Protein AF-0000000084712714 (afdb_homodimer)

Radius of gyration: 28.93 Å; Cα contacts (8 Å, |Δi|>4): 1753; chains: 2; bounding box: 79×85×72 Å

Nearest PDB structures (foldseek):
  6ibz-assembly1_A  TM=9.080E-01  e=1.438E-38  Homo sapiens
  5ajy-assembly1_A  TM=9.072E-01  e=1.438E-38  Homo sapiens
  6iby-assembly1_A  TM=9.035E-01  e=1.216E-38  Homo sapiens
  4d4k-assembly1_A  TM=8.891E-01  e=5.209E-38  Homo sapiens
  5htk-assembly1_B  TM=8.547E-01  e=4.887E-37  Homo sapiens

pLDDT: mean 83.85, std 16.04, range [18.64, 98.19]

Solvent-accessible surface area (backbone atoms only — not comparable to full-atom values): 48810 Å² total; per-residue (Å²): 139,81,71,79,76,70,56,70,51,59,60,43,78,40,30,42,29,92,69,13,61,25,38,35,39,34,30,23,39,62,85,56,32,50,54,68,60,53,50,50,52,50,41,51,54,39,32,48,71,70,42,48,52,48,78,48,43,44,66,59,52,49,62,68,66,47,61,90,86,68,80,73,55,37,64,49,53,26,77,83,32,60,69,36,42,52,49,51,50,50,49,47,50,52,49,49,50,50,50,52,32,36,45,61,35,64,58,74,71,79,73,86,81,78,76,81,62,75,29,41,37,33,39,34,41,46,45,39,62,41,35,65,68,56,48,49,51,51,54,51,50,48,48,51,50,18,64,75,67,76,52,34,61,42,63,33,36,37,32,32,42,58,82,52,64,68,58,36,51,49,37,44,52,47,43,44,72,66,32,79,87,26,70,91,41,60,66,70,59,31,50,52,35,50,50,49,29,49,50,37,45,59,73,59,50,44,79,90,55,81,82,73,74,63,26,32,38,37,28,33,58,53,36,49,28,38,38,37,25,64,53,43,54,42,40,37,54,45,51,46,33,46,54,50,23,48,73,85,65,73,34,47,34,33,49,29,46,39,40,46,31,68,78,31,70,86,51,63,70,51,38,72,76,48,61,66,65,48,64,52,64,40,50,56,23,73,69,11,47,50,40,13,46,52,47,18,53,46,53,54,52,54,49,51,53,48,51,67,67,57,75,61,66,76,83,84,53,70,76,48,35,36,36,38,21,12,64,31,48,21,18,45,54,29,55,60,54,44,88,72,54,51,51,32,61,34,62,67,36,36,54,70,46,39,37,76,48,57,79,49,46,72,69,51,32,43,71,78,34,45,69,62,39,53,49,32,72,73,36,53,34,60,33,51,32,60,45,37,38,19,52,54,48,49,46,62,60,33,47,65,55,51,42,52,57,54,45,48,70,25,34,34,38,38,25,26,30,66,62,38,46,21,50,56,47,20,53,64,68,67,42,64,43,72,53,16,88,73,51,86,74,62,76,53,26,39,39,36,36,31,58,51,95,92,42,58,47,79,46,78,45,81,55,69,131,139,78,71,80,74,72,57,69,50,53,67,40,74,43,30,42,29,96,70,13,62,25,40,36,39,34,32,25,37,62,86,56,34,50,55,68,59,52,50,50,53,50,41,51,53,38,31,46,72,70,42,48,53,49,77,47,43,45,65,58,49,49,62,69,66,48,59,92,85,67,78,74,54,38,64,49,52,26,78,84,32,60,69,37,41,50,49,51,50,49,48,49,50,51,48,49,50,49,51,53,31,35,46,62,34,64,58,75,69,82,73,84,81,79,76,82,61,77,29,41,37,34,39,33,41,45,44,39,60,41,33,66,68,56,48,49,50,52,53,51,49,48,48,50,49,18,64,76,67,75,52,33,61,42,64,34,37,36,33,33,42,59,82,52,62,68,59,36,50,51,37,45,53,48,43,43,72,66,31,79,88,26,69,90,42,60,67,69,58,33,50,52,35,50,51,50,29,49,49,38,45,58,75,61,50,42,77,90,56,83,83,73,74,64,26,32,37,37,29,35,58,52,37,48,27,40,39,39,26,64,53,45,55,42,42,37,54,44,51,47,34,46,53,49,22,47,72,87,66,74,34,48,34,34,50,27,45,39,39,48,32,68,77,30,72,86,52,62,73,53,36,73,76,48,62,62,65,51,63,51,62,41,50,56,25,73,68,10,48,52,40,12,47,53,47,19,53,48,51,54,51,55,48,51,52,50,47,66,70,64,70,63,63,78,84,81,53,70,68,48,35,36,35,37,21,12,65,32,46,21,18,44,55,28,56,60,54,44,87,73,54,50,50,34,61,33,62,68,35,36,54,73,46,39,37,76,49,56,79,47,46,71,69,49,33,44,70,78,34,44,69,61,38,53,48,32,72,72,36,54,32,61,33,53,32,61,43,37,40,20,52,52,47,48,46,63,59,33,47,67,55,52,40,52,58,54,45,47,70,25,32,34,38,38,26,25,30,66,63,38,47,21,49,56,47,19,54,65,69,68,41,64,42,73,53,16,86,74,52,84,72,61,74,53,26,40,39,37,36,32,58,51,97,90,43,58,48,78,47,78,45,79,54,70,129

Secondary structure (DSSP, 8-state):
----TTS--TTGGG-SSTT-SEEEEEEES-TTSSHHHHHHHHHHHHHHTT--EEEEEHHHHHHHHS-TT----GGGG-TT-HHHHHHHHHHHHHHHHHHHHHHHT-S---S--SS-----SEEEEES---SHHHHHHHHHHHHHHHHHHT--EEEEEEEEE---HHHHHHHHHHHHHH-GGGTTS-HHHHHHHHHHHHHHHHHH-----GGG--EEEEEETTTTEEEEES--HHIIIIIHHHHTT-------EEEEE---BTTS-S-HHHHHHS-----TT--B-HHHHHHHHHHHHHHHHHHHHHHHHTT--TTTS--S-EEEE-SSHHHHHHTTT--SSEEEE-GGGSPP--GGGTT--HHHHHHH-HHHHHHHHH-TTTPPPTTS--HHHHHHHHHHHHHHHHH-SS-EEEEE-HHHHHHHHHHHHT--GGGGGG----TTEEEEEEEETTEEEEEEEE---/----TTS--TTGGG-SSTT-SEEEEEEES-TTSSHHHHHHHHHHHHHHTT--EEEEEHHHHHHHHS-TT----GGGG-TT-HHHHHHHHHHHHHHHHHHHHHHHT-S---S--SS-----SEEEEES---SHHHHHHHHHHHHHHHHHHT--EEEEEEEEE---HHHHHHHHHHHHHH-GGGTTS-HHHHHHHHHHHHHHHHHH-----GGG--EEEEEETTTTEEEEES--HHIIIIIHHHHTT-------EEEEE---BTTS-S-HHHHHHS-----TTPPBPHHHHHHHHHHHHHHHHHHHHHHHHTT--TTTS----EEEE-SSHHHHHHTTT--SSEEEE-GGGSPP--GGGTT--HHHHHHH-HHHHHHHHH-TTTPPPTTS--HHHHHHHHHHHHHHHHH-SS-EEEEE-HHHHHHHHHHHHT--GGGGGG----TTEEEEEEEETTEEEEEEEE---

Structure (mmCIF, N/CA/C/O backbone):
data_AF-0000000084712714-model_v1
#
loop_
_entity.id
_entity.type
_entity.pdbx_description
1 polymer '6-phosphofructo-2-kinase domain-containing protein'
#
loop_
_atom_site.group_PDB
_atom_site.id
_atom_site.type_symbol
_atom_site.label_atom_id
_atom_site.label_alt_id
_atom_site.label_comp_id
_atom_site.label_asym_id
_atom_site.label_entity_id
_atom_site.label_seq_id
_atom_site.pdbx_PDB_ins_code
_atom_site.Cartn_x
_atom_site.Cartn_y
_atom_site.Cartn_z
_atom_site.occupancy
_atom_site.B_iso_or_equiv
_atom_site.auth_seq_id
_atom_site.auth_comp_id
_atom_site.auth_asym_id
_atom_site.auth_atom_id
_atom_site.pdbx_PDB_model_num
ATOM 1 N N . MET A 1 1 ? 2.738 -6.891 -39.031 1 18.64 1 MET A N 1
ATOM 2 C CA . MET A 1 1 ? 2.217 -5.738 -38.312 1 18.64 1 MET A CA 1
ATOM 3 C C . MET A 1 1 ? 2.232 -5.992 -36.781 1 18.64 1 MET A C 1
ATOM 5 O O . MET A 1 1 ? 1.25 -6.484 -36.25 1 18.64 1 MET A O 1
ATOM 9 N N . SER A 1 2 ? 3.281 -6.652 -36.188 1 22.25 2 SER A N 1
ATOM 10 C CA . SER A 1 2 ? 3.791 -7.395 -35.031 1 22.25 2 SER A CA 1
ATOM 11 C C . SER A 1 2 ? 3.816 -6.523 -33.781 1 22.25 2 SER A C 1
ATOM 13 O O . SER A 1 2 ? 4.715 -5.695 -33.625 1 22.25 2 SER A O 1
ATOM 15 N N . ARG A 1 3 ? 2.707 -5.766 -33.531 1 28.48 3 ARG A N 1
ATOM 16 C CA . ARG A 1 3 ? 2.557 -4.848 -32.406 1 28.48 3 ARG A CA 1
ATOM 17 C C . ARG A 1 3 ? 3.156 -5.438 -31.141 1 28.48 3 ARG A C 1
ATOM 19 O O . ARG A 1 3 ? 2.939 -6.609 -30.828 1 28.48 3 ARG A O 1
ATOM 26 N N . GLU A 1 4 ? 4.293 -5.004 -30.609 1 30.77 4 GLU A N 1
ATOM 27 C CA . GLU A 1 4 ? 5.266 -5.391 -29.594 1 30.77 4 GLU A CA 1
ATOM 28 C C . GLU A 1 4 ? 4.586 -5.711 -28.266 1 30.77 4 GLU A C 1
ATOM 30 O O . GLU A 1 4 ? 4.035 -4.82 -27.609 1 30.77 4 GLU A O 1
ATOM 35 N N . THR A 1 5 ? 3.844 -6.715 -28.094 1 32.28 5 THR A N 1
ATOM 36 C CA . THR A 1 5 ? 2.973 -7.477 -27.203 1 32.28 5 THR A CA 1
ATOM 37 C C . THR A 1 5 ? 3.5 -7.449 -25.766 1 32.28 5 THR A C 1
ATOM 39 O O . THR A 1 5 ? 2.727 -7.551 -24.812 1 32.28 5 THR A O 1
ATOM 42 N N . ASN A 1 6 ? 4.844 -7.648 -25.594 1 31.47 6 ASN A N 1
ATOM 43 C CA . ASN A 1 6 ? 5.422 -7.949 -24.297 1 31.47 6 ASN A CA 1
ATOM 44 C C . ASN A 1 6 ? 5.727 -6.676 -23.516 1 31.47 6 ASN A C 1
ATOM 46 O O . ASN A 1 6 ? 6.496 -6.703 -22.547 1 31.47 6 ASN A O 1
ATOM 50 N N . CYS A 1 7 ? 5.547 -5.566 -24.266 1 34.66 7 CYS A N 1
ATOM 51 C CA . CYS A 1 7 ? 5.953 -4.418 -23.453 1 34.66 7 CYS A CA 1
ATOM 52 C C . CYS A 1 7 ? 4.961 -4.172 -22.328 1 34.66 7 CYS A C 1
ATOM 54 O O . CYS A 1 7 ? 3.752 -4.102 -22.562 1 34.66 7 CYS A O 1
ATOM 56 N N . PRO A 1 8 ? 5.379 -4.426 -21.188 1 39.91 8 PRO A N 1
ATOM 57 C CA . PRO A 1 8 ? 4.527 -4.098 -20.047 1 39.91 8 PRO A CA 1
ATOM 58 C C . PRO A 1 8 ? 3.807 -2.76 -20.219 1 39.91 8 PRO A C 1
ATOM 60 O O . PRO A 1 8 ? 4.43 -1.761 -20.578 1 39.91 8 PRO A O 1
ATOM 63 N N . LEU A 1 9 ? 2.773 -2.746 -20.891 1 38.09 9 LEU A N 1
ATOM 64 C CA . LEU A 1 9 ? 1.955 -1.538 -20.859 1 38.09 9 LEU A CA 1
ATOM 65 C C . LEU A 1 9 ? 1.921 -0.936 -19.453 1 38.09 9 LEU A C 1
ATOM 67 O O . LEU A 1 9 ? 1.062 -1.29 -18.641 1 38.09 9 LEU A O 1
ATOM 71 N N . PHE A 1 10 ? 3.045 -0.883 -18.828 1 37.44 10 PHE A N 1
ATOM 72 C CA . PHE A 1 10 ? 3.006 -0.144 -17.578 1 37.44 10 PHE A CA 1
ATOM 73 C C . PHE A 1 10 ? 2.23 1.157 -17.734 1 37.44 10 PHE A C 1
ATOM 75 O O . PHE A 1 10 ? 2.666 2.209 -17.25 1 37.44 10 PHE A O 1
ATOM 82 N N . SER A 1 11 ? 1.652 1.302 -18.875 1 35.28 11 SER A N 1
ATOM 83 C CA . SER A 1 11 ? 1 2.6 -19.016 1 35.28 11 SER A CA 1
ATOM 84 C C . SER A 1 11 ? 0.249 2.979 -17.75 1 35.28 11 SER A C 1
ATOM 86 O O . SER A 1 11 ? 0.087 4.164 -17.438 1 35.28 11 SER A O 1
ATOM 88 N N . GLU A 1 12 ? -0.436 2.008 -17.172 1 36.03 12 GLU A N 1
ATOM 89 C CA . GLU A 1 12 ? -1.547 2.314 -16.281 1 36.03 12 GLU A CA 1
ATOM 90 C C . GLU A 1 12 ? -1.043 2.779 -14.922 1 36.03 12 GLU A C 1
ATOM 92 O O . GLU A 1 12 ? -1.785 3.404 -14.156 1 36.03 12 GLU A O 1
ATOM 97 N N . ARG A 1 13 ? 0.186 2.211 -14.484 1 36.03 13 ARG A N 1
ATOM 98 C CA . ARG A 1 13 ? 0.704 2.803 -13.258 1 36.03 13 ARG A CA 1
ATOM 99 C C . ARG A 1 13 ? 0.834 4.316 -13.391 1 36.03 13 ARG A C 1
ATOM 101 O O . ARG A 1 13 ? 1.232 4.996 -12.445 1 36.03 13 ARG A O 1
ATOM 108 N N . GLN A 1 14 ? 0.758 4.656 -14.656 1 37.62 14 GLN A N 1
ATOM 109 C CA . GLN A 1 14 ? 1.109 6.039 -14.961 1 37.62 14 GLN A CA 1
ATOM 110 C C . GLN A 1 14 ? 0.098 7.012 -14.367 1 37.62 14 GLN A C 1
ATOM 112 O O . GLN A 1 14 ? 0.303 8.227 -14.398 1 37.62 14 GLN A O 1
ATOM 117 N N . ARG A 1 15 ? -1.082 6.457 -14.203 1 39.94 15 ARG A N 1
ATOM 118 C CA . ARG A 1 15 ? -1.925 7.57 -13.781 1 39.94 15 ARG A CA 1
ATOM 119 C C . ARG A 1 15 ? -1.866 7.762 -12.273 1 39.94 15 ARG A C 1
ATOM 121 O O . ARG A 1 15 ? -2.133 6.824 -11.516 1 39.94 15 ARG A O 1
ATOM 128 N N . PHE A 1 16 ? -1.003 8.609 -11.867 1 37.84 16 PHE A N 1
ATOM 129 C CA . PHE A 1 16 ? -0.839 9.016 -10.477 1 37.84 16 PHE A CA 1
ATOM 130 C C . PHE A 1 16 ? -2.193 9.172 -9.797 1 37.84 16 PHE A C 1
ATOM 132 O O . PHE A 1 16 ? -2.338 8.859 -8.609 1 37.84 16 PHE A O 1
ATOM 139 N N . THR A 1 17 ? -3.197 9.781 -10.469 1 45.62 17 THR A N 1
ATOM 140 C CA . THR A 1 17 ? -4.625 9.805 -10.172 1 45.62 17 THR A CA 1
ATOM 141 C C . THR A 1 17 ? -5.426 9.164 -11.297 1 45.62 17 THR A C 1
ATOM 143 O O . THR A 1 17 ? -4.906 8.961 -12.398 1 45.62 17 THR A O 1
ATOM 146 N N . PRO A 1 18 ? -6.547 8.43 -11.07 1 45.53 18 PRO A N 1
ATOM 147 C CA . PRO A 1 18 ? -7.332 7.855 -12.164 1 45.53 18 PRO A CA 1
ATOM 148 C C . PRO A 1 18 ? -7.273 8.695 -13.438 1 45.53 18 PRO A C 1
ATOM 150 O O . PRO A 1 18 ? -7.5 8.18 -14.539 1 45.53 18 PRO A O 1
ATOM 153 N N . THR A 1 19 ? -6.684 9.977 -13.234 1 49.09 19 THR A N 1
ATOM 154 C CA . THR A 1 19 ? -6.965 10.812 -14.391 1 49.09 19 THR A CA 1
ATOM 155 C C . THR A 1 19 ? -5.703 11.531 -14.859 1 49.09 19 THR A C 1
ATOM 157 O O . THR A 1 19 ? -5.734 12.273 -15.844 1 49.09 19 THR A O 1
ATOM 160 N N . ALA A 1 20 ? -4.559 11.289 -14.102 1 61.38 20 ALA A N 1
ATOM 161 C CA . ALA A 1 20 ? -3.518 12.227 -14.516 1 61.38 20 ALA A CA 1
ATOM 162 C C . ALA A 1 20 ? -2.326 11.492 -15.125 1 61.38 20 ALA A C 1
ATOM 164 O O . ALA A 1 20 ? -1.829 10.516 -14.547 1 61.38 20 ALA A O 1
ATOM 165 N N . ASP A 1 21 ? -1.88 12.008 -16.219 1 74.75 21 ASP A N 1
ATOM 166 C CA . ASP A 1 21 ? -0.739 11.477 -16.969 1 74.75 21 ASP A CA 1
ATOM 167 C C . ASP A 1 21 ? 0.578 11.867 -16.297 1 74.75 21 ASP A C 1
ATOM 169 O O . ASP A 1 21 ? 1.564 11.133 -16.375 1 74.75 21 ASP A O 1
ATOM 173 N N . LYS A 1 22 ? 0.551 13.047 -15.719 1 89.12 22 LYS A N 1
ATOM 174 C CA . LYS A 1 22 ? 1.75 13.609 -15.109 1 89.12 22 LYS A CA 1
ATOM 175 C C . LYS A 1 22 ? 1.464 14.102 -13.695 1 89.12 22 LYS A C 1
ATOM 177 O O . LYS A 1 22 ? 0.314 14.383 -13.352 1 89.12 22 LYS A O 1
ATOM 182 N N . LEU A 1 23 ? 2.492 14.102 -12.891 1 92.06 23 LEU A N 1
ATOM 183 C CA . LEU A 1 23 ? 2.363 14.547 -11.508 1 92.06 23 LEU A CA 1
ATOM 184 C C . LEU A 1 23 ? 3.354 15.664 -11.195 1 92.06 23 LEU A C 1
ATOM 186 O O . LEU A 1 23 ? 4.523 15.586 -11.578 1 92.06 23 LEU A O 1
ATOM 190 N N . VAL A 1 24 ? 2.855 16.703 -10.648 1 95.19 24 VAL A N 1
ATOM 191 C CA . VAL A 1 24 ? 3.711 17.781 -10.156 1 95.19 24 VAL A CA 1
ATOM 192 C C . VAL A 1 24 ? 3.529 17.938 -8.648 1 95.19 24 VAL A C 1
ATOM 194 O O . VAL A 1 24 ? 2.42 18.188 -8.172 1 95.19 24 VAL A O 1
ATOM 197 N N . LEU A 1 25 ? 4.559 17.688 -7.922 1 96 25 LEU A N 1
ATOM 198 C CA . LEU A 1 25 ? 4.574 17.922 -6.484 1 96 25 LEU A CA 1
ATOM 199 C C . LEU A 1 25 ? 5.207 19.266 -6.156 1 96 25 LEU A C 1
ATOM 201 O O . LEU A 1 25 ? 6.395 19.484 -6.418 1 96 25 LEU A O 1
ATOM 205 N N . VAL A 1 26 ? 4.422 20.156 -5.617 1 96.81 26 VAL A N 1
ATOM 206 C CA . VAL A 1 26 ? 4.891 21.484 -5.285 1 96.81 26 VAL A CA 1
ATOM 207 C C . VAL A 1 26 ? 5.164 21.578 -3.787 1 96.81 26 VAL A C 1
ATOM 209 O O . VAL A 1 26 ? 4.234 21.531 -2.977 1 96.81 26 VAL A O 1
ATOM 212 N N . MET A 1 27 ? 6.391 21.75 -3.443 1 96.5 27 MET A N 1
ATOM 213 C CA . MET A 1 27 ? 6.727 21.891 -2.029 1 96.5 27 MET A CA 1
ATOM 214 C C . MET A 1 27 ? 6.266 23.234 -1.481 1 96.5 27 MET A C 1
ATOM 216 O O . MET A 1 27 ? 6.281 24.234 -2.195 1 96.5 27 MET A O 1
ATOM 220 N N . VAL A 1 28 ? 5.848 23.219 -0.282 1 96.38 28 VAL A N 1
ATOM 221 C CA . VAL A 1 28 ? 5.422 24.406 0.448 1 96.38 28 VAL A CA 1
ATOM 222 C C . VAL A 1 28 ? 5.984 24.375 1.868 1 96.38 28 VAL A C 1
ATOM 224 O O . VAL A 1 28 ? 6.02 23.312 2.502 1 96.38 28 VAL A O 1
ATOM 227 N N . GLY A 1 29 ? 6.461 25.484 2.338 1 93.62 29 GLY A N 1
ATOM 228 C CA . GLY A 1 29 ? 6.926 25.562 3.715 1 93.62 29 GLY A CA 1
ATOM 229 C C . GLY A 1 29 ? 8.078 26.516 3.91 1 93.62 29 GLY A C 1
ATOM 230 O O . GLY A 1 29 ? 8.719 26.938 2.941 1 93.62 29 GLY A O 1
ATOM 231 N N . LEU A 1 30 ? 8.375 26.859 5.129 1 91.19 30 LEU A N 1
ATOM 232 C CA . LEU A 1 30 ? 9.469 27.766 5.5 1 91.19 30 LEU A CA 1
ATOM 233 C C . LEU A 1 30 ? 10.82 27.078 5.324 1 91.19 30 LEU A C 1
ATOM 235 O O . LEU A 1 30 ? 10.898 25.859 5.309 1 91.19 30 LEU A O 1
ATOM 239 N N . PRO A 1 31 ? 11.828 27.906 5.117 1 88.06 31 PRO A N 1
ATOM 240 C CA . PRO A 1 31 ? 13.156 27.312 5.031 1 88.06 31 PRO A CA 1
ATOM 241 C C . PRO A 1 31 ? 13.523 26.5 6.277 1 88.06 31 PRO A C 1
ATOM 243 O O . PRO A 1 31 ? 13.07 26.812 7.379 1 88.06 31 PRO A O 1
ATOM 246 N N . ALA A 1 32 ? 14.289 25.438 6.133 1 87.06 32 ALA A N 1
ATOM 247 C CA . ALA A 1 32 ? 14.828 24.609 7.199 1 87.06 32 ALA A CA 1
ATOM 248 C C . ALA A 1 32 ? 13.734 23.766 7.844 1 87.06 32 ALA A C 1
ATOM 250 O O . ALA A 1 32 ? 13.82 23.406 9.023 1 87.06 32 ALA A O 1
ATOM 251 N N . ARG A 1 33 ? 12.68 23.5 7.125 1 89.38 33 ARG A N 1
ATOM 252 C CA . ARG A 1 33 ? 11.594 22.703 7.672 1 89.38 33 ARG A CA 1
ATOM 253 C C . ARG A 1 33 ? 11.531 21.328 6.996 1 89.38 33 ARG A C 1
ATOM 255 O O . ARG A 1 33 ? 10.562 20.594 7.168 1 89.38 33 ARG A O 1
ATOM 262 N N . GLY A 1 34 ? 12.477 20.953 6.141 1 87.62 34 GLY A N 1
ATOM 263 C CA . GLY A 1 34 ? 12.594 19.594 5.641 1 87.62 34 GLY A CA 1
ATOM 264 C C . GLY A 1 34 ? 12.117 19.438 4.211 1 87.62 34 GLY A C 1
ATOM 265 O O . GLY A 1 34 ? 12.031 18.328 3.699 1 87.62 34 GLY A O 1
ATOM 266 N N . LYS A 1 35 ? 11.844 20.531 3.512 1 90.81 35 LYS A N 1
ATOM 267 C CA . LYS A 1 35 ? 11.32 20.484 2.15 1 90.81 35 LYS A CA 1
ATOM 268 C C . LYS A 1 35 ? 12.281 19.734 1.225 1 90.81 35 LYS A C 1
ATOM 270 O O . LYS A 1 35 ? 11.867 18.828 0.499 1 90.81 35 LYS A O 1
ATOM 275 N N . SER A 1 36 ? 13.531 20.141 1.268 1 87.94 36 SER A N 1
ATOM 276 C CA . SER A 1 36 ? 14.508 19.547 0.36 1 87.94 36 SER A CA 1
ATOM 277 C C . SER A 1 36 ? 14.727 18.062 0.673 1 87.94 36 SER A C 1
ATOM 279 O O . SER A 1 36 ? 14.969 17.266 -0.231 1 87.94 36 SER A O 1
ATOM 281 N N . PHE A 1 37 ? 14.688 17.719 1.92 1 86.81 37 PHE A N 1
ATOM 282 C CA . PHE A 1 37 ? 14.773 16.328 2.328 1 86.81 37 PHE A CA 1
ATOM 283 C C . PHE A 1 37 ? 13.633 15.516 1.725 1 86.81 37 PHE A C 1
ATOM 285 O O . PHE A 1 37 ? 13.859 14.453 1.137 1 86.81 37 PHE A O 1
ATOM 292 N N . ILE A 1 38 ? 12.422 16.031 1.854 1 91.81 38 ILE A N 1
ATOM 293 C CA . ILE A 1 38 ? 11.234 15.367 1.327 1 91.81 38 ILE A CA 1
ATOM 294 C C . ILE A 1 38 ? 11.336 15.242 -0.192 1 91.81 38 ILE A C 1
ATOM 296 O O . ILE A 1 38 ? 11.055 14.188 -0.759 1 91.81 38 ILE A O 1
ATOM 300 N N . ALA A 1 39 ? 11.773 16.297 -0.831 1 93.62 39 ALA A N 1
ATOM 301 C CA . ALA A 1 39 ? 11.914 16.312 -2.285 1 93.62 39 ALA A CA 1
ATOM 302 C C . ALA A 1 39 ? 12.898 15.242 -2.752 1 93.62 39 ALA A C 1
ATOM 304 O O . ALA A 1 39 ? 12.625 14.516 -3.711 1 93.62 39 ALA A O 1
ATOM 305 N N . LYS A 1 40 ? 13.992 15.148 -2.092 1 91.06 40 LYS A N 1
ATOM 306 C CA . LYS A 1 40 ? 15.008 14.164 -2.451 1 91.06 40 LYS A CA 1
ATOM 307 C C . LYS A 1 40 ? 14.484 12.742 -2.26 1 91.06 40 LYS A C 1
ATOM 309 O O . LYS A 1 40 ? 14.719 11.875 -3.102 1 91.06 40 LYS A O 1
ATOM 314 N N . LYS A 1 41 ? 13.844 12.5 -1.153 1 91.81 41 LYS A N 1
ATOM 315 C CA . LYS A 1 41 ? 13.266 11.18 -0.879 1 91.81 41 LYS A CA 1
ATOM 316 C C . LYS A 1 41 ? 12.242 10.797 -1.945 1 91.81 41 LYS A C 1
ATOM 318 O O . LYS A 1 41 ? 12.242 9.664 -2.426 1 91.81 41 LYS A O 1
ATOM 323 N N . LEU A 1 42 ? 11.43 11.75 -2.285 1 94.38 42 LEU A N 1
ATOM 324 C CA . LEU A 1 42 ? 10.414 11.492 -3.297 1 94.38 42 LEU A CA 1
ATOM 325 C C . LEU A 1 42 ? 11.047 11.219 -4.656 1 94.38 42 LEU A C 1
ATOM 327 O O . LEU A 1 42 ? 10.625 10.32 -5.379 1 94.38 42 LEU A O 1
ATOM 331 N N . TRP A 1 43 ? 12.039 12.016 -4.977 1 94.44 43 TRP A N 1
ATOM 332 C CA . TRP A 1 43 ? 12.773 11.805 -6.223 1 94.44 43 TRP A CA 1
ATOM 333 C C . TRP A 1 43 ? 13.336 10.391 -6.285 1 94.44 43 TRP A C 1
ATOM 335 O O . TRP A 1 43 ? 13.164 9.688 -7.285 1 94.44 43 TRP A O 1
ATOM 345 N N . LYS A 1 44 ? 14 9.961 -5.254 1 93.25 44 LYS A N 1
ATOM 346 C CA . LYS A 1 44 ? 14.586 8.625 -5.191 1 93.25 44 LYS A CA 1
ATOM 347 C C . LYS A 1 44 ? 13.516 7.551 -5.352 1 93.25 44 LYS A C 1
ATOM 349 O O . LYS A 1 44 ? 13.711 6.582 -6.09 1 93.25 44 LYS A O 1
ATOM 354 N N . PHE A 1 45 ? 12.445 7.699 -4.656 1 94.75 45 PHE A N 1
ATOM 355 C CA . PHE A 1 45 ? 11.352 6.734 -4.684 1 94.75 45 PHE A CA 1
ATOM 356 C C . PHE A 1 45 ? 10.773 6.613 -6.086 1 94.75 45 PHE A C 1
ATOM 358 O O . PHE A 1 45 ? 10.594 5.508 -6.598 1 94.75 45 PHE A O 1
ATOM 365 N N . PHE A 1 46 ? 10.523 7.773 -6.754 1 94 46 PHE A N 1
ATOM 366 C CA . PHE A 1 46 ? 9.938 7.781 -8.094 1 94 46 PHE A CA 1
ATOM 367 C C . PHE A 1 46 ? 10.906 7.18 -9.109 1 94 46 PHE A C 1
ATOM 369 O O . PHE A 1 46 ? 10.5 6.402 -9.977 1 94 46 PHE A O 1
ATOM 376 N N . CYS A 1 47 ? 12.148 7.5 -8.984 1 93.75 47 CYS A N 1
ATOM 377 C CA . CYS A 1 47 ? 13.141 6.938 -9.891 1 93.75 47 CYS A CA 1
ATOM 378 C C . CYS A 1 47 ? 13.258 5.43 -9.711 1 93.75 47 CYS A C 1
ATOM 380 O O . CYS A 1 47 ? 13.367 4.688 -10.688 1 93.75 47 CYS A O 1
ATOM 382 N N . TRP A 1 48 ? 13.227 5.047 -8.484 1 95.25 48 TRP A N 1
ATOM 383 C CA . TRP A 1 48 ? 13.281 3.615 -8.211 1 95.25 48 TRP A CA 1
ATOM 384 C C . TRP A 1 48 ? 12.086 2.895 -8.812 1 95.25 48 TRP A C 1
ATOM 386 O O . TRP A 1 48 ? 12.188 1.742 -9.234 1 95.25 48 TRP A O 1
ATOM 396 N N . LYS A 1 49 ? 11.008 3.553 -8.883 1 92.38 49 LYS A N 1
ATOM 397 C CA . LYS A 1 49 ? 9.789 2.969 -9.445 1 92.38 49 LYS A CA 1
ATOM 398 C C . LYS A 1 49 ? 9.844 2.973 -10.969 1 92.38 49 LYS A C 1
ATOM 400 O O . LYS A 1 49 ? 8.875 2.574 -11.633 1 92.38 49 LYS A O 1
ATOM 405 N N . GLY A 1 50 ? 10.914 3.475 -11.539 1 88.69 50 GLY A N 1
ATOM 406 C CA . GLY A 1 50 ? 11.086 3.463 -12.984 1 88.69 50 GLY A CA 1
ATOM 407 C C . GLY A 1 50 ? 10.477 4.668 -13.664 1 88.69 50 GLY A C 1
ATOM 408 O O . GLY A 1 50 ? 10.281 4.664 -14.883 1 88.69 50 GLY A O 1
ATOM 409 N N . LEU A 1 51 ? 10.133 5.707 -12.914 1 89.44 51 LEU A N 1
ATOM 410 C CA . LEU A 1 51 ? 9.555 6.93 -13.461 1 89.44 51 LEU A CA 1
ATOM 411 C C . LEU A 1 51 ? 10.641 7.969 -13.719 1 89.44 51 LEU A C 1
ATOM 413 O O . LEU A 1 51 ? 11.648 8.016 -13.016 1 89.44 51 LEU A O 1
ATOM 417 N N . LYS A 1 52 ? 10.359 8.727 -14.727 1 90.81 52 LYS A N 1
ATOM 418 C CA . LYS A 1 52 ? 11.211 9.891 -14.953 1 90.81 52 LYS A CA 1
ATOM 419 C C . LYS A 1 52 ? 10.828 11.039 -14.023 1 90.81 52 LYS A C 1
ATOM 421 O O . LYS A 1 52 ? 9.773 11.656 -14.195 1 90.81 52 LYS A O 1
ATOM 426 N N . CYS A 1 53 ? 11.68 11.273 -13.07 1 93.5 53 CYS A N 1
ATOM 427 C CA . CYS A 1 53 ? 11.406 12.289 -12.062 1 93.5 53 CYS A CA 1
ATOM 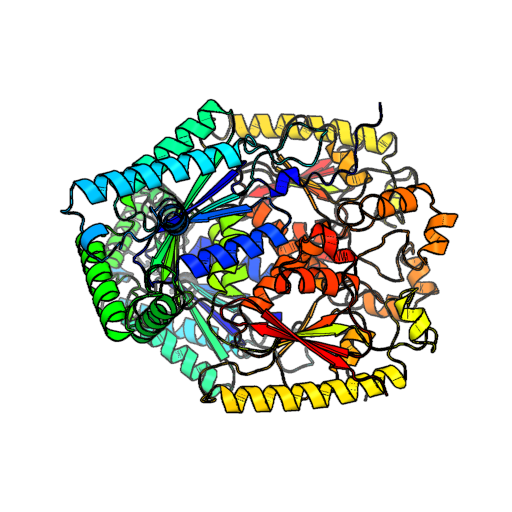428 C C . CYS A 1 53 ? 12.586 13.25 -11.922 1 93.5 53 CYS A C 1
ATOM 430 O O . CYS A 1 53 ? 13.742 12.82 -11.953 1 93.5 53 CYS A O 1
ATOM 432 N N . ARG A 1 54 ? 12.266 14.508 -11.766 1 95.38 54 ARG A N 1
ATOM 433 C CA . ARG A 1 54 ? 13.305 15.516 -11.562 1 95.38 54 ARG A CA 1
ATOM 434 C C . ARG A 1 54 ? 12.875 16.531 -10.508 1 95.38 54 ARG A C 1
ATOM 436 O O . ARG A 1 54 ? 11.695 16.891 -10.43 1 95.38 54 ARG A O 1
ATOM 443 N N . VAL A 1 55 ? 13.852 16.938 -9.688 1 95.5 55 VAL A N 1
ATOM 444 C CA . VAL A 1 55 ? 13.625 17.984 -8.695 1 95.5 55 VAL A CA 1
ATOM 445 C C . VAL A 1 55 ? 14.086 19.328 -9.25 1 95.5 55 VAL A C 1
ATOM 447 O O . VAL A 1 55 ? 15.219 19.469 -9.711 1 95.5 55 VAL A O 1
ATOM 450 N N . PHE A 1 56 ? 13.203 20.234 -9.289 1 94.62 56 PHE A N 1
ATOM 451 C CA . PHE A 1 56 ? 13.516 21.609 -9.688 1 94.62 56 PHE A CA 1
ATOM 452 C C . PHE A 1 56 ? 13.586 22.516 -8.469 1 94.62 56 PHE A C 1
ATOM 454 O O . PHE A 1 56 ? 12.555 22.875 -7.898 1 94.62 56 PHE A O 1
ATOM 461 N N . ASN A 1 57 ? 14.742 22.797 -8.094 1 91.25 57 ASN A N 1
ATOM 462 C CA . ASN A 1 57 ? 14.992 23.609 -6.91 1 91.25 57 ASN A CA 1
ATOM 463 C C . ASN A 1 57 ? 15.289 25.062 -7.281 1 91.25 57 ASN A C 1
ATOM 465 O O . ASN A 1 57 ? 16.312 25.359 -7.891 1 91.25 57 ASN A O 1
ATOM 469 N N . VAL A 1 58 ? 14.523 25.938 -6.84 1 86.38 58 VAL A N 1
ATOM 470 C CA . VAL A 1 58 ? 14.641 27.344 -7.203 1 86.38 58 VAL A CA 1
ATOM 471 C C . VAL A 1 58 ? 15.867 27.938 -6.523 1 86.38 58 VAL A C 1
ATOM 473 O O . VAL A 1 58 ? 16.531 28.812 -7.09 1 86.38 58 VAL A O 1
ATOM 476 N N . GLY A 1 59 ? 16.203 27.5 -5.336 1 81.06 59 GLY A N 1
ATOM 477 C CA . GLY A 1 59 ? 17.406 27.969 -4.668 1 81.06 59 GLY A CA 1
ATOM 478 C C . GLY A 1 59 ? 18.672 27.625 -5.422 1 81.06 59 GLY A C 1
ATOM 479 O O . GLY A 1 59 ? 19.594 28.422 -5.496 1 81.06 59 GLY A O 1
ATOM 480 N N . GLN A 1 60 ? 18.641 26.5 -5.941 1 80.12 60 GLN A N 1
ATOM 481 C CA . GLN A 1 60 ? 19.797 26.078 -6.734 1 80.12 60 GLN A CA 1
ATOM 482 C C . GLN A 1 60 ? 19.922 26.922 -8.008 1 80.12 60 GLN A C 1
ATOM 484 O O . GLN A 1 60 ? 21.016 27.297 -8.406 1 80.12 60 GLN A O 1
ATOM 489 N N . LEU A 1 61 ? 18.844 27.156 -8.602 1 80.75 61 LEU A N 1
ATOM 490 C CA . LEU A 1 61 ? 18.828 28 -9.789 1 80.75 61 LEU A CA 1
ATOM 491 C C . LEU A 1 61 ? 19.328 29.406 -9.461 1 80.75 61 LEU A C 1
ATOM 493 O O . LEU A 1 61 ? 20.109 29.984 -10.219 1 80.75 61 LEU A O 1
ATOM 497 N N . ARG A 1 62 ? 18.922 29.891 -8.375 1 81.5 62 ARG A N 1
ATOM 498 C CA . ARG A 1 62 ? 19.359 31.203 -7.914 1 81.5 62 ARG A CA 1
ATOM 499 C C . ARG A 1 62 ? 20.859 31.25 -7.723 1 81.5 62 ARG A C 1
ATOM 501 O O . ARG A 1 62 ? 21.531 32.188 -8.188 1 81.5 62 ARG A O 1
ATOM 508 N N . ARG A 1 63 ? 21.375 30.234 -7.141 1 78.88 63 ARG A N 1
ATOM 509 C CA . ARG A 1 63 ? 22.812 30.156 -6.863 1 78.88 63 ARG A CA 1
ATOM 510 C C . ARG A 1 63 ? 23.609 30 -8.148 1 78.88 63 ARG A C 1
ATOM 512 O O . ARG A 1 63 ? 24.719 30.516 -8.266 1 78.88 63 ARG A O 1
ATOM 519 N N . ALA A 1 64 ? 23 29.359 -9.047 1 76.19 64 ALA A N 1
ATOM 520 C CA . ALA A 1 64 ? 23.688 29.125 -10.312 1 76.19 64 ALA A CA 1
ATOM 521 C C . ALA A 1 64 ? 23.688 30.375 -11.172 1 76.19 64 ALA A C 1
ATOM 523 O O . ALA A 1 64 ? 24.594 30.578 -11.992 1 76.19 64 ALA A O 1
ATOM 524 N N . THR A 1 65 ? 22.734 31.141 -11.023 1 73.06 65 THR A N 1
ATOM 525 C CA . THR A 1 65 ? 22.594 32.312 -11.883 1 73.06 65 THR A CA 1
ATOM 526 C C . THR A 1 65 ? 23.219 33.531 -11.242 1 73.06 65 THR A C 1
ATOM 528 O O . THR A 1 65 ? 23.391 34.562 -11.898 1 73.06 65 THR A O 1
ATOM 531 N N . LYS A 1 66 ? 23.438 33.375 -9.969 1 68.25 66 LYS A N 1
ATOM 532 C CA . LYS A 1 66 ? 24 34.531 -9.258 1 68.25 66 LYS A CA 1
ATOM 533 C C . LYS A 1 66 ? 25.406 34.844 -9.766 1 68.25 66 LYS A C 1
ATOM 535 O O . LYS A 1 66 ? 26.203 33.938 -10 1 68.25 66 LYS A O 1
ATOM 540 N N . ALA A 1 67 ? 25.5 36.188 -10.172 1 56.03 67 ALA A N 1
ATOM 541 C CA . ALA A 1 67 ? 26.828 36.625 -10.57 1 56.03 67 ALA A CA 1
ATOM 542 C C . ALA A 1 67 ? 27.859 36.281 -9.508 1 56.03 67 ALA A C 1
ATOM 544 O O . ALA A 1 67 ? 27.547 36.25 -8.312 1 56.03 67 ALA A O 1
ATOM 545 N N . ALA A 1 68 ? 29.047 35.781 -9.938 1 51.97 68 ALA A N 1
ATOM 546 C CA . ALA A 1 68 ? 30.188 35.469 -9.102 1 51.97 68 ALA A CA 1
ATOM 547 C C . ALA A 1 68 ? 30.453 36.531 -8.055 1 51.97 68 ALA A C 1
ATOM 549 O O . ALA A 1 68 ? 30.562 37.719 -8.383 1 51.97 68 ALA A O 1
ATOM 550 N N . GLY A 1 69 ? 30.25 36.188 -6.754 1 52.44 69 GLY A N 1
ATOM 551 C CA . GLY A 1 69 ? 30.609 37.125 -5.703 1 52.44 69 GLY A CA 1
ATOM 552 C C . GLY A 1 69 ? 29.422 37.875 -5.105 1 52.44 69 GLY A C 1
ATOM 553 O O . GLY A 1 69 ? 29.547 38.531 -4.086 1 52.44 69 GLY A O 1
ATOM 554 N N . ALA A 1 70 ? 28.219 37.812 -5.66 1 61.12 70 ALA A N 1
ATOM 555 C CA . ALA A 1 70 ? 27.078 38.562 -5.125 1 61.12 70 ALA A CA 1
ATOM 556 C C . ALA A 1 70 ? 26.5 37.844 -3.902 1 61.12 70 ALA A C 1
ATOM 558 O O . ALA A 1 70 ? 26.266 36.625 -3.926 1 61.12 70 ALA A O 1
ATOM 559 N N . ARG A 1 71 ? 26.609 38.562 -2.832 1 64.38 71 ARG A N 1
ATOM 560 C CA . ARG A 1 71 ? 26.078 38.031 -1.572 1 64.38 71 ARG A CA 1
ATOM 561 C C . ARG A 1 71 ? 24.547 38.188 -1.522 1 64.38 71 ARG A C 1
ATOM 563 O O . ARG A 1 71 ? 24.016 39.25 -1.862 1 64.38 71 ARG A O 1
ATOM 570 N N . GLN A 1 72 ? 23.922 37.094 -1.402 1 74.5 72 GLN A N 1
ATOM 571 C CA . GLN A 1 72 ? 22.484 37.156 -1.191 1 74.5 72 GLN A CA 1
ATOM 572 C C . GLN A 1 72 ? 22.125 36.875 0.266 1 74.5 72 GLN A C 1
ATOM 574 O O . GLN A 1 72 ? 21.875 35.719 0.639 1 74.5 72 GLN A O 1
ATOM 579 N N . ASP A 1 73 ? 22.203 37.906 1.012 1 77.44 73 ASP A N 1
ATOM 580 C CA . ASP A 1 73 ? 21.891 37.812 2.436 1 77.44 73 ASP A CA 1
ATOM 581 C C . ASP A 1 73 ? 20.391 37.938 2.68 1 77.44 73 ASP A C 1
ATOM 583 O O . ASP A 1 73 ? 19.594 37.844 1.747 1 77.44 73 ASP A O 1
ATOM 587 N N . HIS A 1 74 ? 20.078 38.062 3.889 1 81.44 74 HIS A N 1
ATOM 588 C CA . HIS A 1 74 ? 18.672 38.094 4.289 1 81.44 74 HIS A CA 1
ATOM 589 C C . HIS A 1 74 ? 17.906 39.188 3.588 1 81.44 74 HIS A C 1
ATOM 591 O O . HIS A 1 74 ? 16.688 39.094 3.424 1 81.44 74 HIS A O 1
ATOM 597 N N . SER A 1 75 ? 18.578 40.219 3.121 1 81.25 75 SER A N 1
ATOM 598 C CA . SER A 1 75 ? 17.922 41.344 2.457 1 81.25 75 SER A CA 1
ATOM 599 C C . SER A 1 75 ? 17.328 40.906 1.111 1 81.25 75 SER A C 1
ATOM 601 O O . SER A 1 75 ? 16.328 41.469 0.662 1 81.25 75 SER A O 1
ATOM 603 N N . PHE A 1 76 ? 17.953 39.969 0.559 1 82.56 76 PHE A N 1
ATOM 604 C CA . PHE A 1 76 ? 17.469 39.438 -0.706 1 82.56 76 PHE A CA 1
ATOM 605 C C . PHE A 1 76 ? 16.125 38.719 -0.519 1 82.56 76 PHE A C 1
ATOM 607 O O . PHE A 1 76 ? 15.312 38.688 -1.442 1 82.56 76 PHE A O 1
ATOM 614 N N . PHE A 1 77 ? 15.867 38.344 0.645 1 84.06 77 PHE A N 1
ATOM 615 C CA . PHE A 1 77 ? 14.672 37.562 0.914 1 84.06 77 PHE A CA 1
ATOM 616 C C . PHE A 1 77 ? 13.633 38.375 1.669 1 84.06 77 PHE A C 1
ATOM 618 O O . PHE A 1 77 ? 12.633 37.844 2.154 1 84.06 77 PHE A O 1
ATOM 625 N N . ASP A 1 78 ? 13.945 39.625 1.814 1 83.25 78 ASP A N 1
ATOM 626 C CA . ASP A 1 78 ? 13 40.562 2.383 1 83.25 78 ASP A CA 1
ATOM 627 C C . ASP A 1 78 ? 11.906 40.906 1.376 1 83.25 78 ASP A C 1
ATOM 629 O O . ASP A 1 78 ? 12.188 41.438 0.297 1 83.25 78 ASP A O 1
ATOM 633 N N . MET A 1 79 ? 10.703 40.656 1.688 1 81.5 79 MET A N 1
ATOM 634 C CA . MET A 1 79 ? 9.57 40.844 0.777 1 81.5 79 MET A CA 1
ATOM 635 C C . MET A 1 79 ? 9.367 42.312 0.442 1 81.5 79 MET A C 1
ATOM 637 O O . MET A 1 79 ? 8.727 42.656 -0.555 1 81.5 79 MET A O 1
ATOM 641 N N . THR A 1 80 ? 9.891 43.188 1.311 1 83 80 THR A N 1
ATOM 642 C CA . THR A 1 80 ? 9.75 44.625 1.093 1 83 80 THR A CA 1
ATOM 643 C C . THR A 1 80 ? 10.805 45.125 0.123 1 83 80 THR A C 1
ATOM 645 O O . THR A 1 80 ? 10.711 46.25 -0.374 1 83 80 THR A O 1
ATOM 648 N N . ASN A 1 81 ? 11.789 44.312 -0.096 1 86.88 81 ASN A N 1
ATOM 649 C CA . ASN A 1 81 ? 12.789 44.625 -1.098 1 86.88 81 ASN A CA 1
ATOM 650 C C . ASN A 1 81 ? 12.273 44.406 -2.514 1 86.88 81 ASN A C 1
ATOM 652 O O . ASN A 1 81 ? 12.289 43.25 -3.002 1 86.88 81 ASN A O 1
ATOM 656 N N . THR A 1 82 ? 11.914 45.375 -3.184 1 87.5 82 THR A N 1
ATOM 657 C CA . THR A 1 82 ? 11.211 45.281 -4.461 1 87.5 82 THR A CA 1
ATOM 658 C C . THR A 1 82 ? 12.102 44.625 -5.52 1 87.5 82 THR A C 1
ATOM 660 O O . THR A 1 82 ? 11.656 43.75 -6.27 1 87.5 82 THR A O 1
ATOM 663 N N . SER A 1 83 ? 13.328 45.094 -5.594 1 86.62 83 SER A N 1
ATOM 664 C CA . SER A 1 83 ? 14.242 44.562 -6.598 1 86.62 83 SER A CA 1
ATOM 665 C C . SER A 1 83 ? 14.492 43.062 -6.375 1 86.62 83 SER A C 1
ATOM 667 O O . SER A 1 83 ? 14.461 42.281 -7.32 1 86.62 83 SER A O 1
ATOM 669 N N . ALA A 1 84 ? 14.719 42.75 -5.172 1 86.06 84 ALA A N 1
ATOM 670 C CA . ALA A 1 84 ? 14.961 41.344 -4.84 1 86.06 84 ALA A CA 1
ATOM 671 C C . ALA A 1 84 ? 13.727 40.5 -5.109 1 86.06 84 ALA A C 1
ATOM 673 O O . ALA A 1 84 ? 13.836 39.344 -5.578 1 86.06 84 ALA A O 1
ATOM 674 N N . SER A 1 85 ? 12.586 41.031 -4.816 1 86.94 85 SER A N 1
ATOM 675 C CA . SER A 1 85 ? 11.328 40.344 -5.047 1 86.94 85 SER A CA 1
ATOM 676 C C . SER A 1 85 ? 11.125 40.031 -6.531 1 86.94 85 SER A C 1
ATOM 678 O O . SER A 1 85 ? 10.672 38.969 -6.895 1 86.94 85 SER A O 1
ATOM 680 N N . GLN A 1 86 ? 11.469 41 -7.312 1 87.12 86 GLN A N 1
ATOM 681 C CA . GLN A 1 86 ? 11.344 40.812 -8.758 1 87.12 86 GLN A CA 1
ATOM 682 C C . GLN A 1 86 ? 12.297 39.719 -9.25 1 87.12 86 GLN A C 1
ATOM 684 O O . GLN A 1 86 ? 11.938 38.906 -10.125 1 87.12 86 GLN A O 1
ATOM 689 N N . GLU A 1 87 ? 13.406 39.781 -8.711 1 86.88 87 GLU A N 1
ATOM 690 C CA . GLU A 1 87 ? 14.383 38.75 -9.102 1 86.88 87 GLU A CA 1
ATOM 691 C C . GLU A 1 87 ? 13.938 37.375 -8.664 1 86.88 87 GLU A C 1
ATOM 693 O O . GLU A 1 87 ? 14.086 36.406 -9.414 1 86.88 87 GLU A O 1
ATOM 698 N N . ARG A 1 88 ? 13.445 37.281 -7.508 1 84.94 88 ARG A N 1
ATOM 699 C CA . ARG A 1 88 ? 12.938 36 -7.02 1 84.94 88 ARG A CA 1
ATOM 700 C C . ARG A 1 88 ? 11.797 35.5 -7.895 1 84.94 88 ARG A C 1
ATOM 702 O O . ARG A 1 88 ? 11.727 34.281 -8.195 1 84.94 88 ARG A O 1
ATOM 709 N N . GLU A 1 89 ? 10.961 36.344 -8.242 1 85.56 89 GLU A N 1
ATOM 710 C CA . GLU A 1 89 ? 9.844 36 -9.109 1 85.56 89 GLU A CA 1
ATOM 711 C C . GLU A 1 89 ? 10.328 35.531 -10.484 1 85.56 89 GLU A C 1
ATOM 713 O O . GLU A 1 89 ? 9.773 34.594 -11.062 1 85.56 89 GLU A O 1
ATOM 718 N N . ARG A 1 90 ? 11.266 36.219 -10.977 1 87.62 90 ARG A N 1
ATOM 719 C CA . ARG A 1 90 ? 11.836 35.844 -12.273 1 87.62 90 ARG A CA 1
ATOM 720 C C . ARG A 1 90 ? 12.438 34.438 -12.211 1 87.62 90 ARG A C 1
ATOM 722 O O . ARG A 1 90 ? 12.227 33.656 -13.117 1 87.62 90 ARG A O 1
ATOM 729 N N . LEU A 1 91 ? 13.164 34.188 -11.219 1 87.75 91 LEU A N 1
ATOM 730 C CA . LEU A 1 91 ? 13.789 32.875 -11.047 1 87.75 91 LEU A CA 1
ATOM 731 C C . LEU A 1 91 ? 12.734 31.797 -10.914 1 87.75 91 LEU A C 1
ATOM 733 O O . LEU A 1 91 ? 12.883 30.703 -11.477 1 87.75 91 LEU A O 1
ATOM 737 N N . ALA A 1 92 ? 11.688 32.094 -10.195 1 87.06 92 ALA A N 1
ATOM 738 C CA . ALA A 1 92 ? 10.594 31.156 -10.031 1 87.06 92 ALA A CA 1
ATOM 739 C C . ALA A 1 92 ? 9.922 30.859 -11.375 1 87.06 92 ALA A C 1
ATOM 741 O O . ALA A 1 92 ? 9.609 29.703 -11.68 1 87.06 92 ALA A O 1
ATOM 742 N N . ARG A 1 93 ? 9.781 31.891 -12.125 1 88.19 93 ARG A N 1
ATOM 743 C CA . ARG A 1 93 ? 9.18 31.734 -13.445 1 88.19 93 ARG A CA 1
ATOM 744 C C . ARG A 1 93 ? 10.07 30.906 -14.359 1 88.19 93 ARG A C 1
ATOM 746 O O . ARG A 1 93 ? 9.578 30.078 -15.141 1 88.19 93 ARG A O 1
ATOM 753 N N . GLU A 1 94 ? 11.297 31.172 -14.266 1 90.81 94 GLU A N 1
ATOM 754 C CA . GLU A 1 94 ? 12.242 30.406 -15.07 1 90.81 94 GLU A CA 1
ATOM 755 C C . GLU A 1 94 ? 12.211 28.922 -14.703 1 90.81 94 GLU A C 1
ATOM 757 O O . GLU A 1 94 ? 12.234 28.062 -15.578 1 90.81 94 GLU A O 1
ATOM 762 N N . ALA A 1 95 ? 12.195 28.688 -13.477 1 91.12 95 ALA A N 1
ATOM 763 C CA . ALA A 1 95 ? 12.109 27.297 -13.008 1 91.12 95 ALA A CA 1
ATOM 764 C C . ALA A 1 95 ? 10.82 26.641 -13.492 1 91.12 95 ALA A C 1
ATOM 766 O O . ALA A 1 95 ? 10.82 25.469 -13.867 1 91.12 95 ALA A O 1
ATOM 767 N N . LEU A 1 96 ? 9.797 27.391 -13.461 1 92.5 96 LEU A N 1
ATOM 768 C CA . LEU A 1 96 ? 8.508 26.875 -13.898 1 92.5 96 LEU A CA 1
ATOM 769 C C . LEU A 1 96 ? 8.531 26.516 -15.375 1 92.5 96 LEU A C 1
ATOM 771 O O . LEU A 1 96 ? 7.953 25.5 -15.781 1 92.5 96 LEU A O 1
ATOM 775 N N . VAL A 1 97 ? 9.172 27.297 -16.109 1 92.81 97 VAL A N 1
ATOM 776 C CA . VAL A 1 97 ? 9.32 27.016 -17.531 1 92.81 97 VAL A CA 1
ATOM 777 C C . VAL A 1 97 ? 10.109 25.734 -17.719 1 92.81 97 VAL A C 1
ATOM 779 O O . VAL A 1 97 ? 9.781 24.906 -18.578 1 92.81 97 VAL A O 1
ATOM 782 N N . GLN A 1 98 ? 11.102 25.578 -16.953 1 92.88 98 GLN A N 1
ATOM 783 C CA . GLN A 1 98 ? 11.906 24.359 -17.031 1 92.88 98 GLN A CA 1
ATOM 784 C C . GLN A 1 98 ? 11.07 23.125 -16.719 1 92.88 98 GLN A C 1
ATOM 786 O O . GLN A 1 98 ? 11.227 22.094 -17.359 1 92.88 98 GLN A O 1
ATOM 791 N N . VAL A 1 99 ? 10.234 23.266 -15.742 1 94.69 99 VAL A N 1
ATOM 792 C CA . VAL A 1 99 ? 9.359 22.156 -15.391 1 94.69 99 VAL A CA 1
ATOM 793 C C . VAL A 1 99 ? 8.461 21.797 -16.578 1 94.69 99 VAL A C 1
ATOM 795 O O . VAL A 1 99 ? 8.312 20.625 -16.922 1 94.69 99 VAL A O 1
ATOM 798 N N . GLN A 1 100 ? 7.902 22.828 -17.141 1 94.5 100 GLN A N 1
ATOM 799 C CA . GLN A 1 100 ? 7.008 22.609 -18.281 1 94.5 100 GLN A CA 1
ATOM 800 C C . GLN A 1 100 ? 7.746 21.953 -19.438 1 94.5 100 GLN A C 1
ATOM 802 O O . GLN A 1 100 ? 7.227 21.031 -20.078 1 94.5 100 GLN A O 1
ATOM 807 N N . GLN A 1 101 ? 8.953 22.406 -19.688 1 93.69 101 GLN A N 1
ATOM 808 C CA . GLN A 1 101 ? 9.766 21.828 -20.75 1 93.69 101 GLN A CA 1
ATOM 809 C C . GLN A 1 101 ? 10.102 20.359 -20.453 1 93.69 101 GLN A C 1
ATOM 811 O O . GLN A 1 101 ? 10.078 19.531 -21.359 1 93.69 101 GLN A O 1
ATOM 816 N N . TRP A 1 102 ? 10.383 20.141 -19.234 1 93.69 102 TRP A N 1
ATOM 817 C CA . TRP A 1 102 ? 10.695 18.781 -18.812 1 93.69 102 TRP A CA 1
ATOM 818 C C . TRP A 1 102 ? 9.492 17.859 -19 1 93.69 102 TRP A C 1
ATOM 820 O O . TRP A 1 102 ? 9.625 16.75 -19.531 1 93.69 102 TRP A O 1
ATOM 830 N N . LEU A 1 103 ? 8.352 18.312 -18.609 1 92.5 103 LEU A N 1
ATOM 831 C CA . LEU A 1 103 ? 7.129 17.531 -18.734 1 92.5 103 LEU A CA 1
ATOM 832 C C . LEU A 1 103 ? 6.785 17.297 -20.203 1 92.5 103 LEU A C 1
ATOM 834 O O . LEU A 1 103 ? 6.238 16.25 -20.562 1 92.5 103 LEU A O 1
ATOM 838 N N . ALA A 1 104 ? 7.164 18.266 -21.031 1 91.62 104 ALA A N 1
ATOM 839 C CA . ALA A 1 104 ? 6.848 18.188 -22.453 1 91.62 104 ALA A CA 1
ATOM 840 C C . ALA A 1 104 ? 7.883 17.359 -23.219 1 91.62 104 ALA A C 1
ATOM 842 O O . ALA A 1 104 ? 7.652 16.953 -24.344 1 91.62 104 ALA A O 1
ATOM 843 N N . GLY A 1 105 ? 9.023 17.125 -22.609 1 88.62 105 GLY A N 1
ATOM 844 C CA . GLY A 1 105 ? 10.094 16.391 -23.266 1 88.62 105 GLY A CA 1
ATOM 845 C C . GLY A 1 105 ? 10.945 17.266 -24.172 1 88.62 105 GLY A C 1
ATOM 846 O O . GLY A 1 105 ? 11.555 16.781 -25.125 1 88.62 105 GLY A O 1
ATOM 847 N N . GLU A 1 106 ? 10.898 18.469 -24.016 1 80.06 106 GLU A N 1
ATOM 848 C CA . GLU A 1 106 ? 11.617 19.422 -24.859 1 80.06 106 GLU A CA 1
ATOM 849 C C . GLU A 1 106 ? 13.062 19.594 -24.406 1 80.06 106 GLU A C 1
ATOM 851 O O . GLU A 1 106 ? 13.875 20.188 -25.125 1 80.06 106 GLU A O 1
ATOM 856 N N . GLU A 1 107 ? 13.32 19.172 -23.172 1 68.12 107 GLU A N 1
ATOM 857 C CA . GLU A 1 107 ? 14.711 19.312 -22.75 1 68.12 107 GLU A CA 1
ATOM 858 C C . GLU A 1 107 ? 15.617 18.344 -23.484 1 68.12 107 GLU A C 1
ATOM 860 O O . GLU A 1 107 ? 15.234 17.203 -23.734 1 68.12 107 GLU A O 1
ATOM 865 N N . GLY A 1 108 ? 16.281 18.625 -24.672 1 52.41 108 GLY A N 1
ATOM 866 C CA . GLY A 1 108 ? 17.281 17.953 -25.484 1 52.41 108 GLY A CA 1
ATOM 867 C C . GLY A 1 108 ? 17.859 16.719 -24.812 1 52.41 108 GLY A C 1
ATOM 868 O O . GLY A 1 108 ? 18.906 16.781 -24.172 1 52.41 108 GLY A O 1
ATOM 869 N N . ASP A 1 109 ? 17.25 16.047 -24.062 1 46.22 109 ASP A N 1
ATOM 870 C CA . ASP A 1 109 ? 18.031 14.875 -23.688 1 46.22 109 ASP A CA 1
ATOM 871 C C . ASP A 1 109 ? 18.688 14.25 -24.922 1 46.22 109 ASP A C 1
ATOM 873 O O . ASP A 1 109 ? 18.047 14.062 -25.953 1 46.22 109 ASP A O 1
ATOM 877 N N . GLU A 1 110 ? 20 14.539 -25.141 1 38.72 110 GLU A N 1
ATOM 878 C CA . GLU A 1 110 ? 20.859 14.023 -26.188 1 38.72 110 GLU A CA 1
ATOM 879 C C . GLU A 1 110 ? 20.484 12.602 -26.578 1 38.72 110 GLU A C 1
ATOM 881 O O . GLU A 1 110 ? 20.875 12.109 -27.641 1 38.72 110 GLU A O 1
ATOM 886 N N . GLY A 1 111 ? 20.453 11.625 -25.625 1 37.53 111 GLY A N 1
ATOM 887 C CA . GLY A 1 111 ? 20.734 10.273 -26.078 1 37.53 111 GLY A CA 1
ATOM 888 C C . GLY A 1 111 ? 19.703 9.742 -27.047 1 37.53 111 GLY A C 1
ATOM 889 O O . GLY A 1 111 ? 20.031 8.984 -27.953 1 37.53 111 GLY A O 1
ATOM 890 N N . GLY A 1 112 ? 18.469 9.062 -26.641 1 37.22 112 GLY A N 1
ATOM 891 C CA . GLY A 1 112 ? 17.953 8 -27.5 1 37.22 112 GLY A CA 1
ATOM 892 C C . GLY A 1 112 ? 17.109 8.516 -28.641 1 37.22 112 GLY A C 1
ATOM 893 O O . GLY A 1 112 ? 16.453 9.555 -28.531 1 37.22 112 GLY A O 1
ATOM 894 N N . GLU A 1 113 ? 17.5 8.445 -29.906 1 36.44 113 GLU A N 1
ATOM 895 C CA . GLU A 1 113 ? 16.953 8.594 -31.234 1 36.44 113 GLU A CA 1
ATOM 896 C C . GLU A 1 113 ? 15.422 8.5 -31.219 1 36.44 113 GLU A C 1
ATOM 898 O O . GLU A 1 113 ? 14.742 9.133 -32.031 1 36.44 113 GLU A O 1
ATOM 903 N N . GLY A 1 114 ? 14.836 7.176 -31.078 1 36.91 114 GLY A N 1
ATOM 904 C CA . GLY A 1 114 ? 13.633 6.672 -31.719 1 36.91 114 GLY A CA 1
ATOM 905 C C . GLY A 1 114 ? 12.375 7.41 -31.297 1 36.91 114 GLY A C 1
ATOM 906 O O . GLY A 1 114 ? 11.836 8.211 -32.062 1 36.91 114 GLY A O 1
ATOM 907 N N . GLU A 1 115 ? 11.43 6.742 -30.469 1 41 115 GLU A N 1
ATOM 908 C CA . GLU A 1 115 ? 10 6.961 -30.25 1 41 115 GLU A CA 1
ATOM 909 C C . GLU A 1 115 ? 9.758 8.305 -29.562 1 41 115 GLU A C 1
ATOM 911 O O . GLU A 1 115 ? 10.641 8.844 -28.891 1 41 115 GLU A O 1
ATOM 916 N N . GLY A 1 116 ? 8.758 9.148 -29.953 1 46.66 116 GLY A N 1
ATOM 917 C CA . GLY A 1 116 ? 8.242 10.406 -29.406 1 46.66 116 GLY A CA 1
ATOM 918 C C . GLY A 1 116 ? 8.617 10.625 -27.953 1 46.66 116 GLY A C 1
ATOM 919 O O . GLY A 1 116 ? 8.516 9.711 -27.141 1 46.66 116 GLY A O 1
ATOM 920 N N . VAL A 1 117 ? 9.578 11.438 -27.656 1 54.12 117 VAL A N 1
ATOM 921 C CA . VAL A 1 117 ? 10.227 11.75 -26.391 1 54.12 117 VAL A CA 1
ATOM 922 C C . VAL A 1 117 ? 9.18 11.844 -25.281 1 54.12 117 VAL A C 1
ATOM 924 O O . VAL A 1 117 ? 8.359 12.766 -25.266 1 54.12 117 VAL A O 1
ATOM 927 N N . ARG A 1 118 ? 8.648 10.773 -24.734 1 71.31 118 ARG A N 1
ATOM 928 C CA . ARG A 1 118 ? 7.785 10.789 -23.562 1 71.31 118 ARG A CA 1
ATOM 929 C C . ARG A 1 118 ? 8.352 11.703 -22.484 1 71.31 118 ARG A C 1
ATOM 931 O O . ARG A 1 118 ? 9.523 11.586 -22.109 1 71.31 118 ARG A O 1
ATOM 938 N N . GLY A 1 119 ? 7.906 12.977 -22.328 1 84.31 119 GLY A N 1
ATOM 939 C CA . GLY A 1 119 ? 8.305 13.93 -21.312 1 84.31 119 GLY A CA 1
ATOM 940 C C . GLY A 1 119 ? 8.383 13.312 -19.922 1 84.31 119 GLY A C 1
ATOM 941 O O . GLY A 1 119 ? 8.203 12.102 -19.766 1 84.31 119 GLY A O 1
ATOM 942 N N . GLY A 1 120 ? 8.969 14.109 -18.984 1 90.44 120 GLY A N 1
ATOM 943 C CA . GLY A 1 120 ? 9.039 13.672 -17.594 1 90.44 120 GLY A CA 1
ATOM 944 C C . GLY A 1 120 ? 7.695 13.234 -17.047 1 90.44 120 GLY A C 1
ATOM 945 O O . GLY A 1 120 ? 6.648 13.695 -17.5 1 90.44 120 GLY A O 1
ATOM 946 N N . ASP A 1 121 ? 7.719 12.273 -16.156 1 90.5 121 ASP A N 1
ATOM 947 C CA . ASP A 1 121 ? 6.504 11.773 -15.531 1 90.5 121 ASP A CA 1
ATOM 948 C C . ASP A 1 121 ? 6.141 12.594 -14.297 1 90.5 121 ASP A C 1
ATOM 950 O O . ASP A 1 121 ? 4.973 12.922 -14.086 1 90.5 121 ASP A O 1
ATOM 954 N N . VAL A 1 122 ? 7.125 12.906 -13.508 1 93.19 122 VAL A N 1
ATOM 955 C CA . VAL A 1 122 ? 6.91 13.578 -12.227 1 93.19 122 VAL A CA 1
ATOM 956 C C . VAL A 1 122 ? 7.902 14.727 -12.078 1 93.19 122 VAL A C 1
ATOM 958 O O . VAL A 1 122 ? 9.094 14.578 -12.367 1 93.19 122 VAL A O 1
ATOM 961 N N . ALA A 1 123 ? 7.438 15.828 -11.703 1 95.94 123 ALA A N 1
ATOM 962 C CA . ALA A 1 123 ? 8.281 16.969 -11.359 1 95.94 123 ALA A CA 1
ATOM 963 C C . ALA A 1 123 ? 8.062 17.406 -9.914 1 95.94 123 ALA A C 1
ATOM 965 O O . ALA A 1 123 ? 6.918 17.516 -9.461 1 95.94 123 ALA A O 1
ATOM 966 N N . VAL A 1 124 ? 9.133 17.531 -9.188 1 96.19 124 VAL A N 1
ATOM 967 C CA . VAL A 1 124 ? 9.078 18.094 -7.844 1 96.19 124 VAL A CA 1
ATOM 968 C C . VAL A 1 124 ? 9.578 19.531 -7.855 1 96.19 124 VAL A C 1
ATOM 970 O O . VAL A 1 124 ? 10.742 19.797 -8.148 1 96.19 124 VAL A O 1
ATOM 973 N N . PHE A 1 125 ? 8.695 20.422 -7.625 1 96.06 125 PHE A N 1
ATOM 974 C CA . PHE A 1 125 ? 9.031 21.844 -7.582 1 96.06 125 PHE A CA 1
ATOM 975 C C . PHE A 1 125 ? 9.375 22.281 -6.16 1 96.06 125 PHE A C 1
ATOM 977 O O . PHE A 1 125 ? 8.484 22.562 -5.359 1 96.06 125 PHE A O 1
ATOM 984 N N . ASP A 1 126 ? 10.656 22.344 -5.871 1 93.94 126 ASP A N 1
ATOM 985 C CA . ASP A 1 126 ? 11.156 22.562 -4.516 1 93.94 126 ASP A CA 1
ATOM 986 C C . ASP A 1 126 ? 11.438 24.047 -4.266 1 93.94 126 ASP A C 1
ATOM 988 O O . ASP A 1 126 ? 12.555 24.516 -4.484 1 93.94 126 ASP A O 1
ATOM 992 N N . ALA A 1 127 ? 10.477 24.719 -3.814 1 91.06 127 ALA A N 1
ATOM 993 C CA . ALA A 1 127 ? 10.523 26.109 -3.389 1 91.06 127 ALA A CA 1
ATOM 994 C C . ALA A 1 127 ? 9.617 26.344 -2.188 1 91.06 127 ALA A C 1
ATOM 996 O O . ALA A 1 127 ? 8.945 25.422 -1.714 1 91.06 127 ALA A O 1
ATOM 997 N N . THR A 1 128 ? 9.602 27.531 -1.65 1 88.56 128 THR A N 1
ATOM 998 C CA . THR A 1 128 ? 8.82 27.828 -0.456 1 88.56 128 THR A CA 1
ATOM 999 C C . THR A 1 128 ? 7.344 27.984 -0.805 1 88.56 128 THR A C 1
ATOM 1001 O O . THR A 1 128 ? 6.469 27.562 -0.042 1 88.56 128 THR A O 1
ATOM 1004 N N . ASN A 1 129 ? 7.055 28.547 -1.996 1 91 129 ASN A N 1
ATOM 1005 C CA . ASN A 1 129 ? 5.688 28.812 -2.434 1 91 129 ASN A CA 1
ATOM 1006 C C . ASN A 1 129 ? 4.832 29.375 -1.303 1 91 129 ASN A C 1
ATOM 1008 O O . ASN A 1 129 ? 3.777 28.812 -0.981 1 91 129 ASN A O 1
ATOM 1012 N N . THR A 1 130 ? 5.145 30.5 -0.859 1 89.06 130 THR A N 1
ATOM 1013 C CA . THR A 1 130 ? 4.832 31.109 0.429 1 89.06 130 THR A CA 1
ATOM 1014 C C . THR A 1 130 ? 3.389 31.609 0.459 1 89.06 130 THR A C 1
ATOM 1016 O O . THR A 1 130 ? 2.73 31.547 1.501 1 89.06 130 THR A O 1
ATOM 1019 N N . THR A 1 131 ? 2.879 32.062 -0.668 1 91.62 131 THR A N 1
ATOM 1020 C CA . THR A 1 131 ? 1.6 32.75 -0.628 1 91.62 131 THR A CA 1
ATOM 1021 C C . THR A 1 131 ? 0.542 32 -1.422 1 91.62 131 THR A C 1
ATOM 1023 O O . THR A 1 131 ? 0.872 31.203 -2.307 1 91.62 131 THR A O 1
ATOM 1026 N N . LYS A 1 132 ? -0.713 32.281 -1.095 1 94.75 132 LYS A N 1
ATOM 1027 C CA . LYS A 1 132 ? -1.852 31.734 -1.813 1 94.75 132 LYS A CA 1
ATOM 1028 C C . LYS A 1 132 ? -1.842 32.156 -3.279 1 94.75 132 LYS A C 1
ATOM 1030 O O . LYS A 1 132 ? -2.158 31.359 -4.164 1 94.75 132 LYS A O 1
ATOM 1035 N N . ALA A 1 133 ? -1.461 33.406 -3.459 1 91.44 133 ALA A N 1
ATOM 1036 C CA . ALA A 1 133 ? -1.414 33.938 -4.816 1 91.44 133 ALA A CA 1
ATOM 1037 C C . ALA A 1 133 ? -0.417 33.188 -5.676 1 91.44 133 ALA A C 1
ATOM 1039 O O . ALA A 1 133 ? -0.712 32.844 -6.824 1 91.44 133 ALA A O 1
ATOM 1040 N N . ARG A 1 134 ? 0.739 32.938 -5.141 1 90.81 134 ARG A N 1
ATOM 1041 C CA . ARG A 1 134 ? 1.764 32.156 -5.848 1 90.81 134 ARG A CA 1
ATOM 1042 C C . ARG A 1 134 ? 1.272 30.766 -6.18 1 90.81 134 ARG A C 1
ATOM 1044 O O . ARG A 1 134 ? 1.471 30.281 -7.293 1 90.81 134 ARG A O 1
ATOM 1051 N N . ARG A 1 135 ? 0.635 30.109 -5.305 1 95.06 135 ARG A N 1
ATOM 1052 C CA . ARG A 1 135 ? 0.142 28.75 -5.496 1 95.06 135 ARG A CA 1
ATOM 1053 C C . ARG A 1 135 ? -0.985 28.719 -6.523 1 95.06 135 ARG A C 1
ATOM 1055 O O . ARG A 1 135 ? -1.102 27.766 -7.293 1 95.06 135 ARG A O 1
ATOM 1062 N N . ARG A 1 136 ? -1.763 29.75 -6.527 1 94.31 136 ARG A N 1
ATOM 1063 C CA . ARG A 1 136 ? -2.797 29.875 -7.551 1 94.31 136 ARG A CA 1
ATOM 1064 C C . ARG A 1 136 ? -2.182 29.969 -8.945 1 94.31 136 ARG A C 1
ATOM 1066 O O . ARG A 1 136 ? -2.66 29.328 -9.883 1 94.31 136 ARG A O 1
ATOM 1073 N N . VAL A 1 137 ? -1.14 30.75 -9.008 1 92.56 137 VAL A N 1
ATOM 1074 C CA . VAL A 1 137 ? -0.455 30.906 -10.281 1 92.56 137 VAL A CA 1
ATOM 1075 C C . VAL A 1 137 ? 0.09 29.562 -10.75 1 92.56 137 VAL A C 1
ATOM 1077 O O . VAL A 1 137 ? 0.004 29.219 -11.938 1 92.56 137 VAL A O 1
ATOM 1080 N N . LEU A 1 138 ? 0.646 28.812 -9.875 1 94.44 138 LEU A N 1
ATOM 1081 C CA . LEU A 1 138 ? 1.185 27.5 -10.211 1 94.44 138 LEU A CA 1
ATOM 1082 C C . LEU A 1 138 ? 0.088 26.578 -10.734 1 94.44 138 LEU A C 1
ATOM 1084 O O . LEU A 1 138 ? 0.264 25.922 -11.766 1 94.44 138 LEU A O 1
ATOM 1088 N N . ARG A 1 139 ? -1.027 26.531 -10.086 1 94.44 139 ARG A N 1
ATOM 1089 C CA . ARG A 1 139 ? -2.143 25.688 -10.516 1 94.44 139 ARG A CA 1
ATOM 1090 C C . ARG A 1 139 ? -2.617 26.078 -11.914 1 94.44 139 ARG A C 1
ATOM 1092 O O . ARG A 1 139 ? -2.842 25.219 -12.758 1 94.44 139 ARG A O 1
ATOM 1099 N N . GLU A 1 140 ? -2.752 27.391 -12.086 1 93.69 140 GLU A N 1
ATOM 1100 C CA . GLU A 1 140 ? -3.219 27.891 -13.375 1 93.69 140 GLU A CA 1
ATOM 1101 C C . GLU A 1 140 ? -2.213 27.594 -14.484 1 93.69 140 GLU A C 1
ATOM 1103 O O . GLU A 1 140 ? -2.598 27.25 -15.609 1 93.69 140 GLU A O 1
ATOM 1108 N N . THR A 1 141 ? -0.998 27.734 -14.141 1 94.69 141 THR A N 1
ATOM 1109 C CA . THR A 1 141 ? 0.059 27.484 -15.117 1 94.69 141 THR A CA 1
ATOM 1110 C C . THR A 1 141 ? 0.032 26.016 -15.57 1 94.69 141 THR A C 1
ATOM 1112 O O . THR A 1 141 ? 0.087 25.734 -16.766 1 94.69 141 THR A O 1
ATOM 1115 N N . PHE A 1 142 ? -0.11 25.094 -14.703 1 94.25 142 PHE A N 1
ATOM 1116 C CA . PHE A 1 142 ? -0.065 23.688 -15.07 1 94.25 142 PHE A CA 1
ATOM 1117 C C . PHE A 1 142 ? -1.382 23.25 -15.695 1 94.25 142 PHE A C 1
ATOM 1119 O O . PHE A 1 142 ? -1.407 22.328 -16.516 1 94.25 142 PHE A O 1
ATOM 1126 N N . ARG A 1 143 ? -2.436 23.938 -15.312 1 92.06 143 ARG A N 1
ATOM 1127 C CA . ARG A 1 143 ? -3.695 23.703 -16.016 1 92.06 143 ARG A CA 1
ATOM 1128 C C . ARG A 1 143 ? -3.586 24.094 -17.484 1 92.06 143 ARG A C 1
ATOM 1130 O O . ARG A 1 143 ? -3.996 23.328 -18.359 1 92.06 143 ARG A O 1
ATOM 1137 N N . ALA A 1 144 ? -3.061 25.266 -17.688 1 93.94 144 ALA A N 1
ATOM 1138 C CA . ALA A 1 144 ? -2.855 25.734 -19.062 1 93.94 144 ALA A CA 1
ATOM 1139 C C . ALA A 1 144 ? -1.918 24.812 -19.828 1 93.94 144 ALA A C 1
ATOM 1141 O O . ALA A 1 144 ? -2.146 24.531 -21 1 93.94 144 ALA A O 1
ATOM 1142 N N . PHE A 1 145 ? -0.892 24.391 -19.172 1 93.88 145 PHE A N 1
ATOM 1143 C CA . PHE A 1 145 ? 0.036 23.438 -19.766 1 93.88 145 PHE A CA 1
ATOM 1144 C C . PHE A 1 145 ? -0.689 22.172 -20.203 1 93.88 145 PHE A C 1
ATOM 1146 O O . PHE A 1 145 ? -0.499 21.688 -21.312 1 93.88 145 PHE A O 1
ATOM 1153 N N . ALA A 1 146 ? -1.491 21.609 -19.312 1 90 146 ALA A N 1
ATOM 1154 C CA . ALA A 1 146 ? -2.227 20.375 -19.578 1 90 146 ALA A CA 1
ATOM 1155 C C . ALA A 1 146 ? -3.15 20.547 -20.781 1 90 146 ALA A C 1
ATOM 1157 O O . ALA A 1 146 ? -3.186 19.688 -21.672 1 90 146 ALA A O 1
ATOM 1158 N N . GLU A 1 147 ? -3.822 21.656 -20.828 1 90.06 147 GLU A N 1
ATOM 1159 C CA . GLU A 1 147 ? -4.734 21.953 -21.922 1 90.06 147 GLU A CA 1
ATOM 1160 C C . GLU A 1 147 ? -3.973 22.125 -23.234 1 90.06 147 GLU A C 1
ATOM 1162 O O . GLU A 1 147 ? -4.387 21.594 -24.281 1 90.06 147 GLU A O 1
ATOM 1167 N N . GLY A 1 148 ? -2.943 22.812 -23.141 1 91.94 148 GLY A N 1
ATOM 1168 C CA . GLY A 1 148 ? -2.16 23.109 -24.328 1 91.94 148 GLY A CA 1
ATOM 1169 C C . GLY A 1 148 ? -1.488 21.891 -24.922 1 91.94 148 GLY A C 1
ATOM 1170 O O . GLY A 1 148 ? -1.253 21.828 -26.141 1 91.94 148 GLY A O 1
ATOM 1171 N N . HIS A 1 149 ? -1.19 20.906 -24.141 1 89.69 149 HIS A N 1
ATOM 1172 C CA . HIS A 1 149 ? -0.453 19.734 -24.609 1 89.69 149 HIS A CA 1
ATOM 1173 C C . HIS A 1 149 ? -1.353 18.516 -24.672 1 89.69 149 HIS A C 1
ATOM 1175 O O . HIS A 1 149 ? -0.879 17.406 -24.938 1 89.69 149 HIS A O 1
ATOM 1181 N N . GLY A 1 150 ? -2.645 18.641 -24.375 1 83.12 150 GLY A N 1
ATOM 1182 C CA . GLY A 1 150 ? -3.574 17.516 -24.422 1 83.12 150 GLY A CA 1
ATOM 1183 C C . GLY A 1 150 ? -3.232 16.406 -23.453 1 83.12 150 GLY A C 1
ATOM 1184 O O . GLY A 1 150 ? -3.27 15.227 -23.797 1 83.12 150 GLY A O 1
ATOM 1185 N N . THR A 1 151 ? -2.68 16.781 -22.344 1 84.5 151 THR A N 1
ATOM 1186 C CA . THR A 1 151 ? -2.348 15.844 -21.281 1 84.5 151 THR A CA 1
ATOM 1187 C C . THR A 1 151 ? -3.055 16.219 -19.984 1 84.5 151 THR A C 1
ATOM 1189 O O . THR A 1 151 ? -3.914 17.109 -19.969 1 84.5 151 THR A O 1
ATOM 1192 N N . SER A 1 152 ? -2.898 15.438 -19.016 1 84.31 152 SER A N 1
ATOM 1193 C CA . SER A 1 152 ? -3.441 15.742 -17.688 1 84.31 152 SER A CA 1
ATOM 1194 C C . SER A 1 152 ? -2.338 15.805 -16.641 1 84.31 152 SER A C 1
ATOM 1196 O O . SER A 1 152 ? -1.406 15 -16.672 1 84.31 152 SER A O 1
ATOM 1198 N N . VAL A 1 153 ? -2.402 16.906 -15.875 1 89.31 153 VAL A N 1
ATOM 1199 C CA . VAL A 1 153 ? -1.41 17.094 -14.82 1 89.31 153 VAL A CA 1
ATOM 1200 C C . VAL A 1 153 ? -2.104 17.172 -13.469 1 89.31 153 VAL A C 1
ATOM 1202 O O . VAL A 1 153 ? -3.061 17.938 -13.289 1 89.31 153 VAL A O 1
ATOM 1205 N N . HIS A 1 154 ? -1.73 16.344 -12.594 1 90.06 154 HIS A N 1
ATOM 1206 C CA . HIS A 1 154 ? -2.186 16.453 -11.211 1 90.06 154 HIS A CA 1
ATOM 1207 C C . HIS A 1 154 ? -1.176 17.203 -10.352 1 90.06 154 HIS A C 1
ATOM 1209 O O . HIS A 1 154 ? -0.042 16.75 -10.18 1 90.06 154 HIS A O 1
ATOM 1215 N N . VAL A 1 155 ? -1.617 18.328 -9.875 1 93.75 155 VAL A N 1
ATOM 1216 C CA . VAL A 1 155 ? -0.755 19.141 -9.039 1 93.75 155 VAL A CA 1
ATOM 1217 C C . VAL A 1 155 ? -1.079 18.906 -7.566 1 93.75 155 VAL A C 1
ATOM 1219 O O . VAL A 1 155 ? -2.225 19.062 -7.137 1 93.75 155 VAL A O 1
ATOM 1222 N N . VAL A 1 156 ? -0.096 18.453 -6.82 1 94.62 156 VAL A N 1
ATOM 1223 C CA . VAL A 1 156 ? -0.257 18.219 -5.387 1 94.62 156 VAL A CA 1
ATOM 1224 C C . VAL A 1 156 ? 0.708 19.109 -4.613 1 94.62 156 VAL A C 1
ATOM 1226 O O . VAL A 1 156 ? 1.922 19.062 -4.828 1 94.62 156 VAL A O 1
ATOM 1229 N N . PHE A 1 157 ? 0.168 19.953 -3.756 1 96.88 157 PHE A N 1
ATOM 1230 C CA . PHE A 1 157 ? 1.008 20.75 -2.879 1 96.88 157 PHE A CA 1
ATOM 1231 C C . PHE A 1 157 ? 1.417 19.969 -1.642 1 96.88 157 PHE A C 1
ATOM 1233 O O . PHE A 1 157 ? 0.574 19.359 -0.981 1 96.88 157 PHE A O 1
ATOM 1240 N N . VAL A 1 158 ? 2.695 19.891 -1.384 1 96.31 158 VAL A N 1
ATOM 1241 C CA . VAL A 1 158 ? 3.229 19.203 -0.22 1 96.31 158 VAL A CA 1
ATOM 1242 C C . VAL A 1 158 ? 3.791 20.203 0.777 1 96.31 158 VAL A C 1
ATOM 1244 O O . VAL A 1 158 ? 4.883 20.75 0.575 1 96.31 158 VAL A O 1
ATOM 1247 N N . GLU A 1 159 ? 3.08 20.422 1.841 1 96.38 159 GLU A N 1
ATOM 1248 C CA . GLU A 1 159 ? 3.518 21.391 2.85 1 96.38 159 GLU A CA 1
ATOM 1249 C C . GLU A 1 159 ? 4.246 20.688 3.996 1 96.38 159 GLU A C 1
ATOM 1251 O O . GLU A 1 159 ? 3.686 19.812 4.648 1 96.38 159 GLU A O 1
ATOM 1256 N N . SER A 1 160 ? 5.438 21.062 4.191 1 94 160 SER A N 1
ATOM 1257 C CA . SER A 1 160 ? 6.238 20.562 5.305 1 94 160 SER A CA 1
ATOM 1258 C C . SER A 1 160 ? 6.172 21.5 6.504 1 94 160 SER A C 1
ATOM 1260 O O . SER A 1 160 ? 6.621 22.641 6.426 1 94 160 SER A O 1
ATOM 1262 N N . ILE A 1 161 ? 5.629 21.031 7.562 1 92.5 161 ILE A N 1
ATOM 1263 C CA . ILE A 1 161 ? 5.488 21.812 8.789 1 92.5 161 ILE A CA 1
ATOM 1264 C C . ILE A 1 161 ? 6.316 21.172 9.906 1 92.5 161 ILE A C 1
ATOM 1266 O O . ILE A 1 161 ? 6.168 19.984 10.195 1 92.5 161 ILE A O 1
ATOM 1270 N N . CYS A 1 162 ? 7.246 21.875 10.438 1 89.44 162 CYS A N 1
ATOM 1271 C CA . CYS A 1 162 ? 8.094 21.406 11.531 1 89.44 162 CYS A CA 1
ATOM 1272 C C . CYS A 1 162 ? 7.969 22.312 12.742 1 89.44 162 CYS A C 1
ATOM 1274 O O . CYS A 1 162 ? 8.273 23.516 12.656 1 89.44 162 CYS A O 1
ATOM 1276 N N . THR A 1 163 ? 7.52 21.734 13.844 1 85.12 163 THR A N 1
ATOM 1277 C CA . THR A 1 163 ? 7.289 22.531 15.047 1 85.12 163 THR A CA 1
ATOM 1278 C C . THR A 1 163 ? 8.359 22.25 16.094 1 85.12 163 THR A C 1
ATOM 1280 O O . THR A 1 163 ? 8.453 22.969 17.094 1 85.12 163 THR A O 1
ATOM 1283 N N . SER A 1 164 ? 9.156 21.312 15.859 1 84.5 164 SER A N 1
ATOM 1284 C CA . SER A 1 164 ? 10.211 20.984 16.812 1 84.5 164 SER A CA 1
ATOM 1285 C C . SER A 1 164 ? 11.383 21.953 16.688 1 84.5 164 SER A C 1
ATOM 1287 O O . SER A 1 164 ? 12.086 21.969 15.672 1 84.5 164 SER A O 1
ATOM 1289 N N . GLU A 1 165 ? 11.648 22.641 17.688 1 85.62 165 GLU A N 1
ATOM 1290 C CA . GLU A 1 165 ? 12.742 23.594 17.703 1 85.62 165 GLU A CA 1
ATOM 1291 C C . GLU A 1 165 ? 14.094 22.906 17.547 1 85.62 165 GLU A C 1
ATOM 1293 O O . GLU A 1 165 ? 15.008 23.438 16.906 1 85.62 165 GLU A O 1
ATOM 1298 N N . ALA A 1 166 ? 14.109 21.75 18.125 1 82.81 166 ALA A N 1
ATOM 1299 C CA . ALA A 1 166 ? 15.352 21 18.047 1 82.81 166 ALA A CA 1
ATOM 1300 C C . ALA A 1 166 ? 15.664 20.609 16.594 1 82.81 166 ALA A C 1
ATOM 1302 O O . ALA A 1 166 ? 16.812 20.75 16.141 1 82.81 166 ALA A O 1
ATOM 1303 N N . VAL A 1 167 ? 14.672 20.156 15.914 1 82.69 167 VAL A N 1
ATOM 1304 C CA . VAL A 1 167 ? 14.844 19.75 14.523 1 82.69 167 VAL A CA 1
ATOM 1305 C C . VAL A 1 167 ? 15.164 20.969 13.664 1 82.69 167 VAL A C 1
ATOM 1307 O O . VAL A 1 167 ? 16.047 20.906 12.797 1 82.69 167 VAL A O 1
ATOM 1310 N N . ILE A 1 168 ? 14.547 22.078 13.922 1 86 168 ILE A N 1
ATOM 1311 C CA . ILE A 1 168 ? 14.766 23.312 13.172 1 86 168 ILE A CA 1
ATOM 1312 C C . ILE A 1 168 ? 16.203 23.797 13.383 1 86 168 ILE A C 1
ATOM 1314 O O . ILE A 1 168 ? 16.891 24.156 12.422 1 86 168 ILE A O 1
ATOM 1318 N N . ARG A 1 169 ? 16.609 23.75 14.57 1 85.62 169 ARG A N 1
ATOM 1319 C CA . ARG A 1 169 ? 17.969 24.188 14.891 1 85.62 169 ARG A CA 1
ATOM 1320 C C . ARG A 1 169 ? 19.016 23.297 14.203 1 85.62 169 ARG A C 1
ATOM 1322 O O . ARG A 1 169 ? 20.016 23.797 13.688 1 85.62 169 ARG A O 1
ATOM 1329 N N . ALA A 1 170 ? 18.688 22.062 14.25 1 82.5 170 ALA A N 1
ATOM 1330 C CA . ALA A 1 170 ? 19.609 21.141 13.586 1 82.5 170 ALA A CA 1
ATOM 1331 C C . ALA A 1 170 ? 19.641 21.391 12.086 1 82.5 170 ALA A C 1
ATOM 1333 O O . ALA A 1 170 ? 20.719 21.344 11.469 1 82.5 170 ALA A O 1
ATOM 1334 N N . ASN A 1 171 ? 18.531 21.641 11.523 1 82.31 171 ASN A N 1
ATOM 1335 C CA . ASN A 1 171 ? 18.453 21.906 10.094 1 82.31 171 ASN A CA 1
ATOM 1336 C C . ASN A 1 171 ? 19.172 23.219 9.734 1 82.31 171 ASN A C 1
ATOM 1338 O O . ASN A 1 171 ? 19.797 23.312 8.688 1 82.31 171 ASN A O 1
ATOM 1342 N N . ILE A 1 172 ? 19.062 24.188 10.586 1 85.38 172 ILE A N 1
ATOM 1343 C CA . ILE A 1 172 ? 19.734 25.453 10.383 1 85.38 172 ILE A CA 1
ATOM 1344 C C . ILE A 1 172 ? 21.234 25.266 10.406 1 85.38 172 ILE A C 1
ATOM 1346 O O . ILE A 1 172 ? 21.953 25.75 9.523 1 85.38 172 ILE A O 1
ATOM 1350 N N . LYS A 1 173 ? 21.625 24.531 11.367 1 82.88 173 LYS A N 1
ATOM 1351 C CA . LYS A 1 173 ? 23.047 24.266 11.477 1 82.88 173 LYS A CA 1
ATOM 1352 C C . LYS A 1 173 ? 23.578 23.547 10.242 1 82.88 173 LYS A C 1
ATOM 1354 O O . LYS A 1 173 ? 24.641 23.891 9.711 1 82.88 173 LYS A O 1
ATOM 1359 N N . GLN A 1 174 ? 22.859 22.641 9.828 1 80.81 174 GLN A N 1
ATOM 1360 C CA . GLN A 1 174 ? 23.25 21.891 8.648 1 80.81 174 GLN A CA 1
ATOM 1361 C C . GLN A 1 174 ? 23.281 22.766 7.41 1 80.81 174 GLN A C 1
ATOM 1363 O O . GLN A 1 174 ? 24.188 22.672 6.586 1 80.81 174 GLN A O 1
ATOM 1368 N N . LYS A 1 175 ? 22.375 23.562 7.254 1 81.69 175 LYS A N 1
ATOM 1369 C CA . LYS A 1 175 ? 22.281 24.438 6.098 1 81.69 175 LYS A CA 1
ATOM 1370 C C . LYS A 1 175 ? 23.438 25.438 6.082 1 81.69 175 LYS A C 1
ATOM 1372 O O . LYS A 1 175 ? 24.016 25.719 5.027 1 81.69 175 LYS A O 1
ATOM 1377 N N . VAL A 1 176 ? 23.734 25.953 7.242 1 82.38 176 VAL A N 1
ATOM 1378 C CA . VAL A 1 176 ? 24.812 26.922 7.348 1 82.38 176 VAL A CA 1
ATOM 1379 C C . VAL A 1 176 ? 26.141 26.266 7 1 82.38 176 VAL A C 1
ATOM 1381 O O . VAL A 1 176 ? 27.016 26.875 6.379 1 82.38 176 VAL A O 1
ATOM 1384 N N . THR A 1 177 ? 26.203 25.031 7.324 1 79.19 177 THR A N 1
ATOM 1385 C CA . THR A 1 177 ? 27.453 24.312 7.117 1 79.19 177 THR A CA 1
ATOM 1386 C C . THR A 1 177 ? 27.578 23.828 5.676 1 79.19 177 THR A C 1
ATOM 1388 O O . THR A 1 177 ? 28.672 23.797 5.121 1 79.19 177 THR A O 1
ATOM 1391 N N . SER A 1 178 ? 26.422 23.594 5.031 1 76.62 178 SER A N 1
ATOM 1392 C CA . SER A 1 178 ? 26.516 22.891 3.756 1 76.62 178 SER A CA 1
ATOM 1393 C C . SER A 1 178 ? 26.094 23.797 2.598 1 76.62 178 SER A C 1
ATOM 1395 O O . SER A 1 178 ? 26.422 23.516 1.442 1 76.62 178 SER A O 1
ATOM 1397 N N . SER A 1 179 ? 25.469 24.812 2.857 1 76.06 179 SER A N 1
ATOM 1398 C CA . SER A 1 179 ? 24.906 25.625 1.776 1 76.06 179 SER A CA 1
ATOM 1399 C C . SER A 1 179 ? 25.969 26.547 1.177 1 76.06 179 SER A C 1
ATOM 1401 O O . SER A 1 179 ? 26.719 27.203 1.907 1 76.06 179 SER A O 1
ATOM 1403 N N . PRO A 1 180 ? 25.938 26.594 -0.109 1 74.19 180 PRO A N 1
ATOM 1404 C CA . PRO A 1 180 ? 26.844 27.516 -0.781 1 74.19 180 PRO A CA 1
ATOM 1405 C C . PRO A 1 180 ? 26.547 28.984 -0.457 1 74.19 180 PRO A C 1
ATOM 1407 O O . PRO A 1 180 ? 27.406 29.844 -0.63 1 74.19 180 PRO A O 1
ATOM 1410 N N . ASP A 1 181 ? 25.375 29.234 0.057 1 74.88 181 ASP A N 1
ATOM 1411 C CA . ASP A 1 181 ? 24.969 30.609 0.375 1 74.88 181 ASP A CA 1
ATOM 1412 C C . ASP A 1 181 ? 25.812 31.172 1.518 1 74.88 181 ASP A C 1
ATOM 1414 O O . ASP A 1 181 ? 25.984 32.375 1.635 1 74.88 181 ASP A O 1
ATOM 1418 N N . TYR A 1 182 ? 26.406 30.219 2.289 1 78 182 TYR A N 1
ATOM 1419 C CA . TYR A 1 182 ? 27.047 30.688 3.512 1 78 182 TYR A CA 1
ATOM 1420 C C . TYR A 1 182 ? 28.5 30.234 3.572 1 78 182 TYR A C 1
ATOM 1422 O O . TYR A 1 182 ? 29.141 30.312 4.625 1 78 182 TYR A O 1
ATOM 1430 N N . CYS A 1 183 ? 29.016 29.734 2.521 1 73.88 183 CYS A N 1
ATOM 1431 C CA . CYS A 1 183 ? 30.359 29.172 2.494 1 73.88 183 CYS A CA 1
ATOM 1432 C C . CYS A 1 183 ? 31.391 30.219 2.924 1 73.88 183 CYS A C 1
ATOM 1434 O O . CYS A 1 183 ? 32.406 29.875 3.518 1 73.88 183 CYS A O 1
ATOM 1436 N N . CYS A 1 184 ? 31.156 31.469 2.746 1 71.81 184 CYS A N 1
ATOM 1437 C CA . CYS A 1 184 ? 32.156 32.469 3.016 1 71.81 184 CYS A CA 1
ATOM 1438 C C . CYS A 1 184 ? 31.766 33.344 4.203 1 71.81 184 CYS A C 1
ATOM 1440 O O . CYS A 1 184 ? 32.219 34.5 4.324 1 71.81 184 CYS A O 1
ATOM 1442 N N . MET A 1 185 ? 30.938 32.781 4.984 1 81.75 185 MET A N 1
ATOM 1443 C CA . MET A 1 185 ? 30.469 33.562 6.145 1 81.75 185 MET A CA 1
ATOM 1444 C C . MET A 1 185 ? 30.781 32.812 7.438 1 81.75 185 MET A C 1
ATOM 1446 O O . MET A 1 185 ? 30.656 31.578 7.492 1 81.75 185 MET A O 1
ATOM 1450 N N . PRO A 1 186 ? 31.328 33.594 8.422 1 85.12 186 PRO A N 1
ATOM 1451 C CA . PRO A 1 186 ? 31.453 32.938 9.727 1 85.12 186 PRO A CA 1
ATOM 1452 C C . PRO A 1 186 ? 30.156 32.312 10.203 1 85.12 186 PRO A C 1
ATOM 1454 O O . PRO A 1 186 ? 29.078 32.844 9.945 1 85.12 186 PRO A O 1
ATOM 1457 N N . GLU A 1 187 ? 30.25 31.203 10.867 1 85.25 187 GLU A N 1
ATOM 1458 C CA . GLU A 1 187 ? 29.109 30.391 11.258 1 85.25 187 GLU A CA 1
ATOM 1459 C C . GLU A 1 187 ? 28.078 31.219 12.031 1 85.25 187 GLU A C 1
ATOM 1461 O O . GLU A 1 187 ? 26.875 31.109 11.773 1 85.25 187 GLU A O 1
ATOM 1466 N N . ASP A 1 188 ? 28.547 32.062 12.898 1 87.38 188 ASP A N 1
ATOM 1467 C CA . ASP A 1 188 ? 27.641 32.875 13.727 1 87.38 188 ASP A CA 1
ATOM 1468 C C . ASP A 1 188 ? 26.875 33.875 12.891 1 87.38 188 ASP A C 1
ATOM 1470 O O . ASP A 1 188 ? 25.672 34.094 13.117 1 87.38 188 ASP A O 1
ATOM 1474 N N . GLU A 1 189 ? 27.578 34.438 12.008 1 88.88 189 GLU A N 1
ATOM 1475 C CA . GLU A 1 189 ? 26.922 35.406 11.109 1 88.88 189 GLU A CA 1
ATOM 1476 C C . GLU A 1 189 ? 25.938 34.688 10.18 1 88.88 189 GLU A C 1
ATOM 1478 O O . GLU A 1 189 ? 24.875 35.219 9.875 1 88.88 189 GLU A O 1
ATOM 1483 N N . ALA A 1 190 ? 26.375 33.562 9.766 1 88.38 190 ALA A N 1
ATOM 1484 C CA . ALA A 1 190 ? 25.531 32.781 8.875 1 88.38 190 ALA A CA 1
ATOM 1485 C C . ALA A 1 190 ? 24.234 32.375 9.57 1 88.38 190 ALA A C 1
ATOM 1487 O O . ALA A 1 190 ? 23.156 32.469 8.984 1 88.38 190 ALA A O 1
ATOM 1488 N N . VAL A 1 191 ? 24.359 31.984 10.758 1 88.81 191 VAL A N 1
ATOM 1489 C CA . VAL A 1 191 ? 23.203 31.578 11.539 1 88.81 191 VAL A CA 1
ATOM 1490 C C . VAL A 1 191 ? 22.266 32.781 11.75 1 8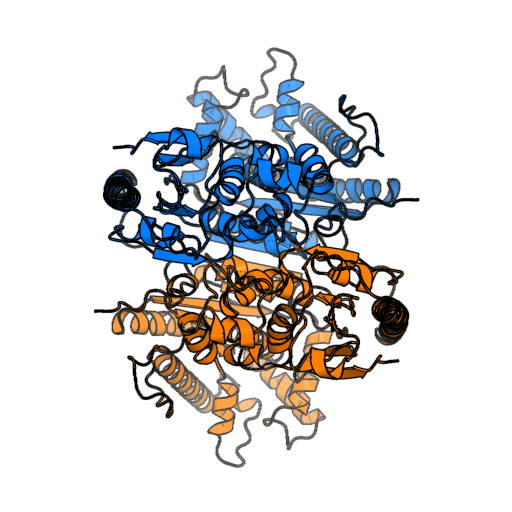8.81 191 VAL A C 1
ATOM 1492 O O . VAL A 1 191 ? 21.047 32.656 11.609 1 88.81 191 VAL A O 1
ATOM 1495 N N . ALA A 1 192 ? 22.875 33.875 12.047 1 88.81 192 ALA A N 1
ATOM 1496 C CA . ALA A 1 192 ? 22.094 35.094 12.25 1 88.81 192 ALA A CA 1
ATOM 1497 C C . ALA A 1 192 ? 21.359 35.5 10.969 1 88.81 192 ALA A C 1
ATOM 1499 O O . ALA A 1 192 ? 20.203 35.938 11.016 1 88.81 192 ALA A O 1
ATOM 1500 N N . ASP A 1 193 ? 22.047 35.406 9.961 1 88.81 193 ASP A N 1
ATOM 1501 C CA . ASP A 1 193 ? 21.453 35.75 8.664 1 88.81 193 ASP A CA 1
ATOM 1502 C C . ASP A 1 193 ? 20.297 34.812 8.336 1 88.81 193 ASP A C 1
ATOM 1504 O O . ASP A 1 193 ? 19.234 35.25 7.898 1 88.81 193 ASP A O 1
ATOM 1508 N N . LEU A 1 194 ? 20.531 33.594 8.492 1 86.12 194 LEU A N 1
ATOM 1509 C CA . LEU A 1 194 ? 19.484 32.594 8.203 1 86.12 194 LEU A CA 1
ATOM 1510 C C . LEU A 1 194 ? 18.281 32.812 9.109 1 86.12 194 LEU A C 1
ATOM 1512 O O . LEU A 1 194 ? 17.125 32.688 8.664 1 86.12 194 LEU A O 1
ATOM 1516 N N . LYS A 1 195 ? 18.516 33.156 10.266 1 87.81 195 LYS A N 1
ATOM 1517 C CA . LYS A 1 195 ? 17.422 33.438 11.188 1 87.81 195 LYS A CA 1
ATOM 1518 C C . LYS A 1 195 ? 16.625 34.656 10.719 1 87.81 195 LYS A C 1
ATOM 1520 O O . LYS A 1 195 ? 15.391 34.656 10.805 1 87.81 195 LYS A O 1
ATOM 1525 N N . GLN A 1 196 ? 17.375 35.625 10.32 1 88.06 196 GLN A N 1
ATOM 1526 C CA . GLN A 1 196 ? 16.688 36.781 9.781 1 88.06 196 GLN A CA 1
ATOM 1527 C C . GLN A 1 196 ? 15.914 36.438 8.516 1 88.06 196 GLN A C 1
ATOM 1529 O O . GLN A 1 196 ? 14.805 36.938 8.305 1 88.06 196 GLN A O 1
ATOM 1534 N N . ARG A 1 197 ? 16.5 35.656 7.75 1 86.75 197 ARG A N 1
ATOM 1535 C CA . ARG A 1 197 ? 15.82 35.156 6.562 1 86.75 197 ARG A CA 1
ATOM 1536 C C . ARG A 1 197 ? 14.531 34.438 6.93 1 86.75 197 ARG A C 1
ATOM 1538 O O . ARG A 1 197 ? 13.5 34.625 6.289 1 86.75 197 ARG A O 1
ATOM 1545 N N . LEU A 1 198 ? 14.594 33.625 7.898 1 87.25 198 LEU A N 1
ATOM 1546 C CA . LEU A 1 198 ? 13.438 32.875 8.375 1 87.25 198 LEU A CA 1
ATOM 1547 C C . LEU A 1 198 ? 12.336 33.812 8.852 1 87.25 198 LEU A C 1
ATOM 1549 O O . LEU A 1 198 ? 11.156 33.562 8.586 1 87.25 198 LEU A O 1
ATOM 1553 N N . LYS A 1 199 ? 12.727 34.844 9.469 1 88.25 199 LYS A N 1
ATOM 1554 C CA . LYS A 1 199 ? 11.766 35.812 9.953 1 88.25 199 LYS A CA 1
ATOM 1555 C C . LYS A 1 199 ? 11.055 36.531 8.789 1 88.25 199 LYS A C 1
ATOM 1557 O O . LYS A 1 199 ? 9.859 36.781 8.859 1 88.25 199 LYS A O 1
ATOM 1562 N N . ASN A 1 200 ? 11.828 36.844 7.816 1 87.44 200 ASN A N 1
ATOM 1563 C CA . ASN A 1 200 ? 11.25 37.469 6.633 1 87.44 200 ASN A CA 1
ATOM 1564 C C . ASN A 1 200 ? 10.211 36.562 5.977 1 87.44 200 ASN A C 1
ATOM 1566 O O . ASN A 1 200 ? 9.125 37.031 5.605 1 87.44 200 ASN A O 1
ATOM 1570 N N . TYR A 1 201 ? 10.484 35.344 5.902 1 88.06 201 TYR A N 1
ATOM 1571 C CA . TYR A 1 201 ? 9.57 34.375 5.301 1 88.06 201 TYR A CA 1
ATOM 1572 C C . TYR A 1 201 ? 8.344 34.156 6.188 1 88.06 201 TYR A C 1
ATOM 1574 O O . TYR A 1 201 ? 7.223 34.062 5.691 1 88.06 201 TYR A O 1
ATOM 1582 N N . GLU A 1 202 ? 8.602 34.094 7.41 1 88.75 202 GLU A N 1
ATOM 1583 C CA . GLU A 1 202 ? 7.504 33.906 8.352 1 88.75 202 GLU A CA 1
ATOM 1584 C C . GLU A 1 202 ? 6.496 35.062 8.266 1 88.75 202 GLU A C 1
ATOM 1586 O O . GLU A 1 202 ? 5.289 34.812 8.359 1 88.75 202 GLU A O 1
ATOM 1591 N N . ALA A 1 203 ? 7.027 36.219 8.07 1 88.12 203 ALA A N 1
ATOM 1592 C CA . ALA A 1 203 ? 6.18 37.406 7.992 1 88.12 203 ALA A CA 1
ATOM 1593 C C . ALA A 1 203 ? 5.277 37.344 6.762 1 88.12 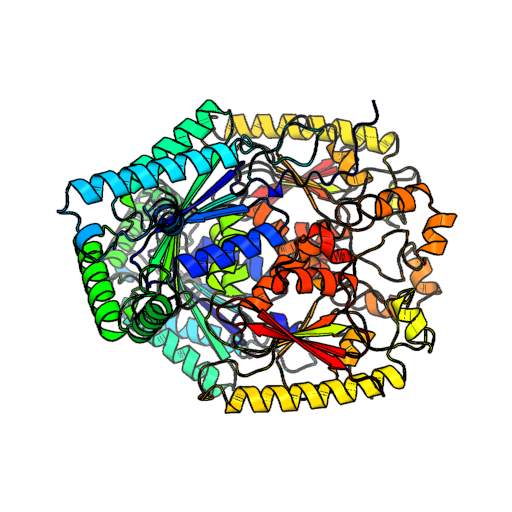203 ALA A C 1
ATOM 1595 O O . ALA A 1 203 ? 4.152 37.844 6.789 1 88.12 203 ALA A O 1
ATOM 1596 N N . ALA A 1 204 ? 5.68 36.688 5.777 1 88.31 204 ALA A N 1
ATOM 1597 C CA . ALA A 1 204 ? 4.945 36.688 4.516 1 88.31 204 ALA A CA 1
ATOM 1598 C C . ALA A 1 204 ? 4.227 35.344 4.312 1 88.31 204 ALA A C 1
ATOM 1600 O O . ALA A 1 204 ? 3.447 35.188 3.369 1 88.31 204 ALA A O 1
ATOM 1601 N N . TYR A 1 205 ? 4.383 34.406 5.164 1 91.06 205 TYR A N 1
ATOM 1602 C CA . TYR A 1 205 ? 3.951 33.031 4.949 1 91.06 205 TYR A CA 1
ATOM 1603 C C . TYR A 1 205 ? 2.445 32.875 5.125 1 91.06 205 TYR A C 1
ATOM 1605 O O . TYR A 1 205 ? 1.895 33.281 6.152 1 91.06 205 TYR A O 1
ATOM 1613 N N . GLU A 1 206 ? 1.793 32.375 4.137 1 92.25 206 GLU A N 1
ATOM 1614 C CA . GLU A 1 206 ? 0.394 31.984 4.199 1 92.25 206 GLU A CA 1
ATOM 1615 C C . GLU A 1 206 ? 0.263 30.453 4.121 1 92.25 206 GLU A C 1
ATOM 1617 O O . GLU A 1 206 ? 0.49 29.859 3.064 1 92.25 206 GLU A O 1
ATOM 1622 N N . ALA A 1 207 ? -0.171 29.875 5.188 1 90.12 207 ALA A N 1
ATOM 1623 C CA . ALA A 1 207 ? -0.298 28.422 5.223 1 90.12 207 ALA A CA 1
ATOM 1624 C C . ALA A 1 207 ? -1.337 27.938 4.215 1 90.12 207 ALA A C 1
ATOM 1626 O O . ALA A 1 207 ? -2.275 28.656 3.883 1 90.12 207 ALA A O 1
ATOM 1627 N N . LEU A 1 208 ? -1.093 26.781 3.732 1 92.88 208 LEU A N 1
ATOM 1628 C CA . LEU A 1 208 ? -2.051 26.156 2.826 1 92.88 208 LEU A CA 1
ATOM 1629 C C . LEU A 1 208 ? -3.375 25.891 3.535 1 92.88 208 LEU A C 1
ATOM 1631 O O . LEU A 1 208 ? -3.393 25.375 4.656 1 92.88 208 LEU A O 1
ATOM 1635 N N . GLU A 1 209 ? -4.441 26.312 2.916 1 90.69 209 GLU A N 1
ATOM 1636 C CA . GLU A 1 209 ? -5.766 26.172 3.518 1 90.69 209 GLU A CA 1
ATOM 1637 C C . GLU A 1 209 ? -6.707 25.406 2.598 1 90.69 209 GLU A C 1
ATOM 1639 O O . GLU A 1 209 ? -6.5 25.359 1.382 1 90.69 209 GLU A O 1
ATOM 1644 N N . ASP A 1 210 ? -7.758 24.859 3.135 1 87.44 210 ASP A N 1
ATOM 1645 C CA . ASP A 1 210 ? -8.742 24.047 2.42 1 87.44 210 ASP A CA 1
ATOM 1646 C C . ASP A 1 210 ? -9.438 24.875 1.336 1 87.44 210 ASP A C 1
ATOM 1648 O O . ASP A 1 210 ? -9.852 24.328 0.31 1 87.44 210 ASP A O 1
ATOM 1652 N N . GLU A 1 211 ? -9.492 26.141 1.526 1 86.44 211 GLU A N 1
ATOM 1653 C CA . GLU A 1 211 ? -10.234 27.016 0.631 1 86.44 211 GLU A CA 1
ATOM 1654 C C . GLU A 1 211 ? -9.539 27.141 -0.718 1 86.44 211 GLU A C 1
ATOM 1656 O O . GLU A 1 211 ? -10.148 27.578 -1.701 1 86.44 211 GLU A O 1
ATOM 1661 N N . GLU A 1 212 ? -8.203 26.969 -0.792 1 89.38 212 GLU A N 1
ATOM 1662 C CA . GLU A 1 212 ? -7.449 27.094 -2.035 1 89.38 212 GLU A CA 1
ATOM 1663 C C . GLU A 1 212 ? -7.871 26.031 -3.043 1 89.38 212 GLU A C 1
ATOM 1665 O O . GLU A 1 212 ? -7.566 26.125 -4.23 1 89.38 212 GLU A O 1
ATOM 1670 N N . GLU A 1 213 ? -8.844 25.188 -2.816 1 81.38 213 GLU A N 1
ATOM 1671 C CA . GLU A 1 213 ? -9.375 24.141 -3.678 1 81.38 213 GLU A CA 1
ATOM 1672 C C . GLU A 1 213 ? -8.25 23.406 -4.406 1 81.38 213 GLU A C 1
ATOM 1674 O O . GLU A 1 213 ? -8.281 23.266 -5.633 1 81.38 213 GLU A O 1
ATOM 1679 N N . CYS A 1 214 ? -7.27 23.047 -3.873 1 89.56 214 CYS A N 1
ATOM 1680 C CA . CYS A 1 214 ? -6.152 22.297 -4.434 1 89.56 214 CYS A CA 1
ATOM 1681 C C . CYS A 1 214 ? -5.918 21.016 -3.658 1 89.56 214 CYS A C 1
ATOM 1683 O O . CYS A 1 214 ? -6.41 20.859 -2.539 1 89.56 214 CYS A O 1
ATOM 1685 N N . SER A 1 215 ? -5.32 20.094 -4.344 1 92.38 215 SER A N 1
ATOM 1686 C CA . SER A 1 215 ? -4.863 18.875 -3.67 1 92.38 215 SER A CA 1
ATOM 1687 C C . SER A 1 215 ? -3.604 19.141 -2.852 1 92.38 215 SER A C 1
ATOM 1689 O O . SER A 1 215 ? -2.695 19.844 -3.307 1 92.38 215 SER A O 1
ATOM 1691 N N . TYR A 1 216 ? -3.627 18.641 -1.607 1 94.81 216 TYR A N 1
ATOM 1692 C CA . TYR A 1 216 ? -2.416 18.875 -0.829 1 94.81 216 TYR A CA 1
ATOM 1693 C C . TYR A 1 216 ? -2.17 17.734 0.15 1 94.81 216 TYR A C 1
ATOM 1695 O O . TYR A 1 216 ? -3.074 16.938 0.433 1 94.81 216 TYR A O 1
ATOM 1703 N N . ILE A 1 217 ? -1.004 17.594 0.541 1 94.88 217 ILE A N 1
ATOM 1704 C CA . ILE A 1 217 ? -0.535 16.781 1.655 1 94.88 217 ILE A CA 1
ATOM 1705 C C . ILE A 1 217 ? 0.261 17.641 2.629 1 94.88 217 ILE A C 1
ATOM 1707 O O . ILE A 1 217 ? 1.259 18.266 2.248 1 94.88 217 ILE A O 1
ATOM 1711 N N . LYS A 1 218 ? -0.218 17.734 3.84 1 95.19 218 LYS A N 1
ATOM 1712 C CA . LYS A 1 218 ? 0.523 18.406 4.902 1 95.19 218 LYS A CA 1
ATOM 1713 C C . LYS A 1 218 ? 1.215 17.391 5.816 1 95.19 218 LYS A C 1
ATOM 1715 O O . LYS A 1 218 ? 0.569 16.5 6.355 1 95.19 218 LYS A O 1
ATOM 1720 N N . LEU A 1 219 ? 2.443 17.547 5.902 1 92.94 219 LEU A N 1
ATOM 1721 C CA . LEU A 1 219 ? 3.225 16.703 6.801 1 92.94 219 LEU A CA 1
ATOM 1722 C C . LEU A 1 219 ? 3.682 17.484 8.023 1 92.94 219 LEU A C 1
ATOM 1724 O O . LEU A 1 219 ? 4.434 18.453 7.898 1 92.94 219 LEU A O 1
ATOM 1728 N N . PHE A 1 220 ? 3.227 17.031 9.188 1 91.25 220 PHE A N 1
ATOM 1729 C CA . PHE A 1 220 ? 3.615 17.672 10.438 1 91.25 220 PHE A CA 1
ATOM 1730 C C . PHE A 1 220 ?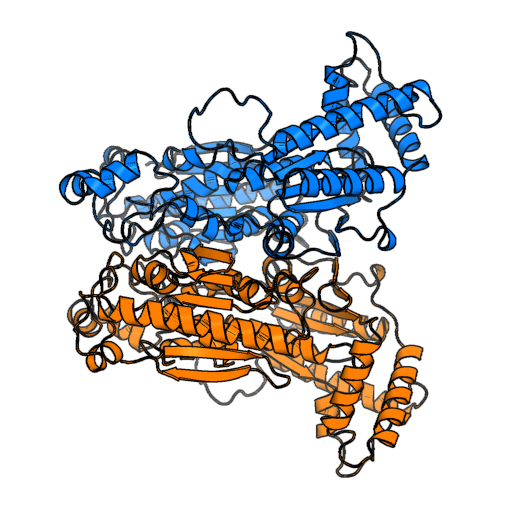 4.711 16.875 11.133 1 91.25 220 PHE A C 1
ATOM 1732 O O . PHE A 1 220 ? 4.516 15.711 11.469 1 91.25 220 PHE A O 1
ATOM 1739 N N . ASP A 1 221 ? 5.797 17.5 11.328 1 86.31 221 ASP A N 1
ATOM 1740 C CA . ASP A 1 221 ? 6.926 16.859 12.008 1 86.31 221 ASP A CA 1
ATOM 1741 C C . ASP A 1 221 ? 7.195 15.469 11.445 1 86.31 221 ASP A C 1
ATOM 1743 O O . ASP A 1 221 ? 7.277 14.5 12.203 1 86.31 221 ASP A O 1
ATOM 1747 N N . MET A 1 222 ? 7.211 15.492 10.102 1 75.75 222 MET A N 1
ATOM 1748 C CA . MET A 1 222 ? 7.484 14.305 9.281 1 75.75 222 MET A CA 1
ATOM 1749 C C . MET A 1 222 ? 6.395 13.258 9.477 1 75.75 222 MET A C 1
ATOM 1751 O O . MET A 1 222 ? 5.41 13.234 8.734 1 75.75 222 MET A O 1
ATOM 1755 N N . GLN A 1 223 ? 6.465 12.453 10.523 1 66.81 223 GLN A N 1
ATOM 1756 C CA . GLN A 1 223 ? 5.57 11.297 10.484 1 66.81 223 GLN A CA 1
ATOM 1757 C C . GLN A 1 223 ? 4.527 11.367 11.594 1 66.81 223 GLN A C 1
ATOM 1759 O O . GLN A 1 223 ? 3.645 10.516 11.68 1 66.81 223 GLN A O 1
ATOM 1764 N N . SER A 1 224 ? 4.434 12.398 12.289 1 77.44 224 SER A N 1
ATOM 1765 C CA . SER A 1 224 ? 3.578 12.391 13.477 1 77.44 224 SER A CA 1
ATOM 1766 C C . SER A 1 224 ? 2.121 12.648 13.102 1 77.44 224 SER A C 1
ATOM 1768 O O . SER A 1 224 ? 1.209 12.125 13.742 1 77.44 224 SER A O 1
ATOM 1770 N N . LYS A 1 225 ? 1.974 13.492 12.031 1 89.38 225 LYS A N 1
ATOM 1771 C CA . LYS A 1 225 ? 0.628 13.891 11.625 1 89.38 225 LYS A CA 1
ATOM 1772 C C . LYS A 1 225 ? 0.588 14.258 10.148 1 89.38 225 LYS A C 1
ATOM 1774 O O . LYS A 1 225 ? 1.519 14.883 9.633 1 89.38 225 LYS A O 1
ATOM 1779 N N . VAL A 1 226 ? -0.542 13.82 9.5 1 93.06 226 VAL A N 1
ATOM 1780 C CA . VAL A 1 226 ? -0.665 14.102 8.078 1 93.06 226 VAL A CA 1
ATOM 1781 C C . VAL A 1 226 ? -2.084 14.57 7.762 1 93.06 226 VAL A C 1
ATOM 1783 O O . VAL A 1 226 ? -3.055 14.047 8.305 1 93.06 226 VAL A O 1
ATOM 1786 N N . HIS A 1 227 ? -2.189 15.641 6.98 1 94.31 227 HIS A N 1
ATOM 1787 C CA . HIS A 1 227 ? -3.439 16.062 6.359 1 94.31 227 HIS A CA 1
ATOM 1788 C C . HIS A 1 227 ? -3.381 15.906 4.844 1 94.31 227 HIS A C 1
ATOM 1790 O O . HIS A 1 227 ? -2.42 16.344 4.207 1 94.31 227 HIS A O 1
ATOM 1796 N N . ALA A 1 228 ? -4.281 15.227 4.316 1 93.31 228 ALA A N 1
ATOM 1797 C CA . ALA A 1 228 ? -4.332 15.047 2.869 1 93.31 228 ALA A CA 1
ATOM 1798 C C . ALA A 1 228 ? -5.711 15.391 2.32 1 93.31 228 ALA A C 1
ATOM 1800 O O . ALA A 1 228 ? -6.73 15.016 2.902 1 93.31 228 ALA A O 1
ATOM 1801 N N . LYS A 1 229 ? -5.727 16.125 1.267 1 92.25 229 LYS A N 1
ATOM 1802 C CA . LYS A 1 229 ? -6.965 16.531 0.605 1 92.25 229 LYS A CA 1
ATOM 1803 C C . LYS A 1 229 ? -6.875 16.312 -0.903 1 92.25 229 LYS A C 1
ATOM 1805 O O . LYS A 1 229 ? -5.859 16.641 -1.523 1 92.25 229 LYS A O 1
ATOM 1810 N N . GLY A 1 230 ? -7.965 15.742 -1.463 1 87.12 230 GLY A N 1
ATOM 1811 C CA . GLY A 1 230 ? -8.023 15.562 -2.904 1 87.12 230 GLY A CA 1
ATOM 1812 C C . GLY A 1 230 ? -6.969 14.602 -3.428 1 87.12 230 GLY A C 1
ATOM 1813 O O . GLY A 1 230 ? -6.402 14.82 -4.5 1 87.12 230 GLY A O 1
ATOM 1814 N N . ILE A 1 231 ? -6.605 13.703 -2.654 1 86.81 231 ILE A N 1
ATOM 1815 C CA . ILE A 1 231 ? -5.582 12.719 -3 1 86.81 231 ILE A CA 1
ATOM 1816 C C . ILE A 1 231 ? -6.238 11.383 -3.344 1 86.81 231 ILE A C 1
ATOM 1818 O O . ILE A 1 231 ? -7.055 10.875 -2.574 1 86.81 231 ILE A O 1
ATOM 1822 N N . TYR A 1 232 ? -5.91 10.805 -4.539 1 80.75 232 TYR A N 1
ATOM 1823 C CA . TYR A 1 232 ? -6.547 9.578 -5.008 1 80.75 232 TYR A CA 1
ATOM 1824 C C . TYR A 1 232 ? -5.547 8.68 -5.723 1 80.75 232 TYR A C 1
ATOM 1826 O O . TYR A 1 232 ? -4.402 9.078 -5.957 1 80.75 232 TYR A O 1
ATOM 1834 N N . GLY A 1 233 ? -5.926 7.461 -5.949 1 80 233 GLY A N 1
ATOM 1835 C CA . GLY A 1 233 ? -5.148 6.543 -6.77 1 80 233 GLY A CA 1
ATOM 1836 C C . GLY A 1 233 ? -3.783 6.234 -6.188 1 80 233 GLY A C 1
ATOM 1837 O O . GLY A 1 233 ? -3.666 5.895 -5.008 1 80 233 GLY A O 1
ATOM 1838 N N . HIS A 1 234 ? -2.805 6.398 -6.996 1 81.81 234 HIS A N 1
ATOM 1839 C CA . HIS A 1 234 ? -1.44 6.031 -6.637 1 81.81 234 HIS A CA 1
ATOM 1840 C C . HIS A 1 234 ? -0.873 6.977 -5.586 1 81.81 234 HIS A C 1
ATOM 1842 O O . HIS A 1 234 ? -0.048 6.578 -4.762 1 81.81 234 HIS A O 1
ATOM 1848 N N . VAL A 1 235 ? -1.32 8.211 -5.648 1 83.31 235 VAL A N 1
ATOM 1849 C CA . VAL A 1 235 ? -0.829 9.172 -4.66 1 83.31 235 VAL A CA 1
ATOM 1850 C C . VAL A 1 235 ? -1.308 8.766 -3.268 1 83.31 235 VAL A C 1
ATOM 1852 O O . VAL A 1 235 ? -0.531 8.773 -2.309 1 83.31 235 VAL A O 1
ATOM 1855 N N . ALA A 1 236 ? -2.516 8.297 -3.191 1 82.19 236 ALA A N 1
ATOM 1856 C CA . ALA A 1 236 ? -3.092 7.906 -1.907 1 82.19 236 ALA A CA 1
ATOM 1857 C C . ALA A 1 236 ? -2.541 6.555 -1.453 1 82.19 236 ALA A C 1
ATOM 1859 O O . ALA A 1 236 ? -2.248 6.363 -0.271 1 82.19 236 ALA A O 1
ATOM 1860 N N . LYS A 1 237 ? -2.332 5.672 -2.326 1 86.5 237 LYS A N 1
ATOM 1861 C CA . LYS A 1 237 ? -2.043 4.285 -1.97 1 86.5 237 LYS A CA 1
ATOM 1862 C C . LYS A 1 237 ? -0.54 4.055 -1.84 1 86.5 237 LYS A C 1
ATOM 1864 O O . LYS A 1 237 ? -0.108 3.111 -1.173 1 86.5 237 LYS A O 1
ATOM 1869 N N . SER A 1 238 ? 0.216 4.918 -2.477 1 89.69 238 SER A N 1
ATOM 1870 C CA . SER A 1 238 ? 1.648 4.645 -2.539 1 89.69 238 SER A CA 1
ATOM 1871 C C . SER A 1 238 ? 2.461 5.824 -2.021 1 89.69 238 SER A C 1
ATOM 1873 O O . SER A 1 238 ? 3.146 5.715 -1.003 1 89.69 238 SER A O 1
ATOM 1875 N N . ILE A 1 239 ? 2.238 6.984 -2.541 1 91 239 ILE A N 1
ATOM 1876 C CA . ILE A 1 239 ? 3.082 8.133 -2.236 1 91 239 ILE A CA 1
ATOM 1877 C C . ILE A 1 239 ? 2.846 8.586 -0.796 1 91 239 ILE A C 1
ATOM 1879 O O . ILE A 1 239 ? 3.797 8.836 -0.053 1 91 239 ILE A O 1
ATOM 1883 N N . LEU A 1 240 ? 1.565 8.625 -0.397 1 91.81 240 LEU A N 1
ATOM 1884 C CA . LEU A 1 240 ? 1.234 9.078 0.948 1 91.81 240 LEU A CA 1
ATOM 1885 C C . LEU A 1 240 ? 1.812 8.141 1.999 1 91.81 240 LEU A C 1
ATOM 1887 O O . LEU A 1 240 ? 2.521 8.578 2.908 1 91.81 240 LEU A O 1
ATOM 1891 N N . PRO A 1 241 ? 1.587 6.824 1.858 1 91.06 241 PRO A N 1
ATOM 1892 C CA . PRO A 1 241 ? 2.203 5.918 2.834 1 91.06 241 PRO A CA 1
ATOM 1893 C C . PRO A 1 241 ? 3.727 6.027 2.855 1 91.06 241 PRO A C 1
ATOM 1895 O O . PRO A 1 241 ? 4.34 5.922 3.92 1 91.06 241 PRO A O 1
ATOM 1898 N N . TYR A 1 242 ? 4.301 6.215 1.705 1 93.62 242 TYR A N 1
ATOM 1899 C CA . TYR A 1 242 ? 5.75 6.387 1.646 1 93.62 242 TYR A CA 1
ATOM 1900 C C . TYR A 1 242 ? 6.18 7.633 2.414 1 93.62 242 TYR A C 1
ATOM 1902 O O . TYR A 1 242 ? 7.141 7.59 3.188 1 93.62 242 TYR A O 1
ATOM 1910 N N . MET A 1 243 ? 5.496 8.719 2.242 1 92.94 243 MET A N 1
ATOM 1911 C CA . MET A 1 243 ? 5.82 9.961 2.936 1 92.94 243 MET A CA 1
ATOM 1912 C C . MET A 1 243 ? 5.648 9.805 4.445 1 92.94 243 MET A C 1
ATOM 1914 O O . MET A 1 243 ? 6.395 10.398 5.223 1 92.94 243 MET A O 1
ATOM 1918 N N . MET A 1 244 ? 4.699 8.992 4.824 1 90.44 244 MET A N 1
ATOM 1919 C CA . MET A 1 244 ? 4.422 8.773 6.242 1 90.44 244 MET A CA 1
ATOM 1920 C C . MET A 1 244 ? 5.477 7.867 6.867 1 90.44 244 MET A C 1
ATOM 1922 O O . MET A 1 244 ? 5.465 7.637 8.078 1 90.44 244 MET A O 1
ATOM 1926 N N . SER A 1 245 ? 6.398 7.344 6.078 1 88.94 245 SER A N 1
ATOM 1927 C CA . SER A 1 245 ? 7.441 6.449 6.574 1 88.94 245 SER A CA 1
ATOM 1928 C C . SER A 1 245 ? 8.719 7.215 6.898 1 88.94 245 SER A C 1
ATOM 1930 O O . SER A 1 245 ? 9.672 6.645 7.426 1 88.94 245 SER A O 1
ATOM 1932 N N . PHE A 1 246 ? 8.719 8.508 6.637 1 86 246 PHE A N 1
ATOM 1933 C CA . PHE A 1 246 ? 9.93 9.297 6.789 1 86 246 PHE A CA 1
ATOM 1934 C C . PHE A 1 246 ? 10.289 9.461 8.266 1 86 246 PHE A C 1
ATOM 1936 O O . PHE A 1 246 ? 9.414 9.727 9.094 1 86 246 PHE A O 1
ATOM 1943 N N . HIS A 1 247 ? 11.5 9.18 8.609 1 80.56 247 HIS A N 1
ATOM 1944 C CA . HIS A 1 247 ? 12.062 9.469 9.93 1 80.56 247 HIS A CA 1
ATOM 1945 C C . HIS A 1 247 ? 13.562 9.719 9.844 1 80.56 247 HIS A C 1
ATOM 1947 O O . HIS A 1 247 ? 14.18 9.469 8.812 1 80.56 247 HIS A O 1
ATOM 1953 N N . LEU A 1 248 ? 14.133 10.211 10.898 1 74.62 248 LEU A N 1
ATOM 1954 C CA . LEU A 1 248 ? 15.531 10.625 10.875 1 74.62 248 LEU A CA 1
ATOM 1955 C C . LEU A 1 248 ? 16.406 9.594 11.578 1 74.62 248 LEU A C 1
ATOM 1957 O O . LEU A 1 248 ? 17.609 9.828 11.773 1 74.62 248 LEU A O 1
ATOM 1961 N N . GLU A 1 249 ? 15.836 8.469 11.906 1 76.56 249 GLU A N 1
ATOM 1962 C CA . GLU A 1 249 ? 16.609 7.477 12.641 1 76.56 249 GLU A CA 1
ATOM 1963 C C . GLU A 1 249 ? 17.703 6.883 11.766 1 76.56 249 GLU A C 1
ATOM 1965 O O . GLU A 1 249 ? 17.484 6.57 10.594 1 76.56 249 GLU A O 1
ATOM 1970 N N . HIS A 1 250 ? 18.906 6.836 12.414 1 83 250 HIS A N 1
ATOM 1971 C CA . HIS A 1 250 ? 20.031 6.188 11.766 1 83 250 HIS A CA 1
ATOM 1972 C C . HIS A 1 250 ? 20.141 4.723 12.18 1 83 250 HIS A C 1
ATOM 1974 O O . HIS A 1 250 ? 20.625 4.41 13.273 1 83 250 HIS A O 1
ATOM 1980 N N . ARG A 1 251 ? 19.641 3.889 11.406 1 88.06 251 ARG A N 1
ATOM 1981 C CA . ARG A 1 251 ? 19.641 2.463 11.719 1 88.06 251 ARG A CA 1
ATOM 1982 C C . ARG A 1 251 ? 20.219 1.653 10.555 1 88.06 251 ARG A C 1
ATOM 1984 O O . ARG A 1 251 ? 20.078 2.041 9.391 1 88.06 251 ARG A O 1
ATOM 1991 N N . PRO A 1 252 ? 20.812 0.559 10.875 1 93.75 252 PRO A N 1
ATOM 1992 C CA . PRO A 1 252 ? 21.359 -0.261 9.789 1 93.75 252 PRO A CA 1
ATOM 1993 C C . PRO A 1 252 ? 20.297 -1.111 9.102 1 93.75 252 PRO A C 1
ATOM 1995 O O . PRO A 1 252 ? 19.375 -1.601 9.758 1 93.75 252 PRO A O 1
ATOM 1998 N N . ILE A 1 253 ? 20.438 -1.236 7.84 1 96.19 253 ILE A N 1
ATOM 1999 C CA . ILE A 1 253 ? 19.688 -2.166 7.012 1 96.19 253 ILE A CA 1
ATOM 2000 C C . ILE A 1 253 ? 20.625 -3.203 6.402 1 96.19 253 ILE A C 1
ATOM 2002 O O . ILE A 1 253 ? 21.609 -2.848 5.754 1 96.19 253 ILE A O 1
ATOM 2006 N N . TRP A 1 254 ? 20.344 -4.457 6.668 1 97.75 254 TRP A N 1
ATOM 2007 C CA . TRP A 1 254 ? 21.188 -5.535 6.164 1 97.75 254 TRP A CA 1
ATOM 2008 C C . TRP A 1 254 ? 20.469 -6.32 5.07 1 97.75 254 TRP A C 1
ATOM 2010 O O . TRP A 1 254 ? 19.359 -6.816 5.277 1 97.75 254 TRP A O 1
ATOM 2020 N N . LEU A 1 255 ? 21.094 -6.379 3.912 1 98.19 255 LEU A N 1
ATOM 2021 C CA . LEU A 1 255 ? 20.656 -7.246 2.826 1 98.19 255 LEU A CA 1
ATOM 2022 C C . LEU A 1 255 ? 21.547 -8.477 2.709 1 98.19 255 LEU A C 1
ATOM 2024 O O . LEU A 1 255 ? 22.766 -8.352 2.555 1 98.19 255 LEU A O 1
ATOM 2028 N N . VAL A 1 256 ? 20.891 -9.625 2.809 1 98 256 VAL A N 1
ATOM 2029 C CA . VAL A 1 256 ? 21.656 -10.867 2.846 1 98 256 VAL A CA 1
ATOM 2030 C C . VAL A 1 256 ? 21.047 -11.883 1.891 1 98 256 VAL A C 1
ATOM 2032 O O . VAL A 1 256 ? 19.828 -12.109 1.914 1 98 256 VAL A O 1
ATOM 2035 N N . ARG A 1 257 ? 21.891 -12.469 1.077 1 95.56 257 ARG A N 1
ATOM 2036 C CA . ARG A 1 257 ? 21.438 -13.578 0.238 1 95.56 257 ARG A CA 1
ATOM 2037 C C . ARG A 1 257 ? 21.281 -14.859 1.056 1 95.56 257 ARG A C 1
ATOM 2039 O O . ARG A 1 257 ? 22.109 -15.141 1.938 1 95.56 257 ARG A O 1
ATOM 2046 N N . ALA A 1 258 ? 20.266 -15.617 0.712 1 95 258 ALA A N 1
ATOM 2047 C CA . ALA A 1 258 ? 20.062 -16.906 1.378 1 95 258 ALA A CA 1
ATOM 2048 C C . ALA A 1 258 ? 21.328 -17.75 1.295 1 95 258 ALA A C 1
ATOM 2050 O O . ALA A 1 258 ? 22.016 -17.766 0.272 1 95 258 ALA A O 1
ATOM 2051 N N . GLY A 1 259 ? 21.594 -18.547 2.273 1 93.31 259 GLY A N 1
ATOM 2052 C CA . GLY A 1 259 ? 22.812 -19.312 2.404 1 93.31 259 GLY A CA 1
ATOM 2053 C C . GLY A 1 259 ? 22.938 -20.438 1.393 1 93.31 259 GLY A C 1
ATOM 2054 O O . GLY A 1 259 ? 21.984 -20.734 0.673 1 93.31 259 GLY A O 1
ATOM 2055 N N . HIS A 1 260 ? 24.047 -21.078 1.385 1 90.75 260 HIS A N 1
ATOM 2056 C CA . HIS A 1 260 ? 24.422 -22.156 0.461 1 90.75 260 HIS A CA 1
ATOM 2057 C C . HIS A 1 260 ? 23.562 -23.406 0.695 1 90.75 260 HIS A C 1
ATOM 2059 O O . HIS A 1 260 ? 23.266 -23.75 1.84 1 90.75 260 HIS A O 1
ATOM 2065 N N . CYS A 1 261 ? 23.188 -24.016 -0.369 1 88.19 261 CYS A N 1
ATOM 2066 C CA . CYS A 1 261 ? 22.516 -25.297 -0.313 1 88.19 261 CYS A CA 1
ATOM 2067 C C . CYS A 1 261 ? 23.312 -26.359 -1.059 1 88.19 261 CYS A C 1
ATOM 2069 O O . CYS A 1 261 ? 24.172 -26.031 -1.879 1 88.19 261 CYS A O 1
ATOM 2071 N N . ILE A 1 262 ? 22.969 -27.609 -0.774 1 78.62 262 ILE A N 1
ATOM 2072 C CA . ILE A 1 262 ? 23.781 -28.719 -1.247 1 78.62 262 ILE A CA 1
ATOM 2073 C C . ILE A 1 262 ? 23.656 -28.844 -2.764 1 78.62 262 ILE A C 1
ATOM 2075 O O . ILE A 1 262 ? 24.562 -29.344 -3.43 1 78.62 262 ILE A O 1
ATOM 2079 N N . GLU A 1 263 ? 22.516 -28.422 -3.244 1 73.81 263 GLU A N 1
ATOM 2080 C CA . GLU A 1 263 ? 22.297 -28.562 -4.68 1 73.81 263 GLU A CA 1
ATOM 2081 C C . GLU A 1 263 ? 23.188 -27.625 -5.477 1 73.81 263 GLU A C 1
ATOM 2083 O O . GLU A 1 263 ? 23.375 -27.797 -6.684 1 73.81 263 GLU A O 1
ATOM 2088 N N . VAL A 1 264 ? 23.688 -26.703 -4.77 1 63.47 264 VAL A N 1
ATOM 2089 C CA . VAL A 1 264 ? 24.578 -25.734 -5.398 1 63.47 264 VAL A CA 1
ATOM 2090 C C . VAL A 1 264 ? 26.016 -26.203 -5.277 1 63.47 264 VAL A C 1
ATOM 2092 O O . VAL A 1 264 ? 26.406 -26.812 -4.273 1 63.47 264 VAL A O 1
ATOM 2095 N N . ARG A 1 265 ? 26.594 -26.203 -6.434 1 60.41 265 ARG A N 1
ATOM 2096 C CA . ARG A 1 265 ? 28 -26.625 -6.438 1 60.41 265 ARG A CA 1
ATOM 2097 C C . ARG A 1 265 ? 28.781 -25.938 -5.324 1 60.41 265 ARG A C 1
ATOM 2099 O O . ARG A 1 265 ? 28.469 -24.797 -4.961 1 60.41 265 ARG A O 1
ATOM 2106 N N . LYS A 1 266 ? 29.625 -26.703 -4.613 1 56.5 266 LYS A N 1
ATOM 2107 C CA . LYS A 1 266 ? 30.438 -26.234 -3.494 1 56.5 266 LYS A CA 1
ATOM 2108 C C . LYS A 1 266 ? 31.391 -25.109 -3.928 1 56.5 266 LYS A C 1
ATOM 2110 O O . LYS A 1 266 ? 31.859 -24.344 -3.094 1 56.5 266 LYS A O 1
ATOM 2115 N N . ASP A 1 267 ? 31.531 -25.016 -5.246 1 54.41 267 ASP A N 1
ATOM 2116 C CA . ASP A 1 267 ? 32.469 -23.969 -5.684 1 54.41 267 ASP A CA 1
ATOM 2117 C C . ASP A 1 267 ? 31.781 -22.609 -5.719 1 54.41 267 ASP A C 1
ATOM 2119 O O . ASP A 1 267 ? 31.016 -22.297 -6.645 1 54.41 267 ASP A O 1
ATOM 2123 N N . PHE A 1 268 ? 31.984 -21.859 -4.738 1 54.78 268 PHE A N 1
ATOM 2124 C CA . PHE A 1 268 ? 31.375 -20.547 -4.535 1 54.78 268 PHE A CA 1
ATOM 2125 C C . PHE A 1 268 ? 31.641 -19.641 -5.73 1 54.78 268 PHE A C 1
ATOM 2127 O O . PHE A 1 268 ? 30.797 -18.797 -6.074 1 54.78 268 PHE A O 1
ATOM 2134 N N . ARG A 1 269 ? 32.781 -19.828 -6.363 1 51.91 269 ARG A N 1
ATOM 2135 C CA . ARG A 1 269 ? 33.125 -18.984 -7.508 1 51.91 269 ARG A CA 1
ATOM 2136 C C . ARG A 1 269 ? 32.188 -19.25 -8.68 1 51.91 269 ARG A C 1
ATOM 2138 O O . ARG A 1 269 ? 31.844 -18.328 -9.43 1 51.91 269 ARG A O 1
ATOM 2145 N N . ALA A 1 270 ? 31.844 -20.453 -8.781 1 50.59 270 ALA A N 1
ATOM 2146 C CA . ALA A 1 270 ? 30.953 -20.844 -9.875 1 50.59 270 ALA A CA 1
ATOM 2147 C C . ALA A 1 270 ? 29.531 -20.344 -9.641 1 50.59 270 ALA A C 1
ATOM 2149 O O . ALA A 1 270 ? 28.812 -20.062 -10.586 1 50.59 270 ALA A O 1
ATOM 2150 N N . ILE A 1 271 ? 29.172 -20.188 -8.406 1 55.59 271 ILE A N 1
ATOM 2151 C CA . ILE A 1 271 ? 27.828 -19.766 -8.039 1 55.59 271 ILE A CA 1
ATOM 2152 C C . ILE A 1 271 ? 27.625 -18.297 -8.438 1 55.59 271 ILE A C 1
ATOM 2154 O O . ILE A 1 271 ? 26.531 -17.906 -8.812 1 55.59 271 ILE A O 1
ATOM 2158 N N . ILE A 1 272 ? 28.75 -17.562 -8.328 1 53.84 272 ILE A N 1
ATOM 2159 C CA . ILE A 1 272 ? 28.688 -16.156 -8.695 1 53.84 272 ILE A CA 1
ATOM 2160 C C . ILE A 1 272 ? 28.375 -16.016 -10.188 1 53.84 272 ILE A C 1
ATOM 2162 O O . ILE A 1 272 ? 27.594 -15.156 -10.594 1 53.84 272 ILE A O 1
ATOM 2166 N N . LYS A 1 273 ? 29.094 -16.859 -10.953 1 50.06 273 LYS A N 1
ATOM 2167 C CA . LYS A 1 273 ? 29 -16.766 -12.406 1 50.06 273 LYS A CA 1
ATOM 2168 C C . LYS A 1 273 ? 27.703 -17.406 -12.914 1 50.06 273 LYS A C 1
ATOM 2170 O O . LYS A 1 273 ? 27.156 -16.969 -13.922 1 50.06 273 LYS A O 1
ATOM 2175 N N . ASP A 1 274 ? 27.453 -18.516 -12.336 1 52.53 274 ASP A N 1
ATOM 2176 C CA . ASP A 1 274 ? 26.25 -19.219 -12.75 1 52.53 274 ASP A CA 1
ATOM 2177 C C . ASP A 1 274 ? 25.281 -19.406 -11.586 1 52.53 274 ASP A C 1
ATOM 2179 O O . ASP A 1 274 ? 25.328 -20.422 -10.883 1 52.53 274 ASP A O 1
ATOM 2183 N N . PRO A 1 275 ? 24.703 -18.266 -11.297 1 53.81 275 PRO A N 1
ATOM 2184 C CA . PRO A 1 275 ? 23.859 -18.391 -10.109 1 53.81 275 PRO A CA 1
ATOM 2185 C C . PRO A 1 275 ? 23 -19.656 -10.133 1 53.81 275 PRO A C 1
ATOM 2187 O O . PRO A 1 275 ? 22.703 -20.188 -11.211 1 53.81 275 PRO A O 1
ATOM 2190 N N . CYS A 1 276 ? 22.891 -20.297 -8.883 1 54.03 276 CYS A N 1
ATOM 2191 C CA . CYS A 1 276 ? 22.422 -21.625 -8.492 1 54.03 276 CYS A CA 1
ATOM 2192 C C . CYS A 1 276 ? 21.016 -21.875 -9.016 1 54.03 276 CYS A C 1
ATOM 2194 O O . CYS A 1 276 ? 20.172 -20.969 -9.016 1 54.03 276 CYS A O 1
ATOM 2196 N N . VAL A 1 277 ? 20.906 -22.812 -9.969 1 65.44 277 VAL A N 1
ATOM 2197 C CA . VAL A 1 277 ? 19.641 -23.453 -10.289 1 65.44 277 VAL A CA 1
ATOM 2198 C C . VAL A 1 277 ? 19.219 -24.375 -9.148 1 65.44 277 VAL A C 1
ATOM 2200 O O . VAL A 1 277 ? 19.375 -25.594 -9.25 1 65.44 277 VAL A O 1
ATOM 2203 N N . ALA A 1 278 ? 19.188 -23.844 -7.891 1 74.31 278 ALA A N 1
ATOM 2204 C CA . ALA A 1 278 ? 18.688 -24.641 -6.77 1 74.31 278 ALA A CA 1
ATOM 2205 C C . ALA A 1 278 ? 17.156 -24.672 -6.754 1 74.31 278 ALA A C 1
ATOM 2207 O O . ALA A 1 278 ? 16.516 -23.672 -7.07 1 74.31 278 ALA A O 1
ATOM 2208 N N . PRO A 1 279 ? 16.781 -25.938 -6.496 1 83.5 279 PRO A N 1
ATOM 2209 C CA . PRO A 1 279 ? 15.32 -25.984 -6.316 1 83.5 279 PRO A CA 1
ATOM 2210 C C . PRO A 1 279 ? 14.836 -25 -5.25 1 83.5 279 PRO A C 1
ATOM 2212 O O . PRO A 1 279 ? 15.57 -24.688 -4.316 1 83.5 279 PRO A O 1
ATOM 2215 N N . ARG A 1 280 ? 13.734 -24.453 -5.426 1 88 280 ARG A N 1
ATOM 2216 C CA . ARG A 1 280 ? 13.164 -23.484 -4.508 1 88 280 ARG A CA 1
ATOM 2217 C C . ARG A 1 280 ? 12.906 -24.094 -3.137 1 88 280 ARG A C 1
ATOM 2219 O O . ARG A 1 280 ? 12.773 -23.375 -2.143 1 88 280 ARG A O 1
ATOM 2226 N N . SER A 1 281 ? 12.906 -25.469 -3.082 1 88.19 281 SER A N 1
ATOM 2227 C CA . SER A 1 281 ? 12.648 -26.156 -1.817 1 88.19 281 SER A CA 1
ATOM 2228 C C . SER A 1 281 ? 13.945 -26.609 -1.153 1 88.19 281 SER A C 1
ATOM 2230 O O . SER A 1 281 ? 13.922 -27.312 -0.142 1 88.19 281 SER A O 1
ATOM 2232 N N . ALA A 1 282 ? 15.047 -26.172 -1.677 1 89.62 282 ALA A N 1
ATOM 2233 C CA . ALA A 1 282 ? 16.344 -26.594 -1.158 1 89.62 282 ALA A CA 1
ATOM 2234 C C . ALA A 1 282 ? 16.562 -26.094 0.265 1 89.62 282 ALA A C 1
ATOM 2236 O O . ALA A 1 282 ? 16.094 -25.016 0.627 1 89.62 282 ALA A O 1
ATOM 2237 N N . HIS A 1 283 ? 17.25 -26.891 1.051 1 92.38 283 HIS A N 1
ATOM 2238 C CA . HIS A 1 283 ? 17.656 -26.531 2.408 1 92.38 283 HIS A CA 1
ATOM 2239 C C . HIS A 1 283 ? 19.141 -26.172 2.471 1 92.38 283 HIS A C 1
ATOM 2241 O O . HIS A 1 283 ? 19.891 -26.453 1.538 1 92.38 283 HIS A O 1
ATOM 2247 N N . LEU A 1 284 ? 19.516 -25.609 3.547 1 93.75 284 LEU A N 1
ATOM 2248 C CA . LEU A 1 284 ? 20.891 -25.156 3.691 1 93.75 284 LEU A CA 1
ATOM 2249 C C . LEU A 1 284 ? 21.844 -26.359 3.781 1 93.75 284 LEU A C 1
ATOM 2251 O O . LEU A 1 284 ? 21.516 -27.375 4.398 1 93.75 284 LEU A O 1
ATOM 2255 N N . SER A 1 285 ? 23.016 -26.25 3.184 1 92.12 285 SER A N 1
ATOM 2256 C CA . SER A 1 285 ? 24.125 -27.156 3.406 1 92.12 285 SER A CA 1
ATOM 2257 C C . SER A 1 285 ? 24.828 -26.859 4.734 1 92.12 285 SER A C 1
ATOM 2259 O O . SER A 1 285 ? 24.5 -25.875 5.402 1 92.12 285 SER A O 1
ATOM 2261 N N . PRO A 1 286 ? 25.75 -27.688 5.133 1 92.25 286 PRO A N 1
ATOM 2262 C CA . PRO A 1 286 ? 26.516 -27.375 6.336 1 92.25 286 PRO A CA 1
ATOM 2263 C C . PRO A 1 286 ? 27.219 -26.016 6.242 1 92.25 286 PRO A C 1
ATOM 2265 O O . PRO A 1 286 ? 27.281 -25.281 7.23 1 92.25 286 PRO A O 1
ATOM 2268 N N . LEU A 1 287 ? 27.688 -25.688 5.078 1 91.06 287 LEU A N 1
ATOM 2269 C CA . LEU A 1 287 ? 28.297 -24.375 4.863 1 91.06 287 LEU A CA 1
ATOM 2270 C C . LEU A 1 287 ? 27.281 -23.266 5.07 1 91.06 287 LEU A C 1
ATOM 2272 O O . LEU A 1 287 ? 27.594 -22.219 5.645 1 91.06 287 LEU A O 1
ATOM 2276 N N . GLY A 1 288 ? 26.094 -23.484 4.527 1 93.81 288 GLY A N 1
ATOM 2277 C CA . GLY A 1 288 ? 25.016 -22.531 4.711 1 93.81 288 GLY A CA 1
ATOM 2278 C C . GLY A 1 288 ? 24.609 -22.359 6.164 1 93.81 288 GLY A C 1
ATOM 2279 O O . GLY A 1 288 ? 24.297 -21.25 6.598 1 93.81 288 GLY A O 1
ATOM 2280 N N . LEU A 1 289 ? 24.656 -23.453 6.895 1 95.38 289 LEU A N 1
ATOM 2281 C CA . LEU A 1 289 ? 24.312 -23.406 8.312 1 95.38 289 LEU A CA 1
ATOM 2282 C C . LEU A 1 289 ? 25.359 -22.641 9.102 1 95.38 289 LEU A C 1
ATOM 2284 O O . LEU A 1 289 ? 25.016 -21.891 10.023 1 95.38 289 LEU A O 1
ATOM 2288 N N . ASP A 1 290 ? 26.578 -22.859 8.719 1 95.5 290 ASP A N 1
ATOM 2289 C CA . ASP A 1 290 ? 27.656 -22.109 9.344 1 95.5 290 ASP A CA 1
ATOM 2290 C C . ASP A 1 290 ? 27.5 -20.609 9.109 1 95.5 290 ASP A C 1
ATOM 2292 O O . ASP A 1 290 ? 27.688 -19.812 10.023 1 95.5 290 ASP A O 1
ATOM 2296 N N . PHE A 1 291 ? 27.188 -20.297 7.93 1 95.94 291 PHE A N 1
ATOM 2297 C CA . PHE A 1 291 ? 26.938 -18.891 7.594 1 95.94 291 PHE A CA 1
ATOM 2298 C C . PHE A 1 291 ? 25.781 -18.344 8.414 1 95.94 291 PHE A C 1
ATOM 2300 O O . PHE A 1 291 ? 25.859 -17.234 8.938 1 95.94 291 PHE A O 1
ATOM 2307 N N . ALA A 1 292 ? 24.703 -19.109 8.492 1 97.19 292 ALA A N 1
ATOM 2308 C CA . ALA A 1 292 ? 23.516 -18.688 9.25 1 97.19 292 ALA A CA 1
ATOM 2309 C C . ALA A 1 292 ? 23.875 -18.391 10.703 1 97.19 292 ALA A C 1
ATOM 2311 O O . ALA A 1 292 ? 23.406 -17.406 11.273 1 97.19 292 ALA A O 1
ATOM 2312 N N . TYR A 1 293 ? 24.703 -19.234 11.25 1 96.75 293 TYR A N 1
ATOM 2313 C CA . TYR A 1 293 ? 25.141 -19.016 12.625 1 96.75 293 TYR A CA 1
ATOM 2314 C C . TYR A 1 293 ? 25.922 -17.719 12.758 1 96.75 293 TYR A C 1
ATOM 2316 O O . TYR A 1 293 ? 25.656 -16.922 13.664 1 96.75 293 TYR A O 1
ATOM 2324 N N . ARG A 1 294 ? 26.891 -17.516 11.867 1 97.25 294 ARG A N 1
ATOM 2325 C CA . ARG A 1 294 ? 27.688 -16.297 11.898 1 97.25 294 ARG A CA 1
ATOM 2326 C C . ARG A 1 294 ? 26.812 -15.055 11.711 1 97.25 294 ARG A C 1
ATOM 2328 O O . ARG A 1 294 ? 27.062 -14.016 12.32 1 97.25 294 ARG A O 1
ATOM 2335 N N . LEU A 1 295 ? 25.859 -15.164 10.852 1 97.44 295 LEU A N 1
ATOM 2336 C CA . LEU A 1 295 ? 24.938 -14.062 10.633 1 97.44 295 LEU A CA 1
ATOM 2337 C C . LEU A 1 295 ? 24.188 -13.719 11.914 1 97.44 295 LEU A C 1
ATOM 2339 O O . LEU A 1 295 ? 24.016 -12.539 12.242 1 97.44 295 LEU A O 1
ATOM 2343 N N . GLY A 1 296 ? 23.688 -14.773 12.594 1 96.31 296 GLY A N 1
ATOM 2344 C CA . GLY A 1 296 ? 23 -14.555 13.859 1 96.31 296 GLY A CA 1
ATOM 2345 C C . GLY A 1 296 ? 23.844 -13.789 14.859 1 96.31 296 GLY A C 1
ATOM 2346 O O . GLY A 1 296 ? 23.359 -12.844 15.492 1 96.31 296 GLY A O 1
ATOM 2347 N N . VAL A 1 297 ? 25.109 -14.172 14.969 1 95.5 297 VAL A N 1
ATOM 2348 C CA . VAL A 1 297 ? 26.031 -13.516 15.883 1 95.5 297 VAL A CA 1
ATOM 2349 C C . VAL A 1 297 ? 26.266 -12.078 15.445 1 95.5 297 VAL A C 1
ATOM 2351 O O . VAL A 1 297 ? 26.25 -11.156 16.266 1 95.5 297 VAL A O 1
ATOM 2354 N N . PHE A 1 298 ? 26.469 -11.906 14.203 1 96.19 298 PHE A N 1
ATOM 2355 C CA . PHE A 1 298 ? 26.734 -10.594 13.625 1 96.19 298 PHE A CA 1
ATOM 2356 C C . PHE A 1 298 ? 25.594 -9.625 13.93 1 96.19 298 PHE A C 1
ATOM 2358 O O . PHE A 1 298 ? 25.828 -8.516 14.406 1 96.19 298 PHE A O 1
ATOM 2365 N N . VAL A 1 299 ? 24.391 -9.984 13.609 1 95.12 299 VAL A N 1
ATOM 2366 C CA . VAL A 1 299 ? 23.219 -9.125 13.766 1 95.1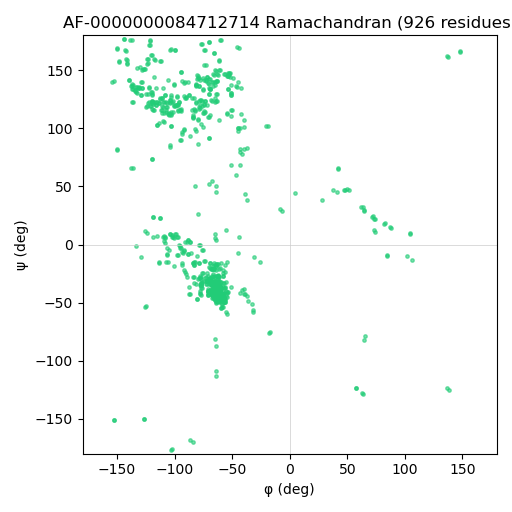2 299 VAL A CA 1
ATOM 2367 C C . VAL A 1 299 ? 23.031 -8.773 15.242 1 95.12 299 VAL A C 1
ATOM 2369 O O . VAL A 1 299 ? 22.719 -7.629 15.586 1 95.12 299 VAL A O 1
ATOM 2372 N N . LYS A 1 300 ? 23.219 -9.781 16.094 1 93 300 LYS A N 1
ATOM 2373 C CA . LYS A 1 300 ? 23.109 -9.539 17.531 1 93 300 LYS A CA 1
ATOM 2374 C C . LYS A 1 300 ? 24.109 -8.477 17.984 1 93 300 LYS A C 1
ATOM 2376 O O . LYS A 1 300 ? 23.734 -7.527 18.672 1 93 300 LYS A O 1
ATOM 2381 N N . GLN A 1 301 ? 25.344 -8.617 17.547 1 93.06 301 GLN A N 1
ATOM 2382 C CA . GLN A 1 301 ? 26.391 -7.695 17.938 1 93.06 301 GLN A CA 1
ATOM 2383 C C . GLN A 1 301 ? 26.156 -6.301 17.359 1 93.06 301 GLN A C 1
ATOM 2385 O O . GLN A 1 301 ? 26.266 -5.301 18.078 1 93.06 301 GLN A O 1
ATOM 2390 N N . ARG A 1 302 ? 25.828 -6.27 16.125 1 92.19 302 ARG A N 1
ATOM 2391 C CA . ARG A 1 302 ? 25.609 -4.988 15.453 1 92.19 302 ARG A CA 1
ATOM 2392 C C . ARG A 1 302 ? 24.406 -4.258 16.047 1 92.19 302 ARG A C 1
ATOM 2394 O O . ARG A 1 302 ? 24.406 -3.027 16.141 1 92.19 302 ARG A O 1
ATOM 2401 N N . THR A 1 303 ? 23.375 -5.004 16.391 1 90.75 303 THR A N 1
ATOM 2402 C CA . THR A 1 303 ? 22.203 -4.422 17.016 1 90.75 303 THR A CA 1
ATOM 2403 C C . THR A 1 303 ? 22.531 -3.854 18.391 1 90.75 303 THR A C 1
ATOM 2405 O O . THR A 1 303 ? 22.078 -2.764 18.75 1 90.75 303 THR A O 1
ATOM 2408 N N . ALA A 1 304 ? 23.328 -4.586 19.125 1 87.81 304 ALA A N 1
ATOM 2409 C CA . ALA A 1 304 ? 23.75 -4.117 20.453 1 87.81 304 ALA A CA 1
ATOM 2410 C C . ALA A 1 304 ? 24.531 -2.812 20.344 1 87.81 304 ALA A C 1
ATOM 2412 O O . ALA A 1 304 ? 24.328 -1.893 21.141 1 87.81 304 ALA A O 1
ATOM 2413 N N . VAL A 1 305 ? 25.406 -2.771 19.391 1 89.38 305 VAL A N 1
ATOM 2414 C CA . VAL A 1 305 ? 26.203 -1.569 19.172 1 89.38 305 VAL A CA 1
ATOM 2415 C C . VAL A 1 305 ? 25.297 -0.399 18.812 1 89.38 305 VAL A C 1
ATOM 2417 O O . VAL A 1 305 ? 25.5 0.723 19.281 1 89.38 305 VAL A O 1
ATOM 2420 N N . TRP A 1 306 ? 24.328 -0.624 17.969 1 87.94 306 TRP A N 1
ATOM 2421 C CA . TRP A 1 306 ? 23.375 0.411 17.578 1 87.94 306 TRP A CA 1
ATOM 2422 C C . TRP A 1 306 ? 22.594 0.923 18.766 1 87.94 306 TRP A C 1
ATOM 2424 O O . TRP A 1 306 ? 22.391 2.133 18.922 1 87.94 306 TRP A O 1
ATOM 2434 N N . ILE A 1 307 ? 22.141 0.034 19.625 1 83.75 307 ILE A N 1
ATOM 2435 C CA . ILE A 1 307 ? 21.359 0.397 20.812 1 83.75 307 ILE A CA 1
ATOM 2436 C C . ILE A 1 307 ? 22.219 1.273 21.734 1 83.75 307 ILE A C 1
ATOM 2438 O O . ILE A 1 307 ? 21.719 2.254 22.297 1 83.75 307 ILE A O 1
ATOM 2442 N N . GLU A 1 308 ? 23.422 0.959 21.859 1 83 308 GLU A N 1
ATOM 2443 C CA . GLU A 1 308 ? 24.344 1.699 22.734 1 83 308 GLU A CA 1
ATOM 2444 C C . GLU A 1 308 ? 24.578 3.115 22.203 1 83 308 GLU A C 1
ATOM 2446 O O . GLU A 1 308 ? 24.703 4.059 22.984 1 83 308 GLU A O 1
ATOM 2451 N N . ASN A 1 309 ? 24.625 3.219 20.953 1 79.5 309 ASN A N 1
ATOM 2452 C CA . ASN A 1 309 ? 24.906 4.508 20.328 1 79.5 309 ASN A CA 1
ATOM 2453 C C . ASN A 1 309 ? 23.688 5.418 20.328 1 79.5 309 ASN A C 1
ATOM 2455 O O . ASN A 1 309 ? 23.812 6.641 20.312 1 79.5 309 ASN A O 1
ATOM 2459 N N . GLU A 1 310 ? 22.484 4.91 20.078 1 69.25 310 GLU A N 1
ATOM 2460 C CA . GLU A 1 310 ? 21.266 5.699 19.953 1 69.25 310 GLU A CA 1
ATOM 2461 C C . GLU A 1 310 ? 20.672 6.012 21.312 1 69.25 310 GLU A C 1
ATOM 2463 O O . GLU A 1 310 ? 19.875 6.941 21.453 1 69.25 310 GLU A O 1
ATOM 2468 N N . ASP A 1 311 ? 21.5 6.559 22.297 1 57.31 311 ASP A N 1
ATOM 2469 C CA . ASP A 1 311 ? 20.969 6.871 23.609 1 57.31 311 ASP A CA 1
ATOM 2470 C C . ASP A 1 311 ? 19.516 6.418 23.734 1 57.31 311 ASP A C 1
ATOM 2472 O O . ASP A 1 311 ? 18.641 7.195 24.156 1 57.31 311 ASP A O 1
ATOM 2476 N N . PHE A 1 312 ? 19.219 5.266 23.297 1 53.16 312 PHE A N 1
ATOM 2477 C CA . PHE A 1 312 ? 17.859 4.754 23.172 1 53.16 312 PHE A CA 1
ATOM 2478 C C . PHE A 1 312 ? 17.266 4.473 24.547 1 53.16 312 PHE A C 1
ATOM 2480 O O . PHE A 1 312 ? 17.938 3.896 25.422 1 53.16 312 PHE A O 1
ATOM 2487 N N . THR A 1 313 ? 16.328 5.238 24.969 1 47.31 313 THR A N 1
ATOM 2488 C CA . THR A 1 313 ? 15.477 4.852 26.094 1 47.31 313 THR A CA 1
ATOM 2489 C C . THR A 1 313 ? 14.484 3.77 25.688 1 47.31 313 THR A C 1
ATOM 2491 O O . THR A 1 313 ? 13.805 3.904 24.672 1 47.31 313 THR A O 1
ATOM 2494 N N . PRO A 1 314 ? 14.586 2.525 26.234 1 44.84 314 PRO A N 1
ATOM 2495 C CA . PRO A 1 314 ? 13.781 1.347 25.906 1 44.84 314 PRO A CA 1
ATOM 2496 C C . PRO A 1 314 ? 12.312 1.681 25.672 1 44.84 314 PRO A C 1
ATOM 2498 O O . PRO A 1 314 ? 11.578 0.893 25.062 1 44.84 314 PRO A O 1
ATOM 2501 N N . LYS A 1 315 ? 11.797 2.527 26.375 1 41.84 315 LYS A N 1
ATOM 2502 C CA . LYS A 1 315 ? 10.352 2.57 26.547 1 41.84 315 LYS A CA 1
ATOM 2503 C C . LYS A 1 315 ? 9.633 2.664 25.219 1 41.84 315 LYS A C 1
ATOM 2505 O O . LYS A 1 315 ? 8.531 2.125 25.047 1 41.84 315 LYS A O 1
ATOM 2510 N N . ASP A 1 316 ? 9.805 3.617 24.328 1 44.28 316 ASP A N 1
ATOM 2511 C CA . ASP A 1 316 ? 8.789 3.91 23.312 1 44.28 316 ASP A CA 1
ATOM 2512 C C . ASP A 1 316 ? 9.156 3.295 21.969 1 44.28 316 ASP A C 1
ATOM 2514 O O . ASP A 1 316 ? 8.375 3.377 21.016 1 44.28 316 ASP A O 1
ATOM 2518 N N . ASP A 1 317 ? 10.445 2.857 21.594 1 50.97 317 ASP A N 1
ATOM 2519 C CA . ASP A 1 317 ? 10.781 2.678 20.172 1 50.97 317 ASP A CA 1
ATOM 2520 C C . ASP A 1 317 ? 11.18 1.232 19.891 1 50.97 317 ASP A C 1
ATOM 2522 O O . ASP A 1 317 ? 11.875 0.602 20.688 1 50.97 317 ASP A O 1
ATOM 2526 N N . PRO A 1 318 ? 10.32 0.576 19.016 1 53.34 318 PRO A N 1
ATOM 2527 C CA . PRO A 1 318 ? 10.727 -0.787 18.656 1 53.34 318 PRO A CA 1
ATOM 2528 C C . PRO A 1 318 ? 12.219 -0.9 18.359 1 53.34 318 PRO A C 1
ATOM 2530 O O . PRO A 1 318 ? 12.719 -0.279 17.422 1 53.34 318 PRO A O 1
ATOM 2533 N N . THR A 1 319 ? 13.047 -1.021 19.391 1 60.09 319 THR A N 1
ATOM 2534 C CA . THR A 1 319 ? 14.469 -1.304 19.312 1 60.09 319 THR A CA 1
ATOM 2535 C C . THR A 1 319 ? 14.719 -2.695 18.734 1 60.09 319 THR A C 1
ATOM 2537 O O . THR A 1 319 ? 15.867 -3.076 18.484 1 60.09 319 THR A O 1
ATOM 2540 N N . GLU A 1 320 ? 13.469 -3.25 18.234 1 79.19 320 GLU A N 1
ATOM 2541 C CA . GLU A 1 320 ? 13.719 -4.633 17.828 1 79.19 320 GLU A CA 1
ATOM 2542 C C . GLU A 1 320 ? 14.047 -4.723 16.344 1 79.19 320 GLU A C 1
ATOM 2544 O O . GLU A 1 320 ? 13.523 -3.953 15.539 1 79.19 320 GLU A O 1
ATOM 2549 N N . CYS A 1 321 ? 14.953 -5.562 16.094 1 88.5 321 CYS A N 1
ATOM 2550 C CA . CYS A 1 321 ? 15.359 -5.82 14.719 1 88.5 321 CYS A CA 1
ATOM 2551 C C . CYS A 1 321 ? 14.219 -6.445 13.922 1 88.5 321 CYS A C 1
ATOM 2553 O O . CYS A 1 321 ? 13.578 -7.395 14.391 1 88.5 321 CYS A O 1
ATOM 2555 N N . LEU A 1 322 ? 13.836 -5.805 12.836 1 90.75 322 LEU A N 1
ATOM 2556 C CA . LEU A 1 322 ? 12.875 -6.391 11.906 1 90.75 322 LEU A CA 1
ATOM 2557 C C . LEU A 1 322 ? 13.555 -7.363 10.953 1 90.75 322 LEU A C 1
ATOM 2559 O O . LEU A 1 322 ? 14.445 -6.977 10.188 1 90.75 322 LEU A O 1
ATOM 2563 N N . VAL A 1 323 ? 13.188 -8.664 11.07 1 93.81 323 VAL A N 1
ATOM 2564 C CA . VAL A 1 323 ? 13.773 -9.703 10.234 1 93.81 323 VAL A CA 1
ATOM 2565 C C . VAL A 1 323 ? 12.766 -10.133 9.164 1 93.81 323 VAL A C 1
ATOM 2567 O O . VAL A 1 323 ? 11.734 -10.734 9.477 1 93.81 323 VAL A O 1
ATOM 2570 N N . MET A 1 324 ? 13.086 -9.828 7.906 1 94.88 324 MET A N 1
ATOM 2571 C CA . MET A 1 324 ? 12.234 -10.188 6.781 1 94.88 324 MET A CA 1
ATOM 2572 C C . MET A 1 324 ? 12.891 -11.258 5.914 1 94.88 324 MET A C 1
ATOM 2574 O O . MET A 1 324 ? 14.039 -11.094 5.488 1 94.88 324 MET A O 1
ATOM 2578 N N . THR A 1 325 ? 12.188 -12.344 5.68 1 96.12 325 THR A N 1
ATOM 2579 C CA . THR A 1 325 ? 12.727 -13.398 4.828 1 96.12 325 THR A CA 1
ATOM 2580 C C . THR A 1 325 ? 11.742 -13.75 3.717 1 96.12 325 THR A C 1
ATOM 2582 O O . THR A 1 325 ? 10.539 -13.523 3.855 1 96.12 325 THR A O 1
ATOM 2585 N N . SER A 1 326 ? 12.297 -14.203 2.574 1 96 326 SER A N 1
ATOM 2586 C CA . SER A 1 326 ? 11.422 -14.906 1.64 1 96 326 SER A CA 1
ATOM 2587 C C . SER A 1 326 ? 10.812 -16.141 2.279 1 96 326 SER A C 1
ATOM 2589 O O . SER A 1 326 ? 11.094 -16.453 3.438 1 96 326 SER A O 1
ATOM 2591 N N . THR A 1 327 ? 9.945 -16.812 1.576 1 93.5 327 THR A N 1
ATOM 2592 C CA . THR A 1 327 ? 9.281 -17.984 2.133 1 93.5 327 THR A CA 1
ATOM 2593 C C . THR A 1 327 ? 10.055 -19.266 1.807 1 93.5 327 THR A C 1
ATOM 2595 O O . THR A 1 327 ? 9.688 -20.344 2.254 1 93.5 327 THR A O 1
ATOM 2598 N N . LEU A 1 328 ? 11.117 -19.141 1.015 1 93.88 328 LEU A N 1
ATOM 2599 C CA . LEU A 1 328 ? 11.883 -20.328 0.643 1 93.88 328 LEU A CA 1
ATOM 2600 C C . LEU A 1 328 ? 12.703 -20.844 1.822 1 93.88 328 LEU A C 1
ATOM 2602 O O . LEU A 1 328 ? 13.266 -20.047 2.584 1 93.88 328 LEU A O 1
ATOM 2606 N N . PRO A 1 329 ? 12.797 -22.141 1.97 1 92.44 329 PRO A N 1
ATOM 2607 C CA . PRO A 1 329 ? 13.414 -22.734 3.16 1 92.44 329 PRO A CA 1
ATOM 2608 C C . PRO A 1 329 ? 14.828 -22.234 3.406 1 92.44 329 PRO A C 1
ATOM 2610 O O . PRO A 1 329 ? 15.203 -21.969 4.551 1 92.44 329 PRO A O 1
ATOM 2613 N N . ARG A 1 330 ? 15.625 -22.062 2.422 1 93.25 330 ARG A N 1
ATOM 2614 C CA . ARG A 1 330 ? 17.016 -21.641 2.609 1 93.25 330 ARG A CA 1
ATOM 2615 C C . ARG A 1 330 ? 17.078 -20.25 3.24 1 93.25 330 ARG A C 1
ATOM 2617 O O . ARG A 1 330 ? 17.969 -19.984 4.066 1 93.25 330 ARG A O 1
ATOM 2624 N N . ALA A 1 331 ? 16.203 -19.391 2.797 1 95.44 331 ALA A N 1
ATOM 2625 C CA . ALA A 1 331 ? 16.188 -18.031 3.348 1 95.44 331 ALA A CA 1
ATOM 2626 C C . ALA A 1 331 ? 15.719 -18.047 4.801 1 95.44 331 ALA A C 1
ATOM 2628 O O . ALA A 1 331 ? 16.297 -17.375 5.652 1 95.44 331 ALA A O 1
ATOM 2629 N N . VAL A 1 332 ? 14.688 -18.828 5.078 1 94.56 332 VAL A N 1
ATOM 2630 C CA . VAL A 1 332 ? 14.156 -18.938 6.434 1 94.56 332 VAL A CA 1
ATOM 2631 C C . VAL A 1 332 ? 15.227 -19.516 7.359 1 94.56 332 VAL A C 1
ATOM 2633 O O . VAL A 1 332 ? 15.469 -18.984 8.445 1 94.56 332 VAL A O 1
ATOM 2636 N N . GLN A 1 333 ? 15.883 -20.531 6.887 1 95.75 333 GLN A N 1
ATOM 2637 C CA . GLN A 1 333 ? 16.922 -21.203 7.668 1 95.75 333 GLN A CA 1
ATOM 2638 C C . GLN A 1 333 ? 18.109 -20.281 7.91 1 95.75 333 GLN A C 1
ATOM 2640 O O . GLN A 1 333 ? 18.75 -20.359 8.961 1 95.75 333 GLN A O 1
ATOM 2645 N N . THR A 1 334 ? 18.406 -19.469 6.926 1 97 334 THR A N 1
ATOM 2646 C CA . THR A 1 334 ? 19.531 -18.531 7.059 1 97 334 THR A CA 1
ATOM 2647 C C . THR A 1 334 ? 19.297 -17.562 8.219 1 97 334 THR A C 1
ATOM 2649 O O . THR A 1 334 ? 20.25 -17.109 8.852 1 97 334 THR A O 1
ATOM 2652 N N . ALA A 1 335 ? 18.062 -17.25 8.578 1 96 335 ALA A N 1
ATOM 2653 C CA . ALA A 1 335 ? 17.719 -16.312 9.641 1 96 335 ALA A CA 1
ATOM 2654 C C . ALA A 1 335 ? 17.391 -17.031 10.945 1 96 335 ALA A C 1
ATOM 2656 O O . ALA A 1 335 ? 17 -16.422 11.93 1 96 335 ALA A O 1
ATOM 2657 N N . ASN A 1 336 ? 17.562 -18.312 11.039 1 94.06 336 ASN A N 1
ATOM 2658 C CA . ASN A 1 336 ? 17.062 -19.125 12.141 1 94.06 336 ASN A CA 1
ATOM 2659 C C . ASN A 1 336 ? 17.828 -18.844 13.438 1 94.06 336 ASN A C 1
ATOM 2661 O O . ASN A 1 336 ? 17.281 -18.984 14.531 1 94.06 336 ASN A O 1
ATOM 2665 N N . PHE A 1 337 ? 19.047 -18.469 13.359 1 92.19 337 PHE A N 1
ATOM 2666 C CA . PHE A 1 337 ? 19.891 -18.359 14.555 1 92.19 337 PHE A CA 1
ATOM 2667 C C . PHE A 1 337 ? 19.797 -16.938 15.133 1 92.19 337 PHE A C 1
ATOM 2669 O O . PHE A 1 337 ? 20.5 -16.625 16.094 1 92.19 337 PHE A O 1
ATOM 2676 N N . LEU A 1 338 ? 19 -16.125 14.539 1 90.06 338 LEU A N 1
ATOM 2677 C CA . LEU A 1 338 ? 18.75 -14.82 15.133 1 90.06 338 LEU A CA 1
ATOM 2678 C C . LEU A 1 338 ? 17.969 -14.945 16.438 1 90.06 338 LEU A C 1
ATOM 2680 O O . LEU A 1 338 ? 16.969 -15.656 16.5 1 90.06 338 LEU A O 1
ATOM 2684 N N . SER A 1 339 ? 18.453 -14.445 17.5 1 75.81 339 SER A N 1
ATOM 2685 C CA . SER A 1 339 ? 17.922 -14.641 18.844 1 75.81 339 SER A CA 1
ATOM 2686 C C . SER A 1 339 ? 16.672 -13.781 19.078 1 75.81 339 SER A C 1
ATOM 2688 O O . SER A 1 339 ? 15.812 -14.133 19.875 1 75.81 339 SER A O 1
ATOM 2690 N N . SER A 1 340 ? 16.641 -12.633 18.531 1 72.62 340 SER A N 1
ATOM 2691 C CA . SER A 1 340 ? 15.555 -11.703 18.797 1 72.62 340 SER A CA 1
ATOM 2692 C C . SER A 1 340 ? 15.156 -10.945 17.531 1 72.62 340 SER A C 1
ATOM 2694 O O . SER A 1 340 ? 15.844 -11.023 16.5 1 72.62 340 SER A O 1
ATOM 2696 N N . GLY A 1 341 ? 13.922 -10.508 17.578 1 73.19 341 GLY A N 1
ATOM 2697 C CA . GLY A 1 341 ? 13.438 -9.672 16.484 1 73.19 341 GLY A CA 1
ATOM 2698 C C . GLY A 1 341 ? 12.039 -10.039 16.031 1 73.19 341 GLY A C 1
ATOM 2699 O O . GLY A 1 341 ? 11.523 -11.109 16.375 1 73.19 341 GLY A O 1
ATOM 2700 N N . GLN A 1 342 ? 11.562 -9.086 15.367 1 79.5 342 GLN A N 1
ATOM 2701 C CA . GLN A 1 342 ? 10.273 -9.312 14.727 1 79.5 342 GLN A CA 1
ATOM 2702 C C . GLN A 1 342 ? 10.445 -9.992 13.367 1 79.5 342 GLN A C 1
ATOM 2704 O O . GLN A 1 342 ? 11.078 -9.43 12.469 1 79.5 342 GLN A O 1
ATOM 2709 N N . ARG A 1 343 ? 9.938 -11.18 13.25 1 86.19 343 ARG A N 1
ATOM 2710 C CA . ARG A 1 343 ? 10.148 -11.945 12.023 1 86.19 343 ARG A CA 1
ATOM 2711 C C . ARG A 1 343 ? 8.93 -11.875 11.117 1 86.19 343 ARG A C 1
ATOM 2713 O O . ARG A 1 343 ? 7.789 -11.93 11.586 1 86.19 343 ARG A O 1
ATOM 2720 N N . MET A 1 344 ? 9.25 -11.711 9.898 1 86.81 344 MET A N 1
ATOM 2721 C CA . MET A 1 344 ? 8.219 -11.703 8.859 1 86.81 344 MET A CA 1
ATOM 2722 C C . MET A 1 344 ? 8.672 -12.523 7.652 1 86.81 344 MET A C 1
ATOM 2724 O O . MET A 1 344 ? 9.758 -12.297 7.117 1 86.81 344 MET A O 1
ATOM 2728 N N . GLN A 1 345 ? 7.859 -13.531 7.301 1 90.25 345 GLN A N 1
ATOM 2729 C CA . GLN A 1 345 ? 8.07 -14.297 6.078 1 90.25 345 GLN A CA 1
ATOM 2730 C C . GLN A 1 345 ? 7.07 -13.898 4.996 1 90.25 345 GLN A C 1
ATOM 2732 O O . GLN A 1 345 ? 5.859 -13.867 5.242 1 90.25 345 GLN A O 1
ATOM 2737 N N . MET A 1 346 ? 7.59 -13.508 3.832 1 91.31 346 MET A N 1
ATOM 2738 C CA . MET A 1 346 ? 6.688 -13.016 2.795 1 91.31 346 MET A CA 1
ATOM 2739 C C . MET A 1 346 ? 7.078 -13.562 1.428 1 91.31 346 MET A C 1
ATOM 2741 O O . MET A 1 346 ? 8.25 -13.539 1.055 1 91.31 346 MET A O 1
ATOM 2745 N N . ALA A 1 347 ? 6.086 -13.977 0.677 1 93.25 347 ALA A N 1
ATOM 2746 C CA . ALA A 1 347 ? 6.316 -14.461 -0.681 1 93.25 347 ALA A CA 1
ATOM 2747 C C . ALA A 1 347 ? 6.734 -13.32 -1.606 1 93.25 347 ALA A C 1
ATOM 2749 O O . ALA A 1 347 ? 7.348 -13.555 -2.652 1 93.25 347 ALA A O 1
ATOM 2750 N N . THR A 1 348 ? 6.422 -12.102 -1.18 1 92.81 348 THR A N 1
ATOM 2751 C CA . THR A 1 348 ? 6.816 -10.914 -1.933 1 92.81 348 THR A CA 1
ATOM 2752 C C . THR A 1 348 ? 8.336 -10.828 -2.051 1 92.81 348 THR A C 1
ATOM 2754 O O . THR A 1 348 ? 8.859 -10.195 -2.971 1 92.81 348 THR A O 1
ATOM 2757 N N . LEU A 1 349 ? 9.039 -11.516 -1.17 1 96.38 349 LEU A N 1
ATOM 2758 C CA . LEU A 1 349 ? 10.5 -11.492 -1.154 1 96.38 349 LEU A CA 1
ATOM 2759 C C . LEU A 1 349 ? 11.07 -12.688 -1.909 1 96.38 349 LEU A C 1
ATOM 2761 O O . LEU A 1 349 ? 12.289 -12.828 -2.014 1 96.38 349 LEU A O 1
ATOM 2765 N N . ASN A 1 350 ? 10.211 -13.555 -2.438 1 94.94 350 ASN A N 1
ATOM 2766 C CA . ASN A 1 350 ? 10.703 -14.656 -3.254 1 94.94 350 ASN A CA 1
ATOM 2767 C C . ASN A 1 350 ? 11.43 -14.156 -4.496 1 94.94 350 ASN A C 1
ATOM 2769 O O . ASN A 1 350 ? 11.25 -13.008 -4.906 1 94.94 350 ASN A O 1
ATOM 2773 N N . PRO A 1 351 ? 12.273 -14.984 -5.062 1 93.19 351 PRO A N 1
ATOM 2774 C CA . PRO A 1 351 ? 13 -14.547 -6.258 1 93.19 351 PRO A CA 1
ATOM 2775 C C . PRO A 1 351 ? 12.086 -14.312 -7.457 1 93.19 351 PRO A C 1
ATOM 2777 O O . PRO A 1 351 ? 10.914 -14.719 -7.434 1 93.19 351 PRO A O 1
ATOM 2780 N N . LEU A 1 352 ? 12.664 -13.641 -8.375 1 93.25 352 LEU A N 1
ATOM 2781 C CA . LEU A 1 352 ? 11.977 -13.391 -9.633 1 93.25 352 LEU A CA 1
ATOM 2782 C C . LEU A 1 352 ? 11.438 -14.688 -10.219 1 93.25 352 LEU A C 1
ATOM 2784 O O . LEU A 1 352 ? 12.133 -15.703 -10.242 1 93.25 352 LEU A O 1
ATOM 2788 N N . ASP A 1 353 ? 10.156 -14.688 -10.602 1 90.62 353 ASP A N 1
ATOM 2789 C CA . ASP A 1 353 ? 9.531 -15.852 -11.234 1 90.62 353 ASP A CA 1
ATOM 2790 C C . ASP A 1 353 ? 9.984 -15.992 -12.68 1 90.62 353 ASP A C 1
ATOM 2792 O O . ASP A 1 353 ? 9.602 -15.203 -13.539 1 90.62 353 ASP A O 1
ATOM 2796 N N . LYS A 1 354 ? 10.711 -17 -12.984 1 89 354 LYS A N 1
ATOM 2797 C CA . LYS A 1 354 ? 11.25 -17.188 -14.328 1 89 354 LYS A CA 1
ATOM 2798 C C . LYS A 1 354 ? 10.273 -17.953 -15.211 1 89 354 LYS A C 1
ATOM 2800 O O . LYS A 1 354 ? 10.609 -18.328 -16.344 1 89 354 LYS A O 1
ATOM 2805 N N . GLY A 1 355 ? 9.109 -18.234 -14.648 1 87.44 355 GLY A N 1
ATOM 2806 C CA . GLY A 1 355 ? 8.102 -18.922 -15.438 1 87.44 355 GLY A CA 1
ATOM 2807 C C . GLY A 1 355 ? 8.578 -20.25 -15.992 1 87.44 355 GLY A C 1
ATOM 2808 O O . GLY A 1 355 ? 9.07 -21.094 -15.25 1 87.44 355 GLY A O 1
ATOM 2809 N N . GLU A 1 356 ? 8.523 -20.422 -17.266 1 86.88 356 GLU A N 1
ATOM 2810 C CA . GLU A 1 356 ? 8.867 -21.672 -17.938 1 86.88 356 GLU A CA 1
ATOM 2811 C C . GLU A 1 356 ? 10.375 -21.891 -17.953 1 86.88 356 GLU A C 1
ATOM 2813 O O . GLU A 1 356 ? 10.844 -23 -18.234 1 86.88 356 GLU A O 1
ATOM 2818 N N . CYS A 1 357 ? 11.102 -20.859 -17.656 1 86.44 357 CYS A N 1
ATOM 2819 C CA . CYS A 1 357 ? 12.555 -20.984 -17.609 1 86.44 357 CYS A CA 1
ATOM 2820 C C . CYS A 1 357 ? 13.023 -21.453 -16.25 1 86.44 357 CYS A C 1
ATOM 2822 O O . CYS A 1 357 ? 14.219 -21.578 -16 1 86.44 357 CYS A O 1
ATOM 2824 N N . TYR A 1 358 ? 12.047 -21.703 -15.406 1 82.44 358 TYR A N 1
ATOM 2825 C CA . TYR A 1 358 ? 12.398 -22.188 -14.07 1 82.44 358 TYR A CA 1
ATOM 2826 C C . TYR A 1 358 ? 13.289 -23.406 -14.156 1 82.44 358 TYR A C 1
ATOM 2828 O O . TYR A 1 358 ? 13.039 -24.312 -14.953 1 82.44 358 TYR A O 1
ATOM 2836 N N . GLY A 1 359 ? 14.367 -23.391 -13.344 1 78 359 GLY A N 1
ATOM 2837 C CA . GLY A 1 359 ? 15.258 -24.531 -13.273 1 78 359 GLY A CA 1
ATOM 2838 C C . GLY A 1 359 ? 16.312 -24.531 -14.359 1 78 359 GLY A C 1
ATOM 2839 O O . GLY A 1 359 ? 17.234 -25.359 -14.336 1 78 359 GLY A O 1
ATOM 2840 N N . MET A 1 360 ? 16.172 -23.641 -15.305 1 82.56 360 MET A N 1
ATOM 2841 C CA . MET A 1 360 ? 17.156 -23.562 -16.391 1 82.56 360 MET A CA 1
ATOM 2842 C C . MET A 1 360 ? 18.281 -22.594 -16.047 1 82.56 360 MET A C 1
ATOM 2844 O O . MET A 1 360 ? 18.031 -21.531 -15.445 1 82.56 360 MET A O 1
ATOM 2848 N N . THR A 1 361 ? 19.438 -23 -16.406 1 82.12 361 THR A N 1
ATOM 2849 C CA . THR A 1 361 ? 20.531 -22.031 -16.406 1 82.12 361 THR A CA 1
ATOM 2850 C C . THR A 1 361 ? 20.391 -21.078 -17.609 1 82.12 361 THR A C 1
ATOM 2852 O O . THR A 1 361 ? 19.641 -21.359 -18.547 1 82.12 361 THR A O 1
ATOM 2855 N N . MET A 1 362 ? 21.141 -20.047 -17.547 1 83.56 362 MET A N 1
ATOM 2856 C CA . MET A 1 362 ? 21.094 -19.109 -18.656 1 83.56 362 MET A CA 1
ATOM 2857 C C . MET A 1 362 ? 21.562 -19.766 -19.953 1 83.56 362 MET A C 1
ATOM 2859 O O . MET A 1 362 ? 21.031 -19.5 -21.031 1 83.56 362 MET A O 1
ATOM 2863 N N . SER A 1 363 ? 22.531 -20.625 -19.797 1 86.12 363 SER A N 1
ATOM 2864 C CA . SER A 1 363 ? 23.031 -21.359 -20.953 1 86.12 363 SER A CA 1
ATOM 2865 C C . SER A 1 363 ? 21.953 -22.281 -21.531 1 86.12 363 SER A C 1
ATOM 2867 O O . SER A 1 363 ? 21.797 -22.375 -22.75 1 86.12 363 SER A O 1
ATOM 2869 N N . GLN A 1 364 ? 21.25 -22.953 -20.641 1 88.19 364 GLN A N 1
ATOM 2870 C CA . GLN A 1 364 ? 20.172 -23.828 -21.062 1 88.19 364 GLN A CA 1
ATOM 2871 C C . GLN A 1 364 ? 19.047 -23.016 -21.719 1 88.19 364 GLN A C 1
ATOM 2873 O O . GLN A 1 364 ? 18.469 -23.469 -22.719 1 88.19 364 GLN A O 1
ATOM 2878 N N . MET A 1 365 ? 18.797 -21.859 -21.156 1 89.31 365 MET A N 1
ATOM 2879 C CA . MET A 1 365 ? 17.781 -21 -21.75 1 89.31 365 MET A CA 1
ATOM 2880 C C . MET A 1 365 ? 18.188 -20.578 -23.156 1 89.31 365 MET A C 1
ATOM 2882 O O . MET A 1 365 ? 17.359 -20.562 -24.078 1 89.31 365 MET A O 1
ATOM 2886 N N . LYS A 1 366 ? 19.438 -20.203 -23.359 1 92.31 366 LYS A N 1
ATOM 2887 C CA . LYS A 1 366 ? 19.953 -19.797 -24.672 1 92.31 366 LYS A CA 1
ATOM 2888 C C . LYS A 1 366 ? 19.766 -20.906 -25.703 1 92.31 366 LYS A C 1
ATOM 2890 O O . LYS A 1 366 ? 19.438 -20.625 -26.859 1 92.31 366 LYS A O 1
ATOM 2895 N N . GLU A 1 367 ? 19.922 -22.125 -25.281 1 94.75 367 GLU A N 1
ATOM 2896 C CA . GLU A 1 367 ? 19.828 -23.281 -26.188 1 94.75 367 GLU A CA 1
ATOM 2897 C C . GLU A 1 367 ? 18.375 -23.656 -26.438 1 94.75 367 GLU A C 1
ATOM 2899 O O . GLU A 1 367 ? 17.984 -23.891 -27.594 1 94.75 367 GLU A O 1
ATOM 2904 N N . LEU A 1 368 ? 17.578 -23.734 -25.391 1 93.31 368 LEU A N 1
ATOM 2905 C CA . LEU A 1 368 ? 16.234 -24.328 -25.469 1 93.31 368 LEU A CA 1
ATOM 2906 C C . LEU A 1 368 ? 15.211 -23.266 -25.844 1 93.31 368 LEU A C 1
ATOM 2908 O O . LEU A 1 368 ? 14.164 -23.578 -26.422 1 93.31 368 LEU A O 1
ATOM 2912 N N . MET A 1 369 ? 15.484 -22 -25.484 1 93.06 369 MET A N 1
ATOM 2913 C CA . MET A 1 369 ? 14.57 -20.891 -25.75 1 93.06 369 MET A CA 1
ATOM 2914 C C . MET A 1 369 ? 15.336 -19.672 -26.266 1 93.06 369 MET A C 1
ATOM 2916 O O . MET A 1 369 ? 15.305 -18.609 -25.641 1 93.06 369 MET A O 1
ATOM 2920 N N . PRO A 1 370 ? 15.906 -19.797 -27.438 1 95.38 370 PRO A N 1
ATOM 2921 C CA . PRO A 1 370 ? 16.812 -18.75 -27.938 1 95.38 370 PRO A CA 1
ATOM 2922 C C . PRO A 1 370 ? 16.125 -17.391 -28.078 1 95.38 370 PRO A C 1
ATOM 2924 O O . PRO A 1 370 ? 16.75 -16.359 -27.812 1 95.38 370 PRO A O 1
ATOM 2927 N N . GLU A 1 371 ? 14.867 -17.391 -28.469 1 94.25 371 GLU A N 1
ATOM 2928 C CA . GLU A 1 371 ? 14.156 -16.125 -28.641 1 94.25 371 GLU A CA 1
ATOM 2929 C C . GLU A 1 371 ? 13.945 -15.438 -27.297 1 94.25 371 GLU A C 1
ATOM 2931 O O . GLU A 1 371 ? 14.156 -14.227 -27.188 1 94.25 371 GLU A O 1
ATOM 2936 N N . ALA A 1 372 ? 13.562 -16.234 -26.344 1 92.19 372 ALA A N 1
ATOM 2937 C CA . ALA A 1 372 ? 13.367 -15.68 -25 1 92.19 372 ALA A CA 1
ATOM 2938 C C . ALA A 1 372 ? 14.68 -15.156 -24.422 1 92.19 372 ALA A C 1
ATOM 2940 O O . ALA A 1 372 ? 14.711 -14.094 -23.797 1 92.19 372 ALA A O 1
ATOM 2941 N N . TYR A 1 373 ? 15.688 -15.898 -24.656 1 94 373 TYR A N 1
ATOM 2942 C CA . TYR A 1 373 ? 17 -15.516 -24.172 1 94 373 TYR A CA 1
ATOM 2943 C C . TYR A 1 373 ? 17.453 -14.195 -24.797 1 94 373 TYR A C 1
ATOM 2945 O O . TYR A 1 373 ? 17.922 -13.297 -24.094 1 94 373 TYR A O 1
ATOM 2953 N N . ALA A 1 374 ? 17.312 -14.086 -26.094 1 95.81 374 ALA A N 1
ATOM 2954 C CA . ALA A 1 374 ? 17.734 -12.883 -26.812 1 95.81 374 ALA A CA 1
ATOM 2955 C C . ALA A 1 374 ? 16.938 -11.664 -26.344 1 95.81 374 ALA A C 1
ATOM 2957 O O . ALA A 1 374 ? 17.516 -10.578 -26.172 1 95.81 374 ALA A O 1
ATOM 2958 N N . ALA A 1 375 ? 15.68 -11.852 -26.125 1 94.19 375 ALA A N 1
ATOM 2959 C CA . ALA A 1 375 ? 14.836 -10.766 -25.625 1 94.19 375 ALA A CA 1
ATOM 2960 C C . ALA A 1 375 ? 15.289 -10.305 -24.25 1 94.19 375 ALA A C 1
ATOM 2962 O O . ALA A 1 375 ? 15.375 -9.102 -23.984 1 94.19 375 ALA A O 1
ATOM 2963 N N . TYR A 1 376 ? 15.562 -11.242 -23.406 1 92.94 376 TYR A N 1
ATOM 2964 C CA . TYR A 1 376 ? 16.016 -10.93 -22.047 1 92.94 376 TYR A CA 1
ATOM 2965 C C . TYR A 1 376 ? 17.344 -10.203 -22.078 1 92.94 376 TYR A C 1
ATOM 2967 O O . TYR A 1 376 ? 17.531 -9.211 -21.359 1 92.94 376 TYR A O 1
ATOM 2975 N N . GLU A 1 377 ? 18.234 -10.656 -22.891 1 93.25 377 GLU A N 1
ATOM 2976 C CA . GLU A 1 377 ? 19.562 -10.047 -22.984 1 93.25 377 GLU A CA 1
ATOM 2977 C C . GLU A 1 377 ? 19.469 -8.602 -23.453 1 93.25 377 GLU A C 1
ATOM 2979 O O . GLU A 1 377 ? 20.25 -7.75 -23 1 93.25 377 GLU A O 1
ATOM 2984 N N . LYS A 1 378 ? 18.578 -8.391 -24.25 1 94.19 378 LYS A N 1
ATOM 2985 C CA . LYS A 1 378 ? 18.422 -7.051 -24.812 1 94.19 378 LYS A CA 1
ATOM 2986 C C . LYS A 1 378 ? 17.891 -6.074 -23.766 1 94.19 378 LYS A C 1
ATOM 2988 O O . LYS A 1 378 ? 18.312 -4.922 -23.719 1 94.19 378 LYS A O 1
ATOM 2993 N N . ASP A 1 379 ? 16.984 -6.469 -22.953 1 94.62 379 ASP A N 1
ATOM 2994 C CA . ASP A 1 379 ? 16.375 -5.605 -21.953 1 94.62 379 ASP A CA 1
ATOM 2995 C C . ASP A 1 379 ? 15.945 -6.406 -20.734 1 94.62 379 ASP A C 1
ATOM 2997 O O . ASP A 1 379 ? 14.75 -6.668 -20.531 1 94.62 379 ASP A O 1
ATOM 3001 N N . PRO A 1 380 ? 16.859 -6.688 -19.875 1 93 380 PRO A N 1
ATOM 3002 C CA . PRO A 1 380 ? 16.562 -7.5 -18.688 1 93 380 PRO A CA 1
ATOM 3003 C C . PRO A 1 380 ? 15.555 -6.836 -17.75 1 93 380 PRO A C 1
ATOM 3005 O O . PRO A 1 380 ? 14.828 -7.523 -17.031 1 93 380 PRO A O 1
ATOM 3008 N N . TRP A 1 381 ? 15.492 -5.566 -17.75 1 93.94 381 TRP A N 1
ATOM 3009 C CA . TRP A 1 381 ? 14.641 -4.816 -16.844 1 93.94 381 TRP A CA 1
ATOM 3010 C C . TRP A 1 381 ? 13.164 -4.988 -17.203 1 93.94 381 TRP A C 1
ATOM 3012 O O . TRP A 1 381 ? 12.344 -5.316 -16.344 1 93.94 381 TRP A O 1
ATOM 3022 N N . ARG A 1 382 ? 12.852 -4.969 -18.516 1 92.12 382 ARG A N 1
ATOM 3023 C CA . ARG A 1 382 ? 11.453 -4.906 -18.922 1 92.12 382 ARG A CA 1
ATOM 3024 C C . ARG A 1 382 ? 10.992 -6.246 -19.484 1 92.12 382 ARG A C 1
ATOM 3026 O O . ARG A 1 382 ? 9.789 -6.484 -19.609 1 92.12 382 ARG A O 1
ATOM 3033 N N . THR A 1 383 ? 11.883 -7.066 -19.781 1 93.62 383 THR A N 1
ATOM 3034 C CA . THR A 1 383 ? 11.516 -8.312 -20.438 1 93.62 383 THR A CA 1
ATOM 3035 C C . THR A 1 383 ? 11.016 -9.336 -19.422 1 93.62 383 THR A C 1
ATOM 3037 O O . THR A 1 383 ? 11.727 -9.68 -18.484 1 93.62 383 THR A O 1
ATOM 3040 N N . ARG A 1 384 ? 9.797 -9.773 -19.656 1 93.5 384 ARG A N 1
ATOM 3041 C CA . ARG A 1 384 ? 9.266 -10.859 -18.828 1 93.5 384 ARG A CA 1
ATOM 3042 C C . ARG A 1 384 ? 9.758 -12.211 -19.328 1 93.5 384 ARG A C 1
ATOM 3044 O O . ARG A 1 384 ? 9.805 -12.453 -20.531 1 93.5 384 ARG A O 1
ATOM 3051 N N . PHE A 1 385 ? 10.125 -13.07 -18.406 1 92.5 385 PHE A N 1
ATOM 3052 C CA . PHE A 1 385 ? 10.328 -14.461 -18.781 1 92.5 385 PHE A CA 1
ATOM 3053 C C . PHE A 1 385 ? 9.023 -15.086 -19.281 1 92.5 385 PHE A C 1
ATOM 3055 O O . PHE A 1 385 ? 7.938 -14.703 -18.828 1 92.5 385 PHE A O 1
ATOM 3062 N N . PRO A 1 386 ? 9.164 -16 -20.234 1 90.5 386 PRO A N 1
ATOM 3063 C CA . PRO A 1 386 ? 7.93 -16.641 -20.688 1 90.5 386 PRO A CA 1
ATOM 3064 C C . PRO A 1 386 ? 7.09 -17.188 -19.547 1 90.5 386 PRO A C 1
ATOM 3066 O O . PRO A 1 386 ? 7.531 -18.094 -18.828 1 90.5 386 PRO A O 1
ATOM 3069 N N . GLY A 1 387 ? 5.914 -16.609 -19.391 1 88.12 387 GLY A N 1
ATOM 3070 C CA . GLY A 1 387 ? 5.023 -17.031 -18.328 1 88.12 387 GLY A CA 1
ATOM 3071 C C . GLY A 1 387 ? 5.477 -16.578 -16.953 1 88.12 387 GLY A C 1
ATOM 3072 O O . GLY A 1 387 ? 5 -17.094 -15.938 1 88.12 387 GLY A O 1
ATOM 3073 N N . GLY A 1 388 ? 6.426 -15.695 -16.906 1 91.12 388 GLY A N 1
ATOM 3074 C CA . GLY A 1 388 ? 6.977 -15.273 -15.625 1 91.12 388 GLY A CA 1
ATOM 3075 C C . GLY A 1 388 ? 6.961 -13.766 -15.438 1 91.12 388 GLY A C 1
ATOM 3076 O O . GLY A 1 388 ? 6.02 -13.094 -15.867 1 91.12 388 GLY A O 1
ATOM 3077 N N . GLU A 1 389 ? 7.922 -13.289 -14.68 1 93.25 389 GLU A N 1
ATOM 3078 C CA . GLU A 1 389 ? 8.008 -11.883 -14.289 1 93.25 389 GLU A CA 1
ATOM 3079 C C . GLU A 1 389 ? 9.211 -11.211 -14.93 1 93.25 389 GLU A C 1
ATOM 3081 O O . GLU A 1 389 ? 10.125 -11.883 -15.422 1 93.25 389 GLU A O 1
ATOM 3086 N N . SER A 1 390 ? 9.148 -9.914 -15.031 1 94.56 390 SER A N 1
ATOM 3087 C CA . SER A 1 390 ? 10.305 -9.062 -15.289 1 94.56 390 SER A CA 1
ATOM 3088 C C . SER A 1 390 ? 10.828 -8.43 -14.008 1 94.56 390 SER A C 1
ATOM 3090 O O . SER A 1 390 ? 10.18 -8.516 -12.961 1 94.56 390 SER A O 1
ATOM 3092 N N . TYR A 1 391 ? 12.016 -7.844 -14.047 1 96.06 391 TYR A N 1
ATOM 3093 C CA . TYR A 1 391 ? 12.523 -7.09 -12.906 1 96.06 391 TYR A CA 1
ATOM 3094 C C . TYR A 1 391 ? 11.594 -5.93 -12.57 1 96.06 391 TYR A C 1
ATOM 3096 O O . TYR A 1 391 ? 11.445 -5.562 -11.398 1 96.06 391 TYR A O 1
ATOM 3104 N N . GLN A 1 392 ? 10.977 -5.402 -13.562 1 94.69 392 GLN A N 1
ATOM 3105 C CA . GLN A 1 392 ? 10.008 -4.336 -13.32 1 94.69 392 GLN A CA 1
ATOM 3106 C C . GLN A 1 392 ? 8.812 -4.848 -12.516 1 94.69 392 GLN A C 1
ATOM 3108 O O . GLN A 1 392 ? 8.344 -4.176 -11.602 1 94.69 392 GLN A O 1
ATOM 3113 N N . ASP A 1 393 ? 8.32 -6.008 -12.883 1 94.12 393 ASP A N 1
ATOM 3114 C CA . ASP A 1 393 ? 7.246 -6.633 -12.117 1 94.12 393 ASP A CA 1
ATOM 3115 C C . ASP A 1 393 ? 7.676 -6.867 -10.672 1 94.12 393 ASP A C 1
ATOM 3117 O O . ASP A 1 393 ? 6.891 -6.664 -9.742 1 94.12 393 ASP A O 1
ATOM 3121 N N . LEU A 1 394 ? 8.898 -7.348 -10.547 1 95.56 394 LEU A N 1
ATOM 3122 C CA . LEU A 1 394 ? 9.461 -7.602 -9.227 1 95.56 394 LEU A CA 1
ATOM 3123 C C . LEU A 1 394 ? 9.508 -6.316 -8.398 1 95.56 394 LEU A C 1
ATOM 3125 O O . LEU A 1 394 ? 9.141 -6.32 -7.223 1 95.56 394 LEU A O 1
ATOM 3129 N N . MET A 1 395 ? 9.93 -5.262 -9.008 1 95.44 395 MET A N 1
ATOM 3130 C CA . MET A 1 395 ? 9.969 -3.969 -8.336 1 95.44 395 MET A CA 1
ATOM 3131 C C . MET A 1 395 ? 8.586 -3.568 -7.836 1 95.44 395 MET A C 1
ATOM 3133 O O . MET A 1 395 ? 8.438 -3.133 -6.691 1 95.44 395 MET A O 1
ATOM 3137 N N . LEU A 1 396 ? 7.617 -3.766 -8.625 1 91.62 396 LEU A N 1
ATOM 3138 C CA . LEU A 1 396 ? 6.25 -3.387 -8.273 1 91.62 396 LEU A CA 1
ATOM 3139 C C . LEU A 1 396 ? 5.773 -4.148 -7.043 1 91.62 396 LEU A C 1
ATOM 3141 O O . LEU A 1 396 ? 5.164 -3.566 -6.145 1 91.62 396 LEU A O 1
ATOM 3145 N N . ARG A 1 397 ? 6.059 -5.395 -6.98 1 91.81 397 ARG A N 1
ATOM 3146 C CA . ARG A 1 397 ? 5.559 -6.156 -5.84 1 91.81 397 ARG A CA 1
ATOM 3147 C C . ARG A 1 397 ? 6.414 -5.906 -4.602 1 91.81 397 ARG A C 1
ATOM 3149 O O . ARG A 1 397 ? 6.004 -6.234 -3.482 1 91.81 397 ARG A O 1
ATOM 3156 N N . LEU A 1 398 ? 7.625 -5.34 -4.75 1 95.31 398 LEU A N 1
ATOM 3157 C CA . LEU A 1 398 ? 8.5 -5.098 -3.609 1 95.31 398 LEU A CA 1
ATOM 3158 C C . LEU A 1 398 ? 8.219 -3.734 -2.988 1 95.31 398 LEU A C 1
ATOM 3160 O O . LEU A 1 398 ? 8.711 -3.43 -1.9 1 95.31 398 LEU A O 1
ATOM 3164 N N . GLU A 1 399 ? 7.43 -2.947 -3.6 1 92.81 399 GLU A N 1
ATOM 3165 C CA . GLU A 1 399 ? 7.172 -1.587 -3.135 1 92.81 399 GLU A CA 1
ATOM 3166 C C . GLU A 1 399 ? 6.668 -1.581 -1.693 1 92.81 399 GLU A C 1
ATOM 3168 O O . GLU A 1 399 ? 7.191 -0.849 -0.851 1 92.81 399 GLU A O 1
ATOM 3173 N N . PRO A 1 400 ? 5.699 -2.424 -1.368 1 90.44 400 PRO A N 1
ATOM 3174 C CA . PRO A 1 400 ? 5.25 -2.412 0.026 1 90.44 400 PRO A CA 1
ATOM 3175 C C . PRO A 1 400 ? 6.348 -2.822 1.003 1 90.44 400 PRO A C 1
ATOM 3177 O O . PRO A 1 400 ? 6.395 -2.322 2.131 1 90.44 400 PRO A O 1
ATOM 3180 N N . VAL A 1 401 ? 7.195 -3.717 0.62 1 93.38 401 VAL A N 1
ATOM 3181 C CA . VAL A 1 401 ? 8.305 -4.152 1.463 1 93.38 401 VAL A CA 1
ATOM 3182 C C . VAL A 1 401 ? 9.266 -2.99 1.694 1 93.38 401 VAL A C 1
ATOM 3184 O O . VAL A 1 401 ? 9.734 -2.779 2.814 1 93.38 401 VAL A O 1
ATOM 3187 N N . LEU A 1 402 ? 9.531 -2.291 0.616 1 95.31 402 LEU A N 1
ATOM 3188 C CA . LEU A 1 402 ? 10.406 -1.131 0.738 1 95.31 402 LEU A CA 1
ATOM 3189 C C . LEU A 1 402 ? 9.844 -0.122 1.729 1 95.31 402 LEU A C 1
ATOM 3191 O O . LEU A 1 402 ? 10.578 0.428 2.553 1 95.31 402 LEU A O 1
ATOM 3195 N N . ILE A 1 403 ? 8.57 0.116 1.68 1 92.38 403 ILE A N 1
ATOM 3196 C CA . ILE A 1 403 ? 7.91 1.062 2.576 1 92.38 403 ILE A CA 1
ATOM 3197 C C . ILE A 1 403 ? 8.008 0.563 4.016 1 92.38 403 ILE A C 1
ATOM 3199 O O . ILE A 1 403 ? 8.258 1.348 4.938 1 92.38 403 ILE A O 1
ATOM 3203 N N . ASP A 1 404 ? 7.883 -0.763 4.211 1 91 404 ASP A N 1
ATOM 3204 C CA . ASP A 1 404 ? 8.055 -1.346 5.539 1 91 404 ASP A CA 1
ATOM 3205 C C . ASP A 1 404 ? 9.461 -1.101 6.066 1 91 404 ASP A C 1
ATOM 3207 O O . ASP A 1 404 ? 9.641 -0.754 7.238 1 91 404 ASP A O 1
ATOM 3211 N N . ILE A 1 405 ? 10.398 -1.299 5.211 1 92.81 405 ILE A N 1
ATOM 3212 C CA . ILE A 1 405 ? 11.797 -1.108 5.59 1 92.81 405 ILE A CA 1
ATOM 3213 C C . ILE A 1 405 ? 12.023 0.35 5.98 1 92.81 405 ILE A C 1
ATOM 3215 O O . ILE A 1 405 ? 12.617 0.634 7.023 1 92.81 405 ILE A O 1
ATOM 3219 N N . GLU A 1 406 ? 11.5 1.271 5.176 1 90 406 GLU A N 1
ATOM 3220 C CA . GLU A 1 406 ? 11.688 2.701 5.41 1 90 406 GLU A CA 1
ATOM 3221 C C . GLU A 1 406 ? 10.984 3.146 6.688 1 90 406 GLU A C 1
ATOM 3223 O O . GLU A 1 406 ? 11.477 4.027 7.395 1 90 406 GLU A O 1
ATOM 3228 N N . GLN A 1 407 ? 9.938 2.537 6.969 1 86.88 407 GLN A N 1
ATOM 3229 C CA . GLN A 1 407 ? 9.125 2.963 8.102 1 86.88 407 GLN A CA 1
ATOM 3230 C C . GLN A 1 407 ? 9.719 2.473 9.422 1 86.88 407 GLN A C 1
ATOM 3232 O O . GLN A 1 407 ? 9.523 3.094 10.469 1 86.88 407 GLN A O 1
ATOM 3237 N N . HIS A 1 408 ? 10.414 1.374 9.406 1 87.69 408 HIS A N 1
ATOM 3238 C CA . HIS A 1 408 ? 10.93 0.788 10.641 1 87.69 408 HIS A CA 1
ATOM 3239 C C . HIS A 1 408 ? 12.047 1.641 11.227 1 87.69 408 HIS A C 1
ATOM 3241 O O . HIS A 1 408 ? 12.945 2.084 10.508 1 87.69 408 HIS A O 1
ATOM 3247 N N . THR A 1 409 ? 12.016 1.885 12.5 1 84.31 409 THR A N 1
ATOM 3248 C CA . THR A 1 409 ? 12.945 2.816 13.117 1 84.31 409 THR A CA 1
ATOM 3249 C C . THR A 1 409 ? 14.125 2.07 13.75 1 84.31 409 THR A C 1
ATOM 3251 O O . THR A 1 409 ? 15.102 2.686 14.172 1 84.31 409 THR A O 1
ATOM 3254 N N . GLY A 1 410 ? 14.039 0.709 13.812 1 86.19 410 GLY A N 1
ATOM 3255 C CA . GLY A 1 410 ? 15.148 -0.117 14.242 1 86.19 410 GLY A CA 1
ATOM 3256 C C . GLY A 1 410 ? 15.875 -0.793 13.094 1 86.19 410 GLY A C 1
ATOM 3257 O O . GLY A 1 410 ? 15.609 -0.506 11.93 1 86.19 410 GLY A O 1
ATOM 3258 N N . PRO A 1 411 ? 16.844 -1.614 13.484 1 92.12 411 PRO A N 1
ATOM 3259 C CA . PRO A 1 411 ? 17.578 -2.332 12.43 1 92.12 411 PRO A CA 1
ATOM 3260 C C . PRO A 1 411 ? 16.672 -3.248 11.609 1 92.12 411 PRO A C 1
ATOM 3262 O O . PRO A 1 411 ? 15.648 -3.725 12.109 1 92.12 411 PRO A O 1
ATOM 3265 N N . VAL A 1 412 ? 17.016 -3.436 10.391 1 94.56 412 VAL A N 1
ATOM 3266 C CA . VAL A 1 412 ? 16.234 -4.297 9.5 1 94.56 412 VAL A CA 1
ATOM 3267 C C . VAL A 1 412 ? 17.172 -5.301 8.82 1 94.56 412 VAL A C 1
ATOM 3269 O O . VAL A 1 412 ? 18.234 -4.93 8.32 1 94.56 412 VAL A O 1
ATOM 3272 N N . LEU A 1 413 ? 16.828 -6.559 8.898 1 96.94 413 LEU A N 1
ATOM 3273 C CA . LEU A 1 413 ? 17.516 -7.613 8.156 1 96.94 413 LEU A CA 1
ATOM 3274 C C . LEU A 1 413 ? 16.594 -8.219 7.105 1 96.94 413 LEU A C 1
ATOM 3276 O O . LEU A 1 413 ? 15.5 -8.695 7.426 1 96.94 413 LEU A O 1
ATOM 3280 N N . VAL A 1 414 ? 17.016 -8.156 5.867 1 97.81 414 VAL A N 1
ATOM 3281 C CA . VAL A 1 414 ? 16.297 -8.805 4.777 1 97.81 414 VAL A CA 1
ATOM 3282 C C . VAL A 1 414 ? 17.109 -9.969 4.23 1 97.81 414 VAL A C 1
ATOM 3284 O O . VAL A 1 414 ? 18.234 -9.789 3.764 1 97.81 414 VAL A O 1
ATOM 3287 N N . VAL A 1 415 ? 16.594 -11.164 4.375 1 98.06 415 VAL A N 1
ATOM 3288 C CA . VAL A 1 415 ? 17.203 -12.359 3.799 1 98.06 415 VAL A CA 1
ATOM 3289 C C . VAL A 1 415 ? 16.375 -12.844 2.609 1 98.06 415 VAL A C 1
ATOM 3291 O O . VAL A 1 415 ? 15.227 -13.266 2.775 1 98.06 415 VAL A O 1
ATOM 3294 N N . SER A 1 416 ? 16.938 -12.781 1.491 1 97.38 416 SER A N 1
ATOM 3295 C CA . SER A 1 416 ? 16.219 -13.117 0.264 1 97.38 416 SER A CA 1
ATOM 3296 C C . SER A 1 416 ? 17.172 -13.625 -0.809 1 97.38 416 SER A C 1
ATOM 3298 O O . SER A 1 416 ? 18.141 -14.344 -0.506 1 97.38 416 SER A O 1
ATOM 3300 N N . HIS A 1 417 ? 16.875 -13.438 -2.041 1 94.56 417 HIS A N 1
ATOM 3301 C CA . HIS A 1 417 ? 17.609 -14 -3.174 1 94.56 417 HIS A CA 1
ATOM 3302 C C . HIS A 1 417 ? 18.125 -12.898 -4.098 1 94.56 417 HIS A C 1
ATOM 3304 O O . HIS A 1 417 ? 17.781 -11.719 -3.91 1 94.56 417 HIS A O 1
ATOM 3310 N N . ILE A 1 418 ? 18.906 -13.297 -4.992 1 93.25 418 ILE A N 1
ATOM 3311 C CA . ILE A 1 418 ? 19.719 -12.352 -5.738 1 93.25 418 ILE A CA 1
ATOM 3312 C C . ILE A 1 418 ? 18.828 -11.352 -6.465 1 93.25 418 ILE A C 1
ATOM 3314 O O . ILE A 1 418 ? 19 -10.133 -6.324 1 93.25 418 ILE A O 1
ATOM 3318 N N . SER A 1 419 ? 17.859 -11.805 -7.285 1 94.75 419 SER A N 1
ATOM 3319 C CA . SER A 1 419 ? 17.031 -10.898 -8.078 1 94.75 419 SER A CA 1
ATOM 3320 C C . SER A 1 419 ? 16.312 -9.891 -7.184 1 94.75 419 SER A C 1
ATOM 3322 O O . SER A 1 419 ? 16.312 -8.688 -7.465 1 94.75 419 SER A O 1
ATOM 3324 N N . THR A 1 420 ? 15.742 -10.352 -6.109 1 97.25 420 THR A N 1
ATOM 3325 C CA . THR A 1 420 ? 14.977 -9.531 -5.184 1 97.25 420 THR A CA 1
ATOM 3326 C C . THR A 1 420 ? 15.875 -8.516 -4.484 1 97.25 420 THR A C 1
ATOM 3328 O O . THR A 1 420 ? 15.539 -7.336 -4.395 1 97.25 420 THR A O 1
ATOM 3331 N N . LEU A 1 421 ? 17.016 -8.961 -4.027 1 97.88 421 LEU A N 1
ATOM 3332 C CA . LEU A 1 421 ? 17.938 -8.086 -3.322 1 97.88 421 LEU A CA 1
ATOM 3333 C C . LEU A 1 421 ? 18.516 -7.035 -4.262 1 97.88 421 LEU A C 1
ATOM 3335 O O . LEU A 1 421 ? 18.797 -5.906 -3.848 1 97.88 421 LEU A O 1
ATOM 3339 N N . GLN A 1 422 ? 18.703 -7.406 -5.527 1 97.44 422 GLN A N 1
ATOM 3340 C CA . GLN A 1 422 ? 19.188 -6.445 -6.516 1 97.44 422 GLN A CA 1
ATOM 3341 C C . GLN A 1 422 ? 18.234 -5.273 -6.66 1 97.44 422 GLN A C 1
ATOM 3343 O O . GLN A 1 422 ? 18.656 -4.117 -6.711 1 97.44 422 GLN A O 1
ATOM 3348 N N . VAL A 1 423 ? 16.953 -5.59 -6.699 1 97.88 423 VAL A N 1
ATOM 3349 C CA . VAL A 1 423 ? 15.938 -4.551 -6.84 1 97.88 423 VAL A CA 1
ATOM 3350 C C . VAL A 1 423 ? 15.938 -3.66 -5.602 1 97.88 423 VAL A C 1
ATOM 3352 O O . VAL A 1 423 ? 15.961 -2.432 -5.711 1 97.88 423 VAL A O 1
ATOM 3355 N N . LEU A 1 424 ? 15.969 -4.238 -4.406 1 97.69 424 LEU A N 1
ATOM 3356 C CA . LEU A 1 424 ? 15.969 -3.461 -3.172 1 97.69 424 LEU A CA 1
ATOM 3357 C C . LEU A 1 424 ? 17.25 -2.643 -3.041 1 97.69 424 LEU A C 1
ATOM 3359 O O . LEU A 1 424 ? 17.203 -1.467 -2.67 1 97.69 424 LEU A O 1
ATOM 3363 N N . TYR A 1 425 ? 18.359 -3.291 -3.385 1 97.19 425 TYR A N 1
ATOM 3364 C CA . TYR A 1 425 ? 19.672 -2.654 -3.27 1 97.19 425 TYR A CA 1
ATOM 3365 C C . TYR A 1 425 ? 19.75 -1.422 -4.164 1 97.19 425 TYR A C 1
ATOM 3367 O O . TYR A 1 425 ? 20.359 -0.413 -3.781 1 97.19 425 TYR A O 1
ATOM 3375 N N . SER A 1 426 ? 19.172 -1.469 -5.293 1 96.5 426 SER A N 1
ATOM 3376 C CA . SER A 1 426 ? 19.219 -0.346 -6.223 1 96.5 426 SER A CA 1
ATOM 3377 C C . SER A 1 426 ? 18.594 0.901 -5.617 1 96.5 426 SER A C 1
ATOM 3379 O O . SER A 1 426 ? 19.047 2.02 -5.875 1 96.5 426 SER A O 1
ATOM 3381 N N . TYR A 1 427 ? 17.562 0.729 -4.805 1 95.44 427 TYR A N 1
ATOM 3382 C CA . TYR A 1 427 ? 16.922 1.853 -4.125 1 95.44 427 TYR A CA 1
ATOM 3383 C C . TYR A 1 427 ? 17.906 2.547 -3.186 1 95.44 427 TYR A C 1
ATOM 3385 O O . TYR A 1 427 ? 18.047 3.771 -3.225 1 95.44 427 TYR A O 1
ATOM 3393 N N . PHE A 1 428 ? 18.547 1.777 -2.42 1 93.06 428 PHE A N 1
ATOM 3394 C CA . PHE A 1 428 ? 19.406 2.344 -1.398 1 93.06 428 PHE A CA 1
ATOM 3395 C C . PHE A 1 428 ? 20.656 2.949 -2.025 1 93.06 428 PHE A C 1
ATOM 3397 O O . PHE A 1 428 ? 21.188 3.953 -1.538 1 93.06 428 PHE A O 1
ATOM 3404 N N . LEU A 1 429 ? 21.078 2.369 -3.109 1 89.56 429 LEU A N 1
ATOM 3405 C CA . LEU A 1 429 ? 22.25 2.867 -3.816 1 89.56 429 LEU A CA 1
ATOM 3406 C C . LEU A 1 429 ? 21.922 4.137 -4.598 1 89.56 429 LEU A C 1
ATOM 3408 O O . LEU A 1 429 ? 22.828 4.922 -4.922 1 89.56 429 LEU A O 1
ATOM 3412 N N . GLY A 1 430 ? 20.719 4.316 -4.941 1 88.56 430 GLY A N 1
ATOM 3413 C CA . GLY A 1 430 ? 20.328 5.383 -5.855 1 88.56 430 GLY A CA 1
ATOM 3414 C C . GLY A 1 430 ? 20.719 5.105 -7.293 1 88.56 430 GLY A C 1
ATOM 3415 O O . GLY A 1 430 ? 20.969 6.035 -8.062 1 88.56 430 GLY A O 1
ATOM 3416 N N . ALA A 1 431 ? 20.906 3.861 -7.582 1 90.81 431 ALA A N 1
ATOM 3417 C CA . ALA A 1 431 ? 21.234 3.451 -8.945 1 90.81 431 ALA A CA 1
ATOM 3418 C C . ALA A 1 431 ? 19.984 3.402 -9.82 1 90.81 431 ALA A C 1
ATOM 3420 O O . ALA A 1 431 ? 18.891 3.107 -9.336 1 90.81 431 ALA A O 1
ATOM 3421 N N . PRO A 1 432 ? 20.203 3.77 -11.094 1 92.38 432 PRO A N 1
ATOM 3422 C CA . PRO A 1 432 ? 19.062 3.602 -11.992 1 92.38 432 PRO A CA 1
ATOM 3423 C C . PRO A 1 432 ? 18.453 2.203 -11.922 1 92.38 432 PRO A C 1
ATOM 3425 O O . PRO A 1 432 ? 19.172 1.207 -12.008 1 92.38 432 PRO A O 1
ATOM 3428 N N . ILE A 1 433 ? 17.219 2.111 -11.742 1 94.06 433 ILE A N 1
ATOM 3429 C CA . ILE A 1 433 ? 16.531 0.852 -11.484 1 94.06 433 ILE A CA 1
ATOM 3430 C C . ILE A 1 433 ? 16.703 -0.084 -12.68 1 94.06 433 ILE A C 1
ATOM 3432 O O . ILE A 1 433 ? 16.766 -1.306 -12.516 1 94.06 433 ILE A O 1
ATOM 3436 N N . GLU A 1 434 ? 16.906 0.441 -13.898 1 93.44 434 GLU A N 1
ATOM 3437 C CA . GLU A 1 434 ? 17.062 -0.359 -15.109 1 93.44 434 GLU A CA 1
ATOM 3438 C C . GLU A 1 434 ? 18.359 -1.17 -15.062 1 93.44 434 GLU A C 1
ATOM 3440 O O . GLU A 1 434 ? 18.484 -2.174 -15.766 1 93.44 434 GLU A O 1
ATOM 3445 N N . SER A 1 435 ? 19.25 -0.777 -14.211 1 94.94 435 SER A N 1
ATOM 3446 C CA . SER A 1 435 ? 20.547 -1.453 -14.133 1 94.94 435 SER A CA 1
ATOM 3447 C C . SER A 1 435 ? 20.578 -2.42 -12.953 1 94.94 435 SER A C 1
ATOM 3449 O O . SER A 1 435 ? 21.609 -3.055 -12.703 1 94.94 435 SER A O 1
ATOM 3451 N N . CYS A 1 436 ? 19.453 -2.607 -12.266 1 95.88 436 CYS A N 1
ATOM 3452 C CA . CYS A 1 436 ? 19.453 -3.373 -11.023 1 95.88 436 CYS A CA 1
ATOM 3453 C C . CYS A 1 436 ? 19.859 -4.82 -11.273 1 95.88 436 CYS A C 1
ATOM 3455 O O . CYS A 1 436 ? 20.547 -5.426 -10.453 1 95.88 436 CYS A O 1
ATOM 3457 N N . PRO A 1 437 ? 19.547 -5.41 -12.484 1 93.88 437 PRO A N 1
ATOM 3458 C CA . PRO A 1 437 ? 19.938 -6.805 -12.695 1 93.88 437 PRO A CA 1
ATOM 3459 C C . PRO A 1 437 ? 21.453 -6.992 -12.695 1 93.88 437 PRO A C 1
ATOM 3461 O O . PRO A 1 437 ? 21.938 -8.109 -12.5 1 93.88 437 PRO A O 1
ATOM 3464 N N . ASP A 1 438 ? 22.188 -5.965 -12.875 1 93.56 438 ASP A N 1
ATOM 3465 C CA . ASP A 1 438 ? 23.641 -6.055 -12.992 1 93.56 438 ASP A CA 1
ATOM 3466 C C . ASP A 1 438 ? 24.312 -5.852 -11.641 1 93.56 438 ASP A C 1
ATOM 3468 O O . ASP A 1 438 ? 25.531 -6.02 -11.523 1 93.56 438 ASP A O 1
ATOM 3472 N N . LEU A 1 439 ? 23.562 -5.508 -10.648 1 94.25 439 LEU A N 1
ATOM 3473 C CA . LEU A 1 439 ? 24.156 -5.23 -9.344 1 94.25 439 LEU A CA 1
ATOM 3474 C C . LEU A 1 439 ? 24.656 -6.512 -8.695 1 94.25 439 LEU A C 1
ATOM 3476 O O . LEU A 1 439 ? 24 -7.551 -8.766 1 94.25 439 LEU A O 1
ATOM 3480 N N . GLU A 1 440 ? 25.766 -6.449 -8.109 1 91.69 440 GLU A N 1
ATOM 3481 C CA . GLU A 1 440 ? 26.359 -7.605 -7.434 1 91.69 440 GLU A CA 1
ATOM 3482 C C . GLU A 1 440 ? 25.875 -7.711 -5.992 1 91.69 440 GLU A C 1
ATOM 3484 O O . GLU A 1 440 ? 25.875 -6.719 -5.258 1 91.69 440 GLU A O 1
ATOM 3489 N N . ILE A 1 441 ? 25.406 -8.844 -5.652 1 93.12 441 ILE A N 1
ATOM 3490 C CA . ILE A 1 441 ? 25.078 -9.203 -4.281 1 93.12 441 ILE A CA 1
ATOM 3491 C C . ILE A 1 441 ? 25.984 -10.328 -3.799 1 93.12 441 ILE A C 1
ATOM 3493 O O . ILE A 1 441 ? 25.781 -11.492 -4.141 1 93.12 441 ILE A O 1
ATOM 3497 N N . PRO A 1 442 ? 26.938 -10 -3.033 1 90.88 442 PRO A N 1
ATOM 3498 C CA . PRO A 1 442 ? 27.922 -11.008 -2.652 1 90.88 442 PRO A CA 1
ATOM 3499 C C . PRO A 1 442 ? 27.328 -12.148 -1.84 1 90.88 442 PRO A C 1
ATOM 3501 O O . PRO A 1 442 ? 26.438 -11.922 -1.018 1 90.88 442 PRO A O 1
ATOM 3504 N N . PHE A 1 443 ? 27.812 -13.328 -2.156 1 89.88 443 PHE A N 1
ATOM 3505 C CA . PHE A 1 443 ? 27.375 -14.531 -1.455 1 89.88 443 PHE A CA 1
ATOM 3506 C C . PHE A 1 443 ? 28.047 -14.648 -0.096 1 89.88 443 PHE A C 1
ATOM 3508 O O . PHE A 1 443 ? 29.219 -14.312 0.047 1 89.88 443 PHE A O 1
ATOM 3515 N N . HIS A 1 444 ? 27.281 -15.102 0.871 1 92.94 444 HIS A N 1
ATOM 3516 C CA . HIS A 1 444 ? 27.766 -15.281 2.236 1 92.94 444 HIS A CA 1
ATOM 3517 C C . HIS A 1 444 ? 28.438 -14.016 2.754 1 92.94 444 HIS A C 1
ATOM 3519 O O . HIS A 1 444 ? 29.562 -14.07 3.26 1 92.94 444 HIS A O 1
ATOM 3525 N N . SER A 1 445 ? 27.812 -12.945 2.562 1 95.5 445 SER A N 1
ATOM 3526 C CA . SER A 1 445 ? 28.188 -11.617 3.025 1 95.5 445 SER A CA 1
ATOM 3527 C C . SER A 1 445 ? 26.969 -10.812 3.479 1 95.5 445 SER A C 1
ATOM 3529 O O . SER A 1 445 ? 25.844 -11.164 3.156 1 95.5 445 SER A O 1
ATOM 3531 N N . VAL A 1 446 ? 27.281 -9.844 4.273 1 97.44 446 VAL A N 1
ATOM 3532 C CA . VAL A 1 446 ? 26.234 -8.922 4.703 1 97.44 446 VAL A CA 1
ATOM 3533 C C . VAL A 1 446 ? 26.453 -7.551 4.07 1 97.44 446 VAL A C 1
ATOM 3535 O O . VAL A 1 446 ? 27.531 -6.961 4.211 1 97.44 446 VAL A O 1
ATOM 3538 N N . LEU A 1 447 ? 25.531 -7.109 3.295 1 97.19 447 LEU A N 1
ATOM 3539 C CA . LEU A 1 447 ? 25.516 -5.727 2.832 1 97.19 447 LEU A CA 1
ATOM 3540 C C . LEU A 1 447 ? 24.859 -4.816 3.857 1 97.19 447 LEU A C 1
ATOM 3542 O O . LEU A 1 447 ? 23.641 -4.902 4.078 1 97.19 447 LEU A O 1
ATOM 3546 N N . GLU A 1 448 ? 25.609 -4.004 4.477 1 96.5 448 GLU A N 1
ATOM 3547 C CA . GLU A 1 448 ? 25.078 -3.064 5.461 1 96.5 448 GLU A CA 1
ATOM 3548 C C . GLU A 1 448 ? 24.875 -1.683 4.848 1 96.5 448 GLU A C 1
ATOM 3550 O O . GLU A 1 448 ? 25.781 -1.127 4.238 1 96.5 448 GLU A O 1
ATOM 3555 N N . LEU A 1 449 ? 23.703 -1.188 5.008 1 95.25 449 LEU A N 1
ATOM 3556 C CA . LEU A 1 449 ? 23.328 0.146 4.551 1 95.25 449 LEU A CA 1
ATOM 3557 C C . LEU A 1 449 ? 22.922 1.025 5.723 1 95.25 449 LEU A C 1
ATOM 3559 O O . LEU A 1 449 ? 22 0.675 6.473 1 95.25 449 LEU A O 1
ATOM 3563 N N . VAL A 1 450 ? 23.547 2.145 5.922 1 90.44 450 VAL A N 1
ATOM 3564 C CA . VAL A 1 450 ? 23.234 3.086 6.988 1 90.44 450 VAL A CA 1
ATOM 3565 C C . VAL A 1 450 ? 22.922 4.457 6.395 1 90.44 450 VAL A C 1
ATOM 3567 O O . VAL A 1 450 ? 23.719 5.008 5.633 1 90.44 450 VAL A O 1
ATOM 3570 N N . PRO A 1 451 ? 21.703 4.914 6.715 1 82.44 451 PRO A N 1
ATOM 3571 C CA . PRO A 1 451 ? 21.344 6.234 6.195 1 82.44 451 PRO A CA 1
ATOM 3572 C C . PRO A 1 451 ? 22.219 7.352 6.762 1 82.44 451 PRO A C 1
ATOM 3574 O O . PRO A 1 451 ? 22.609 7.297 7.926 1 82.44 451 PRO A O 1
ATOM 3577 N N . ASN A 1 452 ? 22.562 8.297 5.879 1 73 452 ASN A N 1
ATOM 3578 C CA . ASN A 1 452 ? 23.281 9.5 6.281 1 73 452 ASN A CA 1
ATOM 3579 C C . ASN A 1 452 ? 22.734 10.742 5.578 1 73 452 ASN A C 1
ATOM 3581 O O . ASN A 1 452 ? 21.781 10.648 4.809 1 73 452 ASN A O 1
ATOM 3585 N N . GLN A 1 453 ? 23.203 11.891 5.867 1 63.16 453 GLN A N 1
ATOM 3586 C CA . GLN A 1 453 ? 22.719 13.156 5.324 1 63.16 453 GLN A CA 1
ATOM 3587 C C . GLN A 1 453 ? 22.797 13.164 3.799 1 63.16 453 GLN A C 1
ATOM 3589 O O . GLN A 1 453 ? 21.953 13.758 3.131 1 63.16 453 GLN A O 1
ATOM 3594 N N . ASP A 1 454 ? 23.766 12.516 3.309 1 62.88 454 ASP A N 1
ATOM 3595 C CA . ASP A 1 454 ? 24.016 12.578 1.872 1 62.88 454 ASP A CA 1
ATOM 3596 C C . ASP A 1 454 ? 23.516 11.32 1.167 1 62.88 454 ASP A C 1
ATOM 3598 O O . ASP A 1 454 ? 23.844 11.094 -0.002 1 62.88 454 ASP A O 1
ATOM 3602 N N . GLY A 1 455 ? 22.812 10.531 2.002 1 74.19 455 GLY A N 1
ATOM 3603 C CA . GLY A 1 455 ? 22.359 9.305 1.359 1 74.19 455 GLY A CA 1
ATOM 3604 C C . GLY A 1 455 ? 22.547 8.07 2.23 1 74.19 455 GLY A C 1
ATOM 3605 O O . GLY A 1 455 ? 22.031 8.016 3.346 1 74.19 455 GLY A O 1
ATOM 3606 N N . TRP A 1 456 ? 23.328 7.059 1.615 1 81.81 456 TRP A N 1
ATOM 3607 C CA . TRP A 1 456 ? 23.516 5.797 2.326 1 81.81 456 TRP A CA 1
ATOM 3608 C C . TRP A 1 456 ? 24.984 5.398 2.344 1 81.81 456 TRP A C 1
ATOM 3610 O O . TRP A 1 456 ? 25.688 5.562 1.348 1 81.81 456 TRP A O 1
ATOM 3620 N N . ILE A 1 457 ? 25.5 4.969 3.492 1 85.81 457 ILE A N 1
ATOM 3621 C CA . ILE A 1 457 ? 26.812 4.352 3.605 1 85.81 457 ILE A CA 1
ATOM 3622 C C . ILE A 1 457 ? 26.688 2.838 3.432 1 85.81 457 ILE A C 1
ATOM 3624 O O . ILE A 1 457 ? 25.891 2.191 4.105 1 85.81 457 ILE A O 1
ATOM 3628 N N . LYS A 1 458 ? 27.5 2.385 2.498 1 91.62 458 LYS A N 1
ATOM 3629 C CA . LYS A 1 458 ? 27.484 0.958 2.189 1 91.62 458 LYS A CA 1
ATOM 3630 C C . LYS A 1 458 ? 28.75 0.265 2.697 1 91.62 458 LYS A C 1
ATOM 3632 O O . LYS A 1 458 ? 29.859 0.75 2.477 1 91.62 458 LYS A O 1
ATOM 3637 N N . THR A 1 459 ? 28.578 -0.833 3.441 1 94.06 459 THR A N 1
ATOM 3638 C CA . THR A 1 459 ? 29.672 -1.681 3.896 1 94.06 459 THR A CA 1
ATOM 3639 C C . THR A 1 459 ? 29.375 -3.15 3.607 1 94.06 459 THR A C 1
ATOM 3641 O O . THR A 1 459 ? 28.25 -3.607 3.791 1 94.06 459 THR A O 1
ATOM 3644 N N . VAL A 1 460 ? 30.359 -3.836 3.098 1 95.62 460 VAL A N 1
ATOM 3645 C CA . VAL A 1 460 ? 30.219 -5.266 2.846 1 95.62 460 VAL A CA 1
ATOM 3646 C C . VAL A 1 460 ? 31.031 -6.051 3.867 1 95.62 460 VAL A C 1
ATOM 3648 O O . VAL A 1 460 ? 32.25 -5.824 4.016 1 95.62 460 VAL A O 1
ATOM 3651 N N . PHE A 1 461 ? 30.391 -6.914 4.59 1 96.31 461 PHE A N 1
ATOM 3652 C CA . PHE A 1 461 ? 31.062 -7.801 5.531 1 96.31 461 PHE A CA 1
ATOM 3653 C C . PHE A 1 461 ? 31.141 -9.219 4.98 1 96.31 461 PHE A C 1
ATOM 3655 O O . PHE A 1 461 ? 30.125 -9.906 4.875 1 96.31 461 PHE A O 1
ATOM 3662 N N . ASN A 1 462 ? 32.281 -9.633 4.676 1 93.38 462 ASN A N 1
ATOM 3663 C CA . ASN A 1 462 ? 32.5 -10.984 4.18 1 93.38 462 ASN A CA 1
ATOM 3664 C C . ASN A 1 462 ? 32.469 -12.008 5.312 1 93.38 462 ASN A C 1
ATOM 3666 O O . ASN A 1 462 ? 33.219 -11.859 6.289 1 93.38 462 ASN A O 1
ATOM 3670 N N . MET A 1 463 ? 31.625 -12.977 5.172 1 90.56 463 MET A N 1
ATOM 3671 C CA . MET A 1 463 ? 31.484 -13.984 6.219 1 90.56 463 MET A CA 1
ATOM 3672 C C . MET A 1 463 ? 31.828 -15.367 5.684 1 90.56 463 MET A C 1
ATOM 3674 O O . MET A 1 463 ? 31.359 -16.375 6.219 1 90.56 463 MET A O 1
ATOM 3678 N N . ARG A 1 464 ? 32.625 -15.352 4.621 1 78.94 464 ARG A N 1
ATOM 3679 C CA . ARG A 1 464 ? 33.031 -16.625 4.035 1 78.94 464 ARG A CA 1
ATOM 3680 C C . ARG A 1 464 ? 34.062 -17.328 4.914 1 78.94 464 ARG A C 1
ATOM 3682 O O . ARG A 1 464 ? 34.906 -16.672 5.527 1 78.94 464 ARG A O 1
ATOM 3689 N N . ALA A 1 465 ? 33.75 -18.656 5.359 1 63.16 465 ALA A N 1
ATOM 3690 C CA . ALA A 1 465 ? 34.75 -19.406 6.102 1 63.16 465 ALA A CA 1
ATOM 3691 C C . ALA A 1 465 ? 36.031 -19.594 5.266 1 63.16 465 ALA A C 1
ATOM 3693 O O . ALA A 1 465 ? 35.969 -19.672 4.039 1 63.16 465 ALA A O 1
ATOM 3694 N N . MET B 1 1 ? 10.711 -34.375 16.812 1 18.83 1 MET B N 1
ATOM 3695 C CA . MET B 1 1 ? 10.555 -33.156 17.594 1 18.83 1 MET B CA 1
ATOM 3696 C C . MET B 1 1 ? 10.336 -31.953 16.688 1 18.83 1 MET B C 1
ATOM 3698 O O . MET B 1 1 ? 11.297 -31.312 16.234 1 18.83 1 MET B O 1
ATOM 3702 N N . SER B 1 2 ? 9.477 -32.062 15.555 1 22.06 2 SER B N 1
ATOM 3703 C CA . SER B 1 2 ? 9.031 -31.609 14.234 1 22.06 2 SER B CA 1
ATOM 3704 C C . SER B 1 2 ? 8.461 -30.203 14.281 1 22.06 2 SER B C 1
ATOM 3706 O O . SER B 1 2 ? 7.348 -29.984 14.766 1 22.06 2 SER B O 1
ATOM 3708 N N . ARG B 1 3 ? 9.219 -29.266 14.898 1 28.5 3 ARG B N 1
ATOM 3709 C CA . ARG B 1 3 ? 8.812 -27.875 15.047 1 28.5 3 ARG B CA 1
ATOM 3710 C C . ARG B 1 3 ? 8.109 -27.359 13.789 1 28.5 3 ARG B C 1
ATOM 3712 O O . ARG B 1 3 ? 8.594 -27.562 12.68 1 28.5 3 ARG B O 1
ATOM 3719 N N . GLU B 1 4 ? 6.816 -27.266 13.734 1 30.55 4 GLU B N 1
ATOM 3720 C CA . GLU B 1 4 ? 5.805 -26.969 12.727 1 30.55 4 GLU B CA 1
ATOM 3721 C C . GLU B 1 4 ? 6.188 -25.734 11.914 1 30.55 4 GLU B C 1
ATOM 3723 O O . GLU B 1 4 ? 6.117 -24.609 12.406 1 30.55 4 GLU B O 1
ATOM 3728 N N . THR B 1 5 ? 7.285 -25.688 11.219 1 31.58 5 THR B N 1
ATOM 3729 C CA . THR B 1 5 ? 8.133 -24.891 10.336 1 31.58 5 THR B CA 1
ATOM 3730 C C . THR B 1 5 ? 7.285 -24.031 9.398 1 31.58 5 THR B C 1
ATOM 3732 O O . THR B 1 5 ? 7.699 -22.953 9 1 31.58 5 THR B O 1
ATOM 3735 N N . ASN B 1 6 ? 6.258 -24.703 8.742 1 30.81 6 ASN B N 1
ATOM 3736 C CA . ASN B 1 6 ? 5.582 -24.094 7.602 1 30.81 6 ASN B CA 1
ATOM 3737 C C . ASN B 1 6 ? 4.516 -23.094 8.039 1 30.81 6 ASN B C 1
ATOM 3739 O O . ASN B 1 6 ? 3.594 -22.797 7.281 1 30.81 6 ASN B O 1
ATOM 3743 N N . CYS B 1 7 ? 4.293 -23.156 9.391 1 34.34 7 CYS B N 1
ATOM 3744 C CA . CYS B 1 7 ? 3.176 -22.266 9.672 1 34.34 7 CYS B CA 1
ATOM 3745 C C . CYS B 1 7 ? 3.516 -20.828 9.297 1 34.34 7 CYS B C 1
ATOM 3747 O O . CYS B 1 7 ? 4.547 -20.297 9.719 1 34.34 7 CYS B O 1
ATOM 3749 N N . PRO B 1 8 ? 2.947 -20.406 8.266 1 38.59 8 PRO B N 1
ATOM 3750 C CA . PRO B 1 8 ? 3.131 -19.016 7.887 1 38.59 8 PRO B CA 1
ATOM 3751 C C . PRO B 1 8 ? 3.18 -18.078 9.094 1 38.59 8 PRO B C 1
ATOM 3753 O O . PRO B 1 8 ? 2.32 -18.141 9.977 1 38.59 8 PRO B O 1
ATOM 3756 N N . LEU B 1 9 ? 4.273 -17.969 9.68 1 37.19 9 LEU B N 1
ATOM 3757 C CA . LEU B 1 9 ? 4.531 -16.953 10.711 1 37.19 9 LEU B CA 1
ATOM 3758 C C . LEU B 1 9 ? 3.834 -15.648 10.367 1 37.19 9 LEU B C 1
ATOM 3760 O O . LEU B 1 9 ? 4.422 -14.773 9.727 1 37.19 9 LEU B O 1
ATOM 3764 N N . PHE B 1 10 ? 2.656 -15.766 9.844 1 37.88 10 PHE B N 1
ATOM 3765 C CA . PHE B 1 10 ? 1.931 -14.5 9.742 1 37.88 10 PHE B CA 1
ATOM 3766 C C . PHE B 1 10 ? 2.061 -13.695 11.031 1 37.88 10 PHE B C 1
ATOM 3768 O O . PHE B 1 10 ? 1.303 -12.75 11.258 1 37.88 10 PHE B O 1
ATOM 3775 N N . SER B 1 11 ? 2.666 -14.383 12 1 35.75 11 SER B N 1
ATOM 3776 C CA . SER B 1 11 ? 2.723 -13.578 13.219 1 35.75 11 SER B CA 1
ATOM 3777 C C . SER B 1 11 ? 3.016 -12.117 12.898 1 35.75 11 SER B C 1
ATOM 3779 O O . SER B 1 11 ? 2.582 -11.219 13.625 1 35.75 11 SER B O 1
ATOM 3781 N N . GLU B 1 12 ? 3.922 -11.906 12 1 35.69 12 GLU B N 1
ATOM 3782 C CA . GLU B 1 12 ? 4.59 -10.625 11.82 1 35.69 12 GLU B CA 1
ATOM 3783 C C . GLU B 1 12 ? 3.646 -9.586 11.227 1 35.69 12 GLU B C 1
ATOM 3785 O O . GLU B 1 12 ? 3.805 -8.383 11.461 1 35.69 12 GLU B O 1
ATOM 3790 N N . ARG B 1 13 ? 2.773 -10.055 10.258 1 36.62 13 ARG B N 1
ATOM 3791 C CA . ARG B 1 13 ? 1.82 -9.086 9.719 1 36.62 13 ARG B CA 1
ATOM 3792 C C . ARG B 1 13 ? 0.964 -8.484 10.828 1 36.62 13 ARG B C 1
ATOM 3794 O O . ARG B 1 13 ? 0.181 -7.562 10.586 1 36.62 13 ARG B O 1
ATOM 3801 N N . GLN B 1 14 ? 0.886 -9.273 11.883 1 38.38 14 GLN B N 1
ATOM 3802 C CA . GLN B 1 14 ? -0.104 -8.914 12.891 1 38.38 14 GLN B CA 1
ATOM 3803 C C . GLN B 1 14 ? 0.23 -7.574 13.539 1 38.38 14 GLN B C 1
ATOM 3805 O O . GLN B 1 14 ? -0.521 -7.086 14.391 1 38.38 14 GLN B O 1
ATOM 3810 N N . ARG B 1 15 ? 1.467 -7.262 13.43 1 40.53 15 ARG B N 1
ATOM 3811 C CA . ARG B 1 15 ? 1.567 -6.066 14.266 1 40.53 15 ARG B CA 1
ATOM 3812 C C . ARG B 1 15 ? 1.06 -4.836 13.523 1 40.53 15 ARG B C 1
ATOM 3814 O O . ARG B 1 15 ? 1.588 -4.477 12.469 1 40.53 15 ARG B O 1
ATOM 3821 N N . PHE B 1 16 ? -0.252 -4.621 13.609 1 38.06 16 PHE B N 1
ATOM 3822 C CA . PHE B 1 16 ? -0.908 -3.445 13.055 1 38.06 16 PHE B CA 1
ATOM 3823 C C . PHE B 1 16 ? 0.012 -2.232 13.117 1 38.06 16 PHE B C 1
ATOM 3825 O O . PHE B 1 16 ? 0.029 -1.41 12.195 1 38.06 16 PHE B O 1
ATOM 3832 N N . THR B 1 17 ? 0.626 -1.891 14.312 1 45.56 17 THR B N 1
ATOM 3833 C CA . THR B 1 17 ? 1.771 -1.015 14.539 1 45.56 17 THR B CA 1
ATOM 3834 C C . THR B 1 17 ? 3.02 -1.828 14.867 1 45.56 17 THR B C 1
ATOM 3836 O O . THR B 1 17 ? 2.926 -3.012 15.195 1 45.56 17 THR B O 1
ATOM 3839 N N . PRO B 1 18 ? 4.312 -1.435 14.352 1 45.28 18 PRO B N 1
ATOM 3840 C CA . PRO B 1 18 ? 5.504 -2.158 14.797 1 45.28 18 PRO B CA 1
ATOM 3841 C C . PRO B 1 18 ? 5.332 -2.799 16.172 1 45.28 18 PRO B C 1
ATOM 3843 O O . PRO B 1 18 ? 6.008 -3.781 16.484 1 45.28 18 PRO B O 1
ATOM 3846 N N . THR B 1 19 ? 4.199 -2.303 16.891 1 49.5 19 THR B N 1
ATOM 3847 C CA . THR B 1 19 ? 4.328 -2.646 18.312 1 49.5 19 THR B CA 1
ATOM 3848 C C . THR B 1 19 ? 3.049 -3.307 18.812 1 49.5 19 THR B C 1
ATOM 3850 O O . THR B 1 19 ? 3.016 -3.816 19.938 1 49.5 19 THR B O 1
ATOM 3853 N N . ALA B 1 20 ? 1.962 -3.248 17.938 1 61.78 20 ALA B N 1
ATOM 3854 C CA . ALA B 1 20 ? 0.785 -3.645 18.719 1 61.78 20 ALA B CA 1
ATOM 3855 C C . ALA B 1 20 ? 0.274 -5.012 18.266 1 61.78 20 ALA B C 1
ATOM 3857 O O . ALA B 1 20 ? 0.139 -5.27 17.062 1 61.78 20 ALA B O 1
ATOM 3858 N N . ASP B 1 21 ? -0.02 -5.84 19.203 1 75.06 21 ASP B N 1
ATOM 3859 C CA . ASP B 1 21 ? -0.543 -7.188 19 1 75.06 21 ASP B CA 1
ATOM 3860 C C . ASP B 1 21 ? -2.008 -7.152 18.578 1 75.06 21 ASP B C 1
ATOM 3862 O O . ASP B 1 21 ? -2.469 -8.039 17.844 1 75.06 21 ASP B O 1
ATOM 3866 N N . LYS B 1 22 ? -2.689 -6.16 19.062 1 89.31 22 LYS B N 1
ATOM 3867 C CA . LYS B 1 22 ? -4.121 -6.023 18.812 1 89.31 22 LYS B CA 1
ATOM 3868 C C . LYS B 1 22 ? -4.469 -4.605 18.375 1 89.31 22 LYS B C 1
ATOM 3870 O O . LYS B 1 22 ? -3.729 -3.66 18.672 1 89.31 22 LYS B O 1
ATOM 3875 N N . LEU B 1 23 ? -5.527 -4.5 17.609 1 91.94 23 LEU B N 1
ATOM 3876 C CA . LEU B 1 23 ? -5.98 -3.203 17.125 1 91.94 23 LEU B CA 1
ATOM 3877 C C . LEU B 1 23 ? -7.43 -2.947 17.531 1 91.94 23 LEU B C 1
ATOM 3879 O O . LEU B 1 23 ? -8.273 -3.834 17.406 1 91.94 23 LEU B O 1
ATOM 3883 N N . VAL B 1 24 ? -7.652 -1.819 18.094 1 95.06 24 VAL B N 1
ATOM 3884 C CA . VAL B 1 24 ? -9.016 -1.384 18.391 1 95.06 24 VAL B CA 1
ATOM 3885 C C . VAL B 1 24 ? -9.32 -0.093 17.625 1 95.06 24 VAL B C 1
ATOM 3887 O O . VAL B 1 24 ? -8.633 0.915 17.812 1 95.06 24 VAL B O 1
ATOM 3890 N N . LEU B 1 25 ? -10.25 -0.157 16.734 1 96 25 LEU B N 1
ATOM 3891 C CA . LEU B 1 25 ? -10.734 1.021 16.031 1 96 25 LEU B CA 1
ATOM 3892 C C . LEU B 1 25 ? -12.008 1.56 16.688 1 96 25 LEU B C 1
ATOM 3894 O O . LEU B 1 25 ? -13.031 0.88 16.703 1 96 25 LEU B O 1
ATOM 3898 N N . VAL B 1 26 ? -11.922 2.742 17.203 1 96.81 26 VAL B N 1
ATOM 3899 C CA . VAL B 1 26 ? -13.055 3.361 17.891 1 96.81 26 VAL B CA 1
ATOM 3900 C C . VAL B 1 26 ? -13.711 4.395 16.984 1 96.81 26 VAL B C 1
ATOM 3902 O O . VAL B 1 26 ? -13.109 5.43 16.672 1 96.81 26 VAL B O 1
ATOM 3905 N N . MET B 1 27 ? -14.906 4.133 16.594 1 96.5 27 MET B N 1
ATOM 3906 C CA . MET B 1 27 ? -15.617 5.086 15.742 1 96.5 27 MET B CA 1
ATOM 3907 C C . MET B 1 27 ? -16.031 6.324 16.547 1 96.5 27 MET B C 1
ATOM 3909 O O . MET B 1 27 ? -16.359 6.223 17.719 1 96.5 27 MET B O 1
ATOM 3913 N N . VAL B 1 28 ? -15.969 7.426 15.891 1 96.38 28 VAL B N 1
ATOM 3914 C CA . VAL B 1 28 ? -16.375 8.711 16.453 1 96.38 28 VAL B CA 1
ATOM 3915 C C . VAL B 1 28 ? -17.188 9.484 15.414 1 96.38 28 VAL B C 1
ATOM 3917 O O . VAL B 1 28 ? -16.859 9.477 14.227 1 96.38 28 VAL B O 1
ATOM 3920 N N . GLY B 1 29 ? -18.25 10.102 15.852 1 93.56 29 GLY B N 1
ATOM 3921 C CA . GLY B 1 29 ? -19.016 10.938 14.945 1 93.56 29 GLY B CA 1
ATOM 3922 C C . GLY B 1 29 ? -20.5 10.945 15.258 1 93.56 29 GLY B C 1
ATOM 3923 O O . GLY B 1 29 ? -21 10.086 15.992 1 93.56 29 GLY B O 1
ATOM 3924 N N . LEU B 1 30 ? -21.234 11.859 14.68 1 91.06 30 LEU B N 1
ATOM 3925 C CA . LEU B 1 30 ? -22.672 12.008 14.859 1 91.06 30 LEU B CA 1
ATOM 3926 C C . LEU B 1 30 ? -23.422 10.914 14.109 1 91.06 30 LEU B C 1
ATOM 3928 O O . LEU B 1 30 ? -22.891 10.32 13.164 1 91.06 30 LEU B O 1
ATOM 3932 N N . PRO B 1 31 ? -24.609 10.625 14.594 1 87.81 31 PRO B N 1
ATOM 3933 C CA . PRO B 1 31 ? -25.422 9.648 13.859 1 87.81 31 PRO B CA 1
ATOM 3934 C C . PRO B 1 31 ? -25.656 10.047 12.406 1 87.81 31 PRO B C 1
ATOM 3936 O O . PRO B 1 31 ? -25.703 11.234 12.086 1 87.81 31 PRO B O 1
ATOM 3939 N N . ALA B 1 32 ? -25.75 9.086 11.516 1 86.88 32 ALA B N 1
ATOM 3940 C CA . ALA B 1 32 ? -26.062 9.258 10.102 1 86.88 32 ALA B CA 1
ATOM 3941 C C . ALA B 1 32 ? -24.906 9.898 9.344 1 86.88 32 ALA B C 1
ATOM 3943 O O . ALA B 1 32 ? -25.109 10.586 8.344 1 86.88 32 ALA B O 1
ATOM 3944 N N . ARG B 1 33 ? -23.719 9.766 9.859 1 89.44 33 ARG B N 1
ATOM 3945 C CA . ARG B 1 33 ? -22.547 10.352 9.195 1 89.44 33 ARG B CA 1
ATOM 3946 C C . ARG B 1 33 ? -21.656 9.273 8.602 1 89.44 33 ARG B C 1
ATOM 3948 O O . ARG B 1 33 ? -20.531 9.547 8.195 1 89.44 33 ARG B O 1
ATOM 3955 N N . GLY B 1 34 ? -22.047 8.008 8.594 1 87.62 34 GLY B N 1
ATOM 3956 C CA . GLY B 1 34 ? -21.344 6.969 7.852 1 87.62 34 GLY B CA 1
ATOM 3957 C C . GLY B 1 34 ? -20.516 6.055 8.727 1 87.62 34 GLY B C 1
ATOM 3958 O O . GLY B 1 34 ? -19.766 5.211 8.227 1 87.62 34 GLY B O 1
ATOM 3959 N N . LYS B 1 35 ? -20.641 6.145 10.047 1 90.88 35 LYS B N 1
ATOM 3960 C CA . LYS B 1 35 ? -19.828 5.355 10.969 1 90.88 35 LYS B CA 1
ATOM 3961 C C . LYS B 1 35 ? -20.031 3.859 10.734 1 90.88 35 LYS B C 1
ATOM 3963 O O . LYS B 1 35 ? -19.062 3.111 10.602 1 90.88 35 LYS B O 1
ATOM 3968 N N . SER B 1 36 ? -21.281 3.459 10.688 1 88 36 SER B N 1
ATOM 3969 C CA . SER B 1 36 ? -21.578 2.037 10.547 1 88 36 SER B CA 1
ATOM 3970 C C . SER B 1 36 ? -21.109 1.508 9.195 1 88 36 SER B C 1
ATOM 3972 O O . SER B 1 36 ? -20.672 0.359 9.086 1 88 36 SER B O 1
ATOM 3974 N N . PHE B 1 37 ? -21.219 2.311 8.195 1 86.75 37 PHE B N 1
ATOM 3975 C CA . PHE B 1 37 ? -20.719 1.952 6.875 1 86.75 37 PHE B CA 1
ATOM 3976 C C . 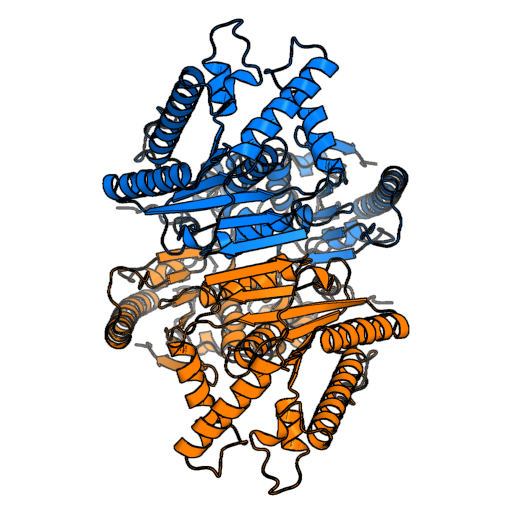PHE B 1 37 ? -19.219 1.694 6.918 1 86.75 37 PHE B C 1
ATOM 3978 O O . PHE B 1 37 ? -18.75 0.669 6.426 1 86.75 37 PHE B O 1
ATOM 3985 N N . ILE B 1 38 ? -18.5 2.611 7.535 1 91.88 38 ILE B N 1
ATOM 3986 C CA . ILE B 1 38 ? -17.047 2.5 7.66 1 91.88 38 ILE B CA 1
ATOM 3987 C C . ILE B 1 38 ? -16.688 1.256 8.469 1 91.88 38 ILE B C 1
ATOM 3989 O O . ILE B 1 38 ? -15.797 0.495 8.094 1 91.88 38 ILE B O 1
ATOM 3993 N N . ALA B 1 39 ? -17.406 1.032 9.531 1 93.69 39 ALA B N 1
ATOM 3994 C CA . ALA B 1 39 ? -17.156 -0.121 10.391 1 93.69 39 ALA B CA 1
ATOM 3995 C C . ALA B 1 39 ? -17.344 -1.428 9.625 1 93.69 39 ALA B C 1
ATOM 3997 O O . ALA B 1 39 ? -16.516 -2.336 9.734 1 93.69 39 ALA B O 1
ATOM 3998 N N . LYS B 1 40 ? -18.375 -1.51 8.883 1 91.06 40 LYS B N 1
ATOM 3999 C CA . LYS B 1 40 ? -18.656 -2.713 8.109 1 91.06 40 LYS B CA 1
ATOM 4000 C C . LYS B 1 40 ? -17.578 -2.951 7.055 1 91.06 40 LYS B C 1
ATOM 4002 O O . LYS B 1 40 ? -17.141 -4.086 6.855 1 91.06 40 LYS B O 1
ATOM 4007 N N . LYS B 1 41 ? -17.203 -1.912 6.359 1 91.81 41 LYS B N 1
ATOM 4008 C CA . LYS B 1 41 ? -16.141 -2.01 5.352 1 91.81 41 LYS B CA 1
ATOM 4009 C C . LYS B 1 41 ? -14.836 -2.486 5.969 1 91.81 41 LYS B C 1
ATOM 4011 O O . LYS B 1 41 ? -14.156 -3.355 5.414 1 91.81 41 LYS B O 1
ATOM 4016 N N . LEU B 1 42 ? -14.539 -1.915 7.098 1 94.38 42 LEU B N 1
ATOM 4017 C CA . LEU B 1 42 ? -13.305 -2.295 7.773 1 94.38 42 LEU B CA 1
ATOM 4018 C C . LEU B 1 42 ? -13.359 -3.746 8.242 1 94.38 42 LEU B C 1
ATOM 4020 O O . LEU B 1 42 ? -12.383 -4.484 8.109 1 94.38 42 LEU B O 1
ATOM 4024 N N . TRP B 1 43 ? -14.492 -4.117 8.781 1 94.5 43 TRP B N 1
ATOM 4025 C CA . TRP B 1 43 ? -14.68 -5.504 9.195 1 94.5 43 TRP B CA 1
ATOM 4026 C C . TRP B 1 43 ? -14.453 -6.461 8.023 1 94.5 43 TRP B C 1
ATOM 4028 O O . TRP B 1 43 ? -13.711 -7.434 8.156 1 94.5 43 TRP B O 1
ATOM 4038 N N . LYS B 1 44 ? -15.062 -6.199 6.914 1 93.25 44 LYS B N 1
ATOM 4039 C CA . LYS B 1 44 ? -14.922 -7.035 5.723 1 93.25 44 LYS B CA 1
ATOM 4040 C C . LYS B 1 44 ? -13.461 -7.117 5.281 1 93.25 44 LYS B C 1
ATOM 4042 O O . LYS B 1 44 ? -12.969 -8.203 4.957 1 93.25 44 LYS B O 1
ATOM 4047 N N . PHE B 1 45 ? -12.812 -6.004 5.242 1 94.75 45 PHE B N 1
ATOM 4048 C CA . PHE B 1 45 ? -11.422 -5.922 4.812 1 94.75 45 PHE B CA 1
ATOM 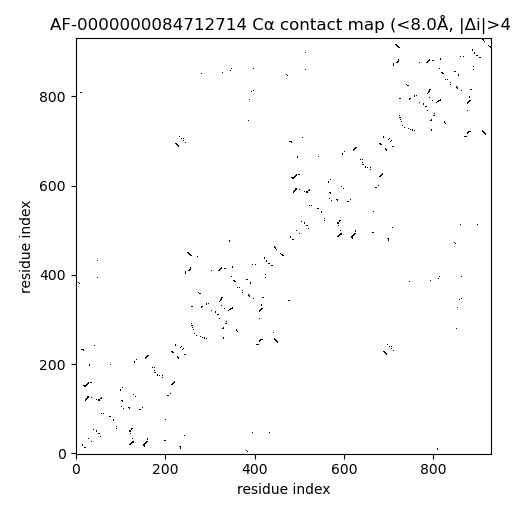4049 C C . PHE B 1 45 ? -10.516 -6.746 5.727 1 94.75 45 PHE B C 1
ATOM 4051 O O . PHE B 1 45 ? -9.703 -7.539 5.25 1 94.75 45 PHE B O 1
ATOM 4058 N N . PHE B 1 46 ? -10.711 -6.609 7.062 1 93.94 46 PHE B N 1
ATOM 4059 C CA . PHE B 1 46 ? -9.891 -7.324 8.031 1 93.94 46 PHE B CA 1
ATOM 4060 C C . PHE B 1 46 ? -10.148 -8.828 7.957 1 93.94 46 PHE B C 1
ATOM 4062 O O . PHE B 1 46 ? -9.211 -9.625 8.008 1 93.94 46 PHE B O 1
ATOM 4069 N N . CYS B 1 47 ? -11.375 -9.195 7.809 1 93.62 47 CYS B N 1
ATOM 4070 C CA . CYS B 1 47 ? -11.703 -10.609 7.691 1 93.62 47 CYS B CA 1
ATOM 4071 C C . CYS B 1 47 ? -11.109 -11.203 6.414 1 93.62 47 CYS B C 1
ATOM 4073 O O . CYS B 1 47 ? -10.594 -12.32 6.422 1 93.62 47 CYS B O 1
ATOM 4075 N N . TRP B 1 48 ? -11.203 -10.445 5.395 1 95.19 48 TRP B N 1
ATOM 4076 C CA . TRP B 1 48 ? -10.625 -10.898 4.133 1 95.19 48 TRP B CA 1
ATOM 4077 C C . TRP B 1 48 ? -9.117 -11.086 4.266 1 95.19 48 TRP B C 1
ATOM 4079 O O . TRP B 1 48 ? -8.539 -11.969 3.631 1 95.19 48 TRP B O 1
ATOM 4089 N N . LYS B 1 49 ? -8.516 -10.32 5.07 1 92.25 49 LYS B N 1
ATOM 4090 C CA . LYS B 1 49 ? -7.078 -10.414 5.285 1 92.25 49 LYS B CA 1
ATOM 4091 C C . LYS B 1 49 ? -6.73 -11.586 6.207 1 92.25 49 LYS B C 1
ATOM 4093 O O . LYS B 1 49 ? -5.566 -11.781 6.559 1 92.25 49 LYS B O 1
ATOM 4098 N N . GLY B 1 50 ? -7.73 -12.305 6.66 1 88.5 50 GLY B N 1
ATOM 4099 C CA . GLY B 1 50 ? -7.508 -13.477 7.488 1 88.5 50 GLY B CA 1
ATOM 4100 C C . GLY B 1 50 ? -7.41 -13.156 8.969 1 88.5 50 GLY B C 1
ATOM 4101 O O . GLY B 1 50 ? -6.938 -13.977 9.758 1 88.5 50 GLY B O 1
ATOM 4102 N N . LEU B 1 51 ? -7.828 -11.969 9.383 1 89.31 51 LEU B N 1
ATOM 4103 C CA . LEU B 1 51 ? -7.805 -11.562 10.781 1 89.31 51 LEU B CA 1
ATOM 4104 C C . LEU B 1 51 ? -9.148 -11.82 11.453 1 89.31 51 LEU B C 1
ATOM 4106 O O . LEU B 1 51 ? -10.195 -11.773 10.789 1 89.31 51 LEU B O 1
ATOM 4110 N N . LYS B 1 52 ? -9.023 -12.109 12.703 1 90.69 52 LYS B N 1
ATOM 4111 C CA . LYS B 1 52 ? -10.242 -12.172 13.5 1 90.69 52 LYS B CA 1
ATOM 4112 C C . LYS B 1 52 ? -10.719 -10.773 13.891 1 90.69 52 LYS B C 1
ATOM 4114 O O . LYS B 1 52 ? -10.102 -10.117 14.742 1 90.69 52 LYS B O 1
ATOM 4119 N N . CYS B 1 53 ? -11.773 -10.367 13.258 1 93.38 53 CYS B N 1
ATOM 4120 C CA . CYS B 1 53 ? -12.297 -9.023 13.477 1 93.38 53 CYS B CA 1
ATOM 4121 C C . CYS B 1 53 ? -13.781 -9.055 13.812 1 93.38 53 CYS B C 1
ATOM 4123 O O . CYS B 1 53 ? -14.531 -9.836 13.219 1 93.38 53 CYS B O 1
ATOM 4125 N N . ARG B 1 54 ? -14.172 -8.227 14.742 1 95.38 54 ARG B N 1
ATOM 4126 C CA . ARG B 1 54 ? -15.586 -8.125 15.109 1 95.38 54 ARG B CA 1
ATOM 4127 C C . ARG B 1 54 ? -15.984 -6.668 15.344 1 95.38 54 ARG B C 1
ATOM 4129 O O . ARG B 1 54 ? -15.195 -5.879 15.859 1 95.38 54 ARG B O 1
ATOM 4136 N N . VAL B 1 55 ? -17.219 -6.348 14.898 1 95.5 55 VAL B N 1
ATOM 4137 C CA . VAL B 1 55 ? -17.781 -5.027 15.133 1 95.5 55 VAL B CA 1
ATOM 4138 C C . VAL B 1 55 ? -18.688 -5.062 16.375 1 95.5 55 VAL B C 1
ATOM 4140 O O . VAL B 1 55 ? -19.578 -5.902 16.469 1 95.5 55 VAL B O 1
ATOM 4143 N N . PHE B 1 56 ? -18.391 -4.262 17.297 1 94.62 56 PHE B N 1
ATOM 4144 C CA . PHE B 1 56 ? -19.219 -4.098 18.484 1 94.62 56 PHE B CA 1
ATOM 4145 C C . PHE B 1 56 ? -20.031 -2.811 18.406 1 94.62 56 PHE B C 1
ATOM 4147 O O . PHE B 1 56 ? -19.5 -1.719 18.594 1 94.62 56 PHE B O 1
ATOM 4154 N N . ASN B 1 57 ? -21.219 -2.967 18.094 1 91.12 57 ASN B N 1
ATOM 4155 C CA . ASN B 1 57 ? -22.125 -1.836 17.922 1 91.12 57 ASN B CA 1
ATOM 4156 C C . ASN B 1 57 ? -22.984 -1.613 19.156 1 91.12 57 ASN B C 1
ATOM 4158 O O . ASN B 1 57 ? -23.844 -2.445 19.484 1 91.12 57 ASN B O 1
ATOM 4162 N N . VAL B 1 58 ? -22.891 -0.526 19.734 1 86.19 58 VAL B N 1
ATOM 4163 C CA . VAL B 1 58 ? -23.594 -0.228 20.984 1 86.19 58 VAL B CA 1
ATOM 4164 C C . VAL B 1 58 ? -25.078 -0.049 20.719 1 86.19 58 VAL B C 1
ATOM 4166 O O . VAL B 1 58 ? -25.922 -0.407 21.547 1 86.19 58 VAL B O 1
ATOM 4169 N N . GLY B 1 59 ? -25.453 0.483 19.578 1 80.88 59 GLY B N 1
ATOM 4170 C CA . GLY B 1 59 ? -26.859 0.601 19.203 1 80.88 59 GLY B CA 1
ATOM 4171 C C . GLY B 1 59 ? -27.547 -0.74 19.094 1 80.88 59 GLY B C 1
ATOM 4172 O O . GLY B 1 59 ? -28.703 -0.886 19.5 1 80.88 59 GLY B O 1
ATOM 4173 N N . GLN B 1 60 ? -26.844 -1.604 18.562 1 79.94 60 GLN B N 1
ATOM 4174 C CA . GLN B 1 60 ? -27.391 -2.949 18.453 1 79.94 60 GLN B CA 1
ATOM 4175 C C . GLN B 1 60 ? -27.578 -3.588 19.828 1 79.94 60 GLN B C 1
ATOM 4177 O O . GLN B 1 60 ? -28.594 -4.258 20.062 1 79.94 60 GLN B O 1
ATOM 4182 N N . LEU B 1 61 ? -26.656 -3.396 20.625 1 80.31 61 LEU B N 1
ATOM 4183 C CA . LEU B 1 61 ? -26.75 -3.904 21.984 1 80.31 61 LEU B CA 1
ATOM 4184 C C . LEU B 1 61 ? -27.938 -3.273 22.703 1 80.31 61 LEU B C 1
ATOM 4186 O O . LEU B 1 61 ? -28.688 -3.965 23.406 1 80.31 61 LEU B O 1
ATOM 4190 N N . ARG B 1 62 ? -28.125 -2.051 22.531 1 80.94 62 ARG B N 1
ATOM 4191 C CA . ARG B 1 62 ? -29.25 -1.336 23.125 1 80.94 62 ARG B CA 1
ATOM 4192 C C . ARG B 1 62 ? -30.578 -1.917 22.641 1 80.94 62 ARG B C 1
ATOM 4194 O O . ARG B 1 62 ? -31.469 -2.18 23.453 1 80.94 62 ARG B O 1
ATOM 4201 N N . ARG B 1 63 ? -30.641 -2.172 21.406 1 78.62 63 ARG B N 1
ATOM 4202 C CA . ARG B 1 63 ? -31.875 -2.697 20.812 1 78.62 63 ARG B CA 1
ATOM 4203 C C . ARG B 1 63 ? -32.125 -4.125 21.266 1 78.62 63 ARG B C 1
ATOM 4205 O O . ARG B 1 63 ? -33.281 -4.52 21.453 1 78.62 63 ARG B O 1
ATOM 4212 N N . ALA B 1 64 ? -31.078 -4.773 21.516 1 76.19 64 ALA B N 1
ATOM 4213 C CA . ALA B 1 64 ? -31.219 -6.164 21.938 1 76.19 64 ALA B CA 1
ATOM 4214 C C . ALA B 1 64 ? -31.625 -6.242 23.406 1 76.19 64 ALA B C 1
ATOM 4216 O O . ALA B 1 64 ? -32.281 -7.207 23.828 1 76.19 64 ALA B O 1
ATOM 4217 N N . THR B 1 65 ? -31.25 -5.312 24.125 1 73.12 65 THR B N 1
ATOM 4218 C CA . THR B 1 65 ? -31.484 -5.355 25.578 1 73.12 65 THR B CA 1
ATOM 4219 C C . THR B 1 65 ? -32.781 -4.641 25.922 1 73.12 65 THR B C 1
ATOM 4221 O O . THR B 1 65 ? -33.281 -4.75 27.062 1 73.12 65 THR B O 1
ATOM 4224 N N . LYS B 1 66 ? -33.219 -3.865 25 1 69.44 66 LYS B N 1
ATOM 4225 C CA . LYS B 1 66 ? -34.438 -3.102 25.266 1 69.44 66 LYS B CA 1
ATOM 4226 C C . LYS B 1 66 ? -35.625 -4.027 25.453 1 69.44 66 LYS B C 1
ATOM 4228 O O . LYS B 1 66 ? -35.812 -5 24.719 1 69.44 66 LYS B O 1
ATOM 4233 N N . ALA B 1 67 ? -36.25 -3.85 26.625 1 57.81 67 ALA B N 1
ATOM 4234 C CA . ALA B 1 67 ? -37.469 -4.59 26.844 1 57.81 67 ALA B CA 1
ATOM 4235 C C . ALA B 1 67 ? -38.406 -4.434 25.641 1 57.81 67 ALA B C 1
ATOM 4237 O O . ALA B 1 67 ? -38.469 -3.377 25.016 1 57.81 67 ALA B O 1
ATOM 4238 N N . ALA B 1 68 ? -39.094 -5.535 25.359 1 49.06 68 ALA B N 1
ATOM 4239 C CA . ALA B 1 68 ? -40.094 -5.605 24.297 1 49.06 68 ALA B CA 1
ATOM 4240 C C . ALA B 1 68 ? -41.094 -4.469 24.406 1 49.06 68 ALA B C 1
ATOM 4242 O O . ALA B 1 68 ? -41.688 -4.266 25.484 1 49.06 68 ALA B O 1
ATOM 4243 N N . GLY B 1 69 ? -41.062 -3.449 23.391 1 53.41 69 GLY B N 1
ATOM 4244 C CA . GLY B 1 69 ? -42.094 -2.416 23.359 1 53.41 69 GLY B CA 1
ATOM 4245 C C . GLY B 1 69 ? -41.594 -1.065 23.828 1 53.41 69 GLY B C 1
ATOM 4246 O O . GLY B 1 69 ? -42.281 -0.055 23.688 1 53.41 69 GLY B O 1
ATOM 4247 N N . ALA B 1 70 ? -40.469 -1.004 24.438 1 60.12 70 ALA B N 1
ATOM 4248 C CA . ALA B 1 70 ? -40 0.287 24.938 1 60.12 70 ALA B CA 1
ATOM 4249 C C . ALA B 1 70 ? -39.5 1.169 23.812 1 60.12 70 ALA B C 1
ATOM 4251 O O . ALA B 1 70 ? -38.656 0.728 23 1 60.12 70 ALA B O 1
ATOM 4252 N N . ARG B 1 71 ? -40.25 2.184 23.719 1 62.28 71 ARG B N 1
ATOM 4253 C CA . ARG B 1 71 ? -39.875 3.168 22.703 1 62.28 71 ARG B CA 1
ATOM 4254 C C . ARG B 1 71 ? -38.688 4.016 23.156 1 62.28 71 ARG B C 1
ATOM 4256 O O . ARG B 1 71 ? -38.656 4.484 24.297 1 62.28 71 ARG B O 1
ATOM 4263 N N . GLN B 1 72 ? -37.594 3.953 22.406 1 75.06 72 GLN B N 1
ATOM 4264 C CA . GLN B 1 72 ? -36.469 4.836 22.688 1 75.06 72 GLN B CA 1
ATOM 4265 C C . GLN B 1 72 ? -36.406 5.973 21.672 1 75.06 72 GLN B C 1
ATOM 4267 O O . GLN B 1 72 ? -35.719 5.863 20.656 1 75.06 72 GLN B O 1
ATOM 4272 N N . ASP B 1 73 ? -37.156 6.973 22.016 1 77.31 73 ASP B N 1
ATOM 4273 C CA . ASP B 1 73 ? -37.188 8.148 21.141 1 77.31 73 ASP B CA 1
ATOM 4274 C C . ASP B 1 73 ? -36.062 9.117 21.469 1 77.31 73 ASP B C 1
ATOM 4276 O O . ASP B 1 73 ? -35.125 8.758 22.156 1 77.31 73 ASP B O 1
ATOM 4280 N N . HIS B 1 74 ? -36.188 10.227 20.906 1 81.19 74 HIS B N 1
ATOM 4281 C CA . HIS B 1 74 ? -35.125 11.219 21.016 1 81.19 74 HIS B CA 1
ATOM 4282 C C . HIS B 1 74 ? -34.844 11.57 22.469 1 81.19 74 HIS B C 1
ATOM 4284 O O . HIS B 1 74 ? -33.75 12.008 22.812 1 81.19 74 HIS B O 1
ATOM 4290 N N . SER B 1 75 ? -35.781 11.336 23.344 1 80.94 75 SER B N 1
ATOM 4291 C CA . SER B 1 75 ? -35.594 11.656 24.766 1 80.94 75 SER B CA 1
ATOM 4292 C C . SER B 1 75 ? -34.562 10.742 25.406 1 80.94 75 SER B C 1
ATOM 4294 O O . SER B 1 75 ? -33.875 11.148 26.344 1 80.94 75 SER B O 1
ATOM 4296 N N . PHE B 1 76 ? -34.469 9.617 24.891 1 82.31 76 PHE B N 1
ATOM 4297 C CA . PHE B 1 76 ? -33.5 8.664 25.391 1 82.31 76 PHE B CA 1
ATOM 4298 C C . PHE B 1 76 ? -32.062 9.148 25.078 1 82.31 76 PHE B C 1
ATOM 4300 O O . PHE B 1 76 ? -31.141 8.836 25.812 1 82.31 76 PHE B O 1
ATOM 4307 N N . PHE B 1 77 ? -31.969 9.977 24.141 1 83.75 77 PHE B N 1
ATOM 4308 C CA . PHE B 1 77 ? -30.656 10.406 23.688 1 83.75 77 PHE B CA 1
ATOM 4309 C C . PHE B 1 77 ? -30.375 11.844 24.109 1 83.75 77 PHE B C 1
ATOM 4311 O O . PHE B 1 77 ? -29.406 12.453 23.656 1 83.75 77 PHE B O 1
ATOM 4318 N N . ASP B 1 78 ? -31.266 12.359 24.859 1 82.94 78 ASP B N 1
ATOM 4319 C CA . ASP B 1 78 ? -31.078 13.68 25.469 1 82.94 78 ASP B CA 1
ATOM 4320 C C . ASP B 1 78 ? -30.094 13.609 26.625 1 82.94 78 ASP B C 1
ATOM 4322 O O . ASP B 1 78 ? -30.312 12.898 27.594 1 82.94 78 ASP B O 1
ATOM 4326 N N . MET B 1 79 ? -29.047 14.305 26.547 1 81.31 79 MET B N 1
ATOM 4327 C CA . MET B 1 79 ? -27.969 14.25 27.516 1 81.31 79 MET B CA 1
ATOM 4328 C C . MET B 1 79 ? -28.422 14.766 28.875 1 81.31 79 MET B C 1
ATOM 4330 O O . MET B 1 79 ? -27.797 14.484 29.906 1 81.31 79 MET B O 1
ATOM 4334 N N . THR B 1 80 ? -29.5 15.547 28.859 1 83 80 THR B N 1
ATOM 4335 C CA . THR B 1 80 ? -30.016 16.109 30.094 1 83 80 THR B CA 1
ATOM 4336 C C . THR B 1 80 ? -30.906 15.094 30.812 1 83 80 THR B C 1
ATOM 4338 O O . THR B 1 80 ? -31.25 15.273 31.984 1 83 80 THR B O 1
ATOM 4341 N N . ASN B 1 81 ? -31.281 14.086 30.094 1 86.75 81 ASN B N 1
ATOM 4342 C CA . ASN B 1 81 ? -32.031 12.992 30.719 1 86.75 81 ASN B CA 1
ATOM 4343 C C . ASN B 1 81 ? -31.125 12.078 31.531 1 86.75 81 ASN B C 1
ATOM 4345 O O . ASN B 1 81 ? -30.453 11.195 30.969 1 86.75 81 ASN B O 1
ATOM 4349 N N . THR B 1 82 ? -31.125 12.172 32.75 1 87.44 82 THR B N 1
ATOM 4350 C CA . THR B 1 82 ? -30.172 11.516 33.656 1 87.44 82 THR B CA 1
ATOM 4351 C C . THR B 1 82 ? -30.328 10 33.594 1 87.44 82 THR B C 1
ATOM 4353 O O . THR B 1 82 ? -29.344 9.266 33.5 1 87.44 82 THR B O 1
ATOM 4356 N N . SER B 1 83 ? -31.547 9.57 33.688 1 86.5 83 SER B N 1
ATOM 4357 C CA . SER B 1 83 ? -31.797 8.133 33.656 1 86.5 83 SER B CA 1
ATOM 4358 C C . SER B 1 83 ? -31.344 7.512 32.344 1 86.5 83 SER B C 1
ATOM 4360 O O . SER B 1 83 ? -30.688 6.465 32.344 1 86.5 83 SER B O 1
ATOM 4362 N N . ALA B 1 84 ? -31.688 8.148 31.297 1 85.94 84 ALA B N 1
ATOM 4363 C CA . ALA B 1 84 ? -31.297 7.66 29.984 1 85.94 84 ALA B CA 1
ATOM 4364 C C . ALA B 1 84 ? -29.781 7.68 29.812 1 85.94 84 ALA B C 1
ATOM 4366 O O . ALA B 1 84 ? -29.203 6.766 29.234 1 85.94 84 ALA B O 1
ATOM 4367 N N . SER B 1 85 ? -29.172 8.695 30.328 1 86.94 85 SER B N 1
ATOM 4368 C CA . SER B 1 85 ? -27.719 8.828 30.266 1 86.94 85 SER B CA 1
ATOM 4369 C C . SER B 1 85 ? -27.031 7.684 31 1 86.94 85 SER B C 1
ATOM 4371 O O . SER B 1 85 ? -26.031 7.141 30.516 1 86.94 85 SER B O 1
ATOM 4373 N N . GLN B 1 86 ? -27.562 7.352 32.094 1 87 86 GLN B N 1
ATOM 4374 C CA . GLN B 1 86 ? -27.016 6.246 32.875 1 87 86 GLN B CA 1
ATOM 4375 C C . GLN B 1 86 ? -27.156 4.926 32.125 1 87 86 GLN B C 1
ATOM 4377 O O . GLN B 1 86 ? -26.234 4.094 32.156 1 87 86 GLN B O 1
ATOM 4382 N N . GLU B 1 87 ? -28.25 4.816 31.562 1 86.69 87 GLU B N 1
ATOM 4383 C CA . GLU B 1 87 ? -28.469 3.596 30.797 1 86.69 87 GLU B CA 1
ATOM 4384 C C . GLU B 1 87 ? -27.531 3.52 29.594 1 86.69 87 GLU B C 1
ATOM 4386 O O . GLU B 1 87 ? -26.984 2.455 29.297 1 86.69 87 GLU B O 1
ATOM 4391 N N . ARG B 1 88 ? -27.359 4.578 28.938 1 84.75 88 ARG B N 1
ATOM 4392 C CA . ARG B 1 88 ? -26.438 4.621 27.812 1 84.75 88 ARG B CA 1
ATOM 4393 C C . ARG B 1 88 ? -25.016 4.293 28.25 1 84.75 88 ARG B C 1
ATOM 4395 O O . ARG B 1 88 ? -24.297 3.568 27.562 1 84.75 88 ARG B O 1
ATOM 4402 N N . GLU B 1 89 ? -24.656 4.82 29.328 1 85.56 89 GLU B N 1
ATOM 4403 C CA . GLU B 1 89 ? -23.328 4.555 29.859 1 85.56 89 GLU B CA 1
ATOM 4404 C C . GLU B 1 89 ? -23.172 3.084 30.234 1 85.56 89 GLU B C 1
ATOM 4406 O O . GLU B 1 89 ? -22.094 2.504 30.016 1 85.56 89 GLU B O 1
ATOM 4411 N N . ARG B 1 90 ? -24.141 2.568 30.812 1 87.62 90 ARG B N 1
ATOM 4412 C CA . ARG B 1 90 ? -24.109 1.155 31.188 1 87.62 90 ARG B CA 1
ATOM 4413 C C . ARG B 1 90 ? -23.953 0.276 29.953 1 87.62 90 ARG B C 1
ATOM 4415 O O . ARG B 1 90 ? -23.141 -0.66 29.953 1 87.62 90 ARG B O 1
ATOM 4422 N N . LEU B 1 91 ? -24.688 0.556 28.969 1 87.69 91 LEU B N 1
ATOM 4423 C CA . LEU B 1 91 ? -24.609 -0.202 27.719 1 87.69 91 LEU B CA 1
ATOM 4424 C C . LEU B 1 91 ? -23.234 -0.071 27.078 1 87.69 91 LEU B C 1
ATOM 4426 O O . LEU B 1 91 ? -22.688 -1.049 26.562 1 87.69 91 LEU B O 1
ATOM 4430 N N . ALA B 1 92 ? -22.703 1.109 27.141 1 87.06 92 ALA B N 1
ATOM 4431 C CA . ALA B 1 92 ? -21.359 1.344 26.609 1 87.06 92 ALA B CA 1
ATOM 4432 C C . ALA B 1 92 ? -20.328 0.529 27.375 1 87.06 92 ALA B C 1
ATOM 4434 O O . ALA B 1 92 ? -19.422 -0.058 26.766 1 87.06 92 ALA B O 1
ATOM 4435 N N . ARG B 1 93 ? -20.5 0.497 28.625 1 88.19 93 ARG B N 1
ATOM 4436 C CA . ARG B 1 93 ? -19.594 -0.269 29.469 1 88.19 93 ARG B CA 1
ATOM 4437 C C . ARG B 1 93 ? -19.703 -1.763 29.188 1 88.19 93 ARG B C 1
ATOM 4439 O O . ARG B 1 93 ? -18.688 -2.473 29.156 1 88.19 93 ARG B O 1
ATOM 4446 N N . GLU B 1 94 ? -20.875 -2.17 29.031 1 90.75 94 GLU B N 1
ATOM 4447 C CA . GLU B 1 94 ? -21.094 -3.578 28.703 1 90.75 94 GLU B CA 1
ATOM 4448 C C . GLU B 1 94 ? -20.438 -3.943 27.375 1 90.75 94 GLU B C 1
ATOM 4450 O O . GLU B 1 94 ? -19.812 -5 27.25 1 90.75 94 GLU B O 1
ATOM 4455 N N . ALA B 1 95 ? -20.609 -3.131 26.453 1 91 95 ALA B N 1
ATOM 4456 C CA . ALA B 1 95 ? -19.984 -3.352 25.156 1 91 95 ALA B CA 1
ATOM 4457 C C . ALA B 1 95 ? -18.469 -3.377 25.281 1 91 95 ALA B C 1
ATOM 4459 O O . ALA B 1 95 ? -17.797 -4.188 24.625 1 91 95 ALA B O 1
ATOM 4460 N N . LEU B 1 96 ? -18 -2.525 26.078 1 92.44 96 LEU B N 1
ATOM 4461 C CA . LEU B 1 96 ? -16.547 -2.443 26.281 1 92.44 96 LEU B CA 1
ATOM 4462 C C . LEU B 1 96 ? -16.016 -3.73 26.906 1 92.44 96 LEU B C 1
ATOM 4464 O O . LEU B 1 96 ? -14.945 -4.203 26.531 1 92.44 96 LEU B O 1
ATOM 4468 N N . VAL B 1 97 ? -16.75 -4.234 27.781 1 92.75 97 VAL B N 1
ATOM 4469 C CA . VAL B 1 97 ? -16.375 -5.5 28.406 1 92.75 97 VAL B CA 1
ATOM 4470 C C . VAL B 1 97 ? -16.359 -6.609 27.359 1 92.75 97 VAL B C 1
ATOM 4472 O O . VAL B 1 97 ? -15.469 -7.457 27.344 1 92.75 97 VAL B O 1
ATOM 4475 N N . GLN B 1 98 ? -17.312 -6.578 26.531 1 92.81 98 GLN B N 1
ATOM 4476 C CA . GLN B 1 98 ? -17.375 -7.57 25.453 1 92.81 98 GLN B CA 1
ATOM 4477 C C . GLN B 1 98 ? -16.156 -7.484 24.547 1 92.81 98 GLN B C 1
ATOM 4479 O O . GLN B 1 98 ? -15.609 -8.508 24.125 1 92.81 98 GLN B O 1
ATOM 4484 N N . VAL B 1 99 ? -15.758 -6.289 24.266 1 94.69 99 VAL B N 1
ATOM 4485 C CA . VAL B 1 99 ? -14.57 -6.098 23.438 1 94.69 99 VAL B CA 1
ATOM 4486 C C . VAL B 1 99 ? -13.352 -6.707 24.125 1 94.69 99 VAL B C 1
ATOM 4488 O O . VAL B 1 99 ? -12.57 -7.418 23.484 1 94.69 99 VAL B O 1
ATOM 4491 N N . GLN B 1 100 ? -13.242 -6.402 25.391 1 94.5 100 GLN B N 1
ATOM 4492 C CA . GLN B 1 100 ? -12.102 -6.91 26.141 1 94.5 100 GLN B CA 1
ATOM 4493 C C . GLN B 1 100 ? -12.109 -8.438 26.188 1 94.5 100 GLN B C 1
ATOM 4495 O O . GLN B 1 100 ? -11.062 -9.07 26 1 94.5 100 GLN B O 1
ATOM 4500 N N . GLN B 1 101 ? -13.273 -9.008 26.359 1 93.62 101 GLN B N 1
ATOM 4501 C CA . GLN B 1 101 ? -13.406 -10.461 26.375 1 93.62 101 GLN B CA 1
ATOM 4502 C C . GLN B 1 101 ? -13.055 -11.055 25.016 1 93.62 101 GLN B C 1
ATOM 4504 O O . GLN B 1 101 ? -12.398 -12.094 24.938 1 93.62 101 GLN B O 1
ATOM 4509 N N . TRP B 1 102 ? -13.484 -10.398 24.016 1 93.62 102 TRP B N 1
ATOM 4510 C CA . TRP B 1 102 ? -13.188 -10.836 22.656 1 93.62 102 TRP B CA 1
ATOM 4511 C C . TRP B 1 102 ? -11.688 -10.805 22.391 1 93.62 102 TRP B C 1
ATOM 4513 O O . TRP B 1 102 ? -11.125 -11.766 21.859 1 93.62 102 TRP B O 1
ATOM 4523 N N . LEU B 1 103 ? -11.055 -9.75 22.781 1 92.5 103 LEU B N 1
ATOM 4524 C CA . LEU B 1 103 ? -9.617 -9.602 22.578 1 92.5 103 LEU B CA 1
ATOM 4525 C C . LEU B 1 103 ? -8.844 -10.641 23.391 1 92.5 103 LEU B C 1
ATOM 4527 O O . LEU B 1 103 ? -7.789 -11.109 22.953 1 92.5 103 LEU B O 1
ATOM 4531 N N . ALA B 1 104 ? -9.422 -11.008 24.531 1 91.44 104 ALA B N 1
ATOM 4532 C CA . ALA B 1 104 ? -8.758 -11.953 25.438 1 91.44 104 ALA B CA 1
ATOM 4533 C C . ALA B 1 104 ? -9.031 -13.391 25.016 1 91.44 104 ALA B C 1
ATOM 4535 O O . ALA B 1 104 ? -8.344 -14.312 25.453 1 91.44 104 ALA B O 1
ATOM 4536 N N . GLY B 1 105 ? -10.008 -13.617 24.172 1 88.56 105 GLY B N 1
ATOM 4537 C CA . GLY B 1 105 ? -10.391 -14.953 23.766 1 88.56 105 GLY B CA 1
ATOM 4538 C C . GLY B 1 105 ? -11.305 -15.648 24.75 1 88.56 105 GLY B C 1
ATOM 4539 O O . GLY B 1 105 ? -11.328 -16.875 24.828 1 88.56 105 GLY B O 1
ATOM 4540 N N . GLU B 1 106 ? -11.883 -14.984 25.578 1 79.62 106 GLU B N 1
ATOM 4541 C CA . GLU B 1 106 ? -12.734 -15.539 26.625 1 79.62 106 GLU B CA 1
ATOM 4542 C C . GLU B 1 106 ? -14.141 -15.82 26.109 1 79.62 106 GLU B C 1
ATOM 4544 O O . GLU B 1 106 ? -14.938 -16.469 26.797 1 79.62 106 GLU B O 1
ATOM 4549 N N . GLU B 1 107 ? -14.461 -15.203 24.984 1 67.81 107 GLU B N 1
ATOM 4550 C CA . GLU B 1 107 ? -15.805 -15.477 24.484 1 67.81 107 GLU B CA 1
ATOM 4551 C C . GLU B 1 107 ? -15.922 -16.922 23.969 1 67.81 107 GLU B C 1
ATOM 4553 O O . GLU B 1 107 ? -14.984 -17.453 23.375 1 67.81 107 GLU B O 1
ATOM 4558 N N . GLY B 1 108 ? -16.328 -18.016 24.75 1 52.28 108 GLY B N 1
ATOM 4559 C CA . GLY B 1 108 ? -16.672 -19.406 24.484 1 52.28 108 GLY B CA 1
ATOM 4560 C C . GLY B 1 108 ? -16.734 -19.734 23 1 52.28 108 GLY B C 1
ATOM 4561 O O . GLY B 1 108 ? -17.812 -19.734 22.422 1 52.28 108 GLY B O 1
ATOM 4562 N N . ASP B 1 109 ? -16.094 -19.172 22.188 1 46.31 109 ASP B N 1
ATOM 4563 C CA . ASP B 1 109 ? -16.297 -19.797 20.891 1 46.31 109 ASP B CA 1
ATOM 4564 C C . ASP B 1 109 ? -16.266 -21.328 21 1 46.31 109 ASP B C 1
ATOM 4566 O O . ASP B 1 109 ? -15.367 -21.891 21.625 1 46.31 109 ASP B O 1
ATOM 4570 N N . GLU B 1 110 ? -17.453 -21.969 21.016 1 38.97 110 GLU B N 1
ATOM 4571 C CA . GLU B 1 110 ? -17.688 -23.406 21.047 1 38.97 110 GLU B CA 1
ATOM 4572 C C . GLU B 1 110 ? -16.594 -24.172 20.312 1 38.97 110 GLU B C 1
ATOM 4574 O O . GLU B 1 110 ? -16.422 -25.375 20.516 1 38.97 110 GLU B O 1
ATOM 4579 N N . GLY B 1 111 ? -16.359 -23.906 19 1 37.69 111 GLY B N 1
ATOM 4580 C CA . GLY B 1 111 ? -15.859 -25 18.188 1 37.69 111 GLY B CA 1
ATOM 4581 C C . GLY B 1 111 ? -14.484 -25.469 18.594 1 37.69 111 GLY B C 1
ATOM 4582 O O . GLY B 1 111 ? -14.141 -26.641 18.422 1 37.69 111 GLY B O 1
ATOM 4583 N N . GLY B 1 112 ? -13.242 -24.828 18.203 1 37.44 112 GLY B N 1
ATOM 4584 C CA . GLY B 1 112 ? -12.07 -25.672 18.047 1 37.44 112 GLY B CA 1
ATOM 4585 C C . GLY B 1 112 ? -11.344 -25.938 19.359 1 37.44 112 GLY B C 1
ATOM 4586 O O . GLY B 1 112 ? -11.312 -25.078 20.25 1 37.44 112 GLY B O 1
ATOM 4587 N N . GLU B 1 113 ? -11.359 -27.109 19.953 1 36.53 113 GLU B N 1
ATOM 4588 C CA . GLU B 1 113 ? -10.648 -27.812 21.016 1 36.53 113 GLU B CA 1
ATOM 4589 C C . GLU B 1 113 ? -9.32 -27.125 21.328 1 36.53 113 GLU B C 1
ATOM 4591 O O . GLU B 1 113 ? -8.828 -27.188 22.469 1 36.53 113 GLU B O 1
ATOM 4596 N N . GLY B 1 114 ? -8.234 -27.312 20.391 1 37.03 114 GLY B N 1
ATOM 4597 C CA . GLY B 1 114 ? -6.82 -27.453 20.688 1 37.03 114 GLY B CA 1
ATOM 4598 C C . GLY B 1 114 ? -6.227 -26.203 21.328 1 37.03 114 GLY B C 1
ATOM 4599 O O . GLY B 1 114 ? -6.113 -26.125 22.547 1 37.03 114 GLY B O 1
ATOM 4600 N N . GLU B 1 115 ? -5.254 -25.453 20.594 1 40.94 115 GLU B N 1
ATOM 4601 C CA . GLU B 1 115 ? -4.215 -24.516 21 1 40.94 115 GLU B CA 1
ATOM 4602 C C . GLU B 1 115 ? -4.812 -23.266 21.625 1 40.94 115 GLU B C 1
ATOM 4604 O O . GLU B 1 115 ? -5.973 -22.922 21.375 1 40.94 115 GLU B O 1
ATOM 4609 N N . GLY B 1 116 ? -4.273 -22.703 22.75 1 46.72 116 GLY B N 1
ATOM 4610 C CA . GLY B 1 116 ? -4.574 -21.484 23.484 1 46.72 116 GLY B CA 1
ATOM 4611 C C . GLY B 1 116 ? -5.324 -20.453 22.641 1 46.72 116 GLY B C 1
ATOM 4612 O O . GLY B 1 116 ? -4.945 -20.188 21.5 1 46.72 116 GLY B O 1
ATOM 4613 N N . VAL B 1 117 ? -6.586 -20.297 22.781 1 54.16 117 VAL B N 1
ATOM 4614 C CA . VAL B 1 117 ? -7.57 -19.516 22.047 1 54.16 117 VAL B CA 1
ATOM 4615 C C . VAL B 1 117 ? -7.004 -18.125 21.734 1 54.16 117 VAL B C 1
ATOM 4617 O O . VAL B 1 117 ? -6.789 -17.328 22.641 1 54.16 117 VAL B O 1
ATOM 4620 N N . ARG B 1 118 ? -6.18 -17.938 20.734 1 71.06 118 ARG B N 1
ATOM 4621 C CA . ARG B 1 118 ? -5.746 -16.641 20.266 1 71.06 118 ARG B CA 1
ATOM 4622 C C . ARG B 1 118 ? -6.926 -15.672 20.156 1 71.06 118 ARG B C 1
ATOM 4624 O O . ARG B 1 118 ? -7.953 -16 19.562 1 71.06 118 ARG B O 1
ATOM 4631 N N . GLY B 1 119 ? -7.16 -14.742 21.141 1 84.25 119 GLY B N 1
ATOM 4632 C CA . GLY B 1 119 ? -8.203 -13.727 21.125 1 84.25 119 GLY B CA 1
ATOM 4633 C C . GLY B 1 119 ? -8.32 -13 19.812 1 84.25 119 GLY B C 1
ATOM 4634 O O . GLY B 1 119 ? -7.629 -13.336 18.844 1 84.25 119 GLY B O 1
ATOM 4635 N N . GLY B 1 120 ? -9.43 -12.203 19.703 1 90.38 120 GLY B N 1
ATOM 4636 C CA . GLY B 1 120 ? -9.625 -11.398 18.516 1 90.38 120 GLY B CA 1
ATOM 4637 C C . GLY B 1 120 ? -8.422 -10.523 18.188 1 90.38 120 GLY B C 1
ATOM 4638 O O . GLY B 1 120 ? -7.652 -10.156 19.078 1 90.38 120 GLY B O 1
ATOM 4639 N N . ASP B 1 121 ? -8.195 -10.312 16.906 1 90.44 121 ASP B N 1
ATOM 4640 C CA . ASP B 1 121 ? -7.086 -9.477 16.453 1 90.44 121 ASP B CA 1
ATOM 4641 C C . ASP B 1 121 ? -7.488 -8.008 16.406 1 90.44 121 ASP B C 1
ATOM 4643 O O . ASP B 1 121 ? -6.719 -7.133 16.812 1 90.44 121 ASP B O 1
ATOM 4647 N N . VAL B 1 122 ? -8.664 -7.75 15.914 1 93.25 122 VAL B N 1
ATOM 4648 C CA . VAL B 1 122 ? -9.125 -6.387 15.688 1 93.25 122 VAL B CA 1
ATOM 4649 C C . VAL B 1 122 ? -10.555 -6.234 16.203 1 93.25 122 VAL B C 1
ATOM 4651 O O . VAL B 1 122 ? -11.406 -7.098 15.977 1 93.25 122 VAL B O 1
ATOM 4654 N N . ALA B 1 123 ? -10.805 -5.23 16.922 1 95.88 123 ALA B N 1
ATOM 4655 C CA . ALA B 1 123 ? -12.156 -4.871 17.344 1 95.88 123 ALA B CA 1
ATOM 4656 C C . ALA B 1 123 ? -12.539 -3.484 16.844 1 95.88 123 ALA B C 1
ATOM 4658 O O . ALA B 1 123 ? -11.75 -2.541 16.938 1 95.88 123 ALA B O 1
ATOM 4659 N N . VAL B 1 124 ? -13.688 -3.404 16.234 1 96.19 124 VAL B N 1
ATOM 4660 C CA . VAL B 1 124 ? -14.25 -2.115 15.844 1 96.19 124 VAL B CA 1
ATOM 4661 C C . VAL B 1 124 ? -15.359 -1.725 16.812 1 96.19 124 VAL B C 1
ATOM 4663 O O . VAL B 1 124 ? -16.391 -2.4 16.891 1 96.19 124 VAL B O 1
ATOM 4666 N N . PHE B 1 125 ? -15.125 -0.725 17.562 1 96 125 PHE B N 1
ATOM 4667 C CA . PHE B 1 125 ? -16.109 -0.223 18.516 1 96 125 PHE B CA 1
ATOM 4668 C C . PHE B 1 125 ? -16.969 0.868 17.875 1 96 125 PHE B C 1
ATOM 4670 O O . PHE B 1 125 ? -16.562 2.031 17.828 1 96 125 PHE B O 1
ATOM 4677 N N . ASP B 1 126 ? -18.141 0.486 17.438 1 93.88 126 ASP B N 1
ATOM 4678 C CA . ASP B 1 126 ? -19.016 1.356 16.656 1 93.88 126 ASP B CA 1
ATOM 4679 C C . ASP B 1 126 ? -20.031 2.066 17.547 1 93.88 126 ASP B C 1
ATOM 4681 O O . ASP B 1 126 ? -21.125 1.559 17.766 1 93.88 126 ASP B O 1
ATOM 4685 N N . ALA B 1 127 ? -19.672 3.176 18.016 1 90.94 127 ALA B N 1
ATOM 4686 C CA . ALA B 1 127 ? -20.5 4.094 18.797 1 90.94 127 ALA B CA 1
ATOM 4687 C C . ALA B 1 127 ? -20.172 5.547 18.453 1 90.94 127 ALA B C 1
ATOM 4689 O O . ALA B 1 127 ? -19.297 5.816 17.641 1 90.94 127 ALA B O 1
ATOM 4690 N N . THR B 1 128 ? -20.875 6.484 19.031 1 88.56 128 THR B N 1
ATOM 4691 C CA . THR B 1 128 ? -20.672 7.895 18.719 1 88.56 128 THR B CA 1
ATOM 4692 C C . THR B 1 128 ? -19.422 8.43 19.422 1 88.56 128 THR B C 1
ATOM 4694 O O . THR B 1 128 ? -18.688 9.242 18.875 1 88.56 128 THR B O 1
ATOM 4697 N N . ASN B 1 129 ? -19.156 7.922 20.641 1 91 129 ASN B N 1
ATOM 4698 C CA . ASN B 1 129 ? -18.031 8.375 21.453 1 91 129 ASN B CA 1
ATOM 4699 C C . ASN B 1 129 ? -17.875 9.898 21.391 1 91 129 ASN B C 1
ATOM 4701 O O . ASN B 1 129 ? -16.812 10.406 21.062 1 91 129 ASN B O 1
ATOM 4705 N N . THR B 1 130 ? -18.797 10.594 21.891 1 89.12 130 THR B N 1
ATOM 4706 C CA . THR B 1 130 ? -19.172 11.984 21.641 1 89.12 130 THR B CA 1
ATOM 4707 C C . THR B 1 130 ? -18.203 12.93 22.359 1 89.12 130 THR B C 1
ATOM 4709 O O . THR B 1 130 ? -17.891 14 21.844 1 89.12 130 THR B O 1
ATOM 4712 N N . THR B 1 131 ? -17.703 12.523 23.516 1 91.62 131 THR B N 1
ATOM 4713 C CA . THR B 1 131 ? -16.984 13.492 24.328 1 91.62 131 THR B CA 1
ATOM 4714 C C . THR B 1 131 ? -15.531 13.07 24.516 1 91.62 131 THR B C 1
ATOM 4716 O O . THR B 1 131 ? -15.195 11.891 24.375 1 91.62 131 THR B O 1
ATOM 4719 N N . LYS B 1 132 ? -14.703 14.062 24.859 1 94.81 132 LYS B N 1
ATOM 4720 C CA . LYS B 1 132 ? -13.297 13.82 25.172 1 94.81 132 LYS B CA 1
ATOM 4721 C C . LYS B 1 132 ? -13.148 12.906 26.375 1 94.81 132 LYS B C 1
ATOM 4723 O O . LYS B 1 132 ? -12.273 12.039 26.406 1 94.81 132 LYS B O 1
ATOM 4728 N N . ALA B 1 133 ? -14.031 13.141 27.328 1 91.62 133 ALA B N 1
ATOM 4729 C CA . ALA B 1 133 ? -13.992 12.344 28.547 1 91.62 133 ALA B CA 1
ATOM 4730 C C . ALA B 1 133 ? -14.227 10.867 28.25 1 91.62 133 ALA B C 1
ATOM 4732 O O . ALA B 1 133 ? -13.523 9.992 28.766 1 91.62 133 ALA B O 1
ATOM 4733 N N . ARG B 1 134 ? -15.203 10.609 27.438 1 90.88 134 ARG B N 1
ATOM 4734 C CA . ARG B 1 134 ? -15.516 9.234 27.031 1 90.88 134 ARG B CA 1
ATOM 4735 C C . ARG B 1 134 ? -14.336 8.602 26.312 1 90.88 134 ARG B C 1
ATOM 4737 O O . ARG B 1 134 ? -13.984 7.449 26.578 1 90.88 134 ARG B O 1
ATOM 4744 N N . ARG B 1 135 ? -13.711 9.273 25.438 1 95.06 135 ARG B N 1
ATOM 4745 C CA . ARG B 1 135 ? -12.586 8.758 24.656 1 95.06 135 ARG B CA 1
ATOM 4746 C C . ARG B 1 135 ? -11.367 8.523 25.547 1 95.06 135 ARG B C 1
ATOM 4748 O O . ARG B 1 135 ? -10.609 7.578 25.328 1 95.06 135 ARG B O 1
ATOM 4755 N N . ARG B 1 136 ? -11.227 9.359 26.531 1 94.5 136 ARG B N 1
ATOM 4756 C CA . ARG B 1 136 ? -10.156 9.148 27.5 1 94.5 136 ARG B CA 1
ATOM 4757 C C . ARG B 1 136 ? -10.367 7.844 28.281 1 94.5 136 ARG B C 1
ATOM 4759 O O . ARG B 1 136 ? -9.422 7.09 28.5 1 94.5 136 ARG B O 1
ATOM 4766 N N . VAL B 1 137 ? -11.602 7.637 28.625 1 92.69 137 VAL B N 1
ATOM 4767 C CA . VAL B 1 137 ? -11.93 6.414 29.359 1 92.69 137 VAL B CA 1
ATOM 4768 C C . VAL B 1 137 ? -11.609 5.195 28.5 1 92.69 137 VAL B C 1
ATOM 4770 O O . VAL B 1 137 ? -11.07 4.203 28.984 1 92.69 137 VAL B O 1
ATOM 4773 N N . LEU B 1 138 ? -11.938 5.266 27.266 1 94.5 138 LEU B N 1
ATOM 4774 C CA . LEU B 1 138 ? -11.664 4.164 26.359 1 94.5 138 LEU B CA 1
ATOM 4775 C C . LEU B 1 138 ? -10.164 3.895 26.266 1 94.5 138 LEU B C 1
ATOM 4777 O O . LEU B 1 138 ? -9.727 2.744 26.359 1 94.5 138 LEU B O 1
ATOM 4781 N N . ARG B 1 139 ? -9.367 4.898 26.094 1 94.5 139 ARG B N 1
ATOM 4782 C CA . ARG B 1 139 ? -7.918 4.75 26.016 1 94.5 139 ARG B CA 1
ATOM 4783 C C . ARG B 1 139 ? -7.355 4.109 27.281 1 94.5 139 ARG B C 1
ATOM 4785 O O . ARG B 1 139 ? -6.535 3.193 27.203 1 94.5 139 ARG B O 1
ATOM 4792 N N . GLU B 1 140 ? -7.832 4.625 28.406 1 93.94 140 GLU B N 1
ATOM 4793 C CA . GLU B 1 140 ? -7.355 4.109 29.688 1 93.94 140 GLU B CA 1
ATOM 4794 C C . GLU B 1 140 ? -7.77 2.654 29.891 1 93.94 140 GLU B C 1
ATOM 4796 O O . GLU B 1 140 ? -7 1.851 30.406 1 93.94 140 GLU B O 1
ATOM 4801 N N . THR B 1 141 ? -8.938 2.377 29.484 1 94.81 141 THR B N 1
ATOM 4802 C CA . THR B 1 141 ? -9.445 1.019 29.625 1 94.81 141 THR B CA 1
ATOM 4803 C C . THR B 1 141 ? -8.602 0.038 28.812 1 94.81 141 THR B C 1
ATOM 4805 O O . THR B 1 141 ? -8.203 -1.013 29.312 1 94.81 141 THR B O 1
ATOM 4808 N N . PHE B 1 142 ? -8.273 0.353 27.625 1 94.25 142 PHE B N 1
ATOM 4809 C CA . PHE B 1 142 ? -7.527 -0.569 26.781 1 94.25 142 PHE B CA 1
ATOM 4810 C C . PHE B 1 142 ? -6.055 -0.593 27.172 1 94.25 142 PHE B C 1
ATOM 4812 O O . PHE B 1 142 ? -5.375 -1.605 26.984 1 94.25 142 PHE B O 1
ATOM 4819 N N . ARG B 1 143 ? -5.605 0.522 27.719 1 92.31 143 ARG B N 1
ATOM 4820 C CA . ARG B 1 143 ? -4.258 0.505 28.281 1 92.31 143 ARG B CA 1
ATOM 4821 C C . ARG B 1 143 ? -4.164 -0.479 29.453 1 92.31 143 ARG B C 1
ATOM 4823 O O . ARG B 1 143 ? -3.229 -1.277 29.516 1 92.31 143 ARG B O 1
ATOM 4830 N N . ALA B 1 144 ? -5.121 -0.366 30.312 1 94 144 ALA B N 1
ATOM 4831 C CA . ALA B 1 144 ? -5.176 -1.277 31.453 1 94 144 ALA B CA 1
ATOM 4832 C C . ALA B 1 144 ? -5.316 -2.725 30.984 1 94 144 ALA B C 1
ATOM 4834 O O . ALA B 1 144 ? -4.684 -3.625 31.547 1 94 144 ALA B O 1
ATOM 4835 N N . PHE B 1 145 ? -6.129 -2.928 30.016 1 93.88 145 PHE B N 1
ATOM 4836 C CA . PHE B 1 145 ? -6.289 -4.258 29.438 1 93.88 145 PHE B CA 1
ATOM 4837 C C . PHE B 1 145 ? -4.957 -4.793 28.938 1 93.88 145 PHE B C 1
ATOM 4839 O O . PHE B 1 145 ? -4.594 -5.938 29.203 1 93.88 145 PHE B O 1
ATOM 4846 N N . ALA B 1 146 ? -4.254 -3.986 28.172 1 89.88 146 ALA B N 1
ATOM 4847 C CA . ALA B 1 146 ? -2.969 -4.383 27.594 1 89.88 146 ALA B CA 1
ATOM 4848 C C . ALA B 1 146 ? -1.973 -4.754 28.688 1 89.88 146 ALA B C 1
ATOM 4850 O O . ALA B 1 146 ? -1.3 -5.781 28.609 1 89.88 146 ALA B O 1
ATOM 4851 N N . GLU B 1 147 ? -1.942 -3.949 29.719 1 90.31 147 GLU B N 1
ATOM 4852 C CA . GLU B 1 147 ? -1.049 -4.199 30.844 1 90.31 147 GLU B CA 1
ATOM 4853 C C . GLU B 1 147 ? -1.433 -5.48 31.578 1 90.31 147 GLU B C 1
ATOM 4855 O O . GLU B 1 147 ? -0.568 -6.289 31.922 1 90.31 147 GLU B O 1
ATOM 4860 N N . GLY B 1 148 ? -2.656 -5.617 31.781 1 92.12 148 GLY B N 1
ATOM 4861 C CA . GLY B 1 148 ? -3.154 -6.762 32.531 1 92.12 148 GLY B CA 1
ATOM 4862 C C . GLY B 1 148 ? -2.959 -8.078 31.797 1 92.12 148 GLY B C 1
ATOM 4863 O O . GLY B 1 148 ? -2.809 -9.125 32.438 1 92.12 148 GLY B O 1
ATOM 4864 N N . HIS B 1 149 ? -2.936 -8.07 30.516 1 89.44 149 HIS B N 1
ATOM 4865 C CA . HIS B 1 149 ? -2.855 -9.305 29.734 1 89.44 149 HIS B CA 1
ATOM 4866 C C . HIS B 1 149 ? -1.485 -9.453 29.094 1 89.44 149 HIS B C 1
ATOM 4868 O O . HIS B 1 149 ? -1.266 -10.375 28.297 1 89.44 149 HIS B O 1
ATOM 4874 N N . GLY B 1 150 ? -0.545 -8.539 29.312 1 82.94 150 GLY B N 1
ATOM 4875 C CA . GLY B 1 150 ? 0.791 -8.609 28.75 1 82.94 150 GLY B CA 1
ATOM 4876 C C . GLY B 1 150 ? 0.801 -8.531 27.234 1 82.94 150 GLY B C 1
ATOM 4877 O O . GLY B 1 150 ? 1.508 -9.297 26.578 1 82.94 150 GLY B O 1
ATOM 4878 N N . THR B 1 151 ? -0.133 -7.809 26.703 1 84.69 151 THR B N 1
ATOM 4879 C CA . THR B 1 151 ? -0.219 -7.594 25.266 1 84.69 151 THR B CA 1
ATOM 4880 C C . THR B 1 151 ? -0.144 -6.105 24.938 1 84.69 151 THR B C 1
ATOM 4882 O O . THR B 1 151 ? 0.131 -5.285 25.812 1 84.69 151 THR B O 1
ATOM 4885 N N . SER B 1 152 ? -0.122 -5.828 23.719 1 83.81 152 SER B N 1
ATOM 4886 C CA . SER B 1 152 ? -0.147 -4.438 23.266 1 83.81 152 SER B CA 1
ATOM 4887 C C . SER B 1 152 ? -1.368 -4.16 22.391 1 83.81 152 SER B C 1
ATOM 4889 O O . SER B 1 152 ? -1.753 -4.992 21.578 1 83.81 152 SER B O 1
ATOM 4891 N N . VAL B 1 153 ? -2.041 -3.045 22.766 1 89.31 153 VAL B N 1
ATOM 4892 C CA . VAL B 1 153 ? -3.232 -2.656 22.031 1 89.31 153 VAL B CA 1
ATOM 4893 C C . VAL B 1 153 ? -3.035 -1.268 21.422 1 89.31 153 VAL B C 1
ATOM 4895 O O . VAL B 1 153 ? -2.664 -0.325 22.125 1 89.31 153 VAL B O 1
ATOM 4898 N N . HIS B 1 154 ? -3.148 -1.184 20.156 1 90 154 HIS B N 1
ATOM 4899 C CA . HIS B 1 154 ? -3.166 0.118 19.5 1 90 154 HIS B CA 1
ATOM 4900 C C . HIS B 1 154 ? -4.594 0.61 19.281 1 90 154 HIS B C 1
ATOM 4902 O O . HIS B 1 154 ? -5.363 -0 18.547 1 90 154 HIS B O 1
ATOM 4908 N N . VAL B 1 155 ? -4.902 1.68 19.953 1 93.69 155 VAL B N 1
ATOM 4909 C CA . VAL B 1 155 ? -6.238 2.26 19.859 1 93.69 155 VAL B CA 1
ATOM 4910 C C . VAL B 1 155 ? -6.219 3.414 18.844 1 93.69 155 VAL B C 1
ATOM 4912 O O . VAL B 1 155 ? -5.453 4.367 19 1 93.69 155 VAL B O 1
ATOM 4915 N N . VAL B 1 156 ? -7.02 3.295 17.812 1 94.62 156 VAL B N 1
ATOM 4916 C CA . VAL B 1 156 ? -7.137 4.348 16.812 1 94.62 156 VAL B CA 1
ATOM 4917 C C . VAL B 1 156 ? -8.578 4.859 16.766 1 94.62 156 VAL B C 1
ATOM 4919 O O . VAL B 1 156 ? -9.508 4.082 16.547 1 94.62 156 VAL B O 1
ATOM 4922 N N . PHE B 1 157 ? -8.75 6.137 16.984 1 96.94 157 PHE B N 1
ATOM 4923 C CA . PHE B 1 157 ? -10.07 6.746 16.859 1 96.94 157 PHE B CA 1
ATOM 4924 C C . PHE B 1 157 ? -10.344 7.121 15.398 1 96.94 157 PHE B C 1
ATOM 4926 O O . PHE B 1 157 ? -9.508 7.754 14.75 1 96.94 157 PHE B O 1
ATOM 4933 N N . VAL B 1 158 ? -11.438 6.66 14.875 1 96.44 158 VAL B N 1
ATOM 4934 C CA . VAL B 1 158 ? -11.836 6.961 13.508 1 96.44 158 VAL B CA 1
ATOM 4935 C C . VAL B 1 158 ? -13.047 7.887 13.516 1 96.44 158 VAL B C 1
ATOM 4937 O O . VAL B 1 158 ? -14.172 7.441 13.766 1 96.44 158 VAL B O 1
ATOM 4940 N N . GLU B 1 159 ? -12.844 9.133 13.195 1 96.38 159 GLU B N 1
ATOM 4941 C CA . GLU B 1 159 ? -13.93 10.102 13.195 1 96.38 159 GLU B CA 1
ATOM 4942 C C . GLU B 1 159 ? -14.492 10.297 11.789 1 96.38 159 GLU B C 1
ATOM 4944 O O . GLU B 1 159 ? -13.758 10.664 10.867 1 96.38 159 GLU B O 1
ATOM 4949 N N . SER B 1 160 ? -15.719 10.023 11.641 1 94 160 SER B N 1
ATOM 4950 C CA . SER B 1 160 ? -16.422 10.242 10.383 1 94 160 SER B CA 1
ATOM 4951 C C . SER B 1 160 ? -17.125 11.594 10.375 1 94 160 SER B C 1
ATOM 4953 O O . SER B 1 160 ? -18.047 11.828 11.164 1 94 160 SER B O 1
ATOM 4955 N N . ILE B 1 161 ? -16.719 12.445 9.508 1 92.44 161 ILE B N 1
ATOM 4956 C CA . ILE B 1 161 ? -17.297 13.781 9.383 1 92.44 161 ILE B CA 1
ATOM 4957 C C . ILE B 1 161 ? -17.953 13.93 8.016 1 92.44 161 ILE B C 1
ATOM 4959 O O . ILE B 1 161 ? -17.312 13.688 6.98 1 92.44 161 ILE B O 1
ATOM 4963 N N . CYS B 1 162 ? -19.203 14.188 7.98 1 89.44 162 CYS B N 1
ATOM 4964 C CA . CYS B 1 162 ? -19.969 14.383 6.75 1 89.44 162 CYS B CA 1
ATOM 4965 C C . CYS B 1 162 ? -20.609 15.766 6.727 1 89.44 162 CYS B C 1
ATOM 4967 O O . CYS B 1 162 ? -21.438 16.078 7.59 1 89.44 162 CYS B O 1
ATOM 4969 N N . THR B 1 163 ? -20.234 16.562 5.727 1 85.06 163 THR B N 1
ATOM 4970 C CA . THR B 1 163 ? -20.734 17.922 5.652 1 85.06 163 THR B CA 1
ATOM 4971 C C . THR B 1 163 ? -21.766 18.062 4.531 1 85.06 163 THR B C 1
ATOM 4973 O O . THR B 1 163 ? -22.438 19.094 4.426 1 85.06 163 THR B O 1
ATOM 4976 N N . SER B 1 164 ? -21.906 17.094 3.764 1 84.38 164 SER B N 1
ATOM 4977 C CA . SER B 1 164 ? -22.859 17.125 2.67 1 84.38 164 SER B CA 1
ATOM 4978 C C . SER B 1 164 ? -24.281 16.891 3.178 1 84.38 164 SER B C 1
ATOM 4980 O O . SER B 1 164 ? -24.609 15.805 3.641 1 84.38 164 SER B O 1
ATOM 4982 N N . GLU B 1 165 ? -25.094 17.828 3.01 1 85.56 165 GLU B N 1
ATOM 4983 C CA . GLU B 1 165 ? -26.484 17.719 3.451 1 85.56 165 GLU B CA 1
ATOM 4984 C C . GLU B 1 165 ? -27.219 16.641 2.68 1 85.56 165 GLU B C 1
ATOM 4986 O O . GLU B 1 165 ? -28.078 15.953 3.236 1 85.56 165 GLU B O 1
ATOM 4991 N N . ALA B 1 166 ? -26.828 16.562 1.468 1 82.19 166 ALA B N 1
ATOM 4992 C CA . ALA B 1 166 ? -27.484 15.547 0.636 1 82.19 166 ALA B CA 1
ATOM 4993 C C . ALA B 1 166 ? -27.188 14.141 1.146 1 82.19 166 ALA B C 1
ATOM 4995 O O . ALA B 1 166 ? -28.094 13.305 1.238 1 82.19 166 ALA B O 1
ATOM 4996 N N . VAL B 1 167 ? -25.969 13.906 1.474 1 82.25 167 VAL B N 1
ATOM 4997 C CA . VAL B 1 167 ? -25.562 12.602 1.971 1 82.25 167 VAL B CA 1
ATOM 4998 C C . VAL B 1 167 ? -26.203 12.344 3.332 1 82.25 167 VAL B C 1
ATOM 5000 O O . VAL B 1 167 ? -26.688 11.242 3.598 1 82.25 167 VAL B O 1
ATOM 5003 N N . ILE B 1 168 ? -26.281 13.336 4.164 1 85.94 168 ILE B N 1
ATOM 5004 C CA . ILE B 1 168 ? -26.875 13.211 5.496 1 85.94 168 ILE B CA 1
ATOM 5005 C C . ILE B 1 168 ? -28.359 12.891 5.375 1 85.94 168 ILE B C 1
ATOM 5007 O O . ILE B 1 168 ? -28.859 11.992 6.055 1 85.94 168 ILE B O 1
ATOM 5011 N N . ARG B 1 169 ? -28.984 13.547 4.5 1 85.5 169 ARG B N 1
ATOM 5012 C CA . ARG B 1 169 ? -30.422 13.32 4.289 1 85.5 169 ARG B CA 1
ATOM 5013 C C . ARG B 1 169 ? -30.672 11.906 3.787 1 85.5 169 ARG B C 1
ATOM 5015 O O . ARG B 1 169 ? -31.625 11.25 4.227 1 85.5 169 ARG B O 1
ATOM 5022 N N . ALA B 1 170 ? -29.828 11.539 2.9 1 82.31 170 ALA B N 1
ATOM 5023 C CA . ALA B 1 170 ? -29.969 10.18 2.377 1 82.31 170 ALA B CA 1
ATOM 5024 C C . ALA B 1 170 ? -29.75 9.141 3.475 1 82.31 170 ALA B C 1
ATOM 5026 O O . ALA B 1 170 ? -30.469 8.141 3.547 1 82.31 170 ALA B O 1
ATOM 5027 N N . ASN B 1 171 ? -28.812 9.375 4.281 1 82.19 171 ASN B N 1
ATOM 5028 C CA . ASN B 1 171 ? -28.516 8.469 5.387 1 82.19 171 ASN B CA 1
ATOM 5029 C C . ASN B 1 171 ? -29.641 8.438 6.406 1 82.19 171 ASN B C 1
ATOM 5031 O O . ASN B 1 171 ? -29.953 7.383 6.961 1 82.19 171 ASN B O 1
ATOM 5035 N N . ILE B 1 172 ? -30.234 9.562 6.637 1 85.19 172 ILE B N 1
ATOM 5036 C CA . ILE B 1 172 ? -31.375 9.648 7.551 1 85.19 172 ILE B CA 1
ATOM 5037 C C . ILE B 1 172 ? -32.531 8.836 7.008 1 85.19 172 ILE B C 1
ATOM 5039 O O . ILE B 1 172 ? -33.156 8.047 7.734 1 85.19 172 ILE B O 1
ATOM 5043 N N . LYS B 1 173 ? -32.75 9.039 5.781 1 82.69 173 LYS B N 1
ATOM 5044 C CA . LYS B 1 173 ? -33.844 8.305 5.152 1 82.69 173 LYS B CA 1
ATOM 5045 C C . LYS B 1 173 ? -33.625 6.801 5.238 1 82.69 173 LYS B C 1
ATOM 5047 O O . LYS B 1 173 ? -34.531 6.047 5.562 1 82.69 173 LYS B O 1
ATOM 5052 N N . GLN B 1 174 ? -32.469 6.438 4.992 1 80.31 174 GLN B N 1
ATOM 5053 C CA . GLN B 1 174 ? -32.125 5.02 5.047 1 80.31 174 GLN B CA 1
ATOM 5054 C C . GLN B 1 174 ? -32.281 4.473 6.465 1 80.31 174 GLN B C 1
ATOM 5056 O O . GLN B 1 174 ? -32.781 3.363 6.656 1 80.31 174 GLN B O 1
ATOM 5061 N N . LYS B 1 175 ? -31.859 5.152 7.367 1 81.56 175 LYS B N 1
ATOM 5062 C CA . LYS B 1 175 ? -31.922 4.723 8.766 1 81.56 175 LYS B CA 1
ATOM 5063 C C . LYS B 1 175 ? -33.375 4.594 9.227 1 81.56 175 LYS B C 1
ATOM 5065 O O . LYS B 1 175 ? -33.719 3.645 9.938 1 81.56 175 LYS B O 1
ATOM 5070 N N . VAL B 1 176 ? -34.156 5.555 8.836 1 82.19 176 VAL B N 1
ATOM 5071 C CA . VAL B 1 176 ? -35.562 5.539 9.234 1 82.19 176 VAL B CA 1
ATOM 5072 C C . VAL B 1 176 ? -36.25 4.336 8.609 1 82.19 176 VAL B C 1
ATOM 5074 O O . VAL B 1 176 ? -37.125 3.727 9.234 1 82.19 176 VAL B O 1
ATOM 5077 N N . THR B 1 177 ? -35.781 3.99 7.477 1 79.12 177 THR B N 1
ATOM 5078 C CA . THR B 1 177 ? -36.438 2.906 6.75 1 79.12 177 THR B CA 1
ATOM 5079 C C . THR B 1 177 ? -35.938 1.55 7.238 1 79.12 177 THR B C 1
ATOM 5081 O O . THR B 1 177 ? -36.688 0.58 7.277 1 79.12 177 THR B O 1
ATOM 5084 N N . SER B 1 178 ? -34.688 1.516 7.738 1 76.44 178 SER B N 1
ATOM 5085 C CA . SER B 1 178 ? -34.125 0.199 7.965 1 76.44 178 SER B CA 1
ATOM 5086 C C . SER B 1 178 ? -33.906 -0.061 9.453 1 76.44 178 SER B C 1
ATOM 5088 O O . SER B 1 178 ? -33.75 -1.211 9.875 1 76.44 178 SER B O 1
ATOM 5090 N N . SER B 1 179 ? -33.938 0.901 10.219 1 75.88 179 SER B N 1
ATOM 5091 C CA . SER B 1 179 ? -33.594 0.725 11.625 1 75.88 179 SER B CA 1
ATOM 5092 C C . SER B 1 179 ? -34.781 0.17 12.414 1 75.88 179 SER B C 1
ATOM 5094 O O . SER B 1 179 ? -35.906 0.638 12.266 1 75.88 179 SER B O 1
ATOM 5096 N N . PRO B 1 180 ? -34.438 -0.75 13.242 1 74.06 180 PRO B N 1
ATOM 5097 C CA . PRO B 1 180 ? -35.5 -1.28 14.117 1 74.06 180 PRO B CA 1
ATOM 5098 C C . PRO B 1 180 ? -36.031 -0.234 15.094 1 74.06 180 PRO B C 1
ATOM 5100 O O . PRO B 1 180 ? -37.125 -0.397 15.633 1 74.06 180 PRO B O 1
ATOM 5103 N N . ASP B 1 181 ? -35.312 0.826 15.266 1 74.75 181 ASP B N 1
ATOM 5104 C CA . ASP B 1 181 ? -35.75 1.869 16.203 1 74.75 181 ASP B CA 1
ATOM 5105 C C . ASP B 1 181 ? -37 2.561 15.711 1 74.75 181 ASP B C 1
ATOM 5107 O O . ASP B 1 181 ? -37.75 3.111 16.516 1 74.75 181 ASP B O 1
ATOM 5111 N N . TYR B 1 182 ? -37.219 2.438 14.375 1 77.62 182 TYR B N 1
ATOM 5112 C CA . TYR B 1 182 ? -38.281 3.244 13.812 1 77.62 182 TYR B CA 1
ATOM 5113 C C . TYR B 1 182 ? -39.312 2.373 13.07 1 77.62 182 TYR B C 1
ATOM 5115 O O . TYR B 1 182 ? -40.125 2.881 12.328 1 77.62 182 TYR B O 1
ATOM 5123 N N . CYS B 1 183 ? -39.219 1.109 13.219 1 73.75 183 CYS B N 1
ATOM 5124 C CA . CYS B 1 183 ? -40.062 0.178 12.469 1 73.75 183 CYS B CA 1
ATOM 5125 C C . CYS B 1 183 ? -41.531 0.458 12.719 1 73.75 183 CYS B C 1
ATOM 5127 O O . CYS B 1 183 ? -42.375 0.252 11.836 1 73.75 183 CYS B O 1
ATOM 5129 N N . CYS B 1 184 ? -41.906 0.995 13.828 1 71.69 184 CYS B N 1
ATOM 5130 C CA . CYS B 1 184 ? -43.312 1.151 14.156 1 71.69 184 CYS B CA 1
ATOM 5131 C C . CYS B 1 184 ? -43.719 2.623 14.18 1 71.69 184 CYS B C 1
ATOM 5133 O O . CYS B 1 184 ? -44.688 3.002 14.844 1 71.69 184 CYS B O 1
ATOM 5135 N N . MET B 1 185 ? -42.938 3.371 13.492 1 81.5 185 MET B N 1
ATOM 5136 C CA . MET B 1 185 ? -43.219 4.805 13.469 1 81.5 185 MET B CA 1
ATOM 5137 C C . MET B 1 185 ? -43.438 5.293 12.039 1 81.5 185 MET B C 1
ATOM 5139 O O . MET B 1 185 ? -42.75 4.84 11.117 1 81.5 185 MET B O 1
ATOM 5143 N N . PRO B 1 186 ? -44.5 6.117 11.891 1 85.12 186 PRO B N 1
ATOM 5144 C CA . PRO B 1 186 ? -44.625 6.738 10.57 1 85.12 186 PRO B CA 1
ATOM 5145 C C . PRO B 1 186 ? -43.344 7.461 10.148 1 85.12 186 PRO B C 1
ATOM 5147 O O . PRO B 1 186 ? -42.656 8.023 10.984 1 85.12 186 PRO B O 1
ATOM 5150 N N . GLU B 1 187 ? -43.062 7.418 8.891 1 85.31 187 GLU B N 1
ATOM 5151 C CA . GLU B 1 187 ? -41.812 7.906 8.328 1 85.31 187 GLU B CA 1
ATOM 5152 C C . GLU B 1 187 ? -41.562 9.352 8.742 1 85.31 187 GLU B C 1
ATOM 5154 O O . GLU B 1 187 ? -40.438 9.703 9.133 1 85.31 187 GLU B O 1
ATOM 5159 N N . ASP B 1 188 ? -42.594 10.156 8.727 1 87.31 188 ASP B N 1
ATOM 5160 C CA . ASP B 1 188 ? -42.406 11.57 9.039 1 87.31 188 ASP B CA 1
ATOM 5161 C C . ASP B 1 188 ? -42.062 11.773 10.508 1 87.31 188 ASP B C 1
ATOM 5163 O O . ASP B 1 188 ? -41.219 12.625 10.836 1 87.31 188 ASP B O 1
ATOM 5167 N N . GLU B 1 189 ? -42.719 11.039 11.289 1 88.81 189 GLU B N 1
ATOM 5168 C CA . GLU B 1 189 ? -42.406 11.109 12.719 1 88.81 189 GLU B CA 1
ATOM 5169 C C . GLU B 1 189 ? -41 10.578 13.016 1 88.81 189 GLU B C 1
ATOM 5171 O O . GLU B 1 189 ? -40.312 11.117 13.875 1 88.81 189 GLU B O 1
ATOM 5176 N N . ALA B 1 190 ? -40.719 9.531 12.312 1 88.31 190 ALA B N 1
ATOM 5177 C CA . ALA B 1 190 ? -39.406 8.93 12.492 1 88.31 190 ALA B CA 1
ATOM 5178 C C . ALA B 1 190 ? -38.312 9.898 12.086 1 88.31 190 ALA B C 1
ATOM 5180 O O . ALA B 1 190 ? -37.312 10.039 12.797 1 88.31 190 ALA B O 1
ATOM 5181 N N . VAL B 1 191 ? -38.531 10.57 11.039 1 88.81 191 VAL B N 1
ATOM 5182 C CA . VAL B 1 191 ? -37.562 11.539 10.547 1 88.81 191 VAL B CA 1
ATOM 5183 C C . VAL B 1 191 ? -37.406 12.688 11.547 1 88.81 191 VAL B C 1
ATOM 5185 O O . VAL B 1 191 ? -36.312 13.125 11.859 1 88.81 191 VAL B O 1
ATOM 5188 N N . ALA B 1 192 ? -38.5 13.117 12.039 1 88.69 192 ALA B N 1
ATOM 5189 C CA . ALA B 1 192 ? -38.5 14.203 13.023 1 88.69 192 ALA B CA 1
ATOM 5190 C C . ALA B 1 192 ? -37.781 13.781 14.297 1 88.69 192 ALA B C 1
ATOM 5192 O O . ALA B 1 192 ? -37.031 14.562 14.883 1 88.69 192 ALA B O 1
ATOM 5193 N N . ASP B 1 193 ? -38.062 12.641 14.664 1 88.75 193 ASP B N 1
ATOM 5194 C CA . ASP B 1 193 ? -37.406 12.109 15.859 1 88.75 193 ASP B CA 1
ATOM 5195 C C . ASP B 1 193 ? -35.875 12.016 15.664 1 88.75 193 ASP B C 1
ATOM 5197 O O . ASP B 1 193 ? -35.125 12.406 16.547 1 88.75 193 ASP B O 1
ATOM 5201 N N . LEU B 1 194 ? -35.531 11.461 14.602 1 86 194 LEU B N 1
ATOM 5202 C CA . LEU B 1 194 ? -34.094 11.32 14.312 1 86 194 LEU B CA 1
ATOM 5203 C C . LEU B 1 194 ? -33.438 12.68 14.227 1 86 194 LEU B C 1
ATOM 5205 O O . LEU B 1 194 ? -32.281 12.844 14.688 1 86 194 LEU B O 1
ATOM 5209 N N . LYS B 1 195 ? -34.094 13.578 13.695 1 87.81 195 LYS B N 1
ATOM 5210 C CA . LYS B 1 195 ? -33.562 14.93 13.633 1 87.81 195 LYS B CA 1
ATOM 5211 C C . LYS B 1 195 ? -33.344 15.508 15.023 1 87.81 195 LYS B C 1
ATOM 5213 O O . LYS B 1 195 ? -32.344 16.172 15.281 1 87.81 195 LYS B O 1
ATOM 5218 N N . GLN B 1 196 ? -34.344 15.289 15.812 1 88 196 GLN B N 1
ATOM 5219 C CA . GLN B 1 196 ? -34.219 15.742 17.188 1 88 196 GLN B CA 1
ATOM 5220 C C . GLN B 1 196 ? -33.062 15.016 17.906 1 88 196 GLN B C 1
ATOM 5222 O O . GLN B 1 196 ? -32.344 15.617 18.688 1 88 196 GLN B O 1
ATOM 5227 N N . ARG B 1 197 ? -32.969 13.805 17.641 1 86.69 197 ARG B N 1
ATOM 5228 C CA . ARG B 1 197 ? -31.859 13.016 18.156 1 86.69 197 ARG B CA 1
ATOM 5229 C C . ARG B 1 197 ? -30.531 13.594 17.703 1 86.69 197 ARG B C 1
ATOM 5231 O O . ARG B 1 197 ? -29.594 13.711 18.5 1 86.69 197 ARG B O 1
ATOM 5238 N N . LEU B 1 198 ? -30.438 13.93 16.484 1 87.19 198 LEU B N 1
ATOM 5239 C CA . LEU B 1 198 ? -29.219 14.516 15.922 1 87.19 198 LEU B CA 1
ATOM 5240 C C . LEU B 1 198 ? -28.875 15.836 16.609 1 87.19 198 LEU B C 1
ATOM 5242 O O . LEU B 1 198 ? -27.719 16.109 16.891 1 87.19 198 LEU B O 1
ATOM 5246 N N . LYS B 1 199 ? -29.859 16.562 16.906 1 88.06 199 LYS B N 1
ATOM 5247 C CA . LYS B 1 199 ? -29.656 17.844 17.594 1 88.06 199 LYS B CA 1
ATOM 5248 C C . LYS B 1 199 ? -29.109 17.625 19 1 88.06 199 LYS B C 1
ATOM 5250 O O . LYS B 1 199 ? -28.25 18.375 19.453 1 88.06 199 LYS B O 1
ATOM 5255 N N . ASN B 1 200 ? -29.672 16.672 19.656 1 87.31 200 ASN B N 1
ATOM 5256 C CA . ASN B 1 200 ? -29.188 16.344 20.984 1 87.31 200 ASN B CA 1
ATOM 5257 C C . ASN B 1 200 ? -27.703 15.961 20.984 1 87.31 200 ASN B C 1
ATOM 5259 O O . ASN B 1 200 ? -26.938 16.422 21.812 1 87.31 200 ASN B O 1
ATOM 5263 N N . TYR B 1 201 ? -27.328 15.203 20.031 1 87.81 201 TYR B N 1
ATOM 5264 C CA . TYR B 1 201 ? -25.938 14.781 19.922 1 87.81 201 TYR B CA 1
ATOM 5265 C C . TYR B 1 201 ? -25.047 15.945 19.516 1 87.81 201 TYR B C 1
ATOM 5267 O O . TYR B 1 201 ? -23.922 16.078 20.031 1 87.81 201 TYR B O 1
ATOM 5275 N N . GLU B 1 202 ? -25.531 16.703 18.656 1 88.62 202 GLU B N 1
ATOM 5276 C CA . GLU B 1 202 ? -24.766 17.859 18.219 1 88.62 202 GLU B CA 1
ATOM 5277 C C . GLU B 1 202 ? -24.453 18.797 19.375 1 88.62 202 GLU B C 1
ATOM 5279 O O . GLU B 1 202 ? -23.359 19.359 19.453 1 88.62 202 GLU B O 1
ATOM 5284 N N . ALA B 1 203 ? -25.406 18.922 20.219 1 88.06 203 ALA B N 1
ATOM 5285 C CA . ALA B 1 203 ? -25.266 19.812 21.375 1 88.06 203 ALA B CA 1
ATOM 5286 C C . ALA B 1 203 ? -24.172 19.297 22.312 1 88.06 203 ALA B C 1
ATOM 5288 O O . ALA B 1 203 ? -23.484 20.094 22.969 1 88.06 203 ALA B O 1
ATOM 5289 N N . ALA B 1 204 ? -23.953 18.078 22.328 1 88.19 204 ALA B N 1
ATOM 5290 C CA . ALA B 1 204 ? -23.016 17.484 23.281 1 88.19 204 ALA B CA 1
ATOM 5291 C C . ALA B 1 204 ? -21.703 17.094 22.594 1 88.19 204 ALA B C 1
ATOM 5293 O O . ALA B 1 204 ? -20.734 16.688 23.25 1 88.19 204 ALA B O 1
ATOM 5294 N N . TYR B 1 205 ? -21.594 17.219 21.328 1 91 205 TYR B N 1
ATOM 5295 C CA . TYR B 1 205 ? -20.5 16.641 20.531 1 91 205 TYR B CA 1
ATOM 5296 C C . TYR B 1 205 ? -19.219 17.453 20.703 1 91 205 TYR B C 1
ATOM 5298 O O . TYR B 1 205 ? -19.219 18.672 20.531 1 91 205 TYR B O 1
ATOM 5306 N N . GLU B 1 206 ? -18.188 16.812 21.109 1 92.25 206 GLU B N 1
ATOM 5307 C CA . GLU B 1 206 ? -16.844 17.359 21.109 1 92.25 206 GLU B CA 1
ATOM 5308 C C . GLU B 1 206 ? -15.969 16.688 20.047 1 92.25 206 GLU B C 1
ATOM 5310 O O . GLU B 1 206 ? -15.602 15.516 20.203 1 92.25 206 GLU B O 1
ATOM 5315 N N . ALA B 1 207 ? -15.586 17.422 19.078 1 90.06 207 ALA B N 1
ATOM 5316 C CA . ALA B 1 207 ? -14.781 16.859 18 1 90.06 207 ALA B CA 1
ATOM 5317 C C . ALA B 1 207 ? -13.422 16.406 18.516 1 90.06 207 ALA B C 1
ATOM 5319 O O . ALA B 1 207 ? -12.906 16.938 19.5 1 90.06 207 ALA B O 1
ATOM 5320 N N . LEU B 1 208 ? -12.938 15.414 17.859 1 92.81 208 LEU B N 1
ATOM 5321 C CA . LEU B 1 208 ? -11.602 14.922 18.188 1 92.81 208 LEU B CA 1
ATOM 5322 C C . LEU B 1 208 ? -10.547 15.984 17.906 1 92.81 208 LEU B C 1
ATOM 5324 O O . LEU B 1 208 ? -10.562 16.609 16.828 1 92.81 208 LEU B O 1
ATOM 5328 N N . GLU B 1 209 ? -9.695 16.234 18.875 1 90.62 209 GLU B N 1
ATOM 5329 C CA . GLU B 1 209 ? -8.672 17.266 18.734 1 90.62 209 GLU B CA 1
ATOM 5330 C C . GLU B 1 209 ? -7.277 16.688 18.953 1 90.62 209 GLU B C 1
ATOM 5332 O O . GLU B 1 209 ? -7.121 15.656 19.609 1 90.62 209 GLU B O 1
ATOM 5337 N N . ASP B 1 210 ? -6.277 17.359 18.484 1 87.5 210 ASP B N 1
ATOM 5338 C CA . ASP B 1 210 ? -4.879 16.953 18.562 1 87.5 210 ASP B CA 1
ATOM 5339 C C . ASP B 1 210 ? -4.422 16.844 20.016 1 87.5 210 ASP B C 1
ATOM 5341 O O . ASP B 1 210 ? -3.547 16.031 20.344 1 87.5 210 ASP B O 1
ATOM 5345 N N . GLU B 1 211 ? -5.039 17.578 20.859 1 86.62 211 GLU B N 1
ATOM 5346 C CA . GLU B 1 211 ? -4.613 17.656 22.25 1 86.62 211 GLU B CA 1
ATOM 5347 C C . GLU B 1 211 ? -4.926 16.375 23 1 86.62 211 GLU B C 1
ATOM 5349 O O . GLU B 1 211 ? -4.371 16.109 24.062 1 86.62 211 GLU B O 1
ATOM 5354 N N . GLU B 1 212 ? -5.926 15.57 22.578 1 89.38 212 GLU B N 1
ATOM 5355 C CA . GLU B 1 212 ? -6.305 14.32 23.234 1 89.38 212 GLU B CA 1
ATOM 5356 C C . GLU B 1 212 ? -5.188 13.289 23.156 1 89.38 212 GLU B C 1
ATOM 5358 O O . GLU B 1 212 ? -5.195 12.297 23.891 1 89.38 212 GLU B O 1
ATOM 5363 N N . GLU B 1 213 ? -4.023 13.562 22.672 1 81.5 213 GLU B N 1
ATOM 5364 C CA . GLU B 1 213 ? -2.857 12.695 22.531 1 81.5 213 GLU B CA 1
ATOM 5365 C C . GLU B 1 213 ? -3.264 11.281 22.141 1 81.5 213 GLU B C 1
ATOM 5367 O O . GLU B 1 213 ? -2.873 10.312 22.781 1 81.5 213 GLU B O 1
ATOM 5372 N N . CYS B 1 214 ? -4.039 11.055 21.281 1 89.69 214 CYS B N 1
ATOM 5373 C CA . CYS B 1 214 ? -4.469 9.758 20.781 1 89.69 214 CYS B CA 1
ATOM 5374 C C . CYS B 1 214 ? -4.223 9.656 19.281 1 89.69 214 CYS B C 1
ATOM 5376 O O . CYS B 1 214 ? -4.02 10.664 18.609 1 89.69 214 CYS B O 1
ATOM 5378 N N . SER B 1 215 ? -4.09 8.43 18.844 1 92.38 215 SER B N 1
ATOM 5379 C CA . SER B 1 215 ? -4.051 8.18 17.406 1 92.38 215 SER B CA 1
ATOM 5380 C C . SER B 1 215 ? -5.438 8.297 16.797 1 92.38 215 SER B C 1
ATOM 5382 O O . SER B 1 215 ? -6.422 7.82 17.359 1 92.38 215 SER B O 1
ATOM 5384 N N . TYR B 1 216 ? -5.488 9.031 15.656 1 95 216 TYR B N 1
ATOM 5385 C CA . TYR B 1 216 ? -6.812 9.133 15.047 1 95 216 TYR B CA 1
ATOM 5386 C C . TYR B 1 216 ? -6.711 9.234 13.531 1 95 216 TYR B C 1
ATOM 5388 O O . TYR B 1 216 ? -5.641 9.531 12.992 1 95 216 TYR B O 1
ATOM 5396 N N . ILE B 1 217 ? -7.719 8.891 12.906 1 95 217 ILE B N 1
ATOM 5397 C CA . ILE B 1 217 ? -7.996 9.141 11.5 1 95 217 ILE B CA 1
ATOM 5398 C C . ILE B 1 217 ? -9.328 9.867 11.352 1 95 217 ILE B C 1
ATOM 5400 O O . ILE B 1 217 ? -10.367 9.367 11.797 1 95 217 ILE B O 1
ATOM 5404 N N . LYS B 1 218 ? -9.281 11.047 10.789 1 95.31 218 LYS B N 1
ATOM 5405 C CA . LYS B 1 218 ? -10.5 11.789 10.461 1 95.31 218 LYS B CA 1
ATOM 5406 C C . LYS B 1 218 ? -10.812 11.688 8.969 1 95.31 218 LYS B C 1
ATOM 5408 O O . LYS B 1 218 ? -9.969 12 8.125 1 95.31 218 LYS B O 1
ATOM 5413 N N . LEU B 1 219 ? -11.93 11.211 8.719 1 93 219 LEU B N 1
ATOM 5414 C CA . LEU B 1 219 ? -12.398 11.125 7.34 1 93 219 LEU B CA 1
ATOM 5415 C C . LEU B 1 219 ? -13.477 12.172 7.066 1 93 219 LEU B C 1
ATOM 5417 O O . LEU B 1 219 ? -14.547 12.141 7.676 1 93 219 LEU B O 1
ATOM 5421 N N . PHE B 1 220 ? -13.172 13.062 6.137 1 91.44 220 PHE B N 1
ATOM 5422 C CA . PHE B 1 220 ? -14.125 14.102 5.754 1 91.44 220 PHE B CA 1
ATOM 5423 C C . PHE B 1 220 ? -14.828 13.734 4.453 1 91.44 220 PHE B C 1
ATOM 5425 O O . PHE B 1 220 ? -14.18 13.555 3.418 1 91.44 220 PHE B O 1
ATOM 5432 N N . ASP B 1 221 ? -16.094 13.609 4.52 1 86.44 221 ASP B N 1
ATOM 5433 C CA . ASP B 1 221 ? -16.891 13.289 3.348 1 86.44 221 ASP B CA 1
ATOM 5434 C C . ASP B 1 221 ? -16.297 12.109 2.58 1 86.44 221 ASP B C 1
ATOM 5436 O O . ASP B 1 221 ? -16.078 12.195 1.37 1 86.44 221 ASP B O 1
ATOM 5440 N N . MET B 1 222 ? -15.977 11.102 3.416 1 76 222 MET B N 1
ATOM 5441 C CA . MET B 1 222 ? -15.43 9.82 2.967 1 76 222 MET B CA 1
ATOM 5442 C C . MET B 1 222 ? -14.047 10.016 2.346 1 76 222 MET B C 1
ATOM 5444 O O . MET B 1 222 ? -13.031 9.773 2.998 1 76 222 MET B O 1
ATOM 5448 N N . GLN B 1 223 ? -13.969 10.484 1.099 1 68.12 223 GLN B N 1
ATOM 5449 C CA . GLN B 1 223 ? -12.641 10.375 0.49 1 68.12 223 GLN B CA 1
ATOM 5450 C C . GLN B 1 223 ? -12.094 11.75 0.122 1 68.12 223 GLN B C 1
ATOM 5452 O O . GLN B 1 223 ? -10.961 11.867 -0.349 1 68.12 223 GLN B O 1
ATOM 5457 N N . SER B 1 224 ? -12.703 12.766 0.46 1 78.12 224 SER B N 1
ATOM 5458 C CA . SER B 1 224 ? -12.281 14.062 -0.056 1 78.12 224 SER B CA 1
ATOM 5459 C C . SER B 1 224 ? -11.094 14.609 0.73 1 78.12 224 SER B C 1
ATOM 5461 O O . SER B 1 224 ? -10.234 15.289 0.17 1 78.12 224 SER B O 1
ATOM 5463 N N . LYS B 1 225 ? -11.125 14.273 2.062 1 89.62 225 LYS B N 1
ATOM 5464 C CA . LYS B 1 225 ? -10.086 14.797 2.947 1 89.62 225 LYS B CA 1
ATOM 5465 C C . LYS B 1 225 ? -9.859 13.875 4.137 1 89.62 225 LYS B C 1
ATOM 5467 O O . LYS B 1 225 ? -10.812 13.312 4.684 1 89.62 225 LYS B O 1
ATOM 5472 N N . VAL B 1 226 ? -8.547 13.742 4.488 1 93.19 226 VAL B N 1
ATOM 5473 C CA . VAL B 1 226 ? -8.211 12.852 5.598 1 93.19 226 VAL B CA 1
ATOM 5474 C C . VAL B 1 226 ? -7.176 13.516 6.5 1 93.19 226 VAL B C 1
ATOM 5476 O O . VAL B 1 226 ? -6.246 14.164 6.016 1 93.19 226 VAL B O 1
ATOM 5479 N N . HIS B 1 227 ? -7.418 13.453 7.805 1 94.44 227 HIS B N 1
ATOM 5480 C CA . HIS B 1 227 ? -6.418 13.781 8.812 1 94.44 227 HIS B CA 1
ATOM 5481 C C . HIS B 1 227 ? -6.008 12.547 9.609 1 94.44 227 HIS B C 1
ATOM 5483 O O . HIS B 1 227 ? -6.863 11.789 10.078 1 94.44 227 HIS B O 1
ATOM 5489 N N . ALA B 1 228 ? -4.789 12.297 9.648 1 93.38 228 ALA B N 1
ATOM 5490 C CA . ALA B 1 228 ? -4.289 11.148 10.406 1 93.38 228 ALA B CA 1
ATOM 5491 C C . ALA B 1 228 ? -3.164 11.57 11.352 1 93.38 228 ALA B C 1
ATOM 5493 O O . ALA B 1 228 ? -2.281 12.344 10.969 1 93.38 228 ALA B O 1
ATOM 5494 N N . LYS B 1 229 ? -3.244 11.102 12.547 1 92.31 229 LYS B N 1
ATOM 5495 C CA . LYS B 1 229 ? -2.232 11.383 13.562 1 92.31 229 LYS B CA 1
ATOM 5496 C C . LYS B 1 229 ? -1.825 10.117 14.305 1 92.31 229 LYS B C 1
ATOM 5498 O O . LYS B 1 229 ? -2.678 9.305 14.68 1 92.31 229 LYS B O 1
ATOM 5503 N N . GLY B 1 230 ? -0.499 9.969 14.5 1 87 230 GLY B N 1
ATOM 5504 C CA . GLY B 1 230 ? 0.001 8.836 15.266 1 87 230 GLY B CA 1
ATOM 5505 C C . GLY B 1 230 ? -0.277 7.5 14.609 1 87 230 GLY B C 1
ATOM 5506 O O . GLY B 1 230 ? -0.579 6.516 15.289 1 87 230 GLY B O 1
ATOM 5507 N N . ILE B 1 231 ? -0.348 7.5 13.367 1 86.69 231 ILE B N 1
ATOM 5508 C CA . ILE B 1 231 ? -0.632 6.297 12.594 1 86.69 231 ILE B CA 1
ATOM 5509 C C . ILE B 1 231 ? 0.656 5.77 11.969 1 86.69 231 ILE B C 1
ATOM 5511 O O . ILE B 1 231 ? 1.39 6.516 11.32 1 86.69 231 ILE B O 1
ATOM 5515 N N . TYR B 1 232 ? 0.978 4.445 12.164 1 80.62 232 TYR B N 1
ATOM 5516 C CA . TYR B 1 232 ? 2.225 3.859 11.68 1 80.62 232 TYR B CA 1
ATOM 5517 C C . TYR B 1 232 ? 2.004 2.432 11.195 1 80.62 232 TYR B C 1
ATOM 5519 O O . TYR B 1 232 ? 0.917 1.875 11.359 1 80.62 232 TYR B O 1
ATOM 5527 N N . GLY B 1 233 ? 2.98 1.908 10.516 1 80.06 233 GLY B N 1
ATOM 5528 C CA . GLY B 1 233 ? 2.98 0.507 10.125 1 80.06 233 GLY B CA 1
ATOM 5529 C C . GLY B 1 233 ? 1.841 0.148 9.195 1 80.06 233 GLY B C 1
ATOM 5530 O O . GLY B 1 233 ? 1.619 0.824 8.188 1 80.06 233 GLY B O 1
ATOM 5531 N N . HIS B 1 234 ? 1.117 -0.852 9.555 1 82.12 234 HIS B N 1
ATOM 5532 C CA . HIS B 1 234 ? 0.064 -1.403 8.703 1 82.12 234 HIS B CA 1
ATOM 5533 C C . HIS B 1 234 ? -1.132 -0.461 8.633 1 82.12 234 HIS B C 1
ATOM 5535 O O . HIS B 1 234 ? -1.829 -0.417 7.613 1 82.12 234 HIS B O 1
ATOM 5541 N N . VAL B 1 235 ? -1.333 0.257 9.719 1 83.81 235 VAL B N 1
ATOM 5542 C CA . VAL B 1 235 ? -2.455 1.189 9.703 1 83.81 235 VAL B CA 1
ATOM 5543 C C . VAL B 1 235 ? -2.205 2.285 8.672 1 83.81 235 VAL B C 1
ATOM 5545 O O . VAL B 1 235 ? -3.1 2.629 7.895 1 83.81 235 VAL B O 1
ATOM 5548 N N . ALA B 1 236 ? -0.986 2.725 8.594 1 83.19 236 ALA B N 1
ATOM 5549 C CA . ALA B 1 236 ? -0.632 3.787 7.656 1 83.19 236 ALA B CA 1
ATOM 5550 C C . ALA B 1 236 ? -0.546 3.256 6.23 1 83.19 236 ALA B C 1
ATOM 5552 O O . ALA B 1 236 ? -0.99 3.914 5.285 1 83.19 236 ALA B O 1
ATOM 5553 N N . LYS B 1 237 ? -0.075 2.102 6.043 1 86.88 237 LYS B N 1
ATOM 5554 C CA . LYS B 1 237 ? 0.273 1.604 4.719 1 86.88 237 LYS B CA 1
ATOM 5555 C C . LYS B 1 237 ? -0.904 0.871 4.078 1 86.88 237 LYS B C 1
ATOM 5557 O O . LYS B 1 237 ? -0.981 0.758 2.854 1 86.88 237 LYS B O 1
ATOM 5562 N N . SER B 1 238 ? -1.792 0.395 4.926 1 89.56 238 SER B N 1
ATOM 5563 C CA . SER B 1 238 ? -2.836 -0.474 4.391 1 89.56 238 SER B CA 1
ATOM 5564 C C . SER B 1 238 ? -4.223 0.046 4.754 1 89.56 238 SER B C 1
ATOM 5566 O O . SER B 1 238 ? -5.004 0.412 3.871 1 89.56 238 SER B O 1
ATOM 5568 N N . ILE B 1 239 ? -4.477 0.284 5.992 1 90.94 239 ILE B N 1
ATOM 5569 C CA . ILE B 1 239 ? -5.82 0.61 6.449 1 90.94 239 ILE B CA 1
ATOM 5570 C C . ILE B 1 239 ? -6.207 2.006 5.969 1 90.94 239 ILE B C 1
ATOM 5572 O O . ILE B 1 239 ? -7.312 2.211 5.461 1 90.94 239 ILE B O 1
ATOM 5576 N N . LEU B 1 240 ? -5.262 2.949 6.082 1 91.69 240 LEU B N 1
ATOM 5577 C CA . LEU B 1 240 ? -5.551 4.324 5.684 1 91.69 240 LEU B CA 1
ATOM 5578 C C . LEU B 1 240 ? -5.844 4.406 4.191 1 91.69 240 LEU B C 1
ATOM 5580 O O . LEU B 1 240 ? -6.883 4.934 3.787 1 91.69 240 LEU B O 1
ATOM 5584 N N . PRO B 1 241 ? -4.977 3.824 3.342 1 91 241 PRO B N 1
ATOM 5585 C CA . PRO B 1 241 ? -5.301 3.852 1.913 1 91 241 PRO B CA 1
ATOM 5586 C C . PRO B 1 241 ? -6.629 3.168 1.596 1 91 241 PRO B C 1
ATOM 5588 O O . PRO B 1 241 ? -7.363 3.615 0.709 1 91 241 PRO B O 1
ATOM 5591 N N . TYR B 1 242 ? -6.902 2.104 2.295 1 93.5 242 TYR B N 1
ATOM 5592 C CA . TYR B 1 242 ? -8.18 1.43 2.098 1 93.5 242 TYR B CA 1
ATOM 5593 C C . TYR B 1 242 ? -9.344 2.35 2.453 1 93.5 242 TYR B C 1
ATOM 5595 O O . TYR B 1 242 ? -10.32 2.443 1.707 1 93.5 242 TYR B O 1
ATOM 5603 N N . MET B 1 243 ? -9.266 3.035 3.545 1 92.88 243 MET B N 1
ATOM 5604 C CA . MET B 1 243 ? -10.312 3.951 3.977 1 92.88 243 MET B CA 1
ATOM 5605 C C . MET B 1 243 ? -10.477 5.098 2.984 1 92.88 243 MET B C 1
ATOM 5607 O O . MET B 1 243 ? -11.594 5.582 2.766 1 92.88 243 MET B O 1
ATOM 5611 N N . MET B 1 244 ? -9.383 5.492 2.383 1 90.56 244 MET B N 1
ATOM 5612 C CA . MET B 1 244 ? -9.406 6.594 1.424 1 90.56 244 MET B CA 1
ATOM 5613 C C . MET B 1 244 ? -10.008 6.148 0.095 1 90.56 244 MET B C 1
ATOM 5615 O O . MET B 1 244 ? -10.188 6.961 -0.814 1 90.56 244 MET B O 1
ATOM 5619 N N . SER B 1 245 ? -10.328 4.871 -0.053 1 88.94 245 SER B N 1
ATOM 5620 C CA . SER B 1 245 ? -10.883 4.336 -1.291 1 88.94 245 SER B CA 1
ATOM 5621 C C . SER B 1 245 ? -12.406 4.293 -1.232 1 88.94 245 SER B C 1
ATOM 5623 O O . SER B 1 245 ? -13.062 3.967 -2.225 1 88.94 245 SER B O 1
ATOM 5625 N N . PHE B 1 246 ? -12.969 4.668 -0.099 1 86 246 PHE B N 1
ATOM 5626 C CA . PHE B 1 246 ? -14.406 4.539 0.098 1 86 246 PHE B CA 1
ATOM 5627 C C . PHE B 1 246 ? -15.164 5.543 -0.764 1 86 246 PHE B C 1
ATOM 5629 O O . PHE B 1 246 ? -14.781 6.711 -0.848 1 86 246 PHE B O 1
ATOM 5636 N N . HIS B 1 247 ? -16.125 5.082 -1.491 1 80.38 247 HIS B N 1
ATOM 5637 C CA . HIS B 1 247 ? -17.078 5.926 -2.215 1 80.38 247 HIS B CA 1
ATOM 5638 C C . HIS B 1 247 ? -18.438 5.242 -2.354 1 80.38 247 HIS B C 1
ATOM 5640 O O . HIS B 1 247 ? -18.562 4.051 -2.057 1 80.38 247 HIS B O 1
ATOM 5646 N N . LEU B 1 248 ? -19.422 5.973 -2.775 1 74.19 248 LEU B N 1
ATOM 5647 C CA . LEU B 1 248 ? -20.781 5.453 -2.799 1 74.19 248 LEU B CA 1
ATOM 5648 C C . LEU B 1 248 ? -21.203 5.086 -4.219 1 74.19 248 LEU B C 1
ATOM 5650 O O . LEU B 1 248 ? -22.359 4.754 -4.461 1 74.19 248 LEU B O 1
ATOM 5654 N N . GLU B 1 249 ? -20.25 5.109 -5.117 1 76.31 249 GLU B N 1
ATOM 5655 C CA . GLU B 1 249 ? -20.609 4.836 -6.508 1 76.31 249 GLU B CA 1
ATOM 5656 C C . GLU B 1 249 ? -21.016 3.373 -6.695 1 76.31 249 GLU B C 1
ATOM 5658 O O . GLU B 1 249 ? -20.375 2.473 -6.156 1 76.31 249 GLU B O 1
ATOM 5663 N N . HIS B 1 250 ? -22.156 3.254 -7.43 1 82.44 250 HIS B N 1
ATOM 5664 C CA . HIS B 1 250 ? -22.609 1.92 -7.797 1 82.44 250 HIS B CA 1
ATOM 5665 C C . HIS B 1 250 ? -22.094 1.521 -9.18 1 82.44 250 HIS B C 1
ATOM 5667 O O . HIS B 1 250 ? -22.656 1.933 -10.195 1 82.44 250 HIS B O 1
ATOM 5673 N N . ARG B 1 251 ? -21.047 0.847 -9.211 1 87.62 251 ARG B N 1
ATOM 5674 C CA . ARG B 1 251 ? -20.453 0.439 -10.477 1 87.62 251 ARG B CA 1
ATOM 5675 C C . ARG B 1 251 ? -20.25 -1.071 -10.523 1 87.62 251 ARG B C 1
ATOM 5677 O O . ARG B 1 251 ? -20.016 -1.706 -9.492 1 87.62 251 ARG B O 1
ATOM 5684 N N . PRO B 1 252 ? -20.297 -1.613 -11.695 1 93.62 252 PRO B N 1
ATOM 5685 C CA . PRO B 1 252 ? -20.062 -3.059 -11.789 1 93.62 252 PRO B CA 1
ATOM 5686 C C . PRO B 1 252 ? -18.594 -3.434 -11.742 1 93.62 252 PRO B C 1
ATOM 5688 O O . PRO B 1 252 ? -17.75 -2.709 -12.273 1 93.62 252 PRO B O 1
ATOM 5691 N N . ILE B 1 253 ? -18.344 -4.512 -11.109 1 96.06 253 ILE B N 1
ATOM 5692 C CA . ILE B 1 253 ? -17.047 -5.176 -11.109 1 96.06 253 ILE B CA 1
ATOM 5693 C C . ILE B 1 253 ? -17.172 -6.555 -11.758 1 96.06 253 ILE B C 1
ATOM 5695 O O . ILE B 1 253 ? -18 -7.363 -11.344 1 96.06 253 ILE B O 1
ATOM 5699 N N . TRP B 1 254 ? -16.375 -6.77 -12.797 1 97.62 254 TRP B N 1
ATOM 5700 C CA . TRP B 1 254 ? -16.438 -8.039 -13.516 1 97.62 254 TRP B CA 1
ATOM 5701 C C . TRP B 1 254 ? -15.172 -8.859 -13.258 1 97.62 254 TRP B C 1
ATOM 5703 O O . TRP B 1 254 ? -14.055 -8.383 -13.477 1 97.62 254 TRP B O 1
ATOM 5713 N N . LEU B 1 255 ? -15.367 -10.062 -12.75 1 98.19 255 LEU B N 1
ATOM 5714 C CA . LEU B 1 255 ? -14.297 -11.047 -12.625 1 98.19 255 LEU B CA 1
ATOM 5715 C C . LEU B 1 255 ? -14.414 -12.117 -13.703 1 98.19 255 LEU B C 1
ATOM 5717 O O . LEU B 1 255 ? -15.453 -12.773 -13.828 1 98.19 255 LEU B O 1
ATOM 5721 N N . VAL B 1 256 ? -13.336 -12.227 -14.477 1 98 256 VAL B N 1
ATOM 5722 C CA . VAL B 1 256 ? -13.383 -13.125 -15.625 1 98 256 VAL B CA 1
ATOM 5723 C C . VAL B 1 256 ? -12.125 -13.992 -15.648 1 98 256 VAL B C 1
ATOM 5725 O O . VAL B 1 256 ? -11.008 -13.484 -15.523 1 98 256 VAL B O 1
ATOM 5728 N N . ARG B 1 257 ? -12.336 -15.273 -15.797 1 95.62 257 ARG B N 1
ATOM 5729 C CA . ARG B 1 257 ? -11.211 -16.188 -16.016 1 95.62 257 ARG B CA 1
ATOM 5730 C C . ARG B 1 257 ? -10.672 -16.062 -17.438 1 95.62 257 ARG B C 1
ATOM 5732 O O . ARG B 1 257 ? -11.438 -15.93 -18.391 1 95.62 257 ARG B O 1
ATOM 5739 N N . ALA B 1 258 ? -9.352 -16.141 -17.531 1 94.94 258 ALA B N 1
ATOM 5740 C CA . ALA B 1 258 ? -8.734 -16.125 -18.859 1 94.94 258 ALA B CA 1
ATOM 5741 C C . ALA B 1 258 ? -9.344 -17.188 -19.766 1 94.94 258 ALA B C 1
ATOM 5743 O O . ALA B 1 258 ? -9.656 -18.281 -19.328 1 94.94 258 ALA B O 1
ATOM 5744 N N . GLY B 1 259 ? -9.422 -16.922 -21.031 1 93.31 259 GLY B N 1
ATOM 5745 C CA . GLY B 1 259 ? -10.109 -17.766 -21.984 1 93.31 259 GLY B CA 1
ATOM 5746 C C . GLY B 1 259 ? -9.398 -19.078 -22.25 1 93.31 259 GLY B C 1
ATOM 5747 O O . GLY B 1 259 ? -8.273 -19.281 -21.797 1 93.31 259 GLY B O 1
ATOM 5748 N N . HIS B 1 260 ? -10.008 -19.922 -23 1 90.69 260 HIS B N 1
ATOM 5749 C CA . HIS B 1 260 ? -9.555 -21.266 -23.344 1 90.69 260 HIS B CA 1
ATOM 5750 C C . HIS B 1 260 ? -8.297 -21.219 -24.203 1 90.69 260 HIS B C 1
ATOM 5752 O O . HIS B 1 260 ? -8.172 -20.359 -25.078 1 90.69 260 HIS B O 1
ATOM 5758 N N . CYS B 1 261 ? -7.391 -22.109 -23.922 1 87.88 261 CYS B N 1
ATOM 5759 C CA . CYS B 1 261 ? -6.207 -22.297 -24.75 1 87.88 261 CYS B CA 1
ATOM 5760 C C . CYS B 1 261 ? -6.156 -23.703 -25.312 1 87.88 261 CYS B C 1
ATOM 5762 O O . CYS B 1 261 ? -6.82 -24.609 -24.797 1 87.88 261 CYS B O 1
ATOM 5764 N N . ILE B 1 262 ? -5.328 -23.859 -26.344 1 77.44 262 ILE B N 1
ATOM 5765 C CA . ILE B 1 262 ? -5.316 -25.109 -27.109 1 77.44 262 ILE B CA 1
ATOM 5766 C C . ILE B 1 262 ? -4.77 -26.234 -26.25 1 77.44 262 ILE B C 1
ATOM 5768 O O . ILE B 1 262 ? -5.121 -27.406 -26.453 1 77.44 262 ILE B O 1
ATOM 5772 N N . GLU B 1 263 ? -3.895 -25.859 -25.359 1 72.31 263 GLU B N 1
ATOM 5773 C CA . GLU B 1 263 ? -3.266 -26.906 -24.547 1 72.31 263 GLU B CA 1
ATOM 5774 C C . GLU B 1 263 ? -4.266 -27.531 -23.578 1 72.31 263 GLU B C 1
ATOM 5776 O O . GLU B 1 263 ? -4.012 -28.609 -23.031 1 72.31 263 GLU B O 1
ATOM 5781 N N . VAL B 1 264 ? -5.301 -26.844 -23.438 1 62.34 264 VAL B N 1
ATOM 5782 C CA . VAL B 1 264 ? -6.352 -27.328 -22.547 1 62.34 264 VAL B CA 1
ATOM 5783 C C . VAL B 1 264 ? -7.348 -28.172 -23.344 1 62.34 264 VAL B C 1
ATOM 5785 O O . VAL B 1 264 ? -7.625 -27.875 -24.516 1 62.34 264 VAL B O 1
ATOM 5788 N N . ARG B 1 265 ? -7.508 -29.391 -22.797 1 58.34 265 ARG B N 1
ATOM 5789 C CA . ARG B 1 265 ? -8.445 -30.266 -23.484 1 58.34 265 ARG B CA 1
ATOM 5790 C C . ARG B 1 265 ? -9.734 -29.531 -23.844 1 58.34 265 ARG B C 1
ATOM 5792 O O . ARG B 1 265 ? -10.141 -28.609 -23.141 1 58.34 265 ARG B O 1
ATOM 5799 N N . LYS B 1 266 ? -10.234 -29.719 -25.094 1 53.75 266 LYS B N 1
ATOM 5800 C CA . LYS B 1 266 ? -11.438 -29.094 -25.641 1 53.75 266 LYS B CA 1
ATOM 5801 C C . LYS B 1 266 ? -12.656 -29.391 -24.766 1 53.75 266 LYS B C 1
ATOM 5803 O O . LYS B 1 266 ? -13.672 -28.703 -24.844 1 53.75 266 LYS B O 1
ATOM 5808 N N . ASP B 1 267 ? -12.484 -30.453 -23.906 1 49.88 267 ASP B N 1
ATOM 5809 C CA . ASP B 1 267 ? -13.664 -30.797 -23.125 1 49.88 267 ASP B CA 1
ATOM 5810 C C . ASP B 1 267 ? -13.789 -29.859 -21.906 1 49.88 267 ASP B C 1
ATOM 5812 O O . ASP B 1 267 ? -13.07 -30.031 -20.922 1 49.88 267 ASP B O 1
ATOM 5816 N N . PHE B 1 268 ? -14.555 -28.859 -21.984 1 53.44 268 PHE B N 1
ATOM 5817 C CA . PHE B 1 268 ? -14.789 -27.828 -20.984 1 53.44 268 PHE B CA 1
ATOM 5818 C C . PHE B 1 268 ? -15.133 -28.438 -19.641 1 53.44 268 PHE B C 1
ATOM 5820 O O . PHE B 1 268 ? -14.758 -27.906 -18.594 1 53.44 268 PHE B O 1
ATOM 5827 N N . ARG B 1 269 ? -15.883 -29.562 -19.672 1 50.91 269 ARG B N 1
ATOM 5828 C CA . ARG B 1 269 ? -16.297 -30.219 -18.422 1 50.91 269 ARG B CA 1
ATOM 5829 C C . ARG B 1 269 ? -15.086 -30.734 -17.641 1 50.91 269 ARG B C 1
ATOM 5831 O O . ARG B 1 269 ? -15.086 -30.719 -16.422 1 50.91 269 ARG B O 1
ATOM 5838 N N . ALA B 1 270 ? -14.148 -31.172 -18.375 1 49.75 270 ALA B N 1
ATOM 5839 C CA . ALA B 1 270 ? -12.953 -31.719 -17.75 1 49.75 270 ALA B CA 1
ATOM 5840 C C . ALA B 1 270 ? -12.086 -30.609 -17.156 1 49.75 270 ALA B C 1
ATOM 5842 O O . ALA B 1 270 ? -11.398 -30.828 -16.156 1 49.75 270 ALA B O 1
ATOM 5843 N N . ILE B 1 271 ? -12.156 -29.438 -17.734 1 54.34 271 ILE B N 1
ATOM 5844 C CA . ILE B 1 271 ? -11.352 -28.297 -17.297 1 54.34 271 ILE B CA 1
ATOM 5845 C C . ILE B 1 271 ? -11.812 -27.828 -15.914 1 54.34 271 ILE B C 1
ATOM 5847 O O . ILE B 1 271 ? -11 -27.391 -15.102 1 54.34 271 ILE B O 1
ATOM 5851 N N . ILE B 1 272 ? -13.117 -27.984 -15.742 1 52.06 272 ILE B N 1
ATOM 5852 C CA . ILE B 1 272 ? -13.672 -27.578 -14.461 1 52.06 272 ILE B CA 1
ATOM 5853 C C . ILE B 1 272 ? -13.109 -28.469 -13.352 1 52.06 272 ILE B C 1
ATOM 5855 O O . ILE B 1 272 ? -12.789 -27.984 -12.266 1 52.06 272 ILE B O 1
ATOM 5859 N N . LYS B 1 273 ? -13.078 -29.797 -13.664 1 48.28 273 LYS B N 1
ATOM 5860 C CA . LYS B 1 273 ? -12.68 -30.766 -12.656 1 48.28 273 LYS B CA 1
ATOM 5861 C C . LYS B 1 273 ? -11.164 -30.781 -12.477 1 48.28 273 LYS B C 1
ATOM 5863 O O . LYS B 1 273 ? -10.664 -31.062 -11.383 1 48.28 273 LYS B O 1
ATOM 5868 N N . ASP B 1 274 ? -10.547 -30.734 -13.602 1 50.97 274 ASP B N 1
ATOM 5869 C CA . ASP B 1 274 ? -9.086 -30.766 -13.547 1 50.97 274 ASP B CA 1
ATOM 5870 C C . ASP B 1 274 ? -8.484 -29.5 -14.156 1 50.97 274 ASP B C 1
ATOM 5872 O O . ASP B 1 274 ? -8.195 -29.453 -15.352 1 50.97 274 ASP B O 1
ATOM 5876 N N . PRO B 1 275 ? -8.656 -28.484 -13.359 1 52.69 275 PRO B N 1
ATOM 5877 C CA . PRO B 1 275 ? -8.172 -27.234 -13.953 1 52.69 275 PRO B CA 1
ATOM 5878 C C . PRO B 1 275 ? -6.832 -27.406 -14.672 1 52.69 275 PRO B C 1
ATOM 5880 O O . PRO B 1 275 ? -6.051 -28.297 -14.32 1 52.69 275 PRO B O 1
ATOM 5883 N N . CYS B 1 276 ? -6.77 -26.797 -15.93 1 53.16 276 CYS B N 1
ATOM 5884 C CA . CYS B 1 276 ? -5.82 -26.922 -17.031 1 53.16 276 CYS B CA 1
ATOM 5885 C C . CYS B 1 276 ? -4.395 -26.656 -16.547 1 53.16 276 CYS B C 1
ATOM 5887 O O . CYS B 1 276 ? -4.168 -25.797 -15.703 1 53.16 276 CYS B O 1
ATOM 5889 N N . VAL B 1 277 ? -3.576 -27.719 -16.578 1 64.94 277 VAL B N 1
ATOM 5890 C CA . VAL B 1 277 ? -2.125 -27.578 -16.547 1 64.94 277 VAL B CA 1
ATOM 5891 C C . VAL B 1 277 ? -1.637 -26.922 -17.828 1 64.94 277 VAL B C 1
ATOM 5893 O O . VAL B 1 277 ? -1.166 -27.625 -18.734 1 64.94 277 VAL B O 1
ATOM 5896 N N . ALA B 1 278 ? -2.184 -25.719 -18.172 1 73.12 278 ALA B N 1
ATOM 5897 C CA . ALA B 1 278 ? -1.676 -24.984 -19.328 1 73.12 278 ALA B CA 1
ATOM 5898 C C . ALA B 1 278 ? -0.387 -24.25 -18.984 1 73.12 278 ALA B C 1
ATOM 5900 O O . ALA B 1 278 ? -0.236 -23.734 -17.859 1 73.12 278 ALA B O 1
ATOM 5901 N N . PRO B 1 279 ? 0.474 -24.438 -20.016 1 82.94 279 PRO B N 1
ATOM 5902 C CA . PRO B 1 279 ? 1.661 -23.609 -19.812 1 82.94 279 PRO B CA 1
ATOM 5903 C C . PRO B 1 279 ? 1.319 -22.141 -19.594 1 82.94 279 PRO B C 1
ATOM 5905 O O . PRO B 1 279 ? 0.303 -21.656 -20.094 1 82.94 279 PRO B O 1
ATOM 5908 N N . ARG B 1 280 ? 2.02 -21.484 -18.812 1 87.81 280 ARG B N 1
ATOM 5909 C CA . ARG B 1 280 ? 1.786 -20.078 -18.484 1 87.81 280 ARG B CA 1
ATOM 5910 C C . ARG B 1 280 ? 1.945 -19.203 -19.719 1 87.81 280 ARG B C 1
ATOM 5912 O O . ARG B 1 280 ? 1.443 -18.078 -19.75 1 87.81 280 ARG B O 1
ATOM 5919 N N . SER B 1 281 ? 2.605 -19.766 -20.797 1 87.94 281 SER B N 1
ATOM 5920 C CA . SER B 1 281 ? 2.828 -19 -22.016 1 87.94 281 SER B CA 1
ATOM 5921 C C . SER B 1 281 ? 1.788 -19.328 -23.078 1 87.94 281 SER B C 1
ATOM 5923 O O . SER B 1 281 ? 1.889 -18.875 -24.219 1 87.94 281 SER B O 1
ATOM 5925 N N . ALA B 1 282 ? 0.787 -20.062 -22.703 1 89.38 282 ALA B N 1
ATOM 5926 C CA . ALA B 1 282 ? -0.215 -20.516 -23.672 1 89.38 282 ALA B CA 1
ATOM 5927 C C . ALA B 1 282 ? -1.009 -19.328 -24.203 1 89.38 282 ALA B C 1
ATOM 5929 O O . ALA B 1 282 ? -1.235 -18.344 -23.5 1 89.38 282 ALA B O 1
ATOM 5930 N N . HIS B 1 283 ? -1.403 -19.422 -25.469 1 92.12 283 HIS B N 1
ATOM 5931 C CA . HIS B 1 283 ? -2.258 -18.438 -26.125 1 92.12 283 HIS B CA 1
ATOM 5932 C C . HIS B 1 283 ? -3.688 -18.953 -26.25 1 92.12 283 HIS B C 1
ATOM 5934 O O . HIS B 1 283 ? -3.943 -20.141 -26.078 1 92.12 283 HIS B O 1
ATOM 5940 N N . LEU B 1 284 ? -4.562 -18.078 -26.594 1 93.56 284 LEU B N 1
ATOM 5941 C CA . LEU B 1 284 ? -5.969 -18.453 -26.688 1 93.56 284 LEU B CA 1
ATOM 5942 C C . LEU B 1 284 ? -6.203 -19.375 -27.875 1 93.56 284 LEU B C 1
ATOM 5944 O O . LEU B 1 284 ? -5.594 -19.203 -28.938 1 93.56 284 LEU B O 1
ATOM 5948 N N . SER B 1 285 ? -7.082 -20.359 -27.719 1 92 285 SER B N 1
ATOM 5949 C CA . SER B 1 285 ? -7.637 -21.141 -28.828 1 92 285 SER B CA 1
ATOM 5950 C C . SER B 1 285 ? -8.695 -20.344 -29.578 1 92 285 SER B C 1
ATOM 5952 O O . SER B 1 285 ? -9.078 -19.25 -29.172 1 92 285 SER B O 1
ATOM 5954 N N . PRO B 1 286 ? -9.164 -20.859 -30.688 1 92.12 286 PRO B N 1
ATOM 5955 C CA . PRO B 1 286 ? -10.273 -20.188 -31.375 1 92.12 286 PRO B CA 1
ATOM 5956 C C . PRO B 1 286 ? -11.492 -20 -30.469 1 92.12 286 PRO B C 1
ATOM 5958 O O . PRO B 1 286 ? -12.156 -18.953 -30.531 1 92.12 286 PRO B O 1
ATOM 5961 N N . LEU B 1 287 ? -11.75 -20.969 -29.641 1 91 287 LEU B N 1
ATOM 5962 C CA . LEU B 1 287 ? -12.844 -20.844 -28.688 1 91 287 LEU B CA 1
ATOM 5963 C C . LEU B 1 287 ? -12.586 -19.688 -27.719 1 91 287 LEU B C 1
ATOM 5965 O O . LEU B 1 287 ? -13.508 -18.953 -27.359 1 91 287 LEU B O 1
ATOM 5969 N N . GLY B 1 288 ? -11.344 -19.625 -27.25 1 93.81 288 GLY B N 1
ATOM 5970 C CA . GLY B 1 288 ? -10.953 -18.531 -26.375 1 93.81 288 GLY B CA 1
ATOM 5971 C C . GLY B 1 288 ? -11.078 -17.172 -27.016 1 93.81 288 GLY B C 1
ATOM 5972 O O . GLY B 1 288 ? -11.461 -16.203 -26.375 1 93.81 288 GLY B O 1
ATOM 5973 N N . LEU B 1 289 ? -10.758 -17.125 -28.297 1 95.25 289 LEU B N 1
ATOM 5974 C CA . LEU B 1 289 ? -10.852 -15.859 -29.031 1 95.25 289 LEU B CA 1
ATOM 5975 C C . LEU B 1 289 ? -12.312 -15.445 -29.203 1 95.25 289 LEU B C 1
ATOM 5977 O O . LEU B 1 289 ? -12.633 -14.258 -29.109 1 95.25 289 LEU B O 1
ATOM 5981 N N . ASP B 1 290 ? -13.125 -16.438 -29.453 1 95.44 290 ASP B N 1
ATOM 5982 C CA . ASP B 1 290 ? -14.555 -16.156 -29.547 1 95.44 290 ASP B CA 1
ATOM 5983 C C . ASP B 1 290 ? -15.086 -15.594 -28.234 1 95.44 290 ASP B C 1
ATOM 5985 O O . ASP B 1 290 ? -15.867 -14.641 -28.234 1 95.44 290 ASP B O 1
ATOM 5989 N N . PHE B 1 291 ? -14.703 -16.203 -27.188 1 95.94 291 PHE B N 1
ATOM 5990 C CA . PHE B 1 291 ? -15.086 -15.711 -25.875 1 95.94 291 PHE B CA 1
ATOM 5991 C C . PHE B 1 291 ? -14.594 -14.281 -25.656 1 95.94 291 PHE B C 1
ATOM 5993 O O . PHE B 1 291 ? -15.336 -13.43 -25.172 1 95.94 291 PHE B O 1
ATOM 6000 N N . ALA B 1 292 ? -13.336 -14.023 -26.016 1 97.06 292 ALA B N 1
ATOM 6001 C CA . ALA B 1 292 ? -12.75 -12.695 -25.859 1 97.06 292 ALA B CA 1
ATOM 6002 C C . ALA B 1 292 ? -13.562 -11.641 -26.609 1 97.06 292 ALA B C 1
ATOM 6004 O O . ALA B 1 292 ? -13.789 -10.539 -26.094 1 97.06 292 ALA B O 1
ATOM 6005 N N . TYR B 1 293 ? -13.984 -12.016 -27.781 1 96.62 293 TYR B N 1
ATOM 6006 C CA . TYR B 1 293 ? -14.805 -11.102 -28.578 1 96.62 293 TYR B CA 1
ATOM 6007 C C . TYR B 1 293 ? -16.125 -10.805 -27.875 1 96.62 293 TYR B C 1
ATOM 6009 O O . TYR B 1 293 ? -16.531 -9.648 -27.75 1 96.62 293 TYR B O 1
ATOM 6017 N N . ARG B 1 294 ? -16.797 -11.852 -27.422 1 97.19 294 ARG B N 1
ATOM 6018 C CA . ARG B 1 294 ? -18.078 -11.688 -26.719 1 97.19 294 ARG B CA 1
ATOM 6019 C C . ARG B 1 294 ? -17.906 -10.852 -25.453 1 97.19 294 ARG B C 1
ATOM 6021 O O . ARG B 1 294 ? -18.766 -10.047 -25.109 1 97.19 294 ARG B O 1
ATOM 6028 N N . LEU B 1 295 ? -16.828 -11.07 -24.766 1 97.31 295 LEU B N 1
ATOM 6029 C CA . LEU B 1 295 ? -16.547 -10.297 -23.578 1 97.31 295 LEU B CA 1
ATOM 6030 C C . LEU B 1 295 ? -16.422 -8.812 -23.906 1 97.31 295 LEU B C 1
ATOM 6032 O O . LEU B 1 295 ? -16.938 -7.965 -23.172 1 97.31 295 LEU B O 1
ATOM 6036 N N . GLY B 1 296 ? -15.648 -8.523 -24.984 1 96.19 296 GLY B N 1
ATOM 6037 C CA . GLY B 1 296 ? -15.508 -7.145 -25.422 1 96.19 296 GLY B CA 1
ATOM 6038 C C . GLY B 1 296 ? -16.844 -6.465 -25.672 1 96.19 296 GLY B C 1
ATOM 6039 O O . GLY B 1 296 ? -17.062 -5.336 -25.219 1 96.19 296 GLY B O 1
ATOM 6040 N N . VAL B 1 297 ? -17.734 -7.164 -26.344 1 95.44 297 VAL B N 1
ATOM 6041 C CA . VAL B 1 297 ? -19.062 -6.641 -26.641 1 95.44 297 VAL B CA 1
ATOM 6042 C C . VAL B 1 297 ? -19.859 -6.453 -25.344 1 95.44 297 VAL B C 1
ATOM 6044 O O . VAL B 1 297 ? -20.5 -5.418 -25.156 1 95.44 297 VAL B O 1
ATOM 6047 N N . PHE B 1 298 ? -19.781 -7.398 -24.516 1 96.12 298 PHE B N 1
ATOM 6048 C CA . PHE B 1 298 ? -20.5 -7.387 -23.25 1 96.12 298 PHE B CA 1
ATOM 6049 C C . PHE B 1 298 ? -20.109 -6.172 -22.406 1 96.12 298 PHE B C 1
ATOM 6051 O O . PHE B 1 298 ? -20.969 -5.434 -21.938 1 96.12 298 PHE B O 1
ATOM 6058 N N . VAL B 1 299 ? -18.828 -5.984 -22.172 1 95.06 299 VAL B N 1
ATOM 6059 C CA . VAL B 1 299 ? -18.328 -4.91 -21.344 1 95.06 299 VAL B CA 1
ATOM 6060 C C . VAL B 1 299 ? -18.719 -3.559 -21.922 1 95.06 299 VAL B C 1
ATOM 6062 O O . VAL B 1 299 ? -19.094 -2.645 -21.188 1 95.06 299 VAL B O 1
ATOM 6065 N N . LYS B 1 300 ? -18.594 -3.451 -23.234 1 93 300 LYS B N 1
ATOM 6066 C CA . LYS B 1 300 ? -19 -2.217 -23.906 1 93 300 LYS B CA 1
ATOM 6067 C C . LYS B 1 300 ? -20.453 -1.893 -23.625 1 93 300 LYS B C 1
ATOM 6069 O O . LYS B 1 300 ? -20.797 -0.768 -23.25 1 93 300 LYS B O 1
ATOM 6074 N N . GLN B 1 301 ? -21.297 -2.891 -23.781 1 93.06 301 GLN B N 1
ATOM 6075 C CA . GLN B 1 301 ? -22.734 -2.701 -23.594 1 93.06 301 GLN B CA 1
ATOM 6076 C C . GLN B 1 301 ? -23.062 -2.396 -22.141 1 93.06 301 GLN B C 1
ATOM 6078 O O . GLN B 1 301 ? -23.844 -1.48 -21.844 1 93.06 301 GLN B O 1
ATOM 6083 N N . ARG B 1 302 ? -22.484 -3.156 -21.266 1 92.12 302 ARG B N 1
ATOM 6084 C CA . ARG B 1 302 ? -22.766 -2.984 -19.844 1 92.12 302 ARG B CA 1
ATOM 6085 C C . ARG B 1 302 ? -22.266 -1.625 -19.359 1 92.12 302 ARG B C 1
ATOM 6087 O O . ARG B 1 302 ? -22.891 -1.01 -18.484 1 92.12 302 ARG B O 1
ATOM 6094 N N . THR B 1 303 ? -21.141 -1.195 -19.859 1 90.56 303 THR B N 1
ATOM 6095 C CA . THR B 1 303 ? -20.594 0.11 -19.5 1 90.56 303 THR B CA 1
ATOM 6096 C C . THR B 1 303 ? -21.516 1.23 -20 1 90.56 303 THR B C 1
ATOM 6098 O O . THR B 1 303 ? -21.75 2.201 -19.281 1 90.56 303 THR B O 1
ATOM 6101 N N . ALA B 1 304 ? -22 1.075 -21.203 1 87.69 304 ALA B N 1
ATOM 6102 C CA . ALA B 1 304 ? -22.922 2.066 -21.75 1 87.69 304 ALA B CA 1
ATOM 6103 C C . ALA B 1 304 ? -24.188 2.184 -20.906 1 87.69 304 ALA B C 1
ATOM 6105 O O . ALA B 1 304 ? -24.656 3.289 -20.656 1 87.69 304 ALA B O 1
ATOM 6106 N N . VAL B 1 305 ? -24.672 1.062 -20.531 1 89.31 305 VAL B N 1
ATOM 6107 C CA . VAL B 1 305 ? -25.875 1.042 -19.703 1 89.31 305 VAL B CA 1
ATOM 6108 C C . VAL B 1 305 ? -25.609 1.731 -18.359 1 89.31 305 VAL B C 1
ATOM 6110 O O . VAL B 1 305 ? -26.438 2.486 -17.859 1 89.31 305 VAL B O 1
ATOM 6113 N N . TRP B 1 306 ? -24.484 1.479 -17.766 1 87.5 306 TRP B N 1
ATOM 6114 C CA . TRP B 1 306 ? -24.094 2.096 -16.5 1 87.5 306 TRP B CA 1
ATOM 6115 C C . TRP B 1 306 ? -24 3.609 -16.641 1 87.5 306 TRP B C 1
ATOM 6117 O O . TRP B 1 306 ? -24.469 4.355 -15.773 1 87.5 306 TRP B O 1
ATOM 6127 N N . ILE B 1 307 ? -23.391 4.074 -17.719 1 83.31 307 ILE B N 1
ATOM 6128 C CA . ILE B 1 307 ? -23.219 5.5 -17.969 1 83.31 307 ILE B CA 1
ATOM 6129 C C . ILE B 1 307 ? -24.594 6.164 -18.078 1 83.31 307 ILE B C 1
ATOM 6131 O O . ILE B 1 307 ? -24.812 7.258 -17.547 1 83.31 307 ILE B O 1
ATOM 6135 N N . GLU B 1 308 ? -25.484 5.547 -18.719 1 82.75 308 GLU B N 1
ATOM 6136 C CA . GLU B 1 308 ? -26.828 6.078 -18.922 1 82.75 308 GLU B CA 1
ATOM 6137 C C . GLU B 1 308 ? -27.578 6.195 -17.594 1 82.75 308 GLU B C 1
ATOM 6139 O O . GLU B 1 308 ? -28.328 7.148 -17.391 1 82.75 308 GLU B O 1
ATOM 6144 N N . ASN B 1 309 ? -27.359 5.277 -16.766 1 79.5 309 ASN B N 1
ATOM 6145 C CA . ASN B 1 309 ? -28.078 5.242 -15.492 1 79.5 309 ASN B CA 1
ATOM 6146 C C . ASN B 1 309 ? -27.5 6.246 -14.492 1 79.5 309 ASN B C 1
ATOM 6148 O O . ASN B 1 309 ? -28.219 6.734 -13.617 1 79.5 309 ASN B O 1
ATOM 6152 N N . GLU B 1 310 ? -26.219 6.438 -14.344 1 68.75 310 GLU B N 1
ATOM 6153 C CA . GLU B 1 310 ? -25.578 7.293 -13.352 1 68.75 310 GLU B CA 1
ATOM 6154 C C . GLU B 1 310 ? -25.625 8.758 -13.781 1 68.75 310 GLU B C 1
ATOM 6156 O O . GLU B 1 310 ? -25.328 9.648 -12.977 1 68.75 310 GLU B O 1
ATOM 6161 N N . ASP B 1 311 ? -26.609 9.164 -14.602 1 57.25 311 ASP B N 1
ATOM 6162 C CA . ASP B 1 311 ? -26.688 10.539 -15.078 1 57.25 311 ASP B CA 1
ATOM 6163 C C . ASP B 1 311 ? -25.312 11.188 -15.141 1 57.25 311 ASP B C 1
ATOM 6165 O O . ASP B 1 311 ? -25.109 12.289 -14.625 1 57.25 311 ASP B O 1
ATOM 6169 N N . PHE B 1 312 ? -24.297 10.531 -15.508 1 53.97 312 PHE B N 1
ATOM 6170 C CA . PHE B 1 312 ? -22.906 10.969 -15.484 1 53.97 312 PHE B CA 1
ATOM 6171 C C . PHE B 1 312 ? -22.656 12.055 -16.516 1 53.97 312 PHE B C 1
ATOM 6173 O O . PHE B 1 312 ? -23.141 11.961 -17.656 1 53.97 312 PHE B O 1
ATOM 6180 N N . THR B 1 313 ? -22.391 13.289 -16.062 1 46.75 313 THR B N 1
ATOM 6181 C CA . THR B 1 313 ? -21.828 14.289 -16.953 1 46.75 313 THR B CA 1
ATOM 6182 C C . THR B 1 313 ? -20.359 13.977 -17.266 1 46.75 313 THR B C 1
ATOM 6184 O O . THR B 1 313 ? -19.594 13.633 -16.375 1 46.75 313 THR B O 1
ATOM 6187 N N . PRO B 1 314 ? -19.984 13.773 -18.547 1 44.88 314 PRO B N 1
ATOM 6188 C CA . PRO B 1 314 ? -18.656 13.398 -19.016 1 44.88 314 PRO B CA 1
ATOM 6189 C C . PRO B 1 314 ? -17.531 14.148 -18.297 1 44.88 314 PRO B C 1
ATOM 6191 O O . PRO B 1 314 ? -16.391 13.68 -18.281 1 44.88 314 PRO B O 1
ATOM 6194 N N . LYS B 1 315 ? -17.734 15.328 -18.047 1 41.16 315 LYS B N 1
ATOM 6195 C CA . LYS B 1 315 ? -16.609 16.203 -17.688 1 41.16 315 LYS B CA 1
ATOM 6196 C C . LYS B 1 315 ? -15.828 15.617 -16.516 1 41.16 315 LYS B C 1
ATOM 6198 O O . LYS B 1 315 ? -14.609 15.781 -16.438 1 41.16 315 LYS B O 1
ATOM 6203 N N . ASP B 1 316 ? -16.312 15.383 -15.383 1 43.22 316 ASP B N 1
ATOM 6204 C CA . ASP B 1 316 ? -15.523 15.266 -14.156 1 43.22 316 ASP B CA 1
ATOM 6205 C C . ASP B 1 316 ? -15.031 13.836 -13.945 1 43.22 316 ASP B C 1
ATOM 6207 O O . ASP B 1 316 ? -14.211 13.578 -13.07 1 43.22 316 ASP B O 1
ATOM 6211 N N . ASP B 1 317 ? -15.773 12.609 -14.273 1 49.78 317 ASP B N 1
ATOM 6212 C CA . ASP B 1 317 ? -15.562 11.32 -13.625 1 49.78 317 ASP B CA 1
ATOM 6213 C C . ASP B 1 317 ? -14.992 10.297 -14.602 1 49.78 317 ASP B C 1
ATOM 6215 O O . ASP B 1 317 ? -15.523 10.117 -15.695 1 49.78 317 ASP B O 1
ATOM 6219 N N . PRO B 1 318 ? -13.672 10.047 -14.422 1 51.66 318 PRO B N 1
ATOM 6220 C CA . PRO B 1 318 ? -13.094 8.992 -15.258 1 51.66 318 PRO B CA 1
ATOM 6221 C C . PRO B 1 318 ? -13.984 7.758 -15.352 1 51.66 318 PRO B C 1
ATOM 6223 O O . PRO B 1 318 ? -14 6.934 -14.438 1 51.66 318 PRO B O 1
ATOM 6226 N N . THR B 1 319 ? -15.133 7.918 -16.016 1 58.94 319 THR B N 1
ATOM 6227 C CA . THR B 1 319 ? -16.141 6.918 -16.375 1 58.94 319 THR B CA 1
ATOM 6228 C C . THR B 1 319 ? -15.5 5.781 -17.172 1 58.94 319 THR B C 1
ATOM 6230 O O . THR B 1 319 ? -16.188 4.855 -17.594 1 58.94 319 THR B O 1
ATOM 6233 N N . GLU B 1 320 ? -14.086 5.832 -17.109 1 79.12 320 GLU B N 1
ATOM 6234 C CA . GLU B 1 320 ? -13.531 4.801 -17.984 1 79.12 320 GLU B CA 1
ATOM 6235 C C . GLU B 1 320 ? -13.383 3.477 -17.234 1 79.12 320 GLU B C 1
ATOM 6237 O O . GLU B 1 320 ? -13.086 3.457 -16.047 1 79.12 320 GLU B O 1
ATOM 6242 N N . CYS B 1 321 ? -13.719 2.484 -17.969 1 88.31 321 CYS B N 1
ATOM 6243 C CA . CYS B 1 321 ? -13.586 1.134 -17.422 1 88.31 321 CYS B CA 1
ATOM 6244 C C . CYS B 1 321 ? -12.125 0.807 -17.125 1 88.31 321 CYS B C 1
ATOM 6246 O O . CYS B 1 321 ? -11.25 1.044 -17.969 1 88.31 321 CYS B O 1
ATOM 6248 N N . LEU B 1 322 ? -11.859 0.459 -15.898 1 90.88 322 LEU B N 1
ATOM 6249 C CA . LEU B 1 322 ? -10.531 -0.03 -15.531 1 90.88 322 LEU B CA 1
ATOM 6250 C C . LEU B 1 322 ? -10.391 -1.512 -15.859 1 90.88 322 LEU B C 1
ATOM 6252 O O . LEU B 1 322 ? -11.133 -2.346 -15.336 1 90.88 322 LEU B O 1
ATOM 6256 N N . VAL B 1 323 ? -9.469 -1.82 -16.812 1 93.88 323 VAL B N 1
ATOM 6257 C CA . VAL B 1 323 ? -9.234 -3.197 -17.234 1 93.88 323 VAL B CA 1
ATOM 6258 C C . VAL B 1 323 ? -7.918 -3.701 -16.656 1 93.88 323 VAL B C 1
ATOM 6260 O O . VAL B 1 323 ? -6.844 -3.223 -17.016 1 93.88 323 VAL B O 1
ATOM 6263 N N . MET B 1 324 ? -8.023 -4.664 -15.734 1 95.06 324 MET B N 1
ATOM 6264 C CA . MET B 1 324 ? -6.844 -5.254 -15.109 1 95.06 324 MET B CA 1
ATOM 6265 C C . MET B 1 324 ? -6.66 -6.703 -15.555 1 95.06 324 MET B C 1
ATOM 6267 O O . MET B 1 324 ? -7.586 -7.508 -15.453 1 95.06 324 MET B O 1
ATOM 6271 N N . THR B 1 325 ? -5.477 -7.02 -16.062 1 96.19 325 THR B N 1
ATOM 6272 C CA . THR B 1 325 ? -5.195 -8.391 -16.469 1 96.19 325 THR B CA 1
ATOM 6273 C C . THR B 1 325 ? -3.916 -8.898 -15.805 1 96.19 325 THR B C 1
ATOM 6275 O O . THR B 1 325 ? -3.055 -8.109 -15.414 1 96.19 325 THR B O 1
ATOM 6278 N N . SER B 1 326 ? -3.869 -10.234 -15.594 1 96.12 326 SER B N 1
ATOM 6279 C CA . SER B 1 326 ? -2.557 -10.812 -15.328 1 96.12 326 SER B CA 1
ATOM 6280 C C . SER B 1 326 ? -1.607 -10.586 -16.5 1 96.12 326 SER B C 1
ATOM 6282 O O . SER B 1 326 ? -1.994 -10.008 -17.516 1 96.12 326 SER B O 1
ATOM 6284 N N . THR B 1 327 ? -0.377 -10.977 -16.359 1 93.62 327 THR B N 1
ATOM 6285 C CA . THR B 1 327 ? 0.607 -10.75 -17.406 1 93.62 327 THR B CA 1
ATOM 6286 C C . THR B 1 327 ? 0.667 -11.938 -18.359 1 93.62 327 THR B C 1
ATOM 6288 O O . THR B 1 327 ? 1.386 -11.906 -19.359 1 93.62 327 THR B O 1
ATOM 6291 N N . LEU B 1 328 ? -0.065 -13.008 -18.062 1 93.81 328 LEU B N 1
ATOM 6292 C CA . LEU B 1 328 ? -0.032 -14.188 -18.906 1 93.81 328 LEU B CA 1
ATOM 6293 C C . LEU B 1 328 ? -0.768 -13.93 -20.219 1 93.81 328 LEU B C 1
ATOM 6295 O O . LEU B 1 328 ? -1.815 -13.281 -20.234 1 93.81 328 LEU B O 1
ATOM 6299 N N . PRO B 1 329 ? -0.238 -14.438 -21.312 1 92.19 329 PRO B N 1
ATOM 6300 C CA . PRO B 1 329 ? -0.765 -14.109 -22.641 1 92.19 329 PRO B CA 1
ATOM 6301 C C . PRO B 1 329 ? -2.26 -14.391 -22.766 1 92.19 329 PRO B C 1
ATOM 6303 O O . PRO B 1 329 ? -2.994 -13.602 -23.375 1 92.19 329 PRO B O 1
ATOM 6306 N N . ARG B 1 330 ? -2.766 -15.453 -22.25 1 93.06 330 ARG B N 1
ATOM 6307 C CA . ARG B 1 330 ? -4.172 -15.805 -22.391 1 93.06 330 ARG B CA 1
ATOM 6308 C C . ARG B 1 330 ? -5.074 -14.75 -21.75 1 93.06 330 ARG B C 1
ATOM 6310 O O . ARG B 1 330 ? -6.145 -14.438 -22.281 1 93.06 330 ARG B O 1
ATOM 6317 N N . ALA B 1 331 ? -4.652 -14.266 -20.609 1 95.38 331 ALA B N 1
ATOM 6318 C CA . ALA B 1 331 ? -5.438 -13.242 -19.922 1 95.38 331 ALA B CA 1
ATOM 6319 C C . ALA B 1 331 ? -5.414 -11.93 -20.688 1 95.38 331 ALA B C 1
ATOM 6321 O O . ALA B 1 331 ? -6.449 -11.273 -20.844 1 95.38 331 ALA B O 1
ATOM 6322 N N . VAL B 1 332 ? -4.242 -11.555 -21.188 1 94.56 332 VAL B N 1
ATOM 6323 C CA . VAL B 1 332 ? -4.094 -10.328 -21.969 1 94.56 332 VAL B CA 1
ATOM 6324 C C . VAL B 1 332 ? -4.938 -10.414 -23.234 1 94.56 332 VAL B C 1
ATOM 6326 O O . VAL B 1 332 ? -5.676 -9.484 -23.562 1 94.56 332 VAL B O 1
ATOM 6329 N N . GLN B 1 333 ? -4.863 -11.547 -23.891 1 95.56 333 GLN B N 1
ATOM 6330 C CA . GLN B 1 333 ? -5.598 -11.766 -25.125 1 95.56 333 GLN B CA 1
ATOM 6331 C C . GLN B 1 333 ? -7.102 -11.766 -24.891 1 95.56 333 GLN B C 1
ATOM 6333 O O . GLN B 1 333 ? -7.871 -11.32 -25.75 1 95.56 333 GLN B O 1
ATOM 6338 N N . THR B 1 334 ? -7.508 -12.273 -23.734 1 96.81 334 THR B N 1
ATOM 6339 C CA . THR B 1 334 ? -8.93 -12.312 -23.406 1 96.81 334 THR B CA 1
ATOM 6340 C C . THR B 1 334 ? -9.5 -10.898 -23.328 1 96.81 334 THR B C 1
ATOM 6342 O O . THR B 1 334 ? -10.68 -10.68 -23.609 1 96.81 334 THR B O 1
ATOM 6345 N N . ALA B 1 335 ? -8.727 -9.883 -22.984 1 95.94 335 ALA B N 1
ATOM 6346 C CA . ALA B 1 335 ? -9.18 -8.5 -22.844 1 95.94 335 ALA B CA 1
ATOM 6347 C C . ALA B 1 335 ? -8.883 -7.691 -24.109 1 95.94 335 ALA B C 1
ATOM 6349 O O . ALA B 1 335 ? -9.109 -6.48 -24.141 1 95.94 335 ALA B O 1
ATOM 6350 N N . ASN B 1 336 ? -8.422 -8.258 -25.156 1 93.94 336 ASN B N 1
ATOM 6351 C CA . ASN B 1 336 ? -7.891 -7.551 -26.312 1 93.94 336 ASN B CA 1
ATOM 6352 C C . ASN B 1 336 ? -8.992 -6.82 -27.078 1 93.94 336 ASN B C 1
ATOM 6354 O O . ASN B 1 336 ? -8.742 -5.793 -27.703 1 93.94 336 ASN B O 1
ATOM 6358 N N . PHE B 1 337 ? -10.172 -7.316 -27.078 1 92.12 337 PHE B N 1
ATOM 6359 C CA . PHE B 1 337 ? -11.234 -6.77 -27.906 1 92.12 337 PHE B CA 1
ATOM 6360 C C . PHE B 1 337 ? -11.992 -5.672 -27.188 1 92.12 337 PHE B C 1
ATOM 6362 O O . PHE B 1 337 ? -12.984 -5.148 -27.688 1 92.12 337 PHE B O 1
ATOM 6369 N N . LEU B 1 338 ? -11.578 -5.363 -26 1 90 338 LEU B N 1
ATOM 6370 C CA . LEU B 1 338 ? -12.164 -4.215 -25.312 1 90 338 LEU B CA 1
ATOM 6371 C C . LEU B 1 338 ? -11.773 -2.912 -26 1 90 338 LEU B C 1
ATOM 6373 O O . LEU B 1 338 ? -10.602 -2.695 -26.297 1 90 338 LEU B O 1
ATOM 6377 N N . SER B 1 339 ? -12.688 -2.129 -26.391 1 75.38 339 SER B N 1
ATOM 6378 C CA . SER B 1 339 ? -12.477 -0.946 -27.219 1 75.38 339 SER B CA 1
ATOM 6379 C C . SER B 1 339 ? -11.922 0.211 -26.391 1 75.38 339 SER B C 1
ATOM 6381 O O . SER B 1 339 ? -11.219 1.079 -26.922 1 75.38 339 SER B O 1
ATOM 6383 N N . SER B 1 340 ? -12.305 0.339 -25.188 1 72.12 340 SER B N 1
ATOM 6384 C CA . SER B 1 340 ? -11.914 1.482 -24.375 1 72.12 340 SER B CA 1
ATOM 6385 C C . SER B 1 340 ? -11.633 1.059 -22.938 1 72.12 340 SER B C 1
ATOM 6387 O O . SER B 1 340 ? -11.922 -0.076 -22.547 1 72.12 340 SER B O 1
ATOM 6389 N N . GLY B 1 341 ? -10.828 1.891 -22.328 1 72.25 341 GLY B N 1
ATOM 6390 C CA . GLY B 1 341 ? -10.555 1.671 -20.906 1 72.25 341 GLY B CA 1
ATOM 6391 C C . GLY B 1 341 ? -9.094 1.852 -20.547 1 72.25 341 GLY B C 1
ATOM 6392 O O . GLY B 1 341 ? -8.227 1.886 -21.438 1 72.25 341 GLY B O 1
ATOM 6393 N N . GLN B 1 342 ? -8.992 2.031 -19.312 1 79.38 342 GLN B N 1
ATOM 6394 C CA . GLN B 1 342 ? -7.637 2.072 -18.766 1 79.38 342 GLN B CA 1
ATOM 6395 C C . GLN B 1 342 ? -7.109 0.667 -18.5 1 79.38 342 GLN B C 1
ATOM 6397 O O . GLN B 1 342 ? -7.688 -0.071 -17.688 1 79.38 342 GLN B O 1
ATOM 6402 N N . ARG B 1 343 ? -6.078 0.296 -19.188 1 86.31 343 ARG B N 1
ATOM 6403 C CA . ARG B 1 343 ? -5.574 -1.068 -19.078 1 86.31 343 ARG B CA 1
ATOM 6404 C C . ARG B 1 343 ? -4.355 -1.131 -18.156 1 86.31 343 ARG B C 1
ATOM 6406 O O . ARG B 1 343 ? -3.496 -0.246 -18.203 1 86.31 343 ARG B O 1
ATOM 6413 N N . MET B 1 344 ? -4.398 -2.135 -17.391 1 87.19 344 MET B N 1
ATOM 6414 C CA . MET B 1 344 ? -3.275 -2.416 -16.5 1 87.19 344 MET B CA 1
ATOM 6415 C C . MET B 1 344 ? -2.945 -3.904 -16.5 1 87.19 344 MET B C 1
ATOM 6417 O O . MET B 1 344 ? -3.824 -4.738 -16.266 1 87.19 344 MET B O 1
ATOM 6421 N N . GLN B 1 345 ? -1.69 -4.219 -16.844 1 90.44 345 GLN B N 1
ATOM 6422 C CA . GLN B 1 345 ? -1.178 -5.578 -16.734 1 90.44 345 GLN B CA 1
ATOM 6423 C C . GLN B 1 345 ? -0.265 -5.723 -15.516 1 90.44 345 GLN B C 1
ATOM 6425 O O . GLN B 1 345 ? 0.675 -4.945 -15.344 1 90.44 345 GLN B O 1
ATOM 6430 N N . MET B 1 346 ? -0.609 -6.676 -14.648 1 91.69 346 MET B N 1
ATOM 6431 C CA . MET B 1 346 ? 0.164 -6.797 -13.414 1 91.69 346 MET B CA 1
ATOM 6432 C C . MET B 1 346 ? 0.462 -8.258 -13.102 1 91.69 346 MET B C 1
ATOM 6434 O O . MET B 1 346 ? -0.432 -9.109 -13.156 1 91.69 346 MET B O 1
ATOM 6438 N N . ALA B 1 347 ? 1.696 -8.516 -12.695 1 93.38 347 ALA B N 1
ATOM 6439 C CA . ALA B 1 347 ? 2.088 -9.859 -12.297 1 93.38 347 ALA B CA 1
ATOM 6440 C C . ALA B 1 347 ? 1.42 -10.258 -10.977 1 93.38 347 ALA B C 1
ATOM 6442 O O . ALA B 1 347 ? 1.283 -11.445 -10.68 1 93.38 347 ALA B O 1
ATOM 6443 N N . THR B 1 348 ? 0.97 -9.25 -10.25 1 92.88 348 THR B N 1
ATOM 6444 C CA . THR B 1 348 ? 0.258 -9.484 -8.992 1 92.88 348 THR B CA 1
ATOM 6445 C C . THR B 1 348 ? -1.022 -10.281 -9.242 1 92.88 348 THR B C 1
ATOM 6447 O O . THR B 1 348 ? -1.531 -10.945 -8.336 1 92.88 348 THR B O 1
ATOM 6450 N N . LEU B 1 349 ? -1.512 -10.258 -10.477 1 96.5 349 LEU B N 1
ATOM 6451 C CA . LEU B 1 349 ? -2.746 -10.953 -10.836 1 96.5 349 LEU B CA 1
ATOM 6452 C C . LEU B 1 349 ? -2.447 -12.328 -11.414 1 96.5 349 LEU B C 1
ATOM 6454 O O . LEU B 1 349 ? -3.365 -13.07 -11.766 1 96.5 349 LEU B O 1
ATOM 6458 N N . ASN B 1 350 ? -1.169 -12.68 -11.531 1 94.94 350 ASN B N 1
ATOM 6459 C CA . ASN B 1 350 ? -0.827 -14.023 -11.992 1 94.94 350 ASN B CA 1
ATOM 6460 C C . ASN B 1 350 ? -1.36 -15.094 -11.039 1 94.94 350 ASN B C 1
ATOM 6462 O O . ASN B 1 350 ? -1.666 -14.805 -9.883 1 94.94 350 ASN B O 1
ATOM 6466 N N . PRO B 1 351 ? -1.511 -16.297 -11.523 1 93.06 351 PRO B N 1
ATOM 6467 C CA . PRO B 1 351 ? -2.029 -17.359 -10.648 1 93.06 351 PRO B CA 1
ATOM 6468 C C . PRO B 1 351 ? -1.071 -17.703 -9.516 1 93.06 351 PRO B C 1
ATOM 6470 O O . PRO B 1 351 ? 0.092 -17.297 -9.531 1 93.06 351 PRO B O 1
ATOM 6473 N N . LEU B 1 352 ? -1.652 -18.391 -8.594 1 93.19 352 LEU B N 1
ATOM 6474 C CA . LEU B 1 352 ? -0.88 -18.891 -7.461 1 93.19 352 LEU B CA 1
ATOM 6475 C C . LEU B 1 352 ? 0.358 -19.641 -7.941 1 93.19 352 LEU B C 1
ATOM 6477 O O . LEU B 1 352 ? 0.279 -20.453 -8.875 1 93.19 352 LEU B O 1
ATOM 6481 N N . ASP B 1 353 ? 1.531 -19.297 -7.383 1 90.62 353 ASP B N 1
ATOM 6482 C CA . ASP B 1 353 ? 2.777 -19.984 -7.715 1 90.62 353 ASP B CA 1
ATOM 6483 C C . ASP B 1 353 ? 2.838 -21.359 -7.055 1 90.62 353 ASP B C 1
ATOM 6485 O O . ASP B 1 353 ? 2.998 -21.453 -5.836 1 90.62 353 ASP B O 1
ATOM 6489 N N . LYS B 1 354 ? 2.801 -22.375 -7.801 1 88.94 354 LYS B N 1
ATOM 6490 C CA . LYS B 1 354 ? 2.783 -23.734 -7.262 1 88.94 354 LYS B CA 1
ATOM 6491 C C . LYS B 1 354 ? 4.199 -24.266 -7.059 1 88.94 354 LYS B C 1
ATOM 6493 O O . LYS B 1 354 ? 4.391 -25.438 -6.734 1 88.94 354 LYS B O 1
ATOM 6498 N N . GLY B 1 355 ? 5.16 -23.391 -7.332 1 87.56 355 GLY B N 1
ATOM 6499 C CA . GLY B 1 355 ? 6.539 -23.797 -7.109 1 87.56 355 GLY B CA 1
ATOM 6500 C C . GLY B 1 355 ? 6.93 -25.047 -7.887 1 87.56 355 GLY B C 1
ATOM 6501 O O . GLY B 1 355 ? 6.742 -25.109 -9.102 1 87.56 355 GLY B O 1
ATOM 6502 N N . GLU B 1 356 ? 7.383 -26.047 -7.219 1 87.12 356 GLU B N 1
ATOM 6503 C CA . GLU B 1 356 ? 7.883 -27.266 -7.832 1 87.12 356 GLU B CA 1
ATOM 6504 C C . GLU B 1 356 ? 6.734 -28.125 -8.375 1 87.12 356 GLU B C 1
ATOM 6506 O O . GLU B 1 356 ? 6.957 -29.047 -9.156 1 87.12 356 GLU B O 1
ATOM 6511 N N . CYS B 1 357 ? 5.562 -27.812 -7.965 1 86.44 357 CYS B N 1
ATOM 6512 C CA . CYS B 1 357 ? 4.395 -28.547 -8.445 1 86.44 357 CYS B CA 1
ATOM 6513 C C . CYS B 1 357 ? 3.885 -27.953 -9.758 1 86.44 357 CYS B C 1
ATOM 6515 O O . CYS B 1 357 ? 2.875 -28.406 -10.297 1 86.44 357 CYS B O 1
ATOM 6517 N N . TYR B 1 358 ? 4.605 -26.953 -10.195 1 82.25 358 TYR B N 1
ATOM 6518 C CA . TYR B 1 358 ? 4.203 -26.344 -11.461 1 82.25 358 TYR B CA 1
ATOM 6519 C C . TYR B 1 358 ? 4.078 -27.391 -12.555 1 82.25 358 TYR B C 1
ATOM 6521 O O . TYR B 1 358 ? 4.945 -28.25 -12.695 1 82.25 358 TYR B O 1
ATOM 6529 N N . GLY B 1 359 ? 2.965 -27.297 -13.312 1 77.62 359 GLY B N 1
ATOM 6530 C CA . GLY B 1 359 ? 2.764 -28.203 -14.438 1 77.62 359 GLY B CA 1
ATOM 6531 C C . GLY B 1 359 ? 2.156 -29.531 -14.039 1 77.62 359 GLY B C 1
ATOM 6532 O O . GLY B 1 359 ? 1.789 -30.328 -14.906 1 77.62 359 GLY B O 1
ATOM 6533 N N . MET B 1 360 ? 2.074 -29.766 -12.758 1 82.5 360 MET B N 1
ATOM 6534 C CA . MET B 1 360 ? 1.498 -31.016 -12.289 1 82.5 360 MET B CA 1
ATOM 6535 C C . MET B 1 360 ? -0.001 -30.875 -12.047 1 82.5 360 MET B C 1
ATOM 6537 O O . MET B 1 360 ? -0.459 -29.844 -11.562 1 82.5 360 MET B O 1
ATOM 6541 N N . THR B 1 361 ? -0.674 -31.891 -12.438 1 82.12 361 THR B N 1
ATOM 6542 C CA . THR B 1 361 ? -2.053 -32 -11.977 1 82.12 361 THR B CA 1
ATOM 6543 C C . THR B 1 361 ? -2.098 -32.406 -10.508 1 82.12 361 THR B C 1
ATOM 6545 O O . THR B 1 361 ? -1.095 -32.875 -9.953 1 82.12 361 THR B O 1
ATOM 6548 N N . MET B 1 362 ? -3.236 -32.281 -9.938 1 83.56 362 MET B N 1
ATOM 6549 C CA . MET B 1 362 ? -3.369 -32.688 -8.539 1 83.56 362 MET B CA 1
ATOM 6550 C C . MET B 1 362 ? -3.115 -34.156 -8.375 1 83.56 362 MET B C 1
ATOM 6552 O O . MET B 1 362 ? -2.525 -34.594 -7.383 1 83.56 362 MET B O 1
ATOM 6556 N N . SER B 1 363 ? -3.543 -34.906 -9.352 1 86.31 363 SER B N 1
ATOM 6557 C CA . SER B 1 363 ? -3.297 -36.344 -9.328 1 86.31 363 SER B CA 1
ATOM 6558 C C . SER B 1 363 ? -1.806 -36.656 -9.406 1 86.31 363 SER B C 1
ATOM 6560 O O . SER B 1 363 ? -1.312 -37.531 -8.688 1 86.31 363 SER B O 1
ATOM 6562 N N . GLN B 1 364 ? -1.126 -35.938 -10.273 1 88.25 364 GLN B N 1
ATOM 6563 C CA . GLN B 1 364 ? 0.318 -36.094 -10.391 1 88.25 364 GLN B CA 1
ATOM 6564 C C . GLN B 1 364 ? 1.025 -35.688 -9.102 1 88.25 364 GLN B C 1
ATOM 6566 O O . GLN B 1 364 ? 1.981 -36.344 -8.68 1 88.25 364 GLN B O 1
ATOM 6571 N N . MET B 1 365 ? 0.535 -34.625 -8.523 1 89.31 365 MET B N 1
ATOM 6572 C CA . MET B 1 365 ? 1.108 -34.219 -7.25 1 89.31 365 MET B CA 1
ATOM 6573 C C . MET B 1 365 ? 0.923 -35.281 -6.176 1 89.31 365 MET B C 1
ATOM 6575 O O . MET B 1 365 ? 1.845 -35.562 -5.406 1 89.31 365 MET B O 1
ATOM 6579 N N . LYS B 1 366 ? -0.249 -35.875 -6.086 1 92.38 366 LYS B N 1
ATOM 6580 C CA . LYS B 1 366 ? -0.546 -36.938 -5.117 1 92.38 366 LYS B CA 1
ATOM 6581 C C . LYS B 1 366 ? 0.411 -38.094 -5.273 1 92.38 366 LYS B C 1
ATOM 6583 O O . LYS B 1 366 ? 0.855 -38.688 -4.281 1 92.38 366 LYS B O 1
ATOM 6588 N N . GLU B 1 367 ? 0.771 -38.406 -6.477 1 94.81 367 GLU B N 1
ATOM 6589 C CA . GLU B 1 367 ? 1.636 -39.531 -6.773 1 94.81 367 GLU B CA 1
ATOM 6590 C C . GLU B 1 367 ? 3.104 -39.188 -6.535 1 94.81 367 GLU B C 1
ATOM 6592 O O . GLU B 1 367 ? 3.834 -39.969 -5.91 1 94.81 367 GLU B O 1
ATOM 659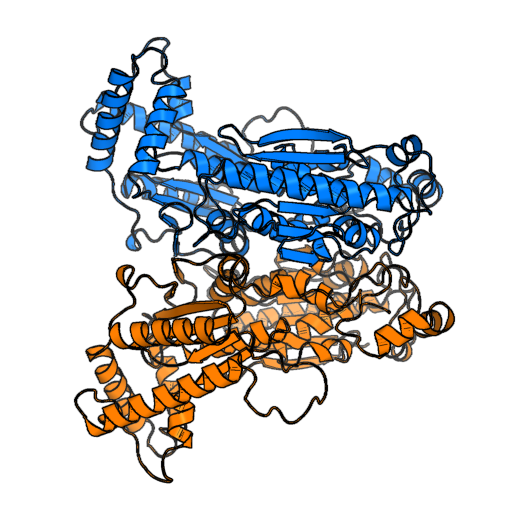7 N N . LEU B 1 368 ? 3.545 -38.031 -7.039 1 93.38 368 LEU B N 1
ATOM 6598 C CA . LEU B 1 368 ? 4.965 -37.719 -7.09 1 93.38 368 LEU B CA 1
ATOM 6599 C C . LEU B 1 368 ? 5.406 -37 -5.805 1 93.38 368 LEU B C 1
ATOM 6601 O O . LEU B 1 368 ? 6.582 -37.062 -5.441 1 93.38 368 LEU B O 1
ATOM 6605 N N . MET B 1 369 ? 4.465 -36.344 -5.156 1 93.19 369 MET B N 1
ATOM 6606 C CA . MET B 1 369 ? 4.758 -35.594 -3.928 1 93.19 369 MET B CA 1
ATOM 6607 C C . MET B 1 369 ? 3.656 -35.812 -2.893 1 93.19 369 MET B C 1
ATOM 6609 O O . MET B 1 369 ? 3.006 -34.844 -2.473 1 93.19 369 MET B O 1
ATOM 6613 N N . PRO B 1 370 ? 3.535 -37.031 -2.408 1 95.44 370 PRO B N 1
ATOM 6614 C CA . PRO B 1 370 ? 2.402 -37.375 -1.55 1 95.44 370 PRO B CA 1
ATOM 6615 C C . PRO B 1 370 ? 2.348 -36.531 -0.271 1 95.44 370 PRO B C 1
ATOM 6617 O O . PRO B 1 370 ? 1.261 -36.188 0.19 1 95.44 370 PRO B O 1
ATOM 6620 N N . GLU B 1 371 ? 3.506 -36.219 0.286 1 94.31 371 GLU B N 1
ATOM 6621 C CA . GLU B 1 371 ? 3.521 -35.438 1.517 1 94.31 371 GLU B CA 1
ATOM 6622 C C . GLU B 1 371 ? 3.014 -34 1.271 1 94.31 371 GLU B C 1
ATOM 6624 O O . GLU B 1 371 ? 2.227 -33.469 2.059 1 94.31 371 GLU B O 1
ATOM 6629 N N . ALA B 1 372 ? 3.471 -33.469 0.185 1 92.12 372 ALA B N 1
ATOM 6630 C CA . ALA B 1 372 ? 3.023 -32.125 -0.167 1 92.12 372 ALA B CA 1
ATOM 6631 C C . ALA B 1 372 ? 1.526 -32.094 -0.461 1 92.12 372 ALA B C 1
ATOM 6633 O O . ALA B 1 372 ? 0.82 -31.172 -0.053 1 92.12 372 ALA B O 1
ATOM 6634 N N . TYR B 1 373 ? 1.103 -33.094 -1.121 1 94 373 TYR B N 1
ATOM 6635 C CA . TYR B 1 373 ? -0.312 -33.188 -1.457 1 94 373 TYR B CA 1
ATOM 6636 C C . TYR B 1 373 ? -1.165 -33.312 -0.198 1 94 373 TYR B C 1
ATOM 6638 O O . TYR B 1 373 ? -2.174 -32.594 -0.062 1 94 373 TYR B O 1
ATOM 6646 N N . ALA B 1 374 ? -0.765 -34.156 0.702 1 95.75 374 ALA B N 1
ATOM 6647 C CA . ALA B 1 374 ? -1.507 -34.375 1.943 1 95.75 374 ALA B CA 1
ATOM 6648 C C . ALA B 1 374 ? -1.564 -33.094 2.768 1 95.75 374 ALA B C 1
ATOM 6650 O O . ALA B 1 374 ? -2.604 -32.75 3.346 1 95.75 374 ALA B O 1
ATOM 6651 N N . ALA B 1 375 ? -0.476 -32.375 2.809 1 94.19 375 ALA B N 1
ATOM 6652 C CA . ALA B 1 375 ? -0.428 -31.109 3.537 1 94.19 375 ALA B CA 1
ATOM 6653 C C . ALA B 1 375 ? -1.385 -30.094 2.93 1 94.19 375 ALA B C 1
ATOM 6655 O O . ALA B 1 375 ? -2.107 -29.406 3.65 1 94.19 375 ALA B O 1
ATOM 6656 N N . TYR B 1 376 ? -1.374 -30.016 1.641 1 92.94 376 TYR B N 1
ATOM 6657 C CA . TYR B 1 376 ? -2.25 -29.078 0.941 1 92.94 376 TYR B CA 1
ATOM 6658 C C . TYR B 1 376 ? -3.715 -29.438 1.163 1 92.94 376 TYR B C 1
ATOM 6660 O O . TYR B 1 376 ? -4.539 -28.562 1.429 1 92.94 376 TYR B O 1
ATOM 6668 N N . GLU B 1 377 ? -4.027 -30.688 1.093 1 93.25 377 GLU B N 1
ATOM 6669 C CA . GLU B 1 377 ? -5.406 -31.141 1.274 1 93.25 377 GLU B CA 1
ATOM 6670 C C . GLU B 1 377 ? -5.918 -30.812 2.672 1 93.25 377 GLU B C 1
ATOM 6672 O O . GLU B 1 377 ? -7.09 -30.469 2.846 1 93.25 377 GLU B O 1
ATOM 6677 N N . LYS B 1 378 ? -5.059 -30.875 3.553 1 94.19 378 LYS B N 1
ATOM 6678 C CA . LYS B 1 378 ? -5.43 -30.625 4.941 1 94.19 378 LYS B CA 1
ATOM 6679 C C . LYS B 1 378 ? -5.734 -29.156 5.172 1 94.19 378 LYS B C 1
ATOM 6681 O O . LYS B 1 378 ? -6.672 -28.812 5.898 1 94.19 378 LYS B O 1
ATOM 6686 N N . ASP B 1 379 ? -5.008 -28.266 4.613 1 94.56 379 ASP B N 1
ATOM 6687 C CA . ASP B 1 379 ? -5.18 -26.828 4.805 1 94.56 379 ASP B CA 1
ATOM 6688 C C . ASP B 1 379 ? -4.746 -26.062 3.561 1 94.56 379 ASP B C 1
ATOM 6690 O O . ASP B 1 379 ? -3.672 -25.453 3.543 1 94.56 379 ASP B O 1
ATOM 6694 N N . PRO B 1 380 ? -5.594 -25.969 2.592 1 92.94 380 PRO B N 1
ATOM 6695 C CA . PRO B 1 380 ? -5.25 -25.297 1.336 1 92.94 380 PRO B CA 1
ATOM 6696 C C . PRO B 1 380 ? -4.973 -23.812 1.521 1 92.94 380 PRO B C 1
ATOM 6698 O O . PRO B 1 380 ? -4.215 -23.219 0.748 1 92.94 380 PRO B O 1
ATOM 6701 N N . TRP B 1 381 ? -5.535 -23.219 2.496 1 93.81 381 TRP B N 1
ATOM 6702 C CA . TRP B 1 381 ? -5.426 -21.781 2.721 1 93.81 381 TRP B CA 1
ATOM 6703 C C . TRP B 1 381 ? -4.02 -21.422 3.182 1 93.81 381 TRP B C 1
ATOM 6705 O O . TRP B 1 381 ? -3.398 -20.5 2.627 1 93.81 381 TRP B O 1
ATOM 6715 N N . ARG B 1 382 ? -3.447 -22.203 4.078 1 91.81 382 ARG B N 1
ATOM 6716 C CA . ARG B 1 382 ? -2.203 -21.797 4.727 1 91.81 382 ARG B CA 1
ATOM 6717 C C . ARG B 1 382 ? -1.018 -22.594 4.176 1 91.81 382 ARG B C 1
ATOM 6719 O O . ARG B 1 382 ? 0.136 -22.203 4.375 1 91.81 382 ARG B O 1
ATOM 6726 N N . THR B 1 383 ? -1.285 -23.641 3.504 1 93.62 383 THR B N 1
ATOM 6727 C CA . THR B 1 383 ? -0.198 -24.5 3.07 1 93.62 383 THR B CA 1
ATOM 6728 C C . THR B 1 383 ? 0.459 -23.953 1.805 1 93.62 383 THR B C 1
ATOM 6730 O O . THR B 1 383 ? -0.214 -23.734 0.795 1 93.62 383 THR B O 1
ATOM 6733 N N . ARG B 1 384 ? 1.745 -23.719 1.918 1 93.44 384 ARG B N 1
ATOM 6734 C CA . ARG B 1 384 ? 2.5 -23.328 0.734 1 93.44 384 ARG B CA 1
ATOM 6735 C C . ARG B 1 384 ? 2.883 -24.547 -0.104 1 93.44 384 ARG B C 1
ATOM 6737 O O . ARG B 1 384 ? 3.275 -25.578 0.438 1 93.44 384 ARG B O 1
ATOM 6744 N N . PHE B 1 385 ? 2.752 -24.422 -1.396 1 92.56 385 PHE B N 1
ATOM 6745 C CA . PHE B 1 385 ? 3.361 -25.422 -2.268 1 92.56 385 PHE B CA 1
ATOM 6746 C C . PHE B 1 385 ? 4.879 -25.422 -2.104 1 92.56 385 PHE B C 1
ATOM 6748 O O . PHE B 1 385 ? 5.48 -24.391 -1.816 1 92.56 385 PHE B O 1
ATOM 6755 N N . PRO B 1 386 ? 5.449 -26.625 -2.234 1 90.81 386 PRO B N 1
ATOM 6756 C CA . PRO B 1 386 ? 6.91 -26.641 -2.129 1 90.81 386 PRO B CA 1
ATOM 6757 C C . PRO B 1 386 ? 7.582 -25.609 -3.031 1 90.81 386 PRO B C 1
ATOM 6759 O O . PRO B 1 386 ? 7.465 -25.688 -4.258 1 90.81 386 PRO B O 1
ATOM 6762 N N . GLY B 1 387 ? 8.242 -24.656 -2.391 1 88.38 387 GLY B N 1
ATOM 6763 C CA . GLY B 1 387 ? 8.93 -23.625 -3.143 1 88.38 387 GLY B CA 1
ATOM 6764 C C . GLY B 1 387 ? 7.98 -22.609 -3.756 1 88.38 387 GLY B C 1
ATOM 6765 O O . GLY B 1 387 ? 8.367 -21.844 -4.641 1 88.38 387 GLY B O 1
ATOM 6766 N N . GLY B 1 388 ? 6.742 -22.656 -3.361 1 91.19 388 GLY B N 1
ATOM 6767 C CA . GLY B 1 388 ? 5.75 -21.766 -3.957 1 91.19 388 GLY B CA 1
ATOM 6768 C C . GLY B 1 388 ? 4.984 -20.953 -2.934 1 91.19 388 GLY B C 1
ATOM 6769 O O . GLY B 1 388 ? 5.551 -20.516 -1.935 1 91.19 388 GLY B O 1
ATOM 6770 N N . GLU B 1 389 ? 3.762 -20.641 -3.283 1 93.19 389 GLU B N 1
ATOM 6771 C CA . GLU B 1 389 ? 2.908 -19.766 -2.486 1 93.19 389 GLU B CA 1
ATOM 6772 C C . GLU B 1 389 ? 1.733 -20.547 -1.888 1 93.19 389 GLU B C 1
ATOM 6774 O O . GLU B 1 389 ? 1.428 -21.656 -2.322 1 93.19 389 GLU B O 1
ATOM 6779 N N . SER B 1 390 ? 1.173 -20.016 -0.844 1 94.44 390 SER B N 1
ATOM 6780 C CA . SER B 1 390 ? -0.142 -20.391 -0.337 1 94.44 390 SER B CA 1
ATOM 6781 C C . SER B 1 390 ? -1.213 -19.406 -0.778 1 94.44 390 SER B C 1
ATOM 6783 O O . SER B 1 390 ? -0.896 -18.328 -1.311 1 94.44 390 SER B O 1
ATOM 6785 N N . TYR B 1 391 ? -2.48 -19.75 -0.604 1 95.94 391 TYR B N 1
ATOM 6786 C CA . TYR B 1 391 ? -3.559 -18.812 -0.86 1 95.94 391 TYR B CA 1
ATOM 6787 C C . TYR B 1 391 ? -3.436 -17.578 0.039 1 95.94 391 TYR B C 1
ATOM 6789 O O . TYR B 1 391 ? -3.791 -16.469 -0.36 1 95.94 391 TYR B O 1
ATOM 6797 N N . GLN B 1 392 ? -2.922 -17.797 1.196 1 94.5 392 GLN B N 1
ATOM 6798 C CA . GLN B 1 392 ? -2.693 -16.656 2.094 1 94.5 392 GLN B CA 1
ATOM 6799 C C . GLN B 1 392 ? -1.654 -15.703 1.519 1 94.5 392 GLN B C 1
ATOM 6801 O O . GLN B 1 392 ? -1.824 -14.484 1.582 1 94.5 392 GLN B O 1
ATOM 6806 N N . ASP B 1 393 ? -0.587 -16.25 0.993 1 93.94 393 ASP B N 1
ATOM 6807 C CA . ASP B 1 393 ? 0.414 -15.43 0.325 1 93.94 393 ASP B CA 1
ATOM 6808 C C . ASP B 1 393 ? -0.199 -14.664 -0.842 1 93.94 393 ASP B C 1
ATOM 6810 O O . ASP B 1 393 ? 0.122 -13.492 -1.057 1 93.94 393 ASP B O 1
ATOM 6814 N N . LEU B 1 394 ? -1.02 -15.375 -1.579 1 95.38 394 LEU B N 1
ATOM 6815 C CA . LEU B 1 394 ? -1.701 -14.766 -2.719 1 95.38 394 LEU B CA 1
ATOM 6816 C C . LEU B 1 394 ? -2.576 -13.602 -2.271 1 95.38 394 LEU B C 1
ATOM 6818 O O . LEU B 1 394 ? -2.572 -12.539 -2.898 1 95.38 394 LEU B O 1
ATOM 6822 N N . MET B 1 395 ? -3.283 -13.797 -1.206 1 95.31 395 MET B N 1
ATOM 6823 C CA . MET B 1 395 ? -4.121 -12.734 -0.656 1 95.31 395 MET B CA 1
ATOM 6824 C C . MET B 1 395 ? -3.287 -11.508 -0.312 1 95.31 395 MET B C 1
ATOM 6826 O O . MET B 1 395 ? -3.666 -10.383 -0.644 1 95.31 395 MET B O 1
ATOM 6830 N N . LEU B 1 396 ? -2.178 -11.711 0.262 1 91.38 396 LEU B N 1
ATOM 6831 C CA . LEU B 1 396 ? -1.309 -10.617 0.671 1 91.38 396 LEU B CA 1
ATOM 6832 C C . LEU B 1 396 ? -0.857 -9.797 -0.537 1 91.38 396 LEU B C 1
ATOM 6834 O O . LEU B 1 396 ? -0.855 -8.57 -0.493 1 91.38 396 LEU B O 1
ATOM 6838 N N . ARG B 1 397 ? -0.509 -10.445 -1.584 1 91.81 397 ARG B N 1
ATOM 6839 C CA . ARG B 1 397 ? -0.013 -9.688 -2.73 1 91.81 397 ARG B CA 1
ATOM 6840 C C . ARG B 1 397 ? -1.163 -9.062 -3.512 1 91.81 397 ARG B C 1
ATOM 6842 O O . ARG B 1 397 ? -0.947 -8.172 -4.332 1 91.81 397 ARG B O 1
ATOM 6849 N N . LEU B 1 398 ? -2.416 -9.516 -3.297 1 95.25 398 LEU B N 1
ATOM 6850 C CA . LEU B 1 398 ? -3.557 -8.977 -4.027 1 95.25 398 LEU B CA 1
ATOM 6851 C C . LEU B 1 398 ? -4.141 -7.766 -3.311 1 95.25 398 LEU B C 1
ATOM 6853 O O . LEU B 1 398 ? -4.98 -7.055 -3.869 1 95.25 398 LEU B O 1
ATOM 6857 N N . GLU B 1 399 ? -3.707 -7.48 -2.15 1 92.75 399 GLU B N 1
ATOM 6858 C CA . GLU B 1 399 ? -4.273 -6.402 -1.347 1 92.75 399 GLU B CA 1
ATOM 6859 C C . GLU B 1 399 ? -4.223 -5.07 -2.094 1 92.75 399 GLU B C 1
ATOM 6861 O O . GLU B 1 399 ? -5.23 -4.367 -2.188 1 92.75 399 GLU B O 1
ATOM 6866 N N . PRO B 1 400 ? -3.088 -4.727 -2.688 1 90.38 400 PRO B N 1
ATOM 6867 C CA . PRO B 1 400 ? -3.076 -3.455 -3.414 1 90.38 400 PRO B CA 1
ATOM 6868 C C . PRO B 1 400 ? -4.047 -3.438 -4.59 1 90.38 400 PRO B C 1
ATOM 6870 O O . PRO B 1 400 ? -4.617 -2.391 -4.914 1 90.38 400 PRO B O 1
ATOM 6873 N N . VAL B 1 401 ? -4.219 -4.547 -5.238 1 93.44 401 VAL B N 1
ATOM 6874 C CA . VAL B 1 401 ? -5.152 -4.648 -6.359 1 93.44 401 VAL B CA 1
ATOM 6875 C C . VAL B 1 401 ? -6.578 -4.426 -5.863 1 93.44 401 VAL B C 1
ATOM 6877 O O . VAL B 1 401 ? -7.359 -3.719 -6.504 1 93.44 401 VAL B O 1
ATOM 6880 N N . LEU B 1 402 ? -6.867 -5.055 -4.754 1 95.25 402 LEU B N 1
ATOM 6881 C CA . LEU B 1 402 ? -8.195 -4.875 -4.176 1 95.25 402 LEU B CA 1
ATOM 6882 C C . LEU B 1 402 ? -8.461 -3.402 -3.877 1 95.25 402 LEU B C 1
ATOM 6884 O O . LEU B 1 402 ? -9.555 -2.898 -4.148 1 95.25 402 LEU B O 1
ATOM 6888 N N . ILE B 1 403 ? -7.504 -2.707 -3.348 1 92.38 403 ILE B N 1
ATOM 6889 C CA . ILE B 1 403 ? -7.645 -1.292 -3.018 1 92.38 403 ILE B CA 1
ATOM 6890 C C . ILE B 1 403 ? -7.859 -0.483 -4.297 1 92.38 403 ILE B C 1
ATOM 6892 O O . ILE B 1 403 ? -8.68 0.438 -4.324 1 92.38 403 ILE B O 1
ATOM 6896 N N . ASP B 1 404 ? -7.156 -0.861 -5.379 1 91.12 404 ASP B N 1
ATOM 6897 C CA . ASP B 1 404 ? -7.355 -0.207 -6.668 1 91.12 404 ASP B CA 1
ATOM 6898 C C . ASP B 1 404 ? -8.789 -0.389 -7.16 1 91.12 404 ASP B C 1
ATOM 6900 O O . ASP B 1 404 ? -9.406 0.557 -7.652 1 91.12 404 ASP B O 1
ATOM 6904 N N . ILE B 1 405 ? -9.25 -1.583 -7.02 1 92.75 405 ILE B N 1
ATOM 6905 C CA . ILE B 1 405 ? -10.602 -1.894 -7.457 1 92.75 405 ILE B CA 1
ATOM 6906 C C . ILE B 1 405 ? -11.609 -1.068 -6.652 1 92.75 405 ILE B C 1
ATOM 6908 O O . ILE B 1 405 ? -12.508 -0.445 -7.227 1 92.75 405 ILE B O 1
ATOM 6912 N N . GLU B 1 406 ? -11.414 -1.002 -5.336 1 90 406 GLU B N 1
ATOM 6913 C CA . GLU B 1 406 ? -12.328 -0.283 -4.449 1 90 406 GLU B CA 1
ATOM 6914 C C . GLU B 1 406 ? -12.289 1.219 -4.719 1 90 406 GLU B C 1
ATOM 6916 O O . GLU B 1 406 ? -13.305 1.901 -4.609 1 90 406 GLU B O 1
ATOM 6921 N N . GLN B 1 407 ? -11.195 1.67 -5.094 1 86.81 407 GLN B N 1
ATOM 6922 C CA . GLN B 1 407 ? -11.008 3.107 -5.262 1 86.81 407 GLN B CA 1
ATOM 6923 C C . GLN B 1 407 ? -11.602 3.59 -6.582 1 86.81 407 GLN B C 1
ATOM 6925 O O . GLN B 1 407 ? -12.008 4.746 -6.699 1 86.81 407 GLN B O 1
ATOM 6930 N N . HIS B 1 408 ? -11.625 2.748 -7.578 1 87.81 408 HIS B N 1
ATOM 6931 C CA . HIS B 1 408 ? -12.086 3.16 -8.898 1 87.81 408 HIS B CA 1
ATOM 6932 C C . HIS B 1 408 ? -13.586 3.438 -8.898 1 87.81 408 HIS B C 1
ATOM 6934 O O . HIS B 1 408 ? -14.367 2.658 -8.344 1 87.81 408 HIS B O 1
ATOM 6940 N N . THR B 1 409 ? -14 4.516 -9.477 1 84.12 409 THR B N 1
ATOM 6941 C CA . THR B 1 409 ? -15.391 4.945 -9.398 1 84.12 409 THR B CA 1
ATOM 6942 C C . THR B 1 409 ? -16.172 4.508 -10.633 1 84.12 409 THR B C 1
ATOM 6944 O O . THR B 1 409 ? -17.391 4.629 -10.68 1 84.12 409 THR B O 1
ATOM 6947 N N . GLY B 1 410 ? -15.453 3.986 -11.672 1 85.75 410 GLY B N 1
ATOM 6948 C CA . GLY B 1 410 ? -16.094 3.402 -12.836 1 85.75 410 GLY B CA 1
ATOM 6949 C C . GLY B 1 410 ? -16.078 1.885 -12.828 1 85.75 410 GLY B C 1
ATOM 6950 O O . GLY B 1 410 ? -15.695 1.269 -11.836 1 85.75 410 GLY B O 1
ATOM 6951 N N . PRO B 1 411 ? -16.594 1.326 -13.914 1 92 411 PRO B N 1
ATOM 6952 C CA . PRO B 1 411 ? -16.578 -0.137 -13.992 1 92 411 PRO B CA 1
ATOM 6953 C C . PRO B 1 411 ? -15.172 -0.719 -13.953 1 92 411 PRO B C 1
ATOM 6955 O O . PRO B 1 411 ? -14.211 -0.054 -14.352 1 92 411 PRO B O 1
ATOM 6958 N N . VAL B 1 412 ? -15.062 -1.885 -13.438 1 94.44 412 VAL B N 1
ATOM 6959 C CA . VAL B 1 412 ? -13.773 -2.557 -13.352 1 94.44 412 VAL B CA 1
ATOM 6960 C C . VAL B 1 412 ? -13.883 -3.969 -13.922 1 94.44 412 VAL B C 1
ATOM 6962 O O . VAL B 1 412 ? -14.82 -4.699 -13.609 1 94.44 412 VAL B O 1
ATOM 6965 N N . LEU B 1 413 ? -12.984 -4.301 -14.836 1 96.94 413 LEU B N 1
ATOM 6966 C CA . LEU B 1 413 ? -12.859 -5.66 -15.352 1 96.94 413 LEU B CA 1
ATOM 6967 C C . LEU B 1 413 ? -11.523 -6.273 -14.938 1 96.94 413 LEU B C 1
ATOM 6969 O O . LEU B 1 413 ? -10.469 -5.711 -15.211 1 96.94 413 LEU B O 1
ATOM 6973 N N . VAL B 1 414 ? -11.602 -7.387 -14.242 1 97.81 414 VAL B N 1
ATOM 6974 C CA . VAL B 1 414 ? -10.406 -8.141 -13.875 1 97.81 414 VAL B CA 1
ATOM 6975 C C . VAL B 1 414 ? -10.375 -9.461 -14.633 1 97.81 414 VAL B C 1
ATOM 6977 O O . VAL B 1 414 ? -11.289 -10.281 -14.5 1 97.81 414 VAL B O 1
ATOM 6980 N N . VAL B 1 415 ? -9.383 -9.625 -15.492 1 98.06 415 VAL B N 1
ATOM 6981 C CA . VAL B 1 415 ? -9.164 -10.891 -16.188 1 98.06 415 VAL B CA 1
ATOM 6982 C C . VAL B 1 415 ? -7.938 -11.586 -15.617 1 98.06 415 VAL B C 1
ATOM 6984 O O . VAL B 1 415 ? -6.816 -11.094 -15.75 1 98.06 415 VAL B O 1
ATOM 6987 N N . SER B 1 416 ? -8.156 -12.68 -15.039 1 97.38 416 SER B N 1
ATOM 6988 C CA . SER B 1 416 ? -7.082 -13.398 -14.367 1 97.38 416 SER B CA 1
ATOM 6989 C C . SER B 1 416 ? -7.355 -14.898 -14.336 1 97.38 416 SER B C 1
ATOM 6991 O O . SER B 1 416 ? -7.879 -15.461 -15.305 1 97.38 416 SER B O 1
ATOM 6993 N N . HIS B 1 417 ? -6.883 -15.594 -13.359 1 94.5 417 HIS B N 1
ATOM 6994 C CA . HIS B 1 417 ? -6.934 -17.047 -13.281 1 94.5 417 HIS B CA 1
ATOM 6995 C C . HIS B 1 417 ? -7.656 -17.5 -12.016 1 94.5 417 HIS B C 1
ATOM 6997 O O . HIS B 1 417 ? -8.008 -16.672 -11.164 1 94.5 417 HIS B O 1
ATOM 7003 N N . ILE B 1 418 ? -7.891 -18.734 -11.961 1 93.25 418 ILE B N 1
ATOM 7004 C CA . ILE B 1 418 ? -8.844 -19.281 -11.008 1 93.25 418 ILE B CA 1
ATOM 7005 C C . ILE B 1 418 ? -8.406 -18.953 -9.586 1 93.25 418 ILE B C 1
ATOM 7007 O O . ILE B 1 418 ? -9.18 -18.391 -8.805 1 93.25 418 ILE B O 1
ATOM 7011 N N . SER B 1 419 ? -7.16 -19.297 -9.172 1 94.69 419 SER B N 1
ATOM 7012 C CA . SER B 1 419 ? -6.715 -19.078 -7.805 1 94.69 419 SER B CA 1
ATOM 7013 C C . SER B 1 419 ? -6.828 -17.609 -7.41 1 94.69 419 SER B C 1
ATOM 7015 O O . SER B 1 419 ? -7.348 -17.281 -6.34 1 94.69 419 SER B O 1
ATOM 7017 N N . THR B 1 420 ? -6.398 -16.719 -8.273 1 97.25 420 THR B N 1
ATOM 7018 C CA . THR B 1 420 ? -6.391 -15.289 -8.023 1 97.25 420 THR B CA 1
ATOM 7019 C C . THR B 1 420 ? -7.812 -14.75 -7.918 1 97.25 420 THR B C 1
ATOM 7021 O O . THR B 1 420 ? -8.125 -13.992 -6.996 1 97.25 420 THR B O 1
ATOM 7024 N N . LEU B 1 421 ? -8.664 -15.156 -8.805 1 97.88 421 LEU B N 1
ATOM 7025 C CA . LEU B 1 421 ? -10.047 -14.688 -8.812 1 97.88 421 LEU B CA 1
ATOM 7026 C C . LEU B 1 421 ? -10.805 -15.211 -7.598 1 97.88 421 LEU B C 1
ATOM 7028 O O . LEU B 1 421 ? -11.688 -14.531 -7.07 1 97.88 421 LEU B O 1
ATOM 7032 N N . GLN B 1 422 ? -10.461 -16.422 -7.164 1 97.5 422 GLN B N 1
ATOM 7033 C CA . GLN B 1 422 ? -11.078 -16.984 -5.965 1 97.5 422 GLN B CA 1
ATOM 7034 C C . GLN B 1 422 ? -10.812 -16.094 -4.75 1 97.5 422 GLN B C 1
ATOM 7036 O O . GLN B 1 422 ? -11.719 -15.836 -3.959 1 97.5 422 GLN B O 1
ATOM 7041 N N . VAL B 1 423 ? -9.586 -15.648 -4.637 1 97.88 423 VAL B N 1
ATOM 7042 C CA . VAL B 1 423 ? -9.203 -14.797 -3.514 1 97.88 423 VAL B CA 1
ATOM 7043 C C . VAL B 1 423 ? -9.953 -13.469 -3.596 1 97.88 423 VAL B C 1
ATOM 7045 O O . VAL B 1 423 ? -10.547 -13.023 -2.611 1 97.88 423 VAL B O 1
ATOM 7048 N N . LEU B 1 424 ? -10 -12.844 -4.773 1 97.62 424 LEU B N 1
ATOM 7049 C CA . LEU B 1 424 ? -10.688 -11.57 -4.938 1 97.62 424 LEU B CA 1
ATOM 7050 C C . LEU B 1 424 ? -12.188 -11.734 -4.727 1 97.62 424 LEU B C 1
ATOM 7052 O O . LEU B 1 424 ? -12.82 -10.914 -4.059 1 97.62 424 LEU B O 1
ATOM 7056 N N . TYR B 1 425 ? -12.727 -12.828 -5.293 1 97.12 425 TYR B N 1
ATOM 7057 C CA . TYR B 1 425 ? -14.156 -13.094 -5.211 1 97.12 425 TYR B CA 1
ATOM 7058 C C . TYR B 1 425 ? -14.602 -13.258 -3.764 1 97.12 425 TYR B C 1
ATOM 7060 O O . TYR B 1 425 ? -15.688 -12.812 -3.387 1 97.12 425 TYR B O 1
ATOM 7068 N N . SER B 1 426 ? -13.805 -13.844 -2.953 1 96.5 426 SER B N 1
ATOM 7069 C CA . SER B 1 426 ? -14.148 -14.07 -1.553 1 96.5 426 SER B CA 1
ATOM 7070 C C . SER B 1 426 ? -14.383 -12.75 -0.825 1 96.5 426 SER B C 1
ATOM 7072 O O . SER B 1 426 ? -15.234 -12.664 0.059 1 96.5 426 SER B O 1
ATOM 7074 N N . TYR B 1 427 ? -13.641 -11.711 -1.193 1 95.44 427 TYR B N 1
ATOM 7075 C CA . TYR B 1 427 ? -13.828 -10.391 -0.601 1 95.44 427 TYR B CA 1
ATOM 7076 C C . TYR B 1 427 ? -15.227 -9.859 -0.899 1 95.44 427 TYR B C 1
ATOM 7078 O O . TYR B 1 427 ? -15.938 -9.414 0.007 1 95.44 427 TYR B O 1
ATOM 7086 N N . PHE B 1 428 ? -15.578 -9.938 -2.113 1 93 428 PHE B N 1
ATOM 7087 C CA . PHE B 1 428 ? -16.844 -9.344 -2.531 1 93 428 PHE B CA 1
ATOM 7088 C C . PHE B 1 428 ? -18.016 -10.156 -2.012 1 93 428 PHE B C 1
ATOM 7090 O O . PHE B 1 428 ? -19.078 -9.594 -1.691 1 93 428 PHE B O 1
ATOM 7097 N N . LEU B 1 429 ? -17.812 -11.43 -1.889 1 89.62 429 LEU B N 1
ATOM 7098 C CA . LEU B 1 429 ? -18.859 -12.312 -1.382 1 89.62 429 LEU B CA 1
ATOM 7099 C C . LEU B 1 429 ? -19 -12.172 0.13 1 89.62 429 LEU B C 1
ATOM 7101 O O . LEU B 1 429 ? -20.047 -12.508 0.693 1 89.62 429 LEU B O 1
ATOM 7105 N N . GLY B 1 430 ? -17.984 -11.758 0.783 1 88.62 430 GLY B N 1
ATOM 7106 C CA . GLY B 1 430 ? -17.953 -11.781 2.236 1 88.62 430 GLY B CA 1
ATOM 7107 C C . GLY B 1 430 ? -17.781 -13.172 2.807 1 88.62 430 GLY B C 1
ATOM 7108 O O . GLY B 1 430 ? -18.234 -13.461 3.916 1 88.62 430 GLY B O 1
ATOM 7109 N N . ALA B 1 431 ? -17.25 -14.023 1.999 1 90.88 431 ALA B N 1
ATOM 7110 C CA . ALA B 1 431 ? -16.984 -15.391 2.439 1 90.88 431 ALA B CA 1
ATOM 7111 C C . ALA B 1 431 ? -15.695 -15.461 3.252 1 90.88 431 ALA B C 1
ATOM 7113 O O . ALA B 1 431 ? -14.766 -14.688 3.016 1 90.88 431 ALA B O 1
ATOM 7114 N N . PRO B 1 432 ? -15.727 -16.375 4.254 1 92.31 432 PRO B N 1
ATOM 7115 C CA . PRO B 1 432 ? -14.461 -16.562 4.961 1 92.31 432 PRO B CA 1
ATOM 7116 C C . PRO B 1 432 ? -13.289 -16.828 4.02 1 92.31 432 PRO B C 1
ATOM 7118 O O . PRO B 1 432 ? -13.391 -17.703 3.143 1 92.31 432 PRO B O 1
ATOM 7121 N N . ILE B 1 433 ? -12.266 -16.141 4.152 1 93.94 433 ILE B N 1
ATOM 7122 C CA . ILE B 1 433 ? -11.148 -16.172 3.223 1 93.94 433 ILE B CA 1
ATOM 7123 C C . ILE B 1 433 ? -10.531 -17.578 3.203 1 93.94 433 ILE B C 1
ATOM 7125 O O . ILE B 1 433 ? -10.023 -18.016 2.172 1 93.94 433 ILE B O 1
ATOM 7129 N N . GLU B 1 434 ? -10.641 -18.344 4.297 1 93.19 434 GLU B N 1
ATOM 7130 C CA . GLU B 1 434 ? -10.086 -19.688 4.395 1 93.19 434 GLU B CA 1
ATOM 7131 C C . GLU B 1 434 ? -10.781 -20.656 3.432 1 93.19 434 GLU B C 1
ATOM 7133 O O . GLU B 1 434 ? -10.219 -21.688 3.07 1 93.19 434 GLU B O 1
ATOM 7138 N N . SER B 1 435 ? -11.938 -20.266 2.975 1 94.88 435 SER B N 1
ATOM 7139 C CA . SER B 1 435 ? -12.703 -21.141 2.09 1 94.88 435 SER B CA 1
ATOM 7140 C C . SER B 1 435 ? -12.57 -20.703 0.635 1 94.88 435 SER B C 1
ATOM 7142 O O . SER B 1 435 ? -13.188 -21.297 -0.255 1 94.88 435 SER B O 1
ATOM 7144 N N . CYS B 1 436 ? -11.703 -19.719 0.368 1 95.88 436 CYS B N 1
ATOM 7145 C CA . CYS B 1 436 ? -11.641 -19.125 -0.964 1 95.88 436 CYS B CA 1
ATOM 7146 C C . CYS B 1 436 ? -11.219 -20.156 -2.002 1 95.88 436 CYS B C 1
ATOM 7148 O O . CYS B 1 436 ? -11.711 -20.141 -3.135 1 95.88 436 CYS B O 1
ATOM 7150 N N . PRO B 1 437 ? -10.352 -21.172 -1.633 1 93.88 437 PRO B N 1
ATOM 7151 C CA . PRO B 1 437 ? -9.953 -22.141 -2.654 1 93.88 437 PRO B CA 1
ATOM 7152 C C . PRO B 1 437 ? -11.133 -22.969 -3.176 1 93.88 437 PRO B C 1
ATOM 7154 O O . PRO B 1 437 ? -11.047 -23.547 -4.258 1 93.88 437 PRO B O 1
ATOM 7157 N N . ASP B 1 438 ? -12.203 -23.016 -2.48 1 93.69 438 ASP B N 1
ATOM 7158 C CA . ASP B 1 438 ? -13.336 -23.844 -2.844 1 93.69 438 ASP B CA 1
ATOM 7159 C C . ASP B 1 438 ? -14.344 -23.078 -3.686 1 93.69 438 ASP B C 1
ATOM 7161 O O . ASP B 1 438 ? -15.312 -23.656 -4.191 1 93.69 438 ASP B O 1
ATOM 7165 N N . LEU B 1 439 ? -14.133 -21.797 -3.834 1 94.38 439 LEU B N 1
ATOM 7166 C CA . LEU B 1 439 ? -15.094 -20.984 -4.57 1 94.38 439 LEU B CA 1
ATOM 7167 C C . LEU B 1 439 ? -15.055 -21.312 -6.059 1 94.38 439 LEU B C 1
ATOM 7169 O O . LEU B 1 439 ? -13.977 -21.5 -6.629 1 94.38 439 LEU B O 1
ATOM 7173 N N . GLU B 1 440 ? -16.172 -21.391 -6.668 1 91.94 440 GLU B N 1
ATOM 7174 C CA . GLU B 1 440 ? -16.266 -21.688 -8.094 1 91.94 440 GLU B CA 1
ATOM 7175 C C . GLU B 1 440 ? -16.172 -20.406 -8.93 1 91.94 440 GLU B C 1
ATOM 7177 O O . GLU B 1 440 ? -16.844 -19.422 -8.625 1 91.94 440 GLU B O 1
ATOM 7182 N N . ILE B 1 441 ? -15.32 -20.438 -9.867 1 93.25 441 ILE B N 1
ATOM 7183 C CA . ILE B 1 441 ? -15.219 -19.406 -10.883 1 93.25 441 ILE B CA 1
ATOM 7184 C C . ILE B 1 441 ? -15.555 -19.984 -12.25 1 93.25 441 ILE B C 1
ATOM 7186 O O . ILE B 1 441 ? -14.727 -20.656 -12.867 1 93.25 441 ILE B O 1
ATOM 7190 N N . PRO B 1 442 ? -16.703 -19.719 -12.719 1 91.12 442 PRO B N 1
ATOM 7191 C CA . PRO B 1 442 ? -17.141 -20.359 -13.961 1 91.12 442 PRO B CA 1
ATOM 7192 C C . PRO B 1 442 ? -16.281 -19.969 -15.156 1 91.12 442 PRO B C 1
ATOM 7194 O O . PRO B 1 442 ? -15.852 -18.812 -15.266 1 91.12 442 PRO B O 1
ATOM 7197 N N . PHE B 1 443 ? -16.047 -20.969 -15.977 1 89.94 443 PHE B N 1
ATOM 7198 C CA . PHE B 1 443 ? -15.266 -20.766 -17.188 1 89.94 443 PHE B CA 1
ATOM 7199 C C . PHE B 1 443 ? -16.125 -20.125 -18.281 1 89.94 443 PHE B C 1
ATOM 7201 O O . PHE B 1 443 ? -17.312 -20.438 -18.406 1 89.94 443 PHE B O 1
ATOM 7208 N N . HIS B 1 444 ? -15.5 -19.25 -19.031 1 93.06 444 HIS B N 1
ATOM 7209 C CA . HIS B 1 444 ? -16.156 -18.531 -20.109 1 93.06 444 HIS B CA 1
ATOM 7210 C C . HIS B 1 444 ? -17.469 -17.906 -19.641 1 93.06 444 HIS B C 1
ATOM 7212 O O . HIS B 1 444 ? -18.516 -18.109 -20.281 1 93.06 444 HIS B O 1
ATOM 7218 N N . SER B 1 445 ? -17.422 -17.266 -18.562 1 95.62 445 SER B N 1
ATOM 7219 C CA . SER B 1 445 ? -18.516 -16.516 -17.953 1 95.62 445 SER B CA 1
ATOM 7220 C C . SER B 1 445 ? -18 -15.227 -17.312 1 95.62 445 SER B C 1
ATOM 7222 O O . SER B 1 445 ? -16.797 -15.07 -17.109 1 95.62 445 SER B O 1
ATOM 7224 N N . VAL B 1 446 ? -18.938 -14.344 -17.141 1 97.44 446 VAL B N 1
ATOM 7225 C CA . VAL B 1 446 ? -18.609 -13.102 -16.438 1 97.44 446 VAL B CA 1
ATOM 7226 C C . VAL B 1 446 ? -19.312 -13.078 -15.086 1 97.44 446 VAL B C 1
ATOM 7228 O O . VAL B 1 446 ? -20.531 -13.234 -15 1 97.44 446 VAL B O 1
ATOM 7231 N N . LEU B 1 447 ? -18.547 -13.016 -14.047 1 97.19 447 LEU B N 1
ATOM 7232 C CA . LEU B 1 447 ? -19.094 -12.742 -12.719 1 97.19 447 LEU B CA 1
ATOM 7233 C C . LEU B 1 447 ? -19.25 -11.242 -12.492 1 97.19 447 LEU B C 1
ATOM 7235 O O . LEU B 1 447 ? -18.25 -10.523 -12.391 1 97.19 447 LEU B O 1
ATOM 7239 N N . GLU B 1 448 ? -20.438 -10.789 -12.453 1 96.44 448 GLU B N 1
ATOM 7240 C CA . GLU B 1 448 ? -20.703 -9.375 -12.211 1 96.44 448 GLU B CA 1
ATOM 7241 C C . GLU B 1 448 ? -21.047 -9.125 -10.742 1 96.44 448 GLU B C 1
ATOM 7243 O O . GLU B 1 448 ? -21.938 -9.781 -10.188 1 96.44 448 GLU B O 1
ATOM 7248 N N . LEU B 1 449 ? -20.359 -8.203 -10.172 1 95.19 449 LEU B N 1
ATOM 7249 C CA . LEU B 1 449 ? -20.594 -7.773 -8.797 1 95.19 449 LEU B CA 1
ATOM 7250 C C . LEU B 1 449 ? -20.969 -6.301 -8.75 1 95.19 449 LEU B C 1
ATOM 7252 O O . LEU B 1 449 ? -20.219 -5.445 -9.234 1 95.19 449 LEU B O 1
ATOM 7256 N N . VAL B 1 450 ? -22.094 -5.973 -8.188 1 90.31 450 VAL B N 1
ATOM 7257 C CA . VAL B 1 450 ? -22.547 -4.598 -8.047 1 90.31 450 VAL B CA 1
ATOM 7258 C C . VAL B 1 450 ? -22.797 -4.281 -6.574 1 90.31 450 VAL B C 1
ATOM 7260 O O . VAL B 1 450 ? -23.547 -4.992 -5.898 1 90.31 450 VAL B O 1
ATOM 7263 N N . PRO B 1 451 ? -22.094 -3.246 -6.113 1 82.19 451 PRO B N 1
ATOM 7264 C CA . PRO B 1 451 ? -22.297 -2.873 -4.711 1 82.19 451 PRO B CA 1
ATOM 7265 C C . PRO B 1 451 ? -23.719 -2.367 -4.438 1 82.19 451 PRO B C 1
ATOM 7267 O O . PRO B 1 451 ? -24.312 -1.695 -5.285 1 82.19 451 PRO B O 1
ATOM 7270 N N . ASN B 1 452 ? -24.25 -2.785 -3.299 1 72.88 452 ASN B N 1
ATOM 7271 C CA . ASN B 1 452 ? -25.547 -2.289 -2.82 1 72.88 452 ASN B CA 1
ATOM 7272 C C . ASN B 1 452 ? -25.5 -1.988 -1.325 1 72.88 452 ASN B C 1
ATOM 7274 O O . ASN B 1 452 ? -24.469 -2.137 -0.682 1 72.88 452 ASN B O 1
ATOM 7278 N N . GLN B 1 453 ? -26.516 -1.484 -0.753 1 63.09 453 GLN B N 1
ATOM 7279 C CA . GLN B 1 453 ? -26.578 -1.083 0.647 1 63.09 453 GLN B CA 1
ATOM 7280 C C . GLN B 1 453 ? -26.266 -2.258 1.572 1 63.09 453 GLN B C 1
ATOM 7282 O O . GLN B 1 453 ? -25.672 -2.076 2.637 1 63.09 453 GLN B O 1
ATOM 7287 N N . ASP B 1 454 ? -26.656 -3.387 1.144 1 62.56 454 ASP B N 1
ATOM 7288 C CA . ASP B 1 454 ? -26.547 -4.551 2.016 1 62.56 454 ASP B CA 1
ATOM 7289 C C . ASP B 1 454 ? -25.344 -5.414 1.634 1 62.56 454 ASP B C 1
ATOM 7291 O O . ASP B 1 454 ? -25.203 -6.531 2.129 1 62.56 454 ASP B O 1
ATOM 7295 N N . GLY B 1 455 ? -24.578 -4.824 0.679 1 73.62 455 GLY B N 1
ATOM 7296 C CA . GLY B 1 455 ? -23.453 -5.652 0.264 1 73.62 455 GLY B CA 1
ATOM 7297 C C . GLY B 1 455 ? -23.234 -5.637 -1.234 1 73.62 455 GLY B C 1
ATOM 7298 O O . GLY B 1 455 ? -23.031 -4.57 -1.825 1 73.62 455 GLY B O 1
ATOM 7299 N N . TRP B 1 456 ? -23.219 -6.914 -1.81 1 81.19 456 TRP B N 1
ATOM 7300 C CA . TRP B 1 456 ? -22.938 -7.031 -3.236 1 81.19 456 TRP B CA 1
ATOM 7301 C C . TRP B 1 456 ? -23.969 -7.918 -3.924 1 81.19 456 TRP B C 1
ATOM 7303 O O . TRP B 1 456 ? -24.375 -8.938 -3.373 1 81.19 456 TRP B O 1
ATOM 7313 N N . ILE B 1 457 ? -24.484 -7.496 -5.082 1 85.56 457 ILE B N 1
ATOM 7314 C CA . ILE B 1 457 ? -25.297 -8.328 -5.953 1 85.56 457 ILE B CA 1
ATOM 7315 C C . ILE B 1 457 ? -24.422 -9.07 -6.949 1 85.56 457 ILE B C 1
ATOM 7317 O O . ILE B 1 457 ? -23.594 -8.453 -7.641 1 85.56 457 ILE B O 1
ATOM 7321 N N . LYS B 1 458 ? -24.641 -10.367 -6.926 1 91.62 458 LYS B N 1
ATOM 7322 C CA . LYS B 1 458 ? -23.844 -11.219 -7.805 1 91.62 458 LYS B CA 1
ATOM 7323 C C . LYS B 1 458 ? -24.688 -11.766 -8.953 1 91.62 458 LYS B C 1
ATOM 7325 O O . LYS B 1 458 ? -25.797 -12.266 -8.734 1 91.62 458 LYS B O 1
ATOM 7330 N N . THR B 1 459 ? -24.203 -11.609 -10.195 1 94 459 THR B N 1
ATOM 7331 C CA . THR B 1 459 ? -24.812 -12.18 -11.391 1 94 459 THR B CA 1
ATOM 7332 C C . THR B 1 459 ? -23.781 -12.906 -12.242 1 94 459 THR B C 1
ATOM 7334 O O . THR B 1 459 ? -22.656 -12.414 -12.414 1 94 459 THR B O 1
ATOM 7337 N N . VAL B 1 460 ? -24.125 -14.07 -12.688 1 95.56 460 VAL B N 1
ATOM 7338 C CA . VAL B 1 460 ? -23.25 -14.836 -13.57 1 95.56 460 VAL B CA 1
ATOM 7339 C C . VAL B 1 460 ? -23.812 -14.82 -14.992 1 95.56 460 VAL B C 1
ATOM 7341 O O . VAL B 1 460 ? -24.969 -15.195 -15.211 1 95.56 460 VAL B O 1
ATOM 7344 N N . PHE B 1 461 ? -23.047 -14.336 -15.922 1 96.25 461 PHE B N 1
ATOM 7345 C CA . PHE B 1 461 ? -23.422 -14.352 -17.328 1 96.25 461 PHE B CA 1
ATOM 7346 C C . PHE B 1 461 ? -22.641 -15.438 -18.078 1 96.25 461 PHE B C 1
ATOM 7348 O O . PHE B 1 461 ? -21.438 -15.328 -18.281 1 96.25 461 PHE B O 1
ATOM 7355 N N . ASN B 1 462 ? -23.312 -16.406 -18.5 1 93.38 462 ASN B N 1
ATOM 7356 C CA . ASN B 1 462 ? -22.703 -17.484 -19.266 1 93.38 462 ASN B CA 1
ATOM 7357 C C . ASN B 1 462 ? -22.484 -17.094 -20.719 1 93.38 462 ASN B C 1
ATOM 7359 O O . ASN B 1 462 ? -23.422 -16.656 -21.391 1 93.38 462 ASN B O 1
ATOM 7363 N N . MET B 1 463 ? -21.25 -17.203 -21.141 1 90.38 463 MET B N 1
ATOM 7364 C CA . MET B 1 463 ? -20.922 -16.812 -22.5 1 90.38 463 MET B CA 1
ATOM 7365 C C . MET B 1 463 ? -20.375 -18 -23.297 1 90.38 463 MET B C 1
ATOM 7367 O O . MET B 1 463 ? -19.641 -17.812 -24.266 1 90.38 463 MET B O 1
ATOM 7371 N N . ARG B 1 464 ? -20.766 -19.172 -22.812 1 79.06 464 ARG B N 1
ATOM 7372 C CA . ARG B 1 464 ? -20.328 -20.375 -23.516 1 79.06 464 ARG B CA 1
ATOM 7373 C C . ARG B 1 464 ? -21.078 -20.547 -24.828 1 79.06 464 ARG B C 1
ATOM 7375 O O . ARG B 1 464 ? -22.266 -20.219 -24.938 1 79.06 464 ARG B O 1
ATOM 7382 N N . ALA B 1 465 ? -20.266 -20.641 -26.031 1 62.91 465 ALA B N 1
ATOM 7383 C CA . ALA B 1 465 ? -20.938 -20.938 -27.297 1 62.91 465 ALA B CA 1
ATOM 7384 C C . ALA B 1 465 ? -21.641 -22.281 -27.25 1 62.91 465 ALA B C 1
ATOM 7386 O O . ALA B 1 465 ? -21.203 -23.203 -26.547 1 62.91 465 ALA B O 1
#

Foldseek 3Di:
DPPPPQFPCPVCLQPQFNAANAEEEEEAEFPLLCLVVLQVLLQLLCLLLVFFEDEQELVVLCVVPDDPPDADFLLLLFCVNPVSVVVSVVSLVVSLVVQLCQCCQVPCPPDDPDDRRRHGRYYYYRDNLFDLVSVLVSVVSVVVSCVVRVGGYAYEYEYRAEDDPVSSVVSLQVCCVPPPSNPPPPSVVSSVRVVSNSVSSVVRGDDDDVVSVHWYWYAYNQQPDIDTDPRHDNCVPAVVLLSNLDDDFWAKEKEAEQFAFPQAPPPQVVCQVWPDLDDLQTAHDPQRLLLLQVVQVVCVVRLVVSCVVVVDDPPDACSFEEEEEEPRNRLVSSPVSNPTHHYDYDPLQAAWWLAPCRSPILVRCCVVPVPLSVQCVVQQQRRHHVRTDGLSRSLVSCSVVLSVCSNHNYYYYYYGHQSSSLSSVCSQVSHRSSCSNVDDDRHSWIWMWTADPVGIDTDIGHRRD/DPPVPQFPCVVCVLPQFNAANAEEEEEAEFPLLCLVVLQVLLQLLCLLLVFQEDEQELVVLCVVPDPDPDADFLLLLFCPNPVSVVVSVVSLVVSLVVQLCQCCQVPCPPDDPDDRRRHGRYYYYRDNLFDLVSVLVSVVVVVVSCVVRVGGYAYEYEYRAEDDPVSSVVSLQVCCVPPPSNPPPDSVVSSVRVVSNSVSSVVRGDDDDVVSVHWYWYAYNQQPDIDTDPRDDNCVPAVVLLSNLDDDFWAKEKEAEQAAFPQAPPPQVVCQVWPDLDDLQTAHDPQRLLLLQVVQVVCVVRLVVSCVVVVDDPPDACLFEEEEEEPRNRLVSSPVSNPTHHYDYDPLQAAWWLAPCRSPILVRCCVPPVPLSVQCVVQQQSRHHVRTDGLSRSLVSCSVVLSVCSNHNHYYYYYGHQSNSLSSVCSQVSHRSSCSNVDDDDHSWIWMWTADPVGIDTDIGHPRD

Organism: Hyaloperonospora arabidopsidis (strain Emoy2) (NCBI:txid559515)

InterPro domains:
  IPR003094 Fructose-2,6-bisphosphatase [PR00991] (122-136)
  IPR003094 Fructose-2,6-bisphosphatase [PR00991] (231-252)
  IPR003094 Fructose-2,6-bisphosphatase [PR00991] (354-370)
  IPR003094 Fructose-2,6-bisphosphatase [PTHR10606] (19-456)
  IPR013078 Histidine phosphatase superfamily, clade-1 [PF00300] (323-462)
  IPR013079 6-phosphofructo-2-kinase [PF01591] (19-248)
  IPR027417 P-loop containing nucleoside triphosphate hydrolase [G3DSA:3.40.50.300] (21-248)
  IPR027417 P-loop containing nucleoside triphosphate hydrolase [SSF52540] (23-249)
  IPR029033 Histidine phosphatase superfamily [G3DSA:3.40.50.1240] (251-465)
  IPR029033 Histidine phosphatase superfamily [SSF53254] (281-463)

Sequence (930 aa):
MSRETNCPLFSERQRFTPTADKLVLVMVGLPARGKSFIAKKLWKFFCWKGLKCRVFNVGQLRRATKAAGARQDHSFFDMTNTSASQERERLAREALVQVQQWLAGEEGDEGGEGEGVRGGDVAVFDATNTTKARRRVLRETFRAFAEGHGTSVHVVFVESICTSEAVIRANIKQKVTSSPDYCCMPEDEAVADLKQRLKNYEAAYEALEDEEECSYIKLFDMQSKVHAKGIYGHVAKSILPYMMSFHLEHRPIWLVRAGHCIEVRKDFRAIIKDPCVAPRSAHLSPLGLDFAYRLGVFVKQRTAVWIENEDFTPKDDPTECLVMTSTLPRAVQTANFLSSGQRMQMATLNPLDKGECYGMTMSQMKELMPEAYAAYEKDPWRTRFPGGESYQDLMLRLEPVLIDIEQHTGPVLVVSHISTLQVLYSYFLGAPIESCPDLEIPFHSVLELVPNQDGWIKTVFNMRAMSRETNCPLFSERQRFTPTADKLVLVMVGLPARGKSFIAKKLWKFFCWKGLKCRVFNVGQLRRATKAAGARQDHSFFDMTNTSASQERERLAREALVQVQQWLAGEEGDEGGEGEGVRGGDVAVFDATNTTKARRRVLRETFRAFAEGHGTSVHVVFVESICTSEAVIRANIKQKVTSSPDYCCMPEDEAVADLKQRLKNYEAAYEALEDEEECSYIKLFDMQSKVHAKGIYGHVAKSILPYMMSFHLEHRPIWLVRAGHCIEVRKDFRAIIKDPCVAPRSAHLSPLGLDFAYRLGVFVKQRTAVWIENEDFTPKDDPTECLVMTSTLPRAVQTANFLSSGQRMQMATLNPLDKGECYGMTMSQMKELMPEAYAAYEKDPWRTRFPGGESYQDLMLRLEPVLIDIEQHTGPVLVVSHISTLQVLYSYFLGAPIESCPDLEIPFHSVLELVPNQDGWIKTVFNMRA